Protein AF-0000000082994549 (afdb_homodimer)

Solvent-accessible surface area (backbone atoms only — not comparable to full-atom values): 42923 Å² total; per-residue (Å²): 126,82,77,69,72,49,71,73,56,54,70,46,76,47,73,46,94,60,43,31,28,39,35,18,29,48,69,69,49,71,45,23,38,37,34,40,31,30,58,46,15,24,24,66,47,48,92,89,41,52,25,48,54,41,51,47,49,71,50,50,59,47,39,26,81,86,38,48,29,64,52,48,54,50,56,30,33,56,59,17,28,47,79,47,60,52,70,48,58,59,29,27,35,44,32,38,37,27,40,54,92,45,50,71,64,46,46,52,49,53,48,36,48,73,67,33,63,57,51,50,59,69,63,52,60,64,41,43,49,44,53,54,43,52,47,52,58,54,49,55,39,62,64,51,49,34,53,51,36,26,30,42,22,24,23,78,35,31,65,24,46,51,72,53,53,47,76,91,38,63,82,67,71,45,40,64,54,53,50,50,49,42,68,39,30,62,15,27,48,32,27,20,44,32,25,37,36,39,59,56,67,58,51,49,53,48,45,68,65,60,58,75,44,55,66,41,82,47,70,79,60,68,78,58,41,78,67,30,37,69,38,77,44,79,71,65,36,63,53,23,41,37,37,42,30,16,77,44,31,26,56,92,38,72,60,30,50,20,45,54,33,42,27,39,48,35,18,60,44,66,91,70,58,85,64,75,60,65,73,19,47,39,36,46,45,25,52,75,65,38,87,65,40,68,48,65,26,36,37,78,49,60,35,89,74,34,26,39,30,42,35,38,37,37,22,40,22,86,46,29,34,55,47,54,52,28,42,52,48,48,43,47,38,30,37,73,56,67,64,51,67,67,50,46,51,17,13,36,38,32,51,44,42,52,50,56,57,42,52,65,27,71,67,38,35,47,50,50,50,34,53,36,30,60,73,70,68,43,78,79,51,70,69,56,54,45,48,57,50,66,65,56,46,63,66,46,30,23,50,42,29,37,48,45,70,71,36,63,52,19,30,9,36,38,13,32,55,87,39,43,72,54,74,92,78,106,130,79,77,67,71,48,72,72,56,56,72,46,75,47,72,45,94,57,42,31,28,38,35,19,27,47,70,69,48,73,46,22,38,37,35,41,33,31,58,44,16,26,24,67,46,48,93,88,43,52,26,49,53,41,50,48,50,70,49,52,59,48,38,26,81,86,38,48,28,64,51,46,54,50,57,30,35,56,60,17,26,45,80,46,60,50,72,46,58,60,28,26,36,45,32,38,36,29,41,54,91,46,49,70,64,45,48,52,48,54,47,34,48,74,68,32,63,57,52,49,58,70,62,52,60,63,41,43,50,45,52,54,43,53,46,53,60,54,50,54,40,62,66,52,49,34,52,51,37,27,31,43,22,24,23,78,34,33,66,24,46,49,74,53,53,47,77,90,38,62,82,66,71,44,39,65,53,52,49,50,50,44,68,38,30,62,14,27,46,33,27,20,43,31,26,37,36,39,59,54,70,57,52,49,52,49,45,67,66,60,58,74,44,55,66,40,81,46,70,79,60,67,79,58,40,81,67,31,36,70,36,78,44,79,71,64,37,62,53,23,41,37,37,42,30,15,76,44,30,25,57,91,39,72,60,29,49,20,44,52,34,41,29,38,47,35,18,61,44,66,88,67,58,83,64,74,59,66,72,18,48,37,36,46,44,25,51,76,65,38,88,65,41,66,48,66,25,36,38,80,48,60,36,88,74,34,28,39,32,41,34,36,36,38,23,39,22,86,45,31,34,55,46,54,50,28,42,51,49,47,44,46,38,31,36,74,55,67,64,51,66,64,51,46,50,18,13,36,38,30,52,44,42,53,52,56,55,41,52,65,27,71,67,39,34,47,50,52,49,32,53,35,31,60,72,69,67,45,79,79,52,69,67,58,54,43,49,57,49,65,64,57,46,63,65,46,31,25,49,42,30,36,48,46,70,71,36,64,52,19,30,9,36,36,13,32,55,88,40,44,71,55,76,93,77,106

InterPro domains:
  IPR007863 Peptidase M16, C-terminal [PF05193] (172-351)
  IPR011249 Metalloenzyme, LuxS/M16 peptidase-like [SSF63411] (12-212)
  IPR011249 Metalloenzyme, LuxS/M16 peptidase-like [SSF63411] (222-426)
  IPR011765 Peptidase M16, N-terminal [PF00675] (22-167)
  IPR050361 Mitochondrial Processing Peptidase/Ubiquinol-cytochrome c Reductase Complex [PTHR11851] (11-418)

pLDDT: mean 87.7, std 12.7, range [27.06, 98.62]

Structure (mmCIF, N/CA/C/O backbone):
data_AF-0000000082994549-model_v1
#
loop_
_entity.id
_entity.type
_entity.pdbx_description
1 polymer 'Cytochrome b-c1 complex subunit 2, mitochondrial'
#
loop_
_atom_site.group_PDB
_atom_site.id
_atom_site.type_symbol
_atom_site.label_atom_id
_atom_site.label_alt_id
_atom_site.label_comp_id
_atom_site.label_asym_id
_atom_site.label_entity_id
_atom_site.label_seq_id
_atom_site.pdbx_PDB_ins_code
_atom_site.Cartn_x
_atom_site.Cartn_y
_atom_site.Cartn_z
_atom_site.occupancy
_atom_site.B_iso_or_equiv
_atom_site.auth_seq_id
_atom_site.auth_comp_id
_atom_site.auth_asym_id
_atom_site.auth_atom_id
_atom_site.pdbx_PDB_model_num
ATOM 1 N N . MET A 1 1 ? -23.016 5.398 -21.906 1 28.58 1 MET A N 1
ATOM 2 C CA . MET A 1 1 ? -21.594 5.379 -21.547 1 28.58 1 MET A CA 1
ATOM 3 C C . MET A 1 1 ? -20.75 5.957 -22.672 1 28.58 1 MET A C 1
ATOM 5 O O . MET A 1 1 ? -20.5 5.281 -23.672 1 28.58 1 MET A O 1
ATOM 9 N N . LYS A 1 2 ? -20.906 7.195 -23.016 1 31.53 2 LYS A N 1
ATOM 10 C CA . LYS A 1 2 ? -20.203 7.754 -24.172 1 31.53 2 LYS A CA 1
ATOM 11 C C . LYS A 1 2 ? -18.734 7.336 -24.172 1 31.53 2 LYS A C 1
ATOM 13 O O . LYS A 1 2 ? -18.125 7.176 -23.125 1 31.53 2 LYS A O 1
ATOM 18 N N . GLY A 1 3 ? -18.312 6.684 -25.234 1 33.5 3 GLY A N 1
ATOM 19 C CA . GLY A 1 3 ? -17.047 6.105 -25.609 1 33.5 3 GLY A CA 1
ATOM 20 C C . GLY A 1 3 ? -15.859 7.012 -25.312 1 33.5 3 GLY A C 1
ATOM 21 O O . GLY A 1 3 ? -15.766 8.117 -25.844 1 33.5 3 GLY A O 1
ATOM 22 N N . PHE A 1 4 ? -15.648 7.199 -24.078 1 35.5 4 PHE A N 1
ATOM 23 C CA . PHE A 1 4 ? -14.508 8.023 -23.734 1 35.5 4 PHE A CA 1
ATOM 24 C C . PHE A 1 4 ? -13.336 7.758 -24.672 1 35.5 4 PHE A C 1
ATOM 26 O O . PHE A 1 4 ? -13.023 6.605 -24.969 1 35.5 4 PHE A O 1
ATOM 33 N N . PRO A 1 5 ? -13.156 8.648 -25.578 1 36.91 5 PRO A N 1
ATOM 34 C CA . PRO A 1 5 ? -11.992 8.477 -26.453 1 36.91 5 PRO A CA 1
ATOM 35 C C . PRO A 1 5 ? -10.711 8.188 -25.672 1 36.91 5 PRO A C 1
ATOM 37 O O . PRO A 1 5 ? -10.188 9.07 -24.984 1 36.91 5 PRO A O 1
ATOM 40 N N . VAL A 1 6 ? -10.602 7.41 -24.734 1 39.91 6 VAL A N 1
ATOM 41 C CA . VAL A 1 6 ? -9.234 7.008 -24.406 1 39.91 6 VAL A CA 1
ATOM 42 C C . VAL A 1 6 ? -8.398 6.938 -25.688 1 39.91 6 VAL A C 1
ATOM 44 O O . VAL A 1 6 ? -8.695 6.156 -26.594 1 39.91 6 VAL A O 1
ATOM 47 N N . ALA A 1 7 ? -7.977 8.055 -26.172 1 39.16 7 ALA A N 1
ATOM 48 C CA . ALA A 1 7 ? -7.055 7.832 -27.266 1 39.16 7 ALA A CA 1
ATOM 49 C C . ALA A 1 7 ? -6.551 6.395 -27.281 1 39.16 7 ALA A C 1
ATOM 51 O O . ALA A 1 7 ? -6.137 5.863 -26.25 1 39.16 7 ALA A O 1
ATOM 52 N N . ALA A 1 8 ? -7.055 5.602 -28.125 1 44.5 8 ALA A N 1
ATOM 53 C CA . ALA A 1 8 ? -6.855 4.172 -28.328 1 44.5 8 ALA A CA 1
ATOM 54 C C . ALA A 1 8 ? -5.43 3.758 -27.984 1 44.5 8 ALA A C 1
ATOM 56 O O . ALA A 1 8 ? -4.488 4.047 -28.719 1 44.5 8 ALA A O 1
ATOM 57 N N . ARG A 1 9 ? -5.047 3.947 -26.547 1 58.62 9 ARG A N 1
ATOM 58 C CA . ARG A 1 9 ? -3.838 3.236 -26.141 1 58.62 9 ARG A CA 1
ATOM 59 C C . ARG A 1 9 ? -3.641 1.974 -26.969 1 58.62 9 ARG A C 1
ATOM 61 O O . ARG A 1 9 ? -4.551 1.147 -27.078 1 58.62 9 ARG A O 1
ATOM 68 N N . SER A 1 10 ? -2.986 2.156 -28.016 1 71.38 10 SER A N 1
ATOM 69 C CA . SER A 1 10 ? -2.779 1.071 -28.969 1 71.38 10 SER A CA 1
ATOM 70 C C . SER A 1 10 ? -2.012 -0.083 -28.328 1 71.38 10 SER A C 1
ATOM 72 O O . SER A 1 10 ? -0.843 0.067 -27.969 1 71.38 10 SER A O 1
ATOM 74 N N . LEU A 1 11 ? -2.797 -1.031 -27.828 1 84.81 11 LEU A N 1
ATOM 75 C CA . LEU A 1 11 ? -2.193 -2.271 -27.359 1 84.81 11 LEU A CA 1
ATOM 76 C C . LEU A 1 11 ? -1.763 -3.148 -28.531 1 84.81 11 LEU A C 1
ATOM 78 O O . LEU A 1 11 ? -2.531 -3.352 -29.469 1 84.81 11 LEU A O 1
ATOM 82 N N . SER A 1 12 ? -0.501 -3.459 -28.562 1 89.12 12 SER A N 1
ATOM 83 C CA . SER A 1 12 ? 0.037 -4.402 -29.547 1 89.12 12 SER A CA 1
ATOM 84 C C . SER A 1 12 ? 0.478 -5.699 -28.875 1 89.12 12 SER A C 1
ATOM 86 O O . SER A 1 12 ? 1.176 -5.676 -27.859 1 89.12 12 SER A O 1
ATOM 88 N N . ILE A 1 13 ? 0.037 -6.793 -29.438 1 90.31 13 ILE A N 1
ATOM 89 C CA . ILE A 1 13 ? 0.427 -8.094 -28.906 1 90.31 13 ILE A CA 1
ATOM 90 C C . ILE A 1 13 ? 0.945 -8.977 -30.031 1 90.31 13 ILE A C 1
ATOM 92 O O . ILE A 1 13 ? 0.361 -9.016 -31.125 1 90.31 13 ILE A O 1
ATOM 96 N N . THR A 1 14 ? 2.029 -9.594 -29.797 1 89.94 14 THR A N 1
ATOM 97 C CA . THR A 1 14 ? 2.613 -10.547 -30.734 1 89.94 14 THR A CA 1
ATOM 98 C C . THR A 1 14 ? 3.041 -11.82 -30.031 1 89.94 14 THR A C 1
ATOM 100 O O . THR A 1 14 ? 3.604 -11.766 -28.938 1 89.94 14 THR A O 1
ATOM 103 N N . LYS A 1 15 ? 2.693 -12.93 -30.578 1 88.12 15 LYS A N 1
ATOM 104 C CA . LYS A 1 15 ? 3.207 -14.211 -30.109 1 88.12 15 LYS A CA 1
ATOM 105 C C . LYS A 1 15 ? 4.316 -14.734 -31.016 1 88.12 15 LYS A C 1
ATOM 107 O O . LYS A 1 15 ? 4.117 -14.883 -32.219 1 88.12 15 LYS A O 1
ATOM 112 N N . LEU A 1 16 ? 5.395 -15 -30.469 1 86.19 16 LEU A N 1
ATOM 113 C CA . LEU A 1 16 ? 6.523 -15.5 -31.25 1 86.19 16 LEU A CA 1
ATOM 114 C C . LEU A 1 16 ? 6.402 -17.016 -31.469 1 86.19 16 LEU A C 1
ATOM 116 O O . LEU A 1 16 ? 5.652 -17.688 -30.75 1 86.19 16 LEU A O 1
ATOM 120 N N . PRO A 1 17 ? 7.148 -17.531 -32.406 1 82.56 17 PRO A N 1
ATOM 121 C CA . PRO A 1 17 ? 7.07 -18.969 -32.688 1 82.56 17 PRO A CA 1
ATOM 122 C C . PRO A 1 17 ? 7.492 -19.828 -31.516 1 82.56 17 PRO A C 1
ATOM 124 O O . PRO A 1 17 ? 7 -20.953 -31.359 1 82.56 17 PRO A O 1
ATOM 127 N N . ASN A 1 18 ? 8.32 -19.344 -30.703 1 83.38 18 ASN A N 1
ATOM 128 C CA . ASN A 1 18 ? 8.797 -20.125 -29.562 1 83.38 18 ASN A CA 1
ATOM 129 C C . ASN A 1 18 ? 7.816 -20.062 -28.406 1 83.38 18 ASN A C 1
ATOM 131 O O . ASN A 1 18 ? 8.078 -20.641 -27.344 1 83.38 18 ASN A O 1
ATOM 135 N N . GLY A 1 19 ? 6.734 -19.297 -28.594 1 84.44 19 GLY A N 1
ATOM 136 C CA . GLY A 1 19 ? 5.68 -19.266 -27.594 1 84.44 19 GLY A CA 1
ATOM 137 C C . GLY A 1 19 ? 5.688 -18.016 -26.75 1 84.44 19 GLY A C 1
ATOM 138 O O . GLY A 1 19 ? 4.723 -17.734 -26.031 1 84.44 19 GLY A O 1
ATOM 139 N N . LEU A 1 20 ? 6.715 -17.219 -26.844 1 88.62 20 LEU A N 1
ATOM 140 C CA . LEU A 1 20 ? 6.809 -15.992 -26.062 1 88.62 20 LEU A CA 1
ATOM 141 C C . LEU A 1 20 ? 5.785 -14.969 -26.531 1 88.62 20 LEU A C 1
ATOM 143 O O . LEU A 1 20 ? 5.621 -14.766 -27.734 1 88.62 20 LEU A O 1
ATOM 147 N N . VAL A 1 21 ? 5.125 -14.453 -25.594 1 90.56 21 VAL A N 1
ATOM 148 C CA . VAL A 1 21 ? 4.16 -13.414 -25.906 1 90.56 21 VAL A CA 1
ATOM 149 C C . VAL A 1 21 ? 4.762 -12.039 -25.625 1 90.56 21 VAL A C 1
ATOM 151 O O . VAL A 1 21 ? 5.348 -11.828 -24.562 1 90.56 21 VAL A O 1
ATOM 154 N N . ILE A 1 22 ? 4.617 -11.117 -26.562 1 91.62 22 ILE A N 1
ATOM 155 C CA . ILE A 1 22 ? 5.09 -9.75 -26.422 1 91.62 22 ILE A CA 1
ATOM 156 C C . ILE A 1 22 ? 3.908 -8.781 -26.5 1 91.62 22 ILE A C 1
ATOM 158 O O . ILE A 1 22 ? 3.088 -8.867 -27.406 1 91.62 22 ILE A O 1
ATOM 162 N N . ALA A 1 23 ? 3.807 -7.988 -25.469 1 91.75 23 ALA A N 1
ATOM 163 C CA . ALA A 1 23 ? 2.748 -6.984 -25.453 1 91.75 23 ALA A CA 1
ATOM 164 C C . ALA A 1 23 ? 3.305 -5.605 -25.125 1 91.75 23 ALA A C 1
ATOM 166 O O . ALA A 1 23 ? 4.215 -5.484 -24.297 1 91.75 23 ALA A O 1
ATOM 167 N N . SER A 1 24 ? 2.824 -4.582 -25.797 1 91.44 24 SER A N 1
ATOM 168 C CA . SER A 1 24 ? 3.246 -3.209 -25.531 1 91.44 24 SER A CA 1
ATOM 169 C C . SER A 1 24 ? 2.068 -2.244 -25.609 1 91.44 24 SER A C 1
ATOM 171 O O . SER A 1 24 ? 1.111 -2.48 -26.344 1 91.44 24 SER A O 1
ATOM 173 N N . LEU A 1 25 ? 2.127 -1.299 -24.781 1 88.06 25 LEU A N 1
ATOM 174 C CA . LEU A 1 25 ? 1.116 -0.246 -24.766 1 88.06 25 LEU A CA 1
ATOM 175 C C . LEU A 1 25 ? 1.761 1.126 -24.609 1 88.06 25 LEU A C 1
ATOM 177 O O . LEU A 1 25 ? 2.631 1.31 -23.75 1 88.06 25 LEU A O 1
ATOM 181 N N . GLU A 1 26 ? 1.392 1.998 -25.531 1 82.88 26 GLU A N 1
ATOM 182 C CA . GLU A 1 26 ? 1.845 3.379 -25.391 1 82.88 26 GLU A CA 1
ATOM 183 C C . GLU A 1 26 ? 0.893 4.191 -24.516 1 82.88 26 GLU A C 1
ATOM 185 O O . GLU A 1 26 ? -0.29 4.328 -24.844 1 82.88 26 GLU A O 1
ATOM 190 N N . ASN A 1 27 ? 1.39 4.68 -23.438 1 74.06 27 ASN A N 1
ATOM 191 C CA . ASN A 1 27 ? 0.537 5.453 -22.531 1 74.06 27 ASN A CA 1
ATOM 192 C C . ASN A 1 27 ? 1.006 6.902 -22.438 1 74.06 27 ASN A C 1
ATOM 194 O O . ASN A 1 27 ? 0.561 7.641 -21.547 1 74.06 27 ASN A O 1
ATOM 198 N N . PHE A 1 28 ? 2.027 7.23 -23.188 1 71.5 28 PHE A N 1
ATOM 199 C CA . PHE A 1 28 ? 2.564 8.586 -23.297 1 71.5 28 PHE A CA 1
ATOM 200 C C . PHE A 1 28 ? 3.037 9.094 -21.938 1 71.5 28 PHE A C 1
ATOM 202 O O . PHE A 1 28 ? 2.889 10.281 -21.641 1 71.5 28 PHE A O 1
ATOM 209 N N . SER A 1 29 ? 3.441 8.211 -21.125 1 74.06 29 SER A N 1
ATOM 210 C CA . SER A 1 29 ? 4.062 8.547 -19.859 1 74.06 29 SER A CA 1
ATOM 211 C C . SER A 1 29 ? 5.555 8.812 -20.016 1 74.06 29 SER A C 1
ATOM 213 O O . SER A 1 29 ? 6.188 8.289 -20.938 1 74.06 29 SER A O 1
ATOM 215 N N . PRO A 1 30 ? 6.02 9.719 -19.172 1 75.62 30 PRO A N 1
ATOM 216 C CA . PRO A 1 30 ? 7.465 9.961 -19.234 1 75.62 30 PRO A CA 1
ATOM 217 C C . PRO A 1 30 ? 8.281 8.75 -18.781 1 75.62 30 PRO A C 1
ATOM 219 O O . PRO A 1 30 ? 9.484 8.68 -19.031 1 75.62 30 PRO A O 1
ATOM 222 N N . ALA A 1 31 ? 7.664 7.875 -18.125 1 82.81 31 ALA A N 1
ATOM 223 C CA . ALA A 1 31 ? 8.352 6.688 -17.625 1 82.81 31 ALA A CA 1
ATOM 224 C C . ALA A 1 31 ? 7.883 5.43 -18.344 1 82.81 31 ALA A C 1
ATOM 226 O O . ALA A 1 31 ? 6.773 5.395 -18.891 1 82.81 31 ALA A O 1
ATOM 227 N N . SER A 1 32 ? 8.812 4.562 -18.438 1 89.5 32 SER A N 1
ATOM 228 C CA . SER A 1 32 ? 8.508 3.25 -19 1 89.5 32 SER A CA 1
ATOM 229 C C . SER A 1 32 ? 8.539 2.166 -17.922 1 89.5 32 SER A C 1
ATOM 231 O O . SER A 1 32 ? 9.273 2.281 -16.938 1 89.5 32 SER A O 1
ATOM 233 N N . ARG A 1 33 ? 7.676 1.252 -18.094 1 91.56 33 ARG A N 1
ATOM 234 C CA . ARG A 1 33 ? 7.664 0.064 -17.234 1 91.56 33 ARG A CA 1
ATOM 235 C C . ARG A 1 33 ? 7.688 -1.208 -18.078 1 91.56 33 ARG A C 1
ATOM 237 O O . ARG A 1 33 ? 6.914 -1.346 -19.031 1 91.56 33 ARG A O 1
ATOM 244 N N . ILE A 1 34 ? 8.594 -2.031 -17.734 1 93.75 34 ILE A N 1
ATOM 245 C CA . ILE A 1 34 ? 8.742 -3.287 -18.469 1 93.75 34 ILE A CA 1
ATOM 246 C C . ILE A 1 34 ? 8.75 -4.457 -17.484 1 93.75 34 ILE A C 1
ATOM 248 O O . ILE A 1 34 ? 9.359 -4.375 -16.406 1 93.75 34 ILE A O 1
ATOM 252 N N . GLY A 1 35 ? 8.008 -5.48 -17.875 1 94.56 35 GLY A N 1
ATOM 253 C CA . GLY A 1 35 ? 7.949 -6.641 -17 1 94.56 35 GLY A CA 1
ATOM 254 C C . GLY A 1 35 ? 8.047 -7.957 -17.75 1 94.56 35 GLY A C 1
ATOM 255 O O . GLY A 1 35 ? 7.504 -8.094 -18.844 1 94.56 35 GLY A O 1
ATOM 256 N N . VAL A 1 36 ? 8.766 -8.852 -17.203 1 93.62 36 VAL A N 1
ATOM 257 C CA . VAL A 1 36 ? 8.75 -10.242 -17.625 1 93.62 36 VAL A CA 1
ATOM 258 C C . VAL A 1 36 ? 7.906 -11.07 -16.672 1 93.62 36 VAL A C 1
ATOM 260 O O . VAL A 1 36 ? 8.234 -11.18 -15.477 1 93.62 36 VAL A O 1
ATOM 263 N N . PHE A 1 37 ? 6.883 -11.602 -17.234 1 94.44 37 PHE A N 1
ATOM 264 C CA . PHE A 1 37 ? 5.977 -12.445 -16.453 1 94.44 37 PHE A CA 1
ATOM 265 C C . PHE A 1 37 ? 6.227 -13.922 -16.734 1 94.44 37 PHE A C 1
ATOM 267 O O . PHE A 1 37 ? 6.293 -14.328 -17.891 1 94.44 37 PHE A O 1
ATOM 274 N N . ILE A 1 38 ? 6.352 -14.672 -15.695 1 92.94 38 ILE A N 1
ATOM 275 C CA . ILE A 1 38 ? 6.699 -16.078 -15.852 1 92.94 38 ILE A CA 1
ATOM 276 C C . ILE A 1 38 ? 5.73 -16.938 -15.047 1 92.94 38 ILE A C 1
ATOM 278 O O . ILE A 1 38 ? 5.465 -16.656 -13.875 1 92.94 38 ILE A O 1
ATOM 282 N N . LYS A 1 39 ? 5.238 -17.984 -15.68 1 92.06 39 LYS A N 1
ATOM 283 C CA . LYS A 1 39 ? 4.457 -18.969 -14.938 1 92.06 39 LYS A CA 1
ATOM 284 C C . LYS A 1 39 ? 5.348 -19.828 -14.039 1 92.06 39 LYS A C 1
ATOM 286 O O . LYS A 1 39 ? 5.598 -21 -14.336 1 92.06 39 LYS A O 1
ATOM 291 N N . ALA A 1 40 ? 5.758 -19.172 -13.016 1 92.94 40 ALA A N 1
ATOM 292 C CA . ALA A 1 40 ? 6.652 -19.812 -12.047 1 92.94 40 ALA A CA 1
ATOM 293 C C . ALA A 1 40 ? 6.418 -19.266 -10.641 1 92.94 40 ALA A C 1
ATOM 295 O O . ALA A 1 40 ? 6.926 -18.203 -10.289 1 92.94 40 ALA A O 1
ATOM 296 N N . GLY A 1 41 ? 5.527 -19.812 -9.906 1 94.19 41 GLY A N 1
ATOM 297 C CA . GLY A 1 41 ? 5.258 -19.484 -8.523 1 94.19 41 GLY A CA 1
ATOM 298 C C . GLY A 1 41 ? 5.441 -20.656 -7.578 1 94.19 41 GLY A C 1
ATOM 299 O O . GLY A 1 41 ? 5.988 -21.688 -7.965 1 94.19 41 GLY A O 1
ATOM 300 N N . SER A 1 42 ? 5.07 -20.5 -6.422 1 96.06 42 SER A N 1
ATOM 301 C CA . SER A 1 42 ? 5.316 -21.516 -5.395 1 96.06 42 SER A CA 1
ATOM 302 C C . SER A 1 42 ? 4.586 -22.812 -5.715 1 96.06 42 SER A C 1
ATOM 304 O O . SER A 1 42 ? 5.004 -23.891 -5.273 1 96.06 42 SER A O 1
ATOM 306 N N . ARG A 1 43 ? 3.5 -22.734 -6.504 1 95.62 43 ARG A N 1
ATOM 307 C CA . ARG A 1 43 ? 2.752 -23.953 -6.797 1 95.62 43 ARG A CA 1
ATOM 308 C C . ARG A 1 43 ? 3.592 -24.922 -7.617 1 95.62 43 ARG A C 1
ATOM 310 O O . ARG A 1 43 ? 3.277 -26.109 -7.691 1 95.62 43 ARG A O 1
ATOM 317 N N . TYR A 1 44 ? 4.648 -24.422 -8.258 1 94.38 44 TYR A N 1
ATOM 318 C CA . TYR A 1 44 ? 5.469 -25.25 -9.125 1 94.38 44 TYR A CA 1
ATOM 319 C C . TYR A 1 44 ? 6.625 -25.875 -8.352 1 94.38 44 TYR A C 1
ATOM 321 O O . TYR A 1 44 ? 7.441 -26.594 -8.922 1 94.38 44 TYR A O 1
ATOM 329 N N . GLU A 1 45 ? 6.676 -25.594 -7.117 1 94.94 45 GLU A N 1
ATOM 330 C CA . GLU A 1 45 ? 7.688 -26.203 -6.258 1 94.94 45 GLU A CA 1
ATOM 331 C C . GLU A 1 45 ? 7.305 -27.625 -5.883 1 94.94 45 GLU A C 1
ATOM 333 O O . GLU A 1 45 ? 6.141 -28.016 -5.992 1 94.94 45 GLU A O 1
ATOM 338 N N . THR A 1 46 ? 8.281 -28.391 -5.523 1 91 46 THR A N 1
ATOM 339 C CA . THR A 1 46 ? 8.086 -29.75 -5.027 1 91 46 THR A CA 1
ATOM 340 C C . THR A 1 46 ? 8.438 -29.844 -3.547 1 91 46 THR A C 1
ATOM 342 O O . THR A 1 46 ? 8.961 -28.875 -2.967 1 91 46 THR A O 1
ATOM 345 N N . ALA A 1 47 ? 8.18 -30.984 -3.012 1 88.38 47 ALA A N 1
ATOM 346 C CA . ALA A 1 47 ? 8.461 -31.203 -1.595 1 88.38 47 ALA A CA 1
ATOM 347 C C . ALA A 1 47 ? 9.945 -31 -1.295 1 88.38 47 ALA A C 1
ATOM 349 O O . ALA A 1 47 ? 10.305 -30.562 -0.2 1 88.38 47 ALA A O 1
ATOM 350 N N . SER A 1 48 ? 10.758 -31.188 -2.264 1 89.5 48 SER A N 1
ATOM 351 C CA . SER A 1 48 ? 12.203 -31.172 -2.041 1 89.5 48 SER A CA 1
ATOM 352 C C . SER A 1 48 ? 12.766 -29.766 -2.248 1 89.5 48 SER A C 1
ATOM 354 O O . SER A 1 48 ? 13.914 -29.484 -1.886 1 89.5 48 SER A O 1
ATOM 356 N N . ASN A 1 49 ? 11.961 -28.875 -2.76 1 92.62 49 ASN A N 1
ATOM 357 C CA . ASN A 1 49 ? 12.523 -27.562 -3.033 1 92.62 49 ASN A CA 1
ATOM 358 C C . ASN A 1 49 ? 11.586 -26.438 -2.592 1 92.62 49 ASN A C 1
ATOM 360 O O . ASN A 1 49 ? 11.531 -25.375 -3.225 1 92.62 49 ASN A O 1
ATOM 364 N N . LEU A 1 50 ? 10.859 -26.688 -1.548 1 94.88 50 LEU A N 1
ATOM 365 C CA . LEU A 1 50 ? 9.961 -25.688 -1.01 1 94.88 50 LEU A CA 1
ATOM 366 C C . LEU A 1 50 ? 10.727 -24.422 -0.612 1 94.88 50 LEU A C 1
ATOM 368 O O . LEU A 1 50 ? 11.734 -24.5 0.092 1 94.88 50 LEU A O 1
ATOM 372 N N . GLY A 1 51 ? 10.25 -23.297 -1.134 1 96 51 GLY A N 1
ATOM 373 C CA . GLY A 1 51 ? 10.875 -22.031 -0.799 1 96 51 GLY A CA 1
ATOM 374 C C . GLY A 1 51 ? 11.758 -21.484 -1.909 1 96 51 GLY A C 1
ATOM 375 O O . GLY A 1 51 ? 12.289 -20.375 -1.802 1 96 51 GLY A O 1
ATOM 376 N N . THR A 1 52 ? 11.836 -22.188 -2.969 1 95.88 52 THR A N 1
ATOM 377 C CA . THR A 1 52 ? 12.711 -21.812 -4.078 1 95.88 52 THR A CA 1
ATOM 378 C C . THR A 1 52 ? 12.258 -20.5 -4.695 1 95.88 52 THR A C 1
ATOM 380 O O . THR A 1 52 ? 13.078 -19.625 -4.988 1 95.88 52 THR A O 1
ATOM 383 N N . ALA A 1 53 ? 10.969 -20.344 -4.898 1 95.38 53 ALA A N 1
ATOM 384 C CA . ALA A 1 53 ? 10.461 -19.109 -5.473 1 95.38 53 ALA A CA 1
ATOM 385 C C . ALA A 1 53 ? 10.797 -17.906 -4.586 1 95.38 53 ALA A C 1
ATOM 387 O O . ALA A 1 53 ? 11.148 -16.844 -5.086 1 95.38 53 ALA A O 1
ATOM 388 N N . HIS A 1 54 ? 10.641 -18.109 -3.301 1 95.88 54 HIS A N 1
ATOM 389 C CA . HIS A 1 54 ? 11.008 -17.062 -2.348 1 95.88 54 HIS A CA 1
ATOM 390 C C . HIS A 1 54 ? 12.484 -16.703 -2.463 1 95.88 54 HIS A C 1
ATOM 392 O O . HIS A 1 54 ? 12.836 -15.523 -2.52 1 95.88 54 HIS A O 1
ATOM 398 N N . LEU A 1 55 ? 13.32 -17.656 -2.523 1 95.31 55 LEU A N 1
ATOM 399 C CA . LEU A 1 55 ? 14.758 -17.438 -2.633 1 95.31 55 LEU A CA 1
ATOM 400 C C . LEU A 1 55 ? 15.109 -16.781 -3.967 1 95.31 55 LEU A C 1
ATOM 402 O O . LEU A 1 55 ? 15.977 -15.914 -4.031 1 95.31 55 LEU A O 1
ATOM 406 N N . LEU A 1 56 ? 14.422 -17.219 -4.973 1 94.38 56 LEU A N 1
ATOM 407 C CA . LEU A 1 56 ? 14.656 -16.656 -6.301 1 94.38 56 LEU A CA 1
ATOM 408 C C . LEU A 1 56 ? 14.336 -15.172 -6.328 1 94.38 56 LEU A C 1
ATOM 410 O O . LEU A 1 56 ? 15.016 -14.398 -7.004 1 94.38 56 LEU A O 1
ATOM 414 N N . ARG A 1 57 ? 13.352 -14.797 -5.668 1 93 57 ARG A N 1
ATOM 415 C CA . ARG A 1 57 ? 13 -13.383 -5.574 1 93 57 ARG A CA 1
ATOM 416 C C . ARG A 1 57 ? 14.156 -12.578 -4.992 1 93 57 ARG A C 1
ATOM 418 O O . ARG A 1 57 ? 14.5 -11.516 -5.516 1 93 57 ARG A O 1
ATOM 425 N N . LEU A 1 58 ? 14.766 -13.156 -4.004 1 90.12 58 LEU A N 1
ATOM 426 C CA . LEU A 1 58 ? 15.875 -12.461 -3.357 1 90.12 58 LEU A CA 1
ATOM 427 C C . LEU A 1 58 ? 17.141 -12.539 -4.215 1 90.12 58 LEU A C 1
ATOM 429 O O . LEU A 1 58 ? 18 -11.656 -4.141 1 90.12 58 LEU A O 1
ATOM 433 N N . ALA A 1 59 ? 17.219 -13.508 -5.047 1 92.12 59 ALA A N 1
ATOM 434 C CA . ALA A 1 59 ? 18.406 -13.75 -5.859 1 92.12 59 ALA A CA 1
ATOM 435 C C . ALA A 1 59 ? 18.359 -12.938 -7.152 1 92.12 59 ALA A C 1
ATOM 437 O O . ALA A 1 59 ? 19.219 -13.094 -8.016 1 92.12 59 ALA A O 1
ATOM 438 N N . SER A 1 60 ? 17.375 -12.109 -7.27 1 87.31 60 SER A N 1
ATOM 439 C CA . SER A 1 60 ? 17.109 -11.422 -8.531 1 87.31 60 SER A CA 1
ATOM 440 C C . SER A 1 60 ? 18.25 -10.461 -8.875 1 87.31 60 SER A C 1
ATOM 442 O O . SER A 1 60 ? 18.469 -10.148 -10.047 1 87.31 60 SER A O 1
ATOM 444 N N . ASN A 1 61 ? 18.984 -10.062 -7.93 1 84.19 61 ASN A N 1
ATOM 445 C CA . ASN A 1 61 ? 20.016 -9.078 -8.188 1 84.19 61 ASN A CA 1
ATOM 446 C C . ASN A 1 61 ? 21.422 -9.695 -8.125 1 84.19 61 ASN A C 1
ATOM 448 O O . ASN A 1 61 ? 22.422 -8.984 -8.078 1 84.19 61 ASN A O 1
ATOM 452 N N . LEU A 1 62 ? 21.453 -10.977 -8.117 1 89.19 62 LEU A N 1
ATOM 453 C CA . LEU A 1 62 ? 22.766 -11.633 -8.062 1 89.19 62 LEU A CA 1
ATOM 454 C C . LEU A 1 62 ? 23.453 -11.586 -9.422 1 89.19 62 LEU A C 1
ATOM 456 O O . LEU A 1 62 ? 22.859 -11.141 -10.406 1 89.19 62 LEU A O 1
ATOM 460 N N . THR A 1 63 ? 24.656 -12.039 -9.375 1 92.94 63 THR A N 1
ATOM 461 C CA . THR A 1 63 ? 25.531 -12.008 -10.547 1 92.94 63 THR A CA 1
ATOM 462 C C . THR A 1 63 ? 24.938 -12.844 -11.68 1 92.94 63 THR A C 1
ATOM 464 O O . THR A 1 63 ? 24.422 -13.938 -11.438 1 92.94 63 THR A O 1
ATOM 467 N N . THR A 1 64 ? 24.953 -12.312 -12.828 1 93 64 THR A N 1
ATOM 468 C CA . THR A 1 64 ? 24.562 -13.023 -14.039 1 93 64 THR A CA 1
ATOM 469 C C . THR A 1 64 ? 25.766 -13.266 -14.93 1 93 64 THR A C 1
ATOM 471 O O . THR A 1 64 ? 26.891 -12.883 -14.586 1 93 64 THR A O 1
ATOM 474 N N . LYS A 1 65 ? 25.562 -13.945 -16.031 1 90.06 65 LYS A N 1
ATOM 475 C CA . LYS A 1 65 ? 26.641 -14.195 -16.984 1 90.06 65 LYS A CA 1
ATOM 476 C C . LYS A 1 65 ? 27.141 -12.891 -17.609 1 90.06 65 LYS A C 1
ATOM 478 O O . LYS A 1 65 ? 28.328 -12.773 -17.953 1 90.06 65 LYS A O 1
ATOM 483 N N . GLY A 1 66 ? 26.281 -11.891 -17.609 1 87.69 66 GLY A N 1
ATOM 484 C CA . GLY A 1 66 ? 26.609 -10.664 -18.312 1 87.69 66 GLY A CA 1
ATOM 485 C C . GLY A 1 66 ? 27.078 -9.547 -17.406 1 87.69 66 GLY A C 1
ATOM 486 O O . GLY A 1 66 ? 27.703 -8.586 -17.859 1 87.69 66 GLY A O 1
ATOM 487 N N . ALA A 1 67 ? 26.719 -9.703 -16.172 1 90.44 67 ALA A N 1
ATOM 488 C CA . ALA A 1 67 ? 27.047 -8.594 -15.273 1 90.44 67 ALA A CA 1
ATOM 489 C C . ALA A 1 67 ? 27.109 -9.062 -13.828 1 90.44 67 ALA A C 1
ATOM 491 O O . ALA A 1 67 ? 26.359 -9.953 -13.422 1 90.44 67 ALA A O 1
ATOM 492 N N . SER A 1 68 ? 27.969 -8.438 -13.078 1 90.62 68 SER A N 1
ATOM 493 C CA . SER A 1 68 ? 28.016 -8.68 -11.641 1 90.62 68 SER A CA 1
ATOM 494 C C . SER A 1 68 ? 26.812 -8.078 -10.938 1 90.62 68 SER A C 1
ATOM 496 O O . SER A 1 68 ? 26.156 -7.188 -11.477 1 90.62 68 SER A O 1
ATOM 498 N N . SER A 1 69 ? 26.547 -8.602 -9.781 1 87.5 69 SER A N 1
ATOM 499 C CA . SER A 1 69 ? 25.469 -8.055 -8.945 1 87.5 69 SER A CA 1
ATOM 500 C C . SER A 1 69 ? 25.641 -6.551 -8.75 1 87.5 69 SER A C 1
ATOM 502 O O . SER A 1 69 ? 24.688 -5.789 -8.867 1 87.5 69 SER A O 1
ATOM 504 N N . PHE A 1 70 ? 26.812 -6.172 -8.57 1 82.56 70 PHE A N 1
ATOM 505 C CA . PHE A 1 70 ? 27.141 -4.766 -8.367 1 82.56 70 PHE A CA 1
ATOM 506 C C . PHE A 1 70 ? 26.812 -3.949 -9.617 1 82.56 70 PHE A C 1
ATOM 508 O O . PHE A 1 70 ? 26.188 -2.887 -9.523 1 82.56 70 PHE A O 1
ATOM 515 N N . ARG A 1 71 ? 27.203 -4.414 -10.719 1 86.31 71 ARG A N 1
ATOM 516 C CA . ARG A 1 71 ? 26.969 -3.713 -11.977 1 86.31 71 ARG A CA 1
ATOM 517 C C . ARG A 1 71 ? 25.484 -3.619 -12.289 1 86.31 71 ARG A C 1
ATOM 519 O O . ARG A 1 71 ? 25.016 -2.604 -12.805 1 86.31 71 ARG A O 1
ATOM 526 N N . ILE A 1 72 ? 24.75 -4.648 -12.031 1 87 72 ILE A N 1
ATOM 527 C CA . ILE A 1 72 ? 23.312 -4.672 -12.281 1 87 72 ILE A CA 1
ATOM 528 C C . ILE A 1 72 ? 22.625 -3.607 -11.438 1 87 72 ILE A C 1
ATOM 530 O O . ILE A 1 72 ? 21.906 -2.754 -11.961 1 87 72 ILE A O 1
ATOM 534 N N . THR A 1 73 ? 22.875 -3.6 -10.18 1 81.38 73 THR A N 1
ATOM 535 C CA . THR A 1 73 ? 22.219 -2.697 -9.25 1 81.38 73 THR A CA 1
ATOM 536 C C . THR A 1 73 ? 22.609 -1.249 -9.516 1 81.38 73 THR A C 1
ATOM 538 O O . THR A 1 73 ? 21.75 -0.38 -9.656 1 81.38 73 THR A O 1
ATOM 541 N N . ARG A 1 74 ? 23.875 -1.022 -9.703 1 79.75 74 ARG A N 1
ATOM 542 C CA . ARG A 1 74 ? 24.359 0.332 -9.93 1 79.75 74 ARG A CA 1
ATOM 543 C C . ARG A 1 74 ? 23.953 0.84 -11.305 1 79.75 74 ARG A C 1
ATOM 545 O O . ARG A 1 74 ? 23.672 2.029 -11.477 1 79.75 74 ARG A O 1
ATOM 552 N N . GLY A 1 75 ? 24.031 -0.065 -12.25 1 83.81 75 GLY A N 1
ATOM 553 C CA . GLY A 1 75 ? 23.641 0.315 -13.602 1 83.81 75 GLY A CA 1
ATOM 554 C C . GLY A 1 75 ? 22.203 0.77 -13.695 1 83.81 75 GLY A C 1
ATOM 555 O O . GLY A 1 75 ? 21.906 1.771 -14.352 1 83.81 75 GLY A O 1
ATOM 556 N N . ILE A 1 76 ? 21.281 0.111 -13.023 1 85.75 76 ILE A N 1
ATOM 557 C CA . ILE A 1 76 ? 19.859 0.456 -13.031 1 85.75 76 ILE A CA 1
ATOM 558 C C . ILE A 1 76 ? 19.641 1.746 -12.25 1 85.75 76 ILE A C 1
ATOM 560 O O . ILE A 1 76 ? 18.922 2.646 -12.711 1 85.75 76 ILE A O 1
ATOM 564 N N . GLU A 1 77 ? 20.297 1.846 -11.164 1 78.56 77 GLU A N 1
ATOM 565 C CA . GLU A 1 77 ? 20.125 3.01 -10.297 1 78.56 77 GLU A CA 1
ATOM 566 C C . GLU A 1 77 ? 20.688 4.27 -10.953 1 78.56 77 GLU A C 1
ATOM 568 O O . GLU A 1 77 ? 20.156 5.367 -10.758 1 78.56 77 GLU A O 1
ATOM 573 N N . ALA A 1 78 ? 21.734 4.098 -11.719 1 80.62 78 ALA A N 1
ATOM 574 C CA . ALA A 1 78 ? 22.422 5.223 -12.359 1 80.62 78 ALA A CA 1
ATOM 575 C C . ALA A 1 78 ? 21.469 5.965 -13.297 1 80.62 78 ALA A C 1
ATOM 577 O O . ALA A 1 78 ? 21.609 7.172 -13.508 1 80.62 78 ALA A O 1
ATOM 578 N N . VAL A 1 79 ? 20.484 5.285 -13.703 1 82.56 79 VAL A N 1
ATOM 579 C CA . VAL A 1 79 ? 19.578 5.918 -14.656 1 82.56 79 VAL A CA 1
ATOM 580 C C . VAL A 1 79 ? 18.234 6.18 -13.984 1 82.56 79 VAL A C 1
ATOM 582 O O . VAL A 1 79 ? 17.219 6.383 -14.664 1 82.56 79 VAL A O 1
ATOM 585 N N . GLY A 1 80 ? 18.25 6.023 -12.711 1 77.62 80 GLY A N 1
ATOM 586 C CA . GLY A 1 80 ? 17.031 6.27 -11.953 1 77.62 80 GLY A CA 1
ATOM 587 C C . GLY A 1 80 ? 16 5.168 -12.094 1 77.62 80 GLY A C 1
ATOM 588 O O . GLY A 1 80 ? 14.812 5.379 -11.844 1 77.62 80 GLY A O 1
ATOM 589 N N . GLY A 1 81 ? 16.453 4.098 -12.523 1 84 81 GLY A N 1
ATOM 590 C CA . GLY A 1 81 ? 15.562 2.963 -12.68 1 84 81 GLY A CA 1
ATOM 591 C C . GLY A 1 81 ? 15.445 2.123 -11.422 1 84 81 GLY A C 1
ATOM 592 O O . GLY A 1 81 ? 16.109 2.4 -10.414 1 84 81 GLY A O 1
ATOM 593 N N . SER A 1 82 ? 14.516 1.264 -11.453 1 83.62 82 SER A N 1
ATOM 594 C CA . SER A 1 82 ? 14.328 0.315 -10.359 1 83.62 82 SER A CA 1
ATOM 595 C C . SER A 1 82 ? 13.969 -1.071 -10.891 1 83.62 82 SER A C 1
ATOM 597 O O . SER A 1 82 ? 13.273 -1.197 -11.898 1 83.62 82 SER A O 1
ATOM 599 N N . LEU A 1 83 ? 14.523 -2.006 -10.219 1 88.25 83 LEU A N 1
ATOM 600 C CA . LEU A 1 83 ? 14.203 -3.402 -10.484 1 88.25 83 LEU A CA 1
ATOM 601 C C . LEU A 1 83 ? 13.406 -4.004 -9.328 1 88.25 83 LEU A C 1
ATOM 603 O O . LEU A 1 83 ? 13.812 -3.889 -8.164 1 88.25 83 LEU A O 1
ATOM 607 N N . SER A 1 84 ? 12.32 -4.527 -9.688 1 88.12 84 SER A N 1
ATOM 608 C CA . SER A 1 84 ? 11.492 -5.168 -8.672 1 88.12 84 SER A CA 1
ATOM 609 C C . SER A 1 84 ? 11.086 -6.574 -9.102 1 88.12 84 SER A C 1
ATOM 611 O O . SER A 1 84 ? 10.859 -6.828 -10.289 1 88.12 84 SER A O 1
ATOM 613 N N . VAL A 1 85 ? 11.062 -7.406 -8.07 1 91.94 85 VAL A N 1
ATOM 614 C CA . VAL A 1 85 ? 10.625 -8.781 -8.32 1 91.94 85 VAL A CA 1
ATOM 615 C C . VAL A 1 85 ? 9.578 -9.18 -7.289 1 91.94 85 VAL A C 1
ATOM 617 O O . VAL A 1 85 ? 9.75 -8.938 -6.094 1 91.94 85 VAL A O 1
ATOM 620 N N . TYR A 1 86 ? 8.523 -9.703 -7.785 1 90.06 86 TYR A N 1
ATOM 621 C CA . TYR A 1 86 ? 7.555 -10.281 -6.859 1 90.06 86 TYR A CA 1
ATOM 622 C C . TYR A 1 86 ? 7.055 -11.633 -7.363 1 90.06 86 TYR A C 1
ATOM 624 O O . TYR A 1 86 ? 7.168 -11.938 -8.555 1 90.06 86 TYR A O 1
ATOM 632 N N . SER A 1 87 ? 6.637 -12.406 -6.441 1 93.06 87 SER A N 1
ATOM 633 C CA . SER A 1 87 ? 6.125 -13.734 -6.758 1 93.06 87 SER A CA 1
ATOM 634 C C . SER A 1 87 ? 4.781 -13.984 -6.086 1 93.06 87 SER A C 1
ATOM 636 O O . SER A 1 87 ? 4.531 -13.5 -4.98 1 93.06 87 SER A O 1
ATOM 638 N N . THR A 1 88 ? 3.898 -14.602 -6.816 1 94.56 88 THR A N 1
ATOM 639 C CA . THR A 1 88 ? 2.654 -15.148 -6.293 1 94.56 88 THR A CA 1
ATOM 640 C C . THR A 1 88 ? 2.684 -16.672 -6.32 1 94.56 88 THR A C 1
ATOM 642 O O . THR A 1 88 ? 3.723 -17.281 -6.602 1 94.56 88 THR A O 1
ATOM 645 N N . ARG A 1 89 ? 1.613 -17.281 -5.977 1 95.75 89 ARG A N 1
ATOM 646 C CA . ARG A 1 89 ? 1.57 -18.734 -6.012 1 95.75 89 ARG A CA 1
ATOM 647 C C . ARG A 1 89 ? 1.619 -19.25 -7.449 1 95.75 89 ARG A C 1
ATOM 649 O O . ARG A 1 89 ? 2.041 -20.391 -7.691 1 95.75 89 ARG A O 1
ATOM 656 N N . GLU A 1 90 ? 1.346 -18.359 -8.438 1 93.62 90 GLU A N 1
ATOM 657 C CA . GLU A 1 90 ? 1.243 -18.844 -9.812 1 93.62 90 GLU A CA 1
ATOM 658 C C . GLU A 1 90 ? 2.344 -18.25 -10.688 1 93.62 90 GLU A C 1
ATOM 660 O O . GLU A 1 90 ? 2.75 -18.859 -11.68 1 93.62 90 GLU A O 1
ATOM 665 N N . LYS A 1 91 ? 2.799 -17.141 -10.305 1 94.19 91 LYS A N 1
ATOM 666 C CA . LYS A 1 91 ? 3.682 -16.469 -11.258 1 94.19 91 LYS A CA 1
ATOM 667 C C . LYS A 1 91 ? 4.777 -15.688 -10.539 1 94.19 91 LYS A C 1
ATOM 669 O O . LYS A 1 91 ? 4.66 -15.391 -9.352 1 94.19 91 LYS A O 1
ATOM 674 N N . MET A 1 92 ? 5.77 -15.391 -11.266 1 94.88 92 MET A N 1
ATOM 675 C CA . MET A 1 92 ? 6.863 -14.5 -10.883 1 94.88 92 MET A CA 1
ATOM 676 C C . MET A 1 92 ? 7.035 -13.383 -11.906 1 94.88 92 MET A C 1
ATOM 678 O O . MET A 1 92 ? 6.941 -13.617 -13.109 1 94.88 92 MET A O 1
ATOM 682 N N . THR A 1 93 ? 7.23 -12.195 -11.398 1 94.94 93 THR A N 1
ATOM 683 C CA . THR A 1 93 ? 7.359 -11.047 -12.281 1 94.94 93 THR A CA 1
ATOM 684 C C . THR A 1 93 ? 8.641 -10.273 -11.977 1 94.94 93 THR A C 1
ATOM 686 O O . THR A 1 93 ? 8.883 -9.883 -10.836 1 94.94 93 THR A O 1
ATOM 689 N N . TYR A 1 94 ? 9.461 -10.156 -12.969 1 93.62 94 TYR A N 1
ATOM 690 C CA . TYR A 1 94 ? 10.586 -9.227 -12.961 1 93.62 94 TYR A CA 1
ATOM 691 C C . TYR A 1 94 ? 10.227 -7.93 -13.672 1 93.62 94 TYR A C 1
ATOM 693 O O . TYR A 1 94 ? 9.906 -7.934 -14.859 1 93.62 94 TYR A O 1
ATOM 701 N N . SER A 1 95 ? 10.289 -6.879 -12.961 1 93.5 95 SER A N 1
ATOM 702 C CA . SER A 1 95 ? 9.867 -5.629 -13.586 1 93.5 95 SER A CA 1
ATOM 703 C C . SER A 1 95 ? 10.891 -4.523 -13.352 1 93.5 95 SER A C 1
ATOM 705 O O . SER A 1 95 ? 11.523 -4.473 -12.289 1 93.5 95 SER A O 1
ATOM 707 N N . VAL A 1 96 ? 11.039 -3.682 -14.344 1 91.19 96 VAL A N 1
ATOM 708 C CA . VAL A 1 96 ? 11.891 -2.5 -14.234 1 91.19 96 VAL A CA 1
ATOM 709 C C . VAL A 1 96 ? 11.086 -1.25 -14.586 1 91.19 96 VAL A C 1
ATOM 711 O O . VAL A 1 96 ? 10.141 -1.315 -15.383 1 91.19 96 VAL A O 1
ATOM 714 N N . GLU A 1 97 ? 11.383 -0.23 -13.992 1 89.5 97 GLU A N 1
ATOM 715 C CA . GLU A 1 97 ? 10.836 1.09 -14.289 1 89.5 97 GLU A CA 1
ATOM 716 C C . GLU A 1 97 ? 11.945 2.123 -14.469 1 89.5 97 GLU A C 1
ATOM 718 O O . GLU A 1 97 ? 12.945 2.104 -13.742 1 89.5 97 GLU A O 1
ATOM 723 N N . CYS A 1 98 ? 11.812 2.959 -15.5 1 88.06 98 CYS A N 1
ATOM 724 C CA . CYS A 1 98 ? 12.805 3.988 -15.781 1 88.06 98 CYS A CA 1
ATOM 725 C C . CYS A 1 98 ? 12.219 5.09 -16.656 1 88.06 98 CYS A C 1
ATOM 727 O O . CYS A 1 98 ? 11.109 4.953 -17.172 1 88.06 98 CYS A O 1
ATOM 729 N N . LEU A 1 99 ? 12.984 6.098 -16.75 1 83.25 99 LEU A N 1
ATOM 730 C CA . LEU A 1 99 ? 12.625 7.117 -17.734 1 83.25 99 LEU A CA 1
ATOM 731 C C . LEU A 1 99 ? 12.773 6.582 -19.156 1 83.25 99 LEU A C 1
ATOM 733 O O . LEU A 1 99 ? 13.617 5.719 -19.406 1 83.25 99 LEU A O 1
ATOM 737 N N . ARG A 1 100 ? 12.062 7.16 -20.062 1 84.56 100 ARG A N 1
ATOM 738 C CA . ARG A 1 100 ? 11.953 6.664 -21.438 1 84.56 100 ARG A CA 1
ATOM 739 C C . ARG A 1 100 ? 13.32 6.586 -22.094 1 84.56 100 ARG A C 1
ATOM 741 O O . ARG A 1 100 ? 13.578 5.68 -22.891 1 84.56 100 ARG A O 1
ATOM 748 N N . ASP A 1 101 ? 14.195 7.441 -21.734 1 84.62 101 ASP A N 1
ATOM 749 C CA . ASP A 1 101 ? 15.492 7.559 -22.406 1 84.62 101 ASP A CA 1
ATOM 750 C C . ASP A 1 101 ? 16.406 6.391 -22.031 1 84.62 101 ASP A C 1
ATOM 752 O O . ASP A 1 101 ? 17.422 6.156 -22.688 1 84.62 101 ASP A O 1
ATOM 756 N N . TYR A 1 102 ? 16.016 5.66 -21.062 1 88.62 102 TYR A N 1
ATOM 757 C CA . TYR A 1 102 ? 16.969 4.676 -20.547 1 88.62 102 TYR A CA 1
ATOM 758 C C . TYR A 1 102 ? 16.406 3.262 -20.688 1 88.62 102 TYR A C 1
ATOM 760 O O . TYR A 1 102 ? 16.906 2.33 -20.047 1 88.62 102 TYR A O 1
ATOM 768 N N . VAL A 1 103 ? 15.461 3.059 -21.547 1 89.81 103 VAL A N 1
ATOM 769 C CA . VAL A 1 103 ? 14.797 1.773 -21.719 1 89.81 103 VAL A CA 1
ATOM 770 C C . VAL A 1 103 ? 15.805 0.719 -22.156 1 89.81 103 VAL A C 1
ATOM 772 O O . VAL A 1 103 ? 15.828 -0.391 -21.625 1 89.81 103 VAL A O 1
ATOM 775 N N . ASP A 1 104 ? 16.688 1.055 -23.031 1 88.12 104 ASP A N 1
ATOM 776 C CA . ASP A 1 104 ? 17.656 0.095 -23.562 1 88.12 104 ASP A CA 1
ATOM 777 C C . ASP A 1 104 ? 18.578 -0.406 -22.453 1 88.12 104 ASP A C 1
ATOM 779 O O . ASP A 1 104 ? 18.844 -1.606 -22.359 1 88.12 104 ASP A O 1
ATOM 783 N N . THR A 1 105 ? 18.984 0.475 -21.672 1 87.38 105 THR A N 1
ATOM 784 C CA . THR A 1 105 ? 19.906 0.134 -20.594 1 87.38 105 THR A CA 1
ATOM 785 C C . THR A 1 105 ? 19.25 -0.815 -19.609 1 87.38 105 THR A C 1
ATOM 787 O O . THR A 1 105 ? 19.812 -1.848 -19.25 1 87.38 105 THR A O 1
ATOM 790 N N . VAL A 1 106 ? 18.078 -0.494 -19.188 1 89.19 106 VAL A N 1
ATOM 791 C CA . VAL A 1 106 ? 17.438 -1.263 -18.125 1 89.19 106 VAL A CA 1
ATOM 792 C C . VAL A 1 106 ? 16.953 -2.604 -18.672 1 89.19 106 VAL A C 1
ATOM 794 O O . VAL A 1 106 ? 16.953 -3.609 -17.953 1 89.19 106 VAL A O 1
ATOM 797 N N . MET A 1 107 ? 16.625 -2.604 -19.922 1 88.38 107 MET A N 1
ATOM 798 C CA . MET A 1 107 ? 16.172 -3.836 -20.547 1 88.38 107 MET A CA 1
ATOM 799 C C . MET A 1 107 ? 17.281 -4.875 -20.578 1 88.38 107 MET A C 1
ATOM 801 O O . MET A 1 107 ? 17.031 -6.07 -20.422 1 88.38 107 MET A O 1
ATOM 805 N N . GLU A 1 108 ? 18.422 -4.434 -20.797 1 86.81 108 GLU A N 1
ATOM 806 C CA . GLU A 1 108 ? 19.547 -5.352 -20.781 1 86.81 108 GLU A CA 1
ATOM 807 C C . GLU A 1 108 ? 19.688 -6.051 -19.438 1 86.81 108 GLU A C 1
ATOM 809 O O . GLU A 1 108 ? 19.891 -7.262 -19.375 1 86.81 108 GLU A O 1
ATOM 814 N N . TYR A 1 109 ? 19.562 -5.301 -18.438 1 89.12 109 TYR A N 1
ATOM 815 C CA . TYR A 1 109 ? 19.688 -5.879 -17.109 1 89.12 109 TYR A CA 1
ATOM 816 C C . TYR A 1 109 ? 18.516 -6.816 -16.812 1 89.12 109 TYR A C 1
ATOM 818 O O . TYR A 1 109 ? 18.703 -7.891 -16.234 1 89.12 109 TYR A O 1
ATOM 826 N N . LEU A 1 110 ? 17.328 -6.395 -17.219 1 90.12 110 LEU A N 1
ATOM 827 C CA . LEU A 1 110 ? 16.141 -7.207 -17 1 90.12 110 LEU A CA 1
ATOM 828 C C . LEU A 1 110 ? 16.281 -8.562 -17.672 1 90.12 110 LEU A C 1
ATOM 830 O O . LEU A 1 110 ? 15.977 -9.594 -17.062 1 90.12 110 LEU A O 1
ATOM 834 N N . LEU A 1 111 ? 16.766 -8.531 -18.828 1 85.31 111 LEU A N 1
ATOM 835 C CA . LEU A 1 111 ? 16.906 -9.766 -19.578 1 85.31 111 LEU A CA 1
ATOM 836 C C . LEU A 1 111 ? 18 -10.648 -19 1 85.31 111 LEU A C 1
ATOM 838 O O . LEU A 1 111 ? 17.859 -11.875 -18.938 1 85.31 111 LEU A O 1
ATOM 842 N N . ASN A 1 112 ? 19 -10.078 -18.562 1 87.06 112 ASN A N 1
ATOM 843 C CA . ASN A 1 112 ? 20.094 -10.844 -17.969 1 87.06 112 ASN A CA 1
ATOM 844 C C . ASN A 1 112 ? 19.656 -11.547 -16.688 1 87.06 112 ASN A C 1
ATOM 846 O O . ASN A 1 112 ? 19.969 -12.719 -16.484 1 87.06 112 ASN A O 1
ATOM 850 N N . VAL A 1 113 ? 18.938 -10.852 -15.875 1 89.69 113 VAL A N 1
ATOM 851 C CA . VAL A 1 113 ? 18.578 -11.422 -14.586 1 89.69 113 VAL A CA 1
ATOM 852 C C . VAL A 1 113 ? 17.531 -12.523 -14.773 1 89.69 113 VAL A C 1
ATOM 854 O O . VAL A 1 113 ? 17.438 -13.445 -13.961 1 89.69 113 VAL A O 1
ATOM 857 N N . THR A 1 114 ? 16.812 -12.484 -15.836 1 89.31 114 THR A N 1
ATOM 858 C CA . THR A 1 114 ? 15.758 -13.461 -16.062 1 89.31 114 THR A CA 1
ATOM 859 C C . THR A 1 114 ? 16.281 -14.656 -16.844 1 89.31 114 THR A C 1
ATOM 861 O O . THR A 1 114 ? 15.781 -15.773 -16.688 1 89.31 114 THR A O 1
ATOM 864 N N . THR A 1 115 ? 17.328 -14.445 -17.672 1 86.81 115 THR A N 1
ATOM 865 C CA . THR A 1 115 ? 17.672 -15.5 -18.609 1 86.81 115 THR A CA 1
ATOM 866 C C . THR A 1 115 ? 19.047 -16.078 -18.312 1 86.81 115 THR A C 1
ATOM 868 O O . THR A 1 115 ? 19.391 -17.172 -18.766 1 86.81 115 THR A O 1
ATOM 871 N N . ALA A 1 116 ? 19.797 -15.336 -17.594 1 89.06 116 ALA A N 1
ATOM 872 C CA . ALA A 1 116 ? 21.172 -15.797 -17.469 1 89.06 116 ALA A CA 1
ATOM 873 C C . ALA A 1 116 ? 21.656 -15.672 -16.031 1 89.06 116 ALA A C 1
ATOM 875 O O . ALA A 1 116 ? 22.75 -15.141 -15.773 1 89.06 116 ALA A O 1
ATOM 876 N N . PRO A 1 117 ? 20.828 -16.109 -15.117 1 91.31 117 PRO A N 1
ATOM 877 C CA . PRO A 1 117 ? 21.328 -16.062 -13.742 1 91.31 117 PRO A CA 1
ATOM 878 C C . PRO A 1 117 ? 22.469 -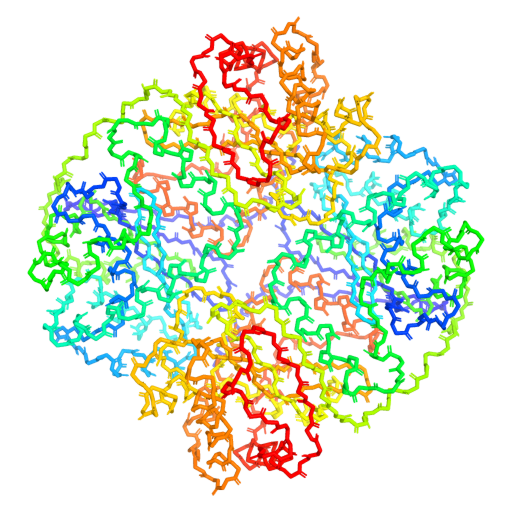17.062 -13.508 1 91.31 117 PRO A C 1
ATOM 880 O O . PRO A 1 117 ? 22.438 -18.172 -14.062 1 91.31 117 PRO A O 1
ATOM 883 N N . GLU A 1 118 ? 23.469 -16.734 -12.672 1 94.88 118 GLU A N 1
ATOM 884 C CA . GLU A 1 118 ? 24.594 -17.641 -12.414 1 94.88 118 GLU A CA 1
ATOM 885 C C . GLU A 1 118 ? 24.391 -18.406 -11.117 1 94.88 118 GLU A C 1
ATOM 887 O O . GLU A 1 118 ? 24.875 -19.531 -10.977 1 94.88 118 GLU A O 1
ATOM 892 N N . PHE A 1 119 ? 23.766 -17.891 -10.195 1 96.06 119 PHE A N 1
ATOM 893 C CA . PHE A 1 119 ? 23.531 -18.469 -8.883 1 96.06 119 PHE A CA 1
ATOM 894 C C . PHE A 1 119 ? 24.828 -19.016 -8.289 1 96.06 119 PHE A C 1
ATOM 896 O O . PHE A 1 119 ? 24.875 -20.172 -7.867 1 96.06 119 PHE A O 1
ATOM 903 N N . ARG A 1 120 ? 25.797 -18.188 -8.109 1 95.81 120 ARG A N 1
ATOM 904 C CA . ARG A 1 120 ? 27.047 -18.641 -7.496 1 95.81 120 ARG A CA 1
ATOM 905 C C . ARG A 1 120 ? 26.812 -19.156 -6.078 1 95.81 120 ARG A C 1
ATOM 907 O O . ARG A 1 120 ? 26.141 -18.484 -5.281 1 95.81 120 ARG A O 1
ATOM 914 N N . PRO A 1 121 ? 27.406 -20.297 -5.754 1 94.81 121 PRO A N 1
ATOM 915 C CA . PRO A 1 121 ? 27.078 -20.953 -4.48 1 94.81 121 PRO A CA 1
ATOM 916 C C . PRO A 1 121 ? 27.281 -20.031 -3.281 1 94.81 121 PRO A C 1
ATOM 918 O O . PRO A 1 121 ? 26.453 -20 -2.367 1 94.81 121 PRO A O 1
ATOM 921 N N . TRP A 1 122 ? 28.328 -19.266 -3.283 1 92.62 122 TRP A N 1
ATOM 922 C CA . TRP A 1 122 ? 28.578 -18.406 -2.133 1 92.62 122 TRP A CA 1
ATOM 923 C C . TRP A 1 122 ? 27.578 -17.266 -2.072 1 92.62 122 TRP A C 1
ATOM 925 O O . TRP A 1 122 ? 27.188 -16.828 -0.986 1 92.62 122 TRP A O 1
ATOM 935 N N . GLU A 1 123 ? 27.125 -16.781 -3.211 1 91.88 123 GLU A N 1
ATOM 936 C CA . GLU A 1 123 ? 26.125 -15.727 -3.223 1 91.88 123 GLU A CA 1
ATOM 937 C C . GLU A 1 123 ? 24.781 -16.25 -2.719 1 91.88 123 GLU A C 1
ATOM 939 O O . GLU A 1 123 ? 24.062 -15.539 -2.006 1 91.88 123 GLU A O 1
ATOM 944 N N . VAL A 1 124 ? 24.484 -17.469 -3.092 1 93.38 124 VAL A N 1
ATOM 945 C CA . VAL A 1 124 ? 23.219 -18.078 -2.674 1 93.38 124 VAL A CA 1
ATOM 946 C C . VAL A 1 124 ? 23.25 -18.328 -1.166 1 93.38 124 VAL A C 1
ATOM 948 O O . VAL A 1 124 ? 22.266 -18.047 -0.475 1 93.38 124 VAL A O 1
ATOM 951 N N . THR A 1 125 ? 24.328 -18.797 -0.663 1 90.25 125 THR A N 1
ATOM 952 C CA . THR A 1 125 ? 24.484 -19.047 0.766 1 90.25 125 THR A CA 1
ATOM 953 C C . THR A 1 125 ? 24.312 -17.766 1.564 1 90.25 125 THR A C 1
ATOM 955 O O . THR A 1 125 ? 23.734 -17.766 2.646 1 90.25 125 THR A O 1
ATOM 958 N N . ASP A 1 126 ? 24.75 -16.734 0.967 1 86.5 126 ASP A N 1
ATOM 959 C CA . ASP A 1 126 ? 24.734 -15.43 1.64 1 86.5 126 ASP A CA 1
ATOM 960 C C . ASP A 1 126 ? 23.297 -14.898 1.749 1 86.5 126 ASP A C 1
ATOM 962 O O . ASP A 1 126 ? 23.031 -13.977 2.527 1 86.5 126 ASP A O 1
ATOM 966 N N . LEU A 1 127 ? 22.344 -15.445 1.05 1 89.06 127 LEU A N 1
ATOM 967 C CA . LEU A 1 127 ? 20.969 -14.969 1.043 1 89.06 127 LEU A CA 1
ATOM 968 C C . LEU A 1 127 ? 20.156 -15.609 2.166 1 89.06 127 LEU A C 1
ATOM 970 O O . LEU A 1 127 ? 19.062 -15.156 2.494 1 89.06 127 LEU A O 1
ATOM 974 N N . GLN A 1 128 ? 20.688 -16.625 2.742 1 86.94 128 GLN A N 1
ATOM 975 C CA . GLN A 1 128 ? 19.922 -17.438 3.676 1 86.94 128 GLN A CA 1
ATOM 976 C C . GLN A 1 128 ? 19.453 -16.609 4.875 1 86.94 128 GLN A C 1
ATOM 978 O O . GLN A 1 128 ? 18.281 -16.641 5.25 1 86.94 128 GLN A O 1
ATOM 983 N N . PRO A 1 129 ? 20.359 -15.844 5.484 1 82.06 129 PRO A N 1
ATOM 984 C CA . PRO A 1 129 ? 19.891 -14.992 6.582 1 82.06 129 PRO A CA 1
ATOM 985 C C . PRO A 1 129 ? 18.828 -13.984 6.141 1 82.06 129 PRO A C 1
ATOM 987 O O . PRO A 1 129 ? 17.891 -13.695 6.887 1 82.06 129 PRO A O 1
ATOM 990 N N . GLN A 1 130 ? 19 -13.477 4.965 1 83.94 130 GLN A N 1
ATOM 991 C CA . GLN A 1 130 ? 18.047 -12.516 4.438 1 83.94 130 GLN A CA 1
ATOM 992 C C . GLN A 1 130 ? 16.672 -13.156 4.234 1 83.94 130 GLN A C 1
ATOM 994 O O . GLN A 1 130 ? 15.648 -12.5 4.406 1 83.94 130 GLN A O 1
ATOM 999 N N . LEU A 1 131 ? 16.75 -14.359 3.818 1 88.88 131 LEU A N 1
ATOM 1000 C CA . LEU A 1 131 ? 15.508 -15.117 3.635 1 88.88 131 LEU A CA 1
ATOM 1001 C C . LEU A 1 131 ? 14.719 -15.195 4.938 1 88.88 131 LEU A C 1
ATOM 1003 O O . LEU A 1 131 ? 13.508 -15 4.945 1 88.88 131 LEU A O 1
ATOM 1007 N N . LYS A 1 132 ? 15.383 -15.398 6.008 1 86.06 132 LYS A N 1
ATOM 1008 C CA . LYS A 1 132 ? 14.766 -15.484 7.328 1 86.06 132 LYS A CA 1
ATOM 1009 C C . LYS A 1 132 ? 14.164 -14.148 7.746 1 86.06 132 LYS A C 1
ATOM 1011 O O . LYS A 1 132 ? 13.047 -14.094 8.258 1 86.06 132 LYS A O 1
ATOM 1016 N N . VAL A 1 133 ? 14.867 -13.117 7.492 1 82.69 133 VAL A N 1
ATOM 1017 C CA . VAL A 1 133 ? 14.414 -11.789 7.887 1 82.69 133 VAL A CA 1
ATOM 1018 C C . VAL A 1 133 ? 13.219 -11.375 7.039 1 82.69 133 VAL A C 1
ATOM 1020 O O . VAL A 1 133 ? 12.242 -10.828 7.562 1 82.69 133 VAL A O 1
ATOM 1023 N N . ASP A 1 134 ? 13.359 -11.672 5.758 1 87.69 134 ASP A N 1
ATOM 1024 C CA . ASP A 1 134 ? 12.273 -11.328 4.844 1 87.69 134 ASP A CA 1
ATOM 1025 C C . ASP A 1 134 ? 10.969 -12 5.273 1 87.69 134 ASP A C 1
ATOM 1027 O O . ASP A 1 134 ? 9.914 -11.359 5.297 1 87.69 134 ASP A O 1
ATOM 1031 N N . LYS A 1 135 ? 11.047 -13.188 5.633 1 90.44 135 LYS A N 1
ATOM 1032 C CA . LYS A 1 135 ? 9.891 -13.93 6.113 1 90.44 135 LYS A CA 1
ATOM 1033 C C . LYS A 1 135 ? 9.375 -13.352 7.434 1 90.44 135 LYS A C 1
ATOM 1035 O O . LYS A 1 135 ? 8.172 -13.141 7.598 1 90.44 135 LYS A O 1
ATOM 1040 N N . ALA A 1 136 ? 10.273 -13.07 8.336 1 87.56 136 ALA A N 1
ATOM 1041 C CA . ALA A 1 136 ? 9.898 -12.555 9.648 1 87.56 136 ALA A CA 1
ATOM 1042 C C . ALA A 1 136 ? 9.172 -11.219 9.531 1 87.56 136 ALA A C 1
ATOM 1044 O O . ALA A 1 136 ? 8.188 -10.969 10.227 1 87.56 136 ALA A O 1
ATOM 1045 N N . ILE A 1 137 ? 9.68 -10.406 8.703 1 85.06 137 ILE A N 1
ATOM 1046 C CA . ILE A 1 137 ? 9.062 -9.102 8.5 1 85.06 137 ILE A CA 1
ATOM 1047 C C . ILE A 1 137 ? 7.66 -9.281 7.922 1 85.06 137 ILE A C 1
ATOM 1049 O O . ILE A 1 137 ? 6.711 -8.641 8.375 1 85.06 137 ILE A O 1
ATOM 1053 N N . ALA A 1 138 ? 7.504 -10.141 6.93 1 88.31 138 ALA A N 1
ATOM 1054 C CA . ALA A 1 138 ? 6.203 -10.391 6.316 1 88.31 138 ALA A CA 1
ATOM 1055 C C . ALA A 1 138 ? 5.188 -10.859 7.359 1 88.31 138 ALA A C 1
ATOM 1057 O O . ALA A 1 138 ? 4.039 -10.414 7.359 1 88.31 138 ALA A O 1
ATOM 1058 N N . PHE A 1 139 ? 5.625 -11.617 8.289 1 89.88 139 PHE A N 1
ATOM 1059 C CA . PHE A 1 139 ? 4.723 -12.266 9.234 1 89.88 139 PHE A CA 1
ATOM 1060 C C . PHE A 1 139 ? 4.41 -11.344 10.406 1 89.88 139 PHE A C 1
ATOM 1062 O O . PHE A 1 139 ? 3.613 -11.695 11.281 1 89.88 139 PHE A O 1
ATOM 1069 N N . GLN A 1 140 ? 4.992 -10.211 10.422 1 85.31 140 GLN A N 1
ATOM 1070 C CA . GLN A 1 140 ? 4.559 -9.211 11.398 1 85.31 140 GLN A CA 1
ATOM 1071 C C . GLN A 1 140 ? 3.131 -8.758 11.109 1 85.31 140 GLN A C 1
ATOM 1073 O O . GLN A 1 140 ? 2.457 -8.227 11.992 1 85.31 140 GLN A O 1
ATOM 1078 N N . ASN A 1 141 ? 2.76 -8.891 9.875 1 86.5 141 ASN A N 1
ATOM 1079 C CA . ASN A 1 141 ? 1.354 -8.727 9.523 1 86.5 141 ASN A CA 1
ATOM 1080 C C . ASN A 1 141 ? 0.569 -10.016 9.742 1 86.5 141 ASN A C 1
ATOM 1082 O O . ASN A 1 141 ? 0.734 -10.984 9 1 86.5 141 ASN A O 1
ATOM 1086 N N . PRO A 1 142 ? -0.33 -9.992 10.688 1 91.19 142 PRO A N 1
ATOM 1087 C CA . PRO A 1 142 ? -1.036 -11.234 11.023 1 91.19 142 PRO A CA 1
ATOM 1088 C C . PRO A 1 142 ? -1.812 -11.812 9.844 1 91.19 142 PRO A C 1
ATOM 1090 O O . PRO A 1 142 ? -1.989 -13.023 9.758 1 91.19 142 PRO A O 1
ATOM 1093 N N . GLN A 1 143 ? -2.225 -10.984 8.977 1 92.06 143 GLN A N 1
ATOM 1094 C CA . GLN A 1 143 ? -2.99 -11.461 7.832 1 92.06 143 GLN A CA 1
ATOM 1095 C C . GLN A 1 143 ? -2.156 -12.391 6.957 1 92.06 143 GLN A C 1
ATOM 1097 O O . GLN A 1 143 ? -2.68 -13.344 6.383 1 92.06 143 GLN A O 1
ATOM 1102 N N . VAL A 1 144 ? -0.887 -12.125 6.852 1 92.88 144 VAL A N 1
ATOM 1103 C CA . VAL A 1 144 ? 0.001 -12.945 6.039 1 92.88 144 VAL A CA 1
ATOM 1104 C C . VAL A 1 144 ? 0.026 -14.375 6.578 1 92.88 144 VAL A C 1
ATOM 1106 O O . VAL A 1 144 ? -0.159 -15.328 5.824 1 92.88 144 VAL A O 1
ATOM 1109 N N . GLY A 1 145 ? 0.151 -14.461 7.887 1 95.38 145 GLY A N 1
ATOM 1110 C CA . GLY A 1 145 ? 0.179 -15.781 8.492 1 95.38 145 GLY A CA 1
ATOM 1111 C C . GLY A 1 145 ? -1.132 -16.531 8.352 1 95.38 145 GLY A C 1
ATOM 1112 O O . GLY A 1 145 ? -1.14 -17.734 8.047 1 95.38 145 GLY A O 1
ATOM 1113 N N . VAL A 1 146 ? -2.178 -15.836 8.508 1 97.31 146 VAL A N 1
ATOM 1114 C CA . VAL A 1 146 ? -3.498 -16.453 8.445 1 97.31 146 VAL A CA 1
ATOM 1115 C C . VAL A 1 146 ? -3.77 -16.938 7.023 1 97.31 146 VAL A C 1
ATOM 1117 O O . VAL A 1 146 ? -4.273 -18.047 6.828 1 97.31 146 VAL A O 1
ATOM 1120 N N . LEU A 1 147 ? -3.404 -16.219 6.031 1 96.94 147 LEU A N 1
ATOM 1121 C CA . LEU A 1 147 ? -3.676 -16.594 4.648 1 96.94 147 LEU A CA 1
ATOM 1122 C C . LEU A 1 147 ? -2.771 -17.734 4.211 1 96.94 147 LEU A C 1
ATOM 1124 O O . LEU A 1 147 ? -3.184 -18.594 3.424 1 96.94 147 LEU A O 1
ATOM 1128 N N . GLU A 1 148 ? -1.541 -17.719 4.695 1 97.06 148 GLU A N 1
ATOM 1129 C CA . GLU A 1 148 ? -0.675 -18.859 4.445 1 97.06 148 GLU A CA 1
ATOM 1130 C C . GLU A 1 148 ? -1.273 -20.141 5.027 1 97.06 148 GLU A C 1
ATOM 1132 O O . GLU A 1 148 ? -1.346 -21.156 4.344 1 97.06 148 GLU A O 1
ATOM 1137 N N . ASN A 1 149 ? -1.719 -20.047 6.27 1 98.06 149 ASN A N 1
ATOM 1138 C CA . ASN A 1 149 ? -2.334 -21.188 6.93 1 98.06 149 ASN A CA 1
ATOM 1139 C C . ASN A 1 149 ? -3.637 -21.609 6.25 1 98.06 149 ASN A C 1
ATOM 1141 O O . ASN A 1 149 ? -3.967 -22.781 6.191 1 98.06 149 ASN A O 1
ATOM 1145 N N . LEU A 1 150 ? -4.297 -20.609 5.766 1 98.44 150 LEU A N 1
ATOM 1146 C CA . LEU A 1 150 ? -5.551 -20.891 5.07 1 98.44 150 LEU A CA 1
ATOM 1147 C C . LEU A 1 150 ? -5.312 -21.75 3.836 1 98.44 150 LEU A C 1
ATOM 1149 O O . LEU A 1 150 ? -6.031 -22.719 3.607 1 98.44 150 LEU A O 1
ATOM 1153 N N . HIS A 1 151 ? -4.348 -21.438 3.07 1 98.44 151 HIS A N 1
ATOM 1154 C CA . HIS A 1 151 ? -4.031 -22.203 1.875 1 98.44 151 HIS A CA 1
ATOM 1155 C C . HIS A 1 151 ? -3.549 -23.609 2.234 1 98.44 151 HIS A C 1
ATOM 1157 O O . HIS A 1 151 ? -3.908 -24.578 1.57 1 98.44 151 HIS A O 1
ATOM 1163 N N . ALA A 1 152 ? -2.779 -23.688 3.256 1 97.69 152 ALA A N 1
ATOM 1164 C CA . ALA A 1 152 ? -2.305 -24.984 3.723 1 97.69 152 ALA A CA 1
ATOM 1165 C C . ALA A 1 152 ? -3.469 -25.859 4.168 1 97.69 152 ALA A C 1
ATOM 1167 O O . ALA A 1 152 ? -3.447 -27.078 3.969 1 97.69 152 ALA A O 1
ATOM 1168 N N . ALA A 1 153 ? -4.438 -25.25 4.773 1 98.12 153 ALA A N 1
ATOM 1169 C CA . ALA A 1 153 ? -5.609 -25.984 5.23 1 98.12 153 ALA A CA 1
ATOM 1170 C C . ALA A 1 153 ? -6.508 -26.359 4.059 1 98.12 153 ALA A C 1
ATOM 1172 O O . ALA A 1 153 ? -7.043 -27.469 4.016 1 98.12 153 ALA A O 1
ATOM 1173 N N . ALA A 1 154 ? -6.641 -25.5 3.104 1 98.5 154 ALA A N 1
ATOM 1174 C CA . ALA A 1 154 ? -7.641 -25.625 2.045 1 98.5 154 ALA A CA 1
ATOM 1175 C C . ALA A 1 154 ? -7.199 -26.625 0.99 1 98.5 154 ALA A C 1
ATOM 1177 O O . ALA A 1 154 ? -8.031 -27.344 0.415 1 98.5 154 ALA A O 1
ATOM 1178 N N . TYR A 1 155 ? -5.91 -26.703 0.731 1 98.25 155 TYR A N 1
ATOM 1179 C CA . TYR A 1 155 ? -5.457 -27.5 -0.407 1 98.25 155 TYR A CA 1
ATOM 1180 C C . TYR A 1 155 ? -4.551 -28.641 0.047 1 98.25 155 TYR A C 1
ATOM 1182 O O . TYR A 1 155 ? -3.9 -28.547 1.091 1 98.25 155 TYR A O 1
ATOM 1190 N N . LYS A 1 156 ? -4.406 -29.672 -0.833 1 94.75 156 LYS A N 1
ATOM 1191 C CA . LYS A 1 156 ? -3.545 -30.828 -0.567 1 94.75 156 LYS A CA 1
ATOM 1192 C C . LYS A 1 156 ? -2.172 -30.641 -1.209 1 94.75 156 LYS A C 1
ATOM 1194 O O . LYS A 1 156 ? -1.18 -31.188 -0.729 1 94.75 156 LYS A O 1
ATOM 1199 N N . ASN A 1 157 ? -2.242 -29.875 -2.279 1 92.69 157 ASN A N 1
ATOM 1200 C CA . ASN A 1 157 ? -1.035 -29.734 -3.088 1 92.69 157 ASN A CA 1
ATOM 1201 C C . ASN A 1 157 ? -1.005 -28.391 -3.818 1 92.69 157 ASN A C 1
ATOM 1203 O O . ASN A 1 157 ? -1.905 -27.562 -3.648 1 92.69 157 ASN A O 1
ATOM 1207 N N . ALA A 1 158 ? 0.09 -28.188 -4.582 1 94.56 158 ALA A N 1
ATOM 1208 C CA . ALA A 1 158 ? 0.257 -27.047 -5.488 1 94.56 158 ALA A CA 1
ATOM 1209 C C . ALA A 1 158 ? -0.003 -25.734 -4.77 1 94.56 158 ALA A C 1
ATOM 1211 O O . ALA A 1 158 ? 0.926 -25.094 -4.254 1 94.56 158 ALA A O 1
ATOM 1212 N N . LEU A 1 159 ? -1.354 -25.422 -4.602 1 96.75 159 LEU A N 1
ATOM 1213 C CA . LEU A 1 159 ? -1.718 -24.141 -4.02 1 96.75 159 LEU A CA 1
ATOM 1214 C C . LEU A 1 159 ? -1.496 -24.141 -2.51 1 96.75 159 LEU A C 1
ATOM 1216 O O . LEU A 1 159 ? -1.505 -23.078 -1.874 1 96.75 159 LEU A O 1
ATOM 1220 N N . ALA A 1 160 ? -1.165 -25.281 -1.938 1 97 160 ALA A N 1
ATOM 1221 C CA . ALA A 1 160 ? -0.856 -25.406 -0.517 1 97 160 ALA A CA 1
ATOM 1222 C C . ALA A 1 160 ? 0.571 -24.953 -0.224 1 97 160 ALA A C 1
ATOM 1224 O O . ALA A 1 160 ? 0.921 -24.688 0.929 1 97 160 ALA A O 1
ATOM 1225 N N . ASN A 1 161 ? 1.393 -24.969 -1.265 1 97 161 ASN A N 1
ATOM 1226 C CA . ASN A 1 161 ? 2.781 -24.578 -1.068 1 97 161 ASN A CA 1
ATOM 1227 C C . ASN A 1 161 ? 2.885 -23.156 -0.52 1 97 161 ASN A C 1
ATOM 1229 O O . ASN A 1 161 ? 2.168 -22.25 -0.968 1 97 161 ASN A O 1
ATOM 1233 N N . PRO A 1 162 ? 3.721 -22.953 0.458 1 96.5 162 PRO A N 1
ATOM 1234 C CA . PRO A 1 162 ? 3.852 -21.625 1.047 1 96.5 162 PRO A CA 1
ATOM 1235 C C . PRO A 1 162 ? 4.543 -20.625 0.114 1 96.5 162 PRO A C 1
ATOM 1237 O O . PRO A 1 162 ? 5.371 -21.031 -0.71 1 96.5 162 PRO A O 1
ATOM 1240 N N . LEU A 1 163 ? 4.18 -19.344 0.26 1 96.25 163 LEU A N 1
ATOM 1241 C CA . LEU A 1 163 ? 4.828 -18.266 -0.48 1 96.25 163 LEU A CA 1
ATOM 1242 C C . LEU A 1 163 ? 6.207 -17.969 0.096 1 96.25 163 LEU A C 1
ATOM 1244 O O . LEU A 1 163 ? 7.078 -17.453 -0.609 1 96.25 163 LEU A O 1
ATOM 1248 N N . TYR A 1 164 ? 6.363 -18.281 1.365 1 95.81 164 TYR A N 1
ATOM 1249 C CA . TYR A 1 164 ? 7.621 -18 2.053 1 95.81 164 TYR A CA 1
ATOM 1250 C C . TYR A 1 164 ? 8.336 -19.312 2.41 1 95.81 164 TYR A C 1
ATOM 1252 O O . TYR A 1 164 ? 7.691 -20.297 2.777 1 95.81 164 TYR A O 1
ATOM 1260 N N . CYS A 1 165 ? 9.609 -19.25 2.344 1 95.94 165 CYS A N 1
ATOM 1261 C CA . CYS A 1 165 ? 10.438 -20.422 2.602 1 95.94 165 CYS A CA 1
ATOM 1262 C C . CYS A 1 165 ? 10.234 -20.922 4.023 1 95.94 165 CYS A C 1
ATOM 1264 O O . CYS A 1 165 ? 10.43 -20.188 4.988 1 95.94 165 CYS A O 1
ATOM 1266 N N . PRO A 1 166 ? 9.812 -22.219 4.09 1 94.56 166 PRO A N 1
ATOM 1267 C CA . PRO A 1 166 ? 9.703 -22.781 5.441 1 94.56 166 PRO A CA 1
ATOM 1268 C C . PRO A 1 166 ? 11.031 -22.781 6.191 1 94.56 166 PRO A C 1
ATOM 1270 O O . PRO A 1 166 ? 12.086 -22.984 5.582 1 94.56 166 PRO A O 1
ATOM 1273 N N . ASP A 1 167 ? 10.969 -22.703 7.512 1 92 167 ASP A N 1
ATOM 1274 C CA . ASP A 1 167 ? 12.172 -22.594 8.336 1 92 167 ASP A CA 1
ATOM 1275 C C . ASP A 1 167 ? 13.055 -23.828 8.188 1 92 167 ASP A C 1
ATOM 1277 O O . ASP A 1 167 ? 14.281 -23.719 8.125 1 92 167 ASP A O 1
ATOM 1281 N N . TYR A 1 168 ? 12.445 -24.953 8.055 1 91.81 168 TYR A N 1
ATOM 1282 C CA . TYR A 1 168 ? 13.203 -26.203 8.023 1 91.81 168 TYR A CA 1
ATOM 1283 C C . TYR A 1 168 ? 13.883 -26.391 6.672 1 91.81 168 TYR A C 1
ATOM 1285 O O . TYR A 1 168 ? 14.742 -27.266 6.523 1 91.81 168 TYR A O 1
ATOM 1293 N N . THR A 1 169 ? 13.492 -25.594 5.672 1 93.25 169 THR A N 1
ATOM 1294 C CA . THR A 1 169 ? 14.109 -25.703 4.355 1 93.25 169 THR A CA 1
ATOM 1295 C C . THR A 1 169 ? 15.172 -24.641 4.152 1 93.25 169 THR A C 1
ATOM 1297 O O . THR A 1 169 ? 15.953 -24.703 3.201 1 93.25 169 THR A O 1
ATOM 1300 N N . ILE A 1 170 ? 15.203 -23.688 5.02 1 90.44 170 ILE A N 1
ATOM 1301 C CA . ILE A 1 170 ? 16.203 -22.625 4.906 1 90.44 170 ILE A CA 1
ATOM 1302 C C . ILE A 1 170 ? 17.609 -23.234 4.977 1 90.44 170 ILE A C 1
ATOM 1304 O O . ILE A 1 170 ? 17.906 -24.031 5.883 1 90.44 170 ILE A O 1
ATOM 1308 N N . GLY A 1 171 ? 18.453 -22.922 4.043 1 89.25 171 GLY A N 1
ATOM 1309 C CA . GLY A 1 171 ? 19.812 -23.453 3.98 1 89.25 171 GLY A CA 1
ATOM 1310 C C . GLY A 1 171 ? 19.922 -24.719 3.16 1 89.25 171 GLY A C 1
ATOM 1311 O O . GLY A 1 171 ? 21.016 -25.188 2.861 1 89.25 171 GLY A O 1
ATOM 1312 N N . LYS A 1 172 ? 18.781 -25.234 2.766 1 90.94 172 LYS A N 1
ATOM 1313 C CA . LYS A 1 172 ? 18.797 -26.5 2.041 1 90.94 172 LYS A CA 1
ATOM 1314 C C . LYS A 1 172 ? 18.656 -26.281 0.538 1 90.94 172 LYS A C 1
ATOM 1316 O O . LYS A 1 172 ? 18.953 -27.172 -0.26 1 90.94 172 LYS A O 1
ATOM 1321 N N . ILE A 1 173 ? 18.141 -25.172 0.181 1 91.94 173 ILE A N 1
ATOM 1322 C CA . ILE A 1 173 ? 18.016 -24.875 -1.242 1 91.94 173 ILE A CA 1
ATOM 1323 C C . ILE A 1 173 ? 19.375 -24.438 -1.803 1 91.94 173 ILE A C 1
ATOM 1325 O O . ILE A 1 173 ? 19.906 -23.406 -1.409 1 91.94 173 ILE A O 1
ATOM 1329 N N . THR A 1 174 ? 19.828 -25.125 -2.748 1 91.94 174 THR A N 1
ATOM 1330 C CA . THR A 1 174 ? 21.172 -24.922 -3.279 1 91.94 174 THR A CA 1
ATOM 1331 C C . THR A 1 174 ? 21.109 -24.156 -4.602 1 91.94 174 THR A C 1
ATOM 1333 O O . THR A 1 174 ? 20.031 -23.953 -5.164 1 91.94 174 THR A O 1
ATOM 1336 N N . SER A 1 175 ? 22.344 -23.812 -5.035 1 95.06 175 SER A N 1
ATOM 1337 C CA . SER A 1 175 ? 22.5 -23.203 -6.352 1 95.06 175 SER A CA 1
ATOM 1338 C C . SER A 1 175 ? 21.969 -24.125 -7.449 1 95.06 175 SER A C 1
ATOM 1340 O O . SER A 1 175 ? 21.281 -23.672 -8.367 1 95.06 175 SER A O 1
ATOM 1342 N N . GLU A 1 176 ? 22.219 -25.328 -7.277 1 94.12 176 GLU A N 1
ATOM 1343 C CA . GLU A 1 176 ? 21.781 -26.312 -8.266 1 94.12 176 GLU A CA 1
ATOM 1344 C C . GLU A 1 176 ? 20.266 -26.375 -8.32 1 94.12 176 GLU A C 1
ATOM 1346 O O . GLU A 1 176 ? 19.672 -26.484 -9.406 1 94.12 176 GLU A O 1
ATOM 1351 N N . GLN A 1 177 ? 19.672 -26.344 -7.238 1 92.69 177 GLN A N 1
ATOM 1352 C CA . GLN A 1 177 ? 18.219 -26.391 -7.191 1 92.69 177 GLN A CA 1
ATOM 1353 C C . GLN A 1 177 ? 17.609 -25.156 -7.844 1 92.69 177 GLN A C 1
ATOM 1355 O O . GLN A 1 177 ? 16.562 -25.25 -8.5 1 92.69 177 GLN A O 1
ATOM 1360 N N . LEU A 1 178 ? 18.234 -24.031 -7.613 1 95.06 178 LEU A N 1
ATOM 1361 C CA . LEU A 1 178 ? 17.766 -22.797 -8.266 1 95.06 178 LEU A CA 1
ATOM 1362 C C . LEU A 1 178 ? 17.859 -22.922 -9.781 1 95.06 178 LEU A C 1
ATOM 1364 O O . LEU A 1 178 ? 16.922 -22.578 -10.5 1 95.06 178 LEU A O 1
ATOM 1368 N N . HIS A 1 179 ? 18.984 -23.469 -10.242 1 93.88 179 HIS A N 1
ATOM 1369 C CA . HIS A 1 179 ? 19.156 -23.672 -11.68 1 93.88 179 HIS A CA 1
ATOM 1370 C C . HIS A 1 179 ? 18.109 -24.625 -12.242 1 93.88 179 HIS A C 1
ATOM 1372 O O . HIS A 1 179 ? 17.531 -24.359 -13.297 1 93.88 179 HIS A O 1
ATOM 1378 N N . HIS A 1 180 ? 17.938 -25.625 -11.516 1 92.38 180 HIS A N 1
ATOM 1379 C CA . HIS A 1 180 ? 16.953 -26.625 -11.953 1 92.38 180 HIS A CA 1
ATOM 1380 C C . HIS A 1 180 ? 15.562 -26.016 -12.062 1 92.38 180 HIS A C 1
ATOM 1382 O O . HIS A 1 180 ? 14.852 -26.25 -13.031 1 92.38 180 HIS A O 1
ATOM 1388 N N . PHE A 1 181 ? 15.211 -25.25 -11.07 1 93.88 181 PHE A N 1
ATOM 1389 C CA . PHE A 1 181 ? 13.898 -24.609 -11.062 1 93.88 181 PHE A CA 1
ATOM 1390 C C . PHE A 1 181 ? 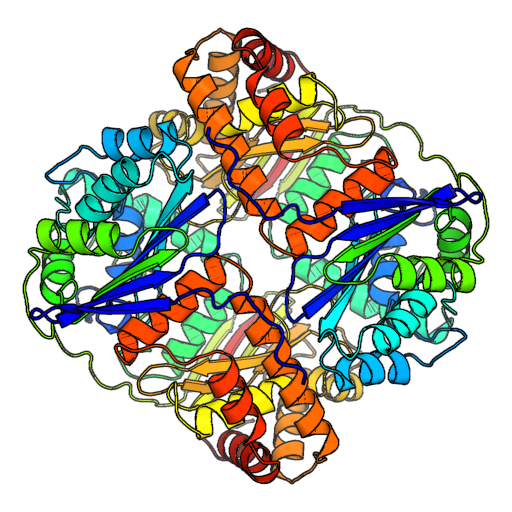13.766 -23.656 -12.242 1 93.88 181 PHE A C 1
ATOM 1392 O O . PHE A 1 181 ? 12.75 -23.672 -12.945 1 93.88 181 PHE A O 1
ATOM 1399 N N . VAL A 1 182 ? 14.719 -22.828 -12.453 1 92.44 182 VAL A N 1
ATOM 1400 C CA . VAL A 1 182 ? 14.703 -21.859 -13.531 1 92.44 182 VAL A CA 1
ATOM 1401 C C . VAL A 1 182 ? 14.672 -22.562 -14.883 1 92.44 182 VAL A C 1
ATOM 1403 O O . VAL A 1 182 ? 13.867 -22.234 -15.758 1 92.44 182 VAL A O 1
ATOM 1406 N N . GLN A 1 183 ? 15.422 -23.594 -15.07 1 89 183 GLN A N 1
ATOM 1407 C CA . GLN A 1 183 ? 15.492 -24.344 -16.312 1 89 183 GLN A CA 1
ATOM 1408 C C . GLN A 1 183 ? 14.148 -25 -16.641 1 89 183 GLN A C 1
ATOM 1410 O O . GLN A 1 183 ? 13.758 -25.094 -17.797 1 89 183 GLN A O 1
ATOM 1415 N N . ASN A 1 184 ? 13.523 -25.359 -15.617 1 89.38 184 ASN A N 1
ATOM 1416 C CA . ASN A 1 184 ? 12.289 -26.109 -15.828 1 89.38 184 ASN A CA 1
ATOM 1417 C C . ASN A 1 184 ? 11.086 -25.188 -15.977 1 89.38 184 ASN A C 1
ATOM 1419 O O . ASN A 1 184 ? 10.062 -25.562 -16.531 1 89.38 184 ASN A O 1
ATOM 1423 N N . ASN A 1 185 ? 11.219 -24 -15.453 1 91.06 185 ASN A N 1
ATOM 1424 C CA . ASN A 1 185 ? 10.023 -23.172 -15.414 1 91.06 185 ASN A CA 1
ATOM 1425 C C . ASN A 1 185 ? 10.188 -21.891 -16.25 1 91.06 185 ASN A C 1
ATOM 1427 O O . ASN A 1 185 ? 9.203 -21.344 -16.75 1 91.06 185 ASN A O 1
ATOM 1431 N N . PHE A 1 186 ? 11.375 -21.422 -16.375 1 90.31 186 PHE A N 1
ATOM 1432 C CA . PHE A 1 186 ? 11.609 -20.203 -17.141 1 90.31 186 PHE A CA 1
ATOM 1433 C C . PHE A 1 186 ? 11.758 -20.531 -18.625 1 90.31 186 PHE A C 1
ATOM 1435 O O . PHE A 1 186 ? 12.836 -20.344 -19.203 1 90.31 186 PHE A O 1
ATOM 1442 N N . THR A 1 187 ? 10.711 -20.969 -19.219 1 89.19 187 THR A N 1
ATOM 1443 C CA . THR A 1 187 ? 10.695 -21.312 -20.641 1 89.19 187 THR A CA 1
ATOM 1444 C C . THR A 1 187 ? 9.867 -20.281 -21.422 1 89.19 187 THR A C 1
ATOM 1446 O O . THR A 1 187 ? 8.969 -19.656 -20.859 1 89.19 187 THR A O 1
ATOM 1449 N N . SER A 1 188 ? 10.109 -20.188 -22.703 1 85.69 188 SER A N 1
ATOM 1450 C CA . SER A 1 188 ? 9.516 -19.141 -23.516 1 85.69 188 SER A CA 1
ATOM 1451 C C . SER A 1 188 ? 7.992 -19.25 -23.547 1 85.69 188 SER A C 1
ATOM 1453 O O . SER A 1 188 ? 7.289 -18.234 -23.516 1 85.69 188 SER A O 1
ATOM 1455 N N . ALA A 1 189 ? 7.504 -20.438 -23.547 1 85.94 189 ALA A N 1
ATOM 1456 C CA . ALA A 1 189 ? 6.059 -20.641 -23.641 1 85.94 189 ALA A CA 1
ATOM 1457 C C . ALA A 1 189 ? 5.371 -20.281 -22.328 1 85.94 189 ALA A C 1
ATOM 1459 O O . ALA A 1 189 ? 4.145 -20.172 -22.266 1 85.94 189 ALA A O 1
ATOM 1460 N N . ARG A 1 190 ? 6.168 -20.016 -21.312 1 89.69 190 ARG A N 1
ATOM 1461 C CA . ARG A 1 190 ? 5.637 -19.672 -20 1 89.69 190 ARG A CA 1
ATOM 1462 C C . ARG A 1 190 ? 5.91 -18.203 -19.672 1 89.69 190 ARG A C 1
ATOM 1464 O O . ARG A 1 190 ? 5.793 -17.797 -18.516 1 89.69 190 ARG A O 1
ATOM 1471 N N . MET A 1 191 ? 6.324 -17.484 -20.688 1 90.62 191 MET A N 1
ATOM 1472 C CA . MET A 1 191 ? 6.762 -16.125 -20.406 1 90.62 191 MET A CA 1
ATOM 1473 C C . MET A 1 191 ? 6.008 -15.117 -21.266 1 90.62 191 MET A C 1
ATOM 1475 O O . MET A 1 191 ? 5.598 -15.438 -22.375 1 90.62 191 MET A O 1
ATOM 1479 N N . ALA A 1 192 ? 5.848 -14.016 -20.734 1 91.94 192 ALA A N 1
ATOM 1480 C CA . ALA A 1 192 ? 5.348 -12.844 -21.453 1 91.94 192 ALA A CA 1
ATOM 1481 C C . ALA A 1 192 ? 6.207 -11.617 -21.156 1 91.94 192 ALA A C 1
ATOM 1483 O O . ALA A 1 192 ? 6.57 -11.367 -20 1 91.94 192 ALA A O 1
ATOM 1484 N N . LEU A 1 193 ? 6.602 -10.945 -22.172 1 93.25 193 LEU A N 1
ATOM 1485 C CA . LEU A 1 193 ? 7.297 -9.664 -22.062 1 93.25 193 LEU A CA 1
ATOM 1486 C C . LEU A 1 193 ? 6.352 -8.508 -22.359 1 93.25 193 LEU A C 1
ATOM 1488 O O . LEU A 1 193 ? 5.832 -8.398 -23.484 1 93.25 193 LEU A O 1
ATOM 1492 N N . VAL A 1 194 ? 6.164 -7.73 -21.328 1 93.56 194 VAL A N 1
ATOM 1493 C CA . VAL A 1 194 ? 5.188 -6.652 -21.469 1 93.56 194 VAL A CA 1
ATOM 1494 C C . VAL A 1 194 ? 5.871 -5.305 -21.219 1 93.56 194 VAL A C 1
ATOM 1496 O O . VAL A 1 194 ? 6.684 -5.172 -20.297 1 93.56 194 VAL A O 1
ATOM 1499 N N . GLY A 1 195 ? 5.551 -4.293 -22.078 1 93.75 195 GLY A N 1
ATOM 1500 C CA . GLY A 1 195 ? 6.102 -2.953 -21.938 1 93.75 195 GLY A CA 1
ATOM 1501 C C . GLY A 1 195 ? 5.055 -1.861 -22.047 1 93.75 195 GLY A C 1
ATOM 1502 O O . GLY A 1 195 ? 4.281 -1.82 -23 1 93.75 195 GLY A O 1
ATOM 1503 N N . ILE A 1 196 ? 5.035 -1.09 -20.984 1 91.25 196 ILE A N 1
ATOM 1504 C CA . ILE A 1 196 ? 4.223 0.122 -21 1 91.25 196 ILE A CA 1
ATOM 1505 C C . ILE A 1 196 ? 5.109 1.331 -21.297 1 91.25 196 ILE A C 1
ATOM 1507 O O . ILE A 1 196 ? 6.109 1.559 -20.609 1 91.25 196 ILE A O 1
ATOM 1511 N N . GLY A 1 197 ? 4.746 2.1 -22.328 1 88.94 197 GLY A N 1
ATOM 1512 C CA . GLY A 1 197 ? 5.559 3.242 -22.734 1 88.94 197 GLY A CA 1
ATOM 1513 C C . GLY A 1 197 ? 6.809 2.852 -23.484 1 88.94 197 GLY A C 1
ATOM 1514 O O . GLY A 1 197 ? 7.859 3.482 -23.328 1 88.94 197 GLY A O 1
ATOM 1515 N N . VAL A 1 198 ? 6.715 1.784 -24.141 1 90.81 198 VAL A N 1
ATOM 1516 C CA . VAL A 1 198 ? 7.805 1.283 -24.969 1 90.81 198 VAL A CA 1
ATOM 1517 C C . VAL A 1 198 ? 7.273 0.905 -26.344 1 90.81 198 VAL A C 1
ATOM 1519 O O . VAL A 1 198 ? 6.172 0.369 -26.469 1 90.81 198 VAL A O 1
ATOM 1522 N N . LYS A 1 199 ? 8.039 1.183 -27.328 1 89.19 199 LYS A N 1
ATOM 1523 C CA . LYS A 1 199 ? 7.648 0.792 -28.688 1 89.19 199 LYS A CA 1
ATOM 1524 C C . LYS A 1 199 ? 7.633 -0.726 -28.844 1 89.19 199 LYS A C 1
ATOM 1526 O O . LYS A 1 199 ? 8.555 -1.41 -28.375 1 89.19 199 LYS A O 1
ATOM 1531 N N . HIS A 1 200 ? 6.578 -1.185 -29.469 1 91.5 200 HIS A N 1
ATOM 1532 C CA . HIS A 1 200 ? 6.434 -2.623 -29.672 1 91.5 200 HIS A CA 1
ATOM 1533 C C . HIS A 1 200 ? 7.625 -3.197 -30.422 1 91.5 200 HIS A C 1
ATOM 1535 O O . HIS A 1 200 ? 8.109 -4.285 -30.109 1 91.5 200 HIS A O 1
ATOM 1541 N N . SER A 1 201 ? 8.117 -2.473 -31.375 1 89.62 201 SER A N 1
ATOM 1542 C CA . SER A 1 201 ? 9.242 -2.924 -32.188 1 89.62 201 SER A CA 1
ATOM 1543 C C . SER A 1 201 ? 10.5 -3.105 -31.344 1 89.62 201 SER A C 1
ATOM 1545 O O . SER A 1 201 ? 11.258 -4.051 -31.562 1 89.62 201 SER A O 1
ATOM 1547 N N . ASP A 1 202 ? 10.641 -2.221 -30.422 1 87.38 202 ASP A N 1
ATOM 1548 C CA . ASP A 1 202 ? 11.805 -2.307 -29.547 1 87.38 202 ASP A CA 1
ATOM 1549 C C . ASP A 1 202 ? 11.734 -3.545 -28.656 1 87.38 202 ASP A C 1
ATOM 1551 O O . ASP A 1 202 ? 12.727 -4.25 -28.469 1 87.38 202 ASP A O 1
ATOM 1555 N N . LEU A 1 203 ? 10.57 -3.781 -28.156 1 88.44 203 LEU A N 1
ATOM 1556 C CA . LEU A 1 203 ? 10.391 -4.957 -27.312 1 88.44 203 LEU A CA 1
ATOM 1557 C C . LEU A 1 203 ? 10.602 -6.238 -28.109 1 88.44 203 LEU A C 1
ATOM 1559 O O . LEU A 1 203 ? 11.203 -7.191 -27.609 1 88.44 203 LEU A O 1
ATOM 1563 N N . LYS A 1 204 ? 10.086 -6.203 -29.297 1 86.94 204 LYS A N 1
ATOM 1564 C CA . LYS A 1 204 ? 10.219 -7.371 -30.156 1 86.94 204 LYS A CA 1
ATOM 1565 C C . LYS A 1 204 ? 11.688 -7.664 -30.453 1 86.94 204 LYS A C 1
ATOM 1567 O O . LYS A 1 204 ? 12.117 -8.82 -30.422 1 86.94 204 LYS A O 1
ATOM 1572 N N . GLN A 1 205 ? 12.375 -6.656 -30.734 1 83.94 205 GLN A N 1
ATOM 1573 C CA . GLN A 1 205 ? 13.797 -6.809 -31.031 1 83.94 205 GLN A CA 1
ATOM 1574 C C . GLN A 1 205 ? 14.547 -7.402 -29.844 1 83.94 205 GLN A C 1
ATOM 1576 O O . GLN A 1 205 ? 15.359 -8.312 -30.016 1 83.94 205 GLN A O 1
ATOM 1581 N N . VAL A 1 206 ? 14.227 -6.887 -28.766 1 79.69 206 VAL A N 1
ATOM 1582 C CA . VAL A 1 206 ? 14.883 -7.352 -27.547 1 79.69 206 VAL A CA 1
ATOM 1583 C C . VAL A 1 206 ? 14.484 -8.797 -27.281 1 79.69 206 VAL A C 1
ATOM 1585 O O . VAL A 1 206 ? 15.32 -9.609 -26.875 1 79.69 206 VAL A O 1
ATOM 1588 N N . ALA A 1 207 ? 13.281 -9.086 -27.406 1 78.5 207 ALA A N 1
ATOM 1589 C CA . ALA A 1 207 ? 12.781 -10.438 -27.203 1 78.5 207 ALA A CA 1
ATOM 1590 C C . ALA A 1 207 ? 13.484 -11.438 -28.109 1 78.5 207 ALA A C 1
ATOM 1592 O O . ALA A 1 207 ? 13.836 -12.539 -27.672 1 78.5 207 ALA A O 1
ATOM 1593 N N . GLU A 1 208 ? 13.664 -11.078 -29.297 1 75.44 208 GLU A N 1
ATOM 1594 C CA . GLU A 1 208 ? 14.289 -11.961 -30.281 1 75.44 208 GLU A CA 1
ATOM 1595 C C . GLU A 1 208 ? 15.75 -12.242 -29.906 1 75.44 208 GLU A C 1
ATOM 1597 O O . GLU A 1 208 ? 16.25 -13.336 -30.156 1 75.44 208 GLU A O 1
ATOM 1602 N N . HIS A 1 209 ? 16.344 -11.289 -29.328 1 66.44 209 HIS A N 1
ATOM 1603 C CA . HIS A 1 209 ? 17.75 -11.43 -28.969 1 66.44 209 HIS A CA 1
ATOM 1604 C C . HIS A 1 209 ? 17.906 -12.25 -27.688 1 66.44 209 HIS A C 1
ATOM 1606 O O . HIS A 1 209 ? 18.812 -13.086 -27.594 1 66.44 209 HIS A O 1
ATOM 1612 N N . PHE A 1 210 ? 17.125 -11.914 -26.75 1 58.06 210 PHE A N 1
ATOM 1613 C CA . PHE A 1 210 ? 17.469 -12.344 -25.391 1 58.06 210 PHE A CA 1
ATOM 1614 C C . PHE A 1 210 ? 16.656 -13.57 -25 1 58.06 210 PHE A C 1
ATOM 1616 O O . PHE A 1 210 ? 17.047 -14.312 -24.094 1 58.06 210 PHE A O 1
ATOM 1623 N N . LEU A 1 211 ? 15.602 -13.656 -25.703 1 62.38 211 LEU A N 1
ATOM 1624 C CA . LEU A 1 211 ? 14.82 -14.781 -25.219 1 62.38 211 LEU A CA 1
ATOM 1625 C C . LEU A 1 211 ? 15.125 -16.047 -26.016 1 62.38 211 LEU A C 1
ATOM 1627 O O . LEU A 1 211 ? 14.211 -16.688 -26.531 1 62.38 211 LEU A O 1
ATOM 1631 N N . ASN A 1 212 ? 16.484 -16.078 -26.266 1 60.16 212 ASN A N 1
ATOM 1632 C CA . ASN A 1 212 ? 16.953 -17.391 -26.656 1 60.16 212 ASN A CA 1
ATOM 1633 C C . ASN A 1 212 ? 16.875 -18.391 -25.5 1 60.16 212 ASN A C 1
ATOM 1635 O O . ASN A 1 212 ? 17.891 -18.922 -25.062 1 60.16 212 ASN A O 1
ATOM 1639 N N . ILE A 1 213 ? 15.719 -18.375 -24.969 1 64.56 213 ILE A N 1
ATOM 1640 C CA . ILE A 1 213 ? 15.492 -19.25 -23.812 1 64.56 213 ILE A CA 1
ATOM 1641 C C . ILE A 1 213 ? 14.898 -20.578 -24.281 1 64.56 213 ILE A C 1
ATOM 1643 O O . ILE A 1 213 ? 14.461 -20.703 -25.438 1 64.56 213 ILE A O 1
ATOM 1647 N N . ARG A 1 214 ? 15.211 -21.516 -23.484 1 65.75 214 ARG A N 1
ATOM 1648 C CA . ARG A 1 214 ? 14.656 -22.844 -23.75 1 65.75 214 ARG A CA 1
ATOM 1649 C C . ARG A 1 214 ? 13.18 -22.75 -24.125 1 65.75 214 ARG A C 1
ATOM 1651 O O . ARG A 1 214 ? 12.406 -22.031 -23.469 1 65.75 214 ARG A O 1
ATOM 1658 N N . SER A 1 215 ? 13.008 -23.312 -25.328 1 69.19 215 SER A N 1
ATOM 1659 C CA . SER A 1 215 ? 11.617 -23.469 -25.75 1 69.19 215 SER A CA 1
ATOM 1660 C C . SER A 1 215 ? 10.938 -24.625 -25.047 1 69.19 215 SER A C 1
ATOM 1662 O O . SER A 1 215 ? 11.617 -25.531 -24.531 1 69.19 215 SER A O 1
ATOM 1664 N N . GLY A 1 216 ? 9.664 -24.531 -24.766 1 67.75 216 GLY A N 1
ATOM 1665 C CA . GLY A 1 216 ? 8.945 -25.641 -24.188 1 67.75 216 GLY A CA 1
ATOM 1666 C C . GLY A 1 216 ? 7.902 -25.219 -23.156 1 67.75 216 GLY A C 1
ATOM 1667 O O . GLY A 1 216 ? 7.902 -24.078 -22.703 1 67.75 216 GLY A O 1
ATOM 1668 N N . ALA A 1 217 ? 6.992 -26.188 -22.969 1 66.31 217 ALA A N 1
ATOM 1669 C CA . ALA A 1 217 ? 5.852 -25.969 -22.094 1 66.31 217 ALA A CA 1
ATOM 1670 C C . ALA A 1 217 ? 6.273 -26.016 -20.625 1 66.31 217 ALA A C 1
ATOM 1672 O O . ALA A 1 217 ? 5.516 -25.609 -19.734 1 66.31 217 ALA A O 1
ATOM 1673 N N . GLY A 1 218 ? 7.527 -26.141 -20.406 1 66.56 218 GLY A N 1
ATOM 1674 C CA . GLY A 1 218 ? 7.934 -26.312 -19.016 1 66.56 218 GLY A CA 1
ATOM 1675 C C . GLY A 1 218 ? 7.262 -27.484 -18.344 1 66.56 218 GLY A C 1
ATOM 1676 O O . GLY A 1 218 ? 6.738 -28.375 -19.016 1 66.56 218 GLY A O 1
ATOM 1677 N N . ILE A 1 219 ? 7.484 -27.672 -17.062 1 68.44 219 ILE A N 1
ATOM 1678 C CA . ILE A 1 219 ? 6.828 -28.719 -16.297 1 68.44 219 ILE A CA 1
ATOM 1679 C C . ILE A 1 219 ? 5.449 -28.25 -15.844 1 68.44 219 ILE A C 1
ATOM 1681 O O . ILE A 1 219 ? 5.309 -27.141 -15.328 1 68.44 219 ILE A O 1
ATOM 1685 N N . SER A 1 220 ? 4.48 -29.062 -16.25 1 72.06 220 SER A N 1
ATOM 1686 C CA . SER A 1 220 ? 3.113 -28.719 -15.875 1 72.06 220 SER A CA 1
ATOM 1687 C C . SER A 1 220 ? 2.906 -28.844 -14.367 1 72.06 220 SER A C 1
ATOM 1689 O O . SER A 1 220 ? 3.471 -29.734 -13.734 1 72.06 220 SER A O 1
ATOM 1691 N N . SER A 1 221 ? 2.363 -27.828 -13.781 1 74.69 221 SER A N 1
ATOM 1692 C CA . SER A 1 221 ? 1.99 -27.938 -12.375 1 74.69 221 SER A CA 1
ATOM 1693 C C . SER A 1 221 ? 0.828 -28.891 -12.172 1 74.69 221 SER A C 1
ATOM 1695 O O . SER A 1 221 ? -0.029 -29.031 -13.047 1 74.69 221 SER A O 1
ATOM 1697 N N . ALA A 1 222 ? 0.903 -29.641 -11.086 1 85.81 222 ALA A N 1
ATOM 1698 C CA . ALA A 1 222 ? -0.225 -30.484 -10.711 1 85.81 222 ALA A CA 1
ATOM 1699 C C . ALA A 1 222 ? -1.494 -29.656 -10.531 1 85.81 222 ALA A C 1
ATOM 1701 O O . ALA A 1 222 ? -1.432 -28.5 -10.117 1 85.81 222 ALA A O 1
ATOM 1702 N N . LYS A 1 223 ? -2.543 -30.266 -10.883 1 92.88 223 LYS A N 1
ATOM 1703 C CA . LYS A 1 223 ? -3.832 -29.625 -10.656 1 92.88 223 LYS A CA 1
ATOM 1704 C C . LYS A 1 223 ? -4.098 -29.453 -9.164 1 92.88 223 LYS A C 1
ATOM 1706 O O . LYS A 1 223 ? -3.834 -30.359 -8.367 1 92.88 223 LYS A O 1
ATOM 1711 N N . ALA A 1 224 ? -4.594 -28.281 -8.789 1 96.06 224 ALA A N 1
ATOM 1712 C CA . ALA A 1 224 ? -4.883 -28.016 -7.387 1 96.06 224 ALA A CA 1
ATOM 1713 C C . ALA A 1 224 ? -5.992 -28.922 -6.867 1 96.06 224 ALA A C 1
ATOM 1715 O O . ALA A 1 224 ? -6.973 -29.188 -7.57 1 96.06 224 ALA A O 1
ATOM 1716 N N . VAL A 1 225 ? -5.859 -29.422 -5.707 1 97.44 225 VAL A N 1
ATOM 1717 C CA . VAL A 1 225 ? -6.863 -30.266 -5.066 1 97.44 225 VAL A CA 1
ATOM 1718 C C . VAL A 1 225 ? -7.344 -29.594 -3.775 1 97.44 225 VAL A C 1
ATOM 1720 O O . VAL A 1 225 ? -6.605 -29.531 -2.791 1 97.44 225 VAL A O 1
ATOM 1723 N N . TYR A 1 226 ? -8.539 -29.109 -3.85 1 98.12 226 TYR A N 1
ATOM 1724 C CA . TYR A 1 226 ? -9.148 -28.531 -2.662 1 98.12 226 TYR A CA 1
ATOM 1725 C C . TYR A 1 226 ? -9.602 -29.609 -1.687 1 98.12 226 TYR A C 1
ATOM 1727 O O . TYR A 1 226 ? -10.273 -30.562 -2.076 1 98.12 226 TYR A O 1
ATOM 1735 N N . ARG A 1 227 ? -9.305 -29.516 -0.422 1 96.75 227 ARG A N 1
ATOM 1736 C CA . ARG A 1 227 ? -9.617 -30.562 0.537 1 96.75 227 ARG A CA 1
ATOM 1737 C C . ARG A 1 227 ? -10.438 -30.016 1.702 1 96.75 227 ARG A C 1
ATOM 1739 O O . ARG A 1 227 ? -11.133 -30.781 2.385 1 96.75 227 ARG A O 1
ATOM 1746 N N . GLY A 1 228 ? -10.375 -28.734 1.957 1 96.25 228 GLY A N 1
ATOM 1747 C CA . GLY A 1 228 ? -10.977 -28.203 3.17 1 96.25 228 GLY A CA 1
ATOM 1748 C C . GLY A 1 228 ? -10.172 -28.516 4.418 1 96.25 228 GLY A C 1
ATOM 1749 O O . GLY A 1 228 ? -9.227 -29.297 4.371 1 96.25 228 GLY A O 1
ATOM 1750 N N . GLY A 1 229 ? -10.492 -27.859 5.516 1 96.75 229 GLY A N 1
ATOM 1751 C CA . GLY A 1 229 ? -9.773 -28.109 6.758 1 96.75 229 GLY A CA 1
ATOM 1752 C C . GLY A 1 229 ? -9.578 -26.859 7.59 1 96.75 229 GLY A C 1
ATOM 1753 O O . GLY A 1 229 ? -10.148 -25.812 7.277 1 96.75 229 GLY A O 1
ATOM 1754 N N . GLU A 1 230 ? -8.805 -27.062 8.711 1 97.88 230 GLU A N 1
ATOM 1755 C CA . GLU A 1 230 ? -8.672 -25.969 9.664 1 97.88 230 GLU A CA 1
ATOM 1756 C C . GLU A 1 230 ? -7.277 -25.922 10.273 1 97.88 230 GLU A C 1
ATOM 1758 O O . GLU A 1 230 ? -6.691 -26.969 10.57 1 97.88 230 GLU A O 1
ATOM 1763 N N . ILE A 1 231 ? -6.723 -24.766 10.32 1 98.06 231 ILE A N 1
ATOM 1764 C CA . ILE A 1 231 ? -5.492 -24.531 11.062 1 98.06 231 ILE A CA 1
ATOM 1765 C C . ILE A 1 231 ? -5.715 -23.406 12.078 1 98.06 231 ILE A C 1
ATOM 1767 O O . ILE A 1 231 ? -6.215 -22.328 11.727 1 98.06 231 ILE A O 1
ATOM 1771 N N . ARG A 1 232 ? -5.387 -23.656 13.336 1 97.75 232 ARG A N 1
ATOM 1772 C CA . ARG A 1 232 ? -5.574 -22.719 14.445 1 97.75 232 ARG A CA 1
ATOM 1773 C C . ARG A 1 232 ? -4.238 -22.359 15.086 1 97.75 232 ARG A C 1
ATOM 1775 O O . ARG A 1 232 ? -3.473 -23.234 15.477 1 97.75 232 ARG A O 1
ATOM 1782 N N . GLU A 1 233 ? -3.959 -21.141 15.117 1 97.12 233 GLU A N 1
ATOM 1783 C CA . GLU A 1 233 ? -2.75 -20.656 15.766 1 97.12 233 GLU A CA 1
ATOM 1784 C C . GLU A 1 233 ? -3.084 -19.906 17.062 1 97.12 233 GLU A C 1
ATOM 1786 O O . GLU A 1 233 ? -3.414 -18.719 17.031 1 97.12 233 GLU A O 1
ATOM 1791 N N . GLN A 1 234 ? -2.889 -20.562 18.188 1 95.81 234 GLN A N 1
ATOM 1792 C CA . GLN A 1 234 ? -3.076 -19.969 19.5 1 95.81 234 GLN A CA 1
ATOM 1793 C C . GLN A 1 234 ? -1.844 -19.188 19.938 1 95.81 234 GLN A C 1
ATOM 1795 O O . GLN A 1 234 ? -0.853 -19.766 20.391 1 95.81 234 GLN A O 1
ATOM 1800 N N . ASN A 1 235 ? -1.924 -17.891 19.828 1 92.25 235 ASN A N 1
ATOM 1801 C CA . ASN A 1 235 ? -0.734 -17.109 20.156 1 92.25 235 ASN A CA 1
ATOM 1802 C C . ASN A 1 235 ? -1.008 -1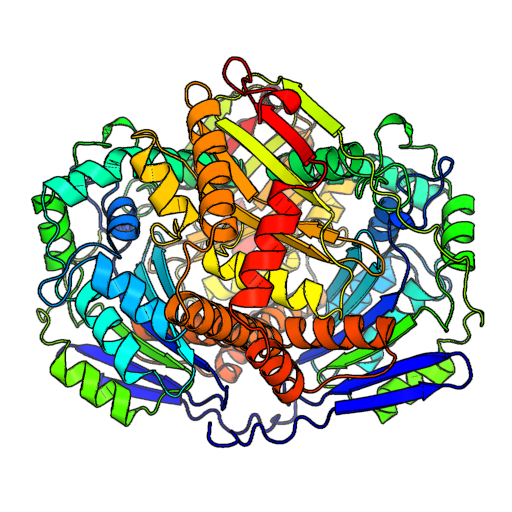6.109 21.281 1 92.25 235 ASN A C 1
ATOM 1804 O O . ASN A 1 235 ? -0.126 -15.328 21.656 1 92.25 235 ASN A O 1
ATOM 1808 N N . GLY A 1 236 ? -2.277 -15.992 21.703 1 91.5 236 GLY A N 1
ATOM 1809 C CA . GLY A 1 236 ? -2.629 -15.195 22.875 1 91.5 236 GLY A CA 1
ATOM 1810 C C . GLY A 1 236 ? -2.922 -13.75 22.531 1 91.5 236 GLY A C 1
ATOM 1811 O O . GLY A 1 236 ? -3.26 -12.953 23.422 1 91.5 236 GLY A O 1
ATOM 1812 N N . ASP A 1 237 ? -2.865 -13.352 21.344 1 90.88 237 ASP A N 1
ATOM 1813 C CA . ASP A 1 237 ? -3.162 -11.977 20.953 1 90.88 237 ASP A CA 1
ATOM 1814 C C . ASP A 1 237 ? -4.621 -11.625 21.234 1 90.88 237 ASP A C 1
ATOM 1816 O O . ASP A 1 237 ? -5.512 -12.461 21.062 1 90.88 237 ASP A O 1
ATOM 1820 N N . SER A 1 238 ? -4.789 -10.383 21.594 1 91.06 238 SER A N 1
ATOM 1821 C CA . SER A 1 238 ? -6.129 -9.922 21.953 1 91.06 238 SER A CA 1
ATOM 1822 C C . SER A 1 238 ? -7.023 -9.828 20.719 1 91.06 238 SER A C 1
ATOM 1824 O O . SER A 1 238 ? -8.25 -9.891 20.828 1 91.06 238 SER A O 1
ATOM 1826 N N . LEU A 1 239 ? -6.477 -9.633 19.562 1 92 239 LEU A N 1
ATOM 1827 C CA . LEU A 1 239 ? -7.242 -9.625 18.328 1 92 239 LEU A CA 1
ATOM 1828 C C . LEU A 1 239 ? -7.203 -10.992 17.641 1 92 239 LEU A C 1
ATOM 1830 O O . LEU A 1 239 ? -6.145 -11.625 17.578 1 92 239 LEU A O 1
ATOM 1834 N N . VAL A 1 240 ? -8.359 -11.391 17.219 1 95.75 240 VAL A N 1
ATOM 1835 C CA . VAL A 1 240 ? -8.469 -12.656 16.516 1 95.75 240 VAL A CA 1
ATOM 1836 C C . VAL A 1 240 ? -8.672 -12.398 15.023 1 95.75 240 VAL A C 1
ATOM 1838 O O . VAL A 1 240 ? -9.586 -11.672 14.633 1 95.75 240 VAL A O 1
ATOM 1841 N N . HIS A 1 241 ? -7.797 -12.906 14.25 1 96.88 241 HIS A N 1
ATOM 1842 C CA . HIS A 1 241 ? -7.93 -12.922 12.797 1 96.88 241 HIS A CA 1
ATOM 1843 C C . HIS A 1 241 ? -8.492 -14.25 12.312 1 96.88 241 HIS A C 1
ATOM 1845 O O . HIS A 1 241 ? -7.992 -15.32 12.68 1 96.88 241 HIS A O 1
ATOM 1851 N N . ALA A 1 242 ? -9.516 -14.164 11.508 1 97.62 242 ALA A N 1
ATOM 1852 C CA . ALA A 1 242 ? -10.148 -15.391 11.031 1 97.62 242 ALA A CA 1
ATOM 1853 C C . ALA A 1 242 ? -10.477 -15.305 9.539 1 97.62 242 ALA A C 1
ATOM 1855 O O . ALA A 1 242 ? -11.016 -14.297 9.078 1 97.62 242 ALA A O 1
ATOM 1856 N N . ALA A 1 243 ? -10.094 -16.297 8.82 1 98.12 243 ALA A N 1
ATOM 1857 C CA . ALA A 1 243 ? -10.477 -16.453 7.422 1 98.12 243 ALA A CA 1
ATOM 1858 C C . ALA A 1 243 ? -11.266 -17.75 7.219 1 98.12 243 ALA A C 1
ATOM 1860 O O . ALA A 1 243 ? -10.789 -18.828 7.578 1 98.12 243 ALA A O 1
ATOM 1861 N N . ILE A 1 244 ? -12.414 -17.625 6.703 1 98.25 244 ILE A N 1
ATOM 1862 C CA . ILE A 1 244 ? -13.258 -18.781 6.383 1 98.25 244 ILE A CA 1
ATOM 1863 C C . ILE A 1 244 ? -13.617 -18.75 4.902 1 98.25 244 ILE A C 1
ATOM 1865 O O . ILE A 1 244 ? -14.156 -17.766 4.402 1 98.25 244 ILE A O 1
ATOM 1869 N N . VAL A 1 245 ? -13.32 -19.875 4.27 1 98.44 245 VAL A N 1
ATOM 1870 C CA . VAL A 1 245 ? -13.516 -19.859 2.824 1 98.44 245 VAL A CA 1
ATOM 1871 C C . VAL A 1 245 ? -14.047 -21.219 2.359 1 98.44 245 VAL A C 1
ATOM 1873 O O . VAL A 1 245 ? -14.078 -22.172 3.137 1 98.44 245 VAL A O 1
ATOM 1876 N N . THR A 1 246 ? -14.531 -21.281 1.171 1 98.38 246 THR A N 1
ATOM 1877 C CA . THR A 1 246 ? -14.766 -22.484 0.38 1 98.38 246 THR A CA 1
ATOM 1878 C C . THR A 1 246 ? -14.031 -22.391 -0.957 1 98.38 246 THR A C 1
ATOM 1880 O O . THR A 1 246 ? -13.375 -21.391 -1.253 1 98.38 246 THR A O 1
ATOM 1883 N N . GLU A 1 247 ? -14.055 -23.484 -1.627 1 98.19 247 GLU A N 1
ATOM 1884 C CA . GLU A 1 247 ? -13.461 -23.422 -2.959 1 98.19 247 GLU A CA 1
ATOM 1885 C C . GLU A 1 247 ? -14.242 -22.484 -3.871 1 98.19 247 GLU A C 1
ATOM 1887 O O . GLU A 1 247 ? -15.469 -22.547 -3.926 1 98.19 247 GLU A O 1
ATOM 1892 N N . GLY A 1 248 ? -13.539 -21.594 -4.441 1 96.88 248 GLY A N 1
ATOM 1893 C CA . GLY A 1 248 ? -14.109 -20.656 -5.395 1 96.88 248 GLY A CA 1
ATOM 1894 C C . GLY A 1 248 ? -13.977 -21.109 -6.836 1 96.88 248 GLY A C 1
ATOM 1895 O O . GLY A 1 248 ? -14.195 -22.297 -7.141 1 96.88 248 GLY A O 1
ATOM 1896 N N . ALA A 1 249 ? -13.727 -20.141 -7.699 1 96.12 249 ALA A N 1
ATOM 1897 C CA . ALA A 1 249 ? -13.734 -20.453 -9.125 1 96.12 249 ALA A CA 1
ATOM 1898 C C . ALA A 1 249 ? -12.414 -20.047 -9.781 1 96.12 249 ALA A C 1
ATOM 1900 O O . ALA A 1 249 ? -11.703 -19.172 -9.273 1 96.12 249 ALA A O 1
ATOM 1901 N N . ALA A 1 250 ? -12.133 -20.75 -10.898 1 94.5 250 ALA A N 1
ATOM 1902 C CA . ALA A 1 250 ? -10.93 -20.438 -11.672 1 94.5 250 ALA A CA 1
ATOM 1903 C C . ALA A 1 250 ? -11.07 -19.109 -12.414 1 94.5 250 ALA A C 1
ATOM 1905 O O . ALA A 1 250 ? -12.164 -18.75 -12.836 1 94.5 250 ALA A O 1
ATOM 1906 N N . VAL A 1 251 ? -9.969 -18.469 -12.609 1 90.44 251 VAL A N 1
ATOM 1907 C CA . VAL A 1 251 ? -9.93 -17.172 -13.258 1 90.44 251 VAL A CA 1
ATOM 1908 C C . VAL A 1 251 ? -10.523 -17.266 -14.664 1 90.44 251 VAL A C 1
ATOM 1910 O O . VAL A 1 251 ? -10.281 -18.234 -15.375 1 90.44 251 VAL A O 1
ATOM 1913 N N . GLY A 1 252 ? -11.305 -16.281 -15.07 1 86.38 252 GLY A N 1
ATOM 1914 C CA . GLY A 1 252 ? -11.859 -16.203 -16.422 1 86.38 252 GLY A CA 1
ATOM 1915 C C . GLY A 1 252 ? -13.203 -16.891 -16.547 1 86.38 252 GLY A C 1
ATOM 1916 O O . GLY A 1 252 ? -13.891 -16.734 -17.562 1 86.38 252 GLY A O 1
ATOM 1917 N N . SER A 1 253 ? -13.648 -17.656 -15.562 1 91.44 253 SER A N 1
ATOM 1918 C CA . SER A 1 253 ? -14.93 -18.359 -15.617 1 91.44 253 SER A CA 1
ATOM 1919 C C . SER A 1 253 ? -16.094 -17.422 -15.281 1 91.44 253 SER A C 1
ATOM 1921 O O . SER A 1 253 ? -15.891 -16.375 -14.656 1 91.44 253 SER A O 1
ATOM 1923 N N . ALA A 1 254 ? -17.203 -17.797 -15.719 1 93.69 254 ALA A N 1
ATOM 1924 C CA . ALA A 1 254 ? -18.406 -17.047 -15.359 1 93.69 254 ALA A CA 1
ATOM 1925 C C . ALA A 1 254 ? -18.641 -17.078 -13.852 1 93.69 254 ALA A C 1
ATOM 1927 O O . ALA A 1 254 ? -19.109 -16.078 -13.281 1 93.69 254 ALA A O 1
ATOM 1928 N N . GLU A 1 255 ? -18.312 -18.156 -13.328 1 96.25 255 GLU A N 1
ATOM 1929 C CA . GLU A 1 255 ? -18.469 -18.281 -11.883 1 96.25 255 GLU A CA 1
ATOM 1930 C C . GLU A 1 255 ? -17.547 -17.328 -11.133 1 96.25 255 GLU A C 1
ATOM 1932 O O . GLU A 1 255 ? -17.906 -16.797 -10.078 1 96.25 255 GLU A O 1
ATOM 1937 N N . ALA A 1 256 ? -16.359 -17.188 -11.641 1 96.25 256 ALA A N 1
ATOM 1938 C CA . ALA A 1 256 ? -15.422 -16.234 -11.023 1 96.25 256 ALA A CA 1
ATOM 1939 C C . ALA A 1 256 ? -16 -14.828 -11.016 1 96.25 256 ALA A C 1
ATOM 1941 O O . ALA A 1 256 ? -15.836 -14.094 -10.039 1 96.25 256 ALA A O 1
ATOM 1942 N N . ASN A 1 257 ? -16.688 -14.492 -12.055 1 96.06 257 ASN A N 1
ATOM 1943 C CA . ASN A 1 257 ? -17.328 -13.18 -12.109 1 96.06 257 ASN A CA 1
ATOM 1944 C C . ASN A 1 257 ? -18.438 -13.062 -11.055 1 96.06 257 ASN A C 1
ATOM 1946 O O . ASN A 1 257 ? -18.578 -12.016 -10.422 1 96.06 257 ASN A O 1
ATOM 1950 N N . ALA A 1 258 ? -19.172 -14.07 -10.914 1 97.88 258 ALA A N 1
ATOM 1951 C CA . ALA A 1 258 ? -20.25 -14.078 -9.922 1 97.88 258 ALA A CA 1
ATOM 1952 C C . ALA A 1 258 ? -19.688 -13.891 -8.516 1 97.88 258 ALA A C 1
ATOM 1954 O O . ALA A 1 258 ? -20.234 -13.109 -7.727 1 97.88 258 ALA A O 1
ATOM 1955 N N . PHE A 1 259 ? -18.594 -14.578 -8.234 1 97.62 259 PHE A N 1
ATOM 1956 C CA . PHE A 1 259 ? -17.953 -14.438 -6.934 1 97.62 259 PHE A CA 1
ATOM 1957 C C . PHE A 1 259 ? -17.438 -13.016 -6.738 1 97.62 259 PHE A C 1
ATOM 1959 O O . PHE A 1 259 ? -17.484 -12.477 -5.629 1 97.62 259 PHE A O 1
ATOM 1966 N N . SER A 1 260 ? -16.891 -12.461 -7.777 1 96.38 260 SER A N 1
ATOM 1967 C CA . SER A 1 260 ? -16.375 -11.094 -7.684 1 96.38 260 SER A CA 1
ATOM 1968 C C . SER A 1 260 ? -17.5 -10.109 -7.375 1 96.38 260 SER A C 1
ATOM 1970 O O . SER A 1 260 ? -17.328 -9.195 -6.566 1 96.38 260 SER A O 1
ATOM 1972 N N . VAL A 1 261 ? -18.594 -10.266 -8.023 1 96 261 VAL A N 1
ATOM 1973 C CA . VAL A 1 261 ? -19.734 -9.406 -7.75 1 96 261 VAL A CA 1
ATOM 1974 C C . VAL A 1 261 ? -20.234 -9.633 -6.324 1 96 261 VAL A C 1
ATOM 1976 O O . VAL A 1 261 ? -20.516 -8.68 -5.594 1 96 261 VAL A O 1
ATOM 1979 N N . LEU A 1 262 ? -20.312 -10.898 -5.914 1 97 262 LEU A N 1
ATOM 1980 C CA . LEU A 1 262 ? -20.719 -11.234 -4.555 1 97 262 LEU A CA 1
ATOM 1981 C C . LEU A 1 262 ? -19.797 -10.578 -3.531 1 97 262 LEU A C 1
ATOM 1983 O O . LEU A 1 262 ? -20.25 -10.094 -2.494 1 97 262 LEU A O 1
ATOM 1987 N N . GLN A 1 263 ? -18.516 -10.594 -3.805 1 95.19 263 GLN A N 1
ATOM 1988 C CA . GLN A 1 263 ? -17.531 -9.945 -2.938 1 95.19 263 GLN A CA 1
ATOM 1989 C C . GLN A 1 263 ? -17.891 -8.484 -2.699 1 95.19 263 GLN A C 1
ATOM 1991 O O . GLN A 1 263 ? -17.781 -7.98 -1.579 1 95.19 263 GLN A O 1
ATOM 1996 N N . HIS A 1 264 ? -18.344 -7.848 -3.703 1 91.12 264 HIS A N 1
ATOM 1997 C CA . HIS A 1 264 ? -18.656 -6.426 -3.604 1 91.12 264 HIS A CA 1
ATOM 1998 C C . HIS A 1 264 ? -20.031 -6.207 -2.977 1 91.12 264 HIS A C 1
ATOM 2000 O O . HIS A 1 264 ? -20.281 -5.168 -2.361 1 91.12 264 HIS A O 1
ATOM 2006 N N . VAL A 1 265 ? -20.906 -7.203 -3.115 1 91.31 265 VAL A N 1
ATOM 2007 C CA . VAL A 1 265 ? -22.172 -7.148 -2.4 1 91.31 265 VAL A CA 1
ATOM 2008 C C . VAL A 1 265 ? -21.922 -7.191 -0.894 1 91.31 265 VAL A C 1
ATOM 2010 O O . VAL A 1 265 ? -22.531 -6.426 -0.136 1 91.31 265 VAL A O 1
ATOM 2013 N N . LEU A 1 266 ? -21.062 -8.031 -0.562 1 91.44 266 LEU A N 1
ATOM 2014 C CA . LEU A 1 266 ? -20.781 -8.25 0.853 1 91.44 266 LEU A CA 1
ATOM 2015 C C . LEU A 1 266 ? -19.906 -7.125 1.412 1 91.44 266 LEU A C 1
ATOM 2017 O O . LEU A 1 266 ? -20.062 -6.734 2.572 1 91.44 266 LEU A O 1
ATOM 2021 N N . GLY A 1 267 ? -19.234 -6.52 0.637 1 81.94 267 GLY A N 1
ATOM 2022 C CA . GLY A 1 267 ? -18.297 -5.5 1.059 1 81.94 267 GLY A CA 1
ATOM 2023 C C . GLY A 1 267 ? -16.844 -5.887 0.802 1 81.94 267 GLY A C 1
ATOM 2024 O O . GLY A 1 267 ? -16.312 -6.777 1.466 1 81.94 267 GLY A O 1
ATOM 2025 N N . ALA A 1 268 ? -16.562 -5.324 -0.521 1 58.38 268 ALA A N 1
ATOM 2026 C CA . ALA A 1 268 ? -15.164 -5.531 -0.919 1 58.38 268 ALA A CA 1
ATOM 2027 C C . ALA A 1 268 ? -14.242 -4.516 -0.245 1 58.38 268 ALA A C 1
ATOM 2029 O O . ALA A 1 268 ? -14.625 -3.361 -0.042 1 58.38 268 ALA A O 1
ATOM 2030 N N . GLY A 1 269 ? -13.555 -4.629 0.651 1 49.66 269 GLY A N 1
ATOM 2031 C CA . GLY A 1 269 ? -12.633 -3.637 1.179 1 49.66 269 GLY A CA 1
ATOM 2032 C C . GLY A 1 269 ? -11.188 -4.105 1.181 1 49.66 269 GLY A C 1
ATOM 2033 O O . GLY A 1 269 ? -10.922 -5.297 1.031 1 49.66 269 GLY A O 1
ATOM 2034 N N . PRO A 1 270 ? -10.367 -3.152 0.606 1 42.22 270 PRO A N 1
ATOM 2035 C CA . PRO A 1 270 ? -8.992 -3.572 0.895 1 42.22 270 PRO A CA 1
ATOM 2036 C C . PRO A 1 270 ? -8.844 -4.176 2.289 1 42.22 270 PRO A C 1
ATOM 2038 O O . PRO A 1 270 ? -9.578 -3.801 3.211 1 42.22 270 PRO A O 1
ATOM 2041 N N . LEU A 1 271 ? -8.383 -5.398 2.293 1 38.91 271 LEU A N 1
ATOM 2042 C CA . LEU A 1 271 ? -8.156 -5.938 3.631 1 38.91 271 LEU A CA 1
ATOM 2043 C C . LEU A 1 271 ? -7.789 -4.824 4.609 1 38.91 271 LEU A C 1
ATOM 2045 O O . LEU A 1 271 ? -8.055 -4.93 5.805 1 38.91 271 LEU A O 1
ATOM 2049 N N . ILE A 1 272 ? -6.832 -3.871 4.262 1 34.28 272 ILE A N 1
ATOM 2050 C CA . ILE A 1 272 ? -6.203 -2.967 5.219 1 34.28 272 ILE A CA 1
ATOM 2051 C C . ILE A 1 272 ? -6.777 -1.561 5.051 1 34.28 272 ILE A C 1
ATOM 2053 O O . ILE A 1 272 ? -6.273 -0.604 5.645 1 34.28 272 ILE A O 1
ATOM 2057 N N . LYS A 1 273 ? -7.504 -1.196 4.059 1 36.62 273 LYS A N 1
ATOM 2058 C CA . LYS A 1 273 ? -7.711 0.247 4.121 1 36.62 273 LYS A CA 1
ATOM 2059 C C . LYS A 1 273 ? -8.445 0.643 5.398 1 36.62 273 LYS A C 1
ATOM 2061 O O . LYS A 1 273 ? -9.484 0.069 5.727 1 36.62 273 LYS A O 1
ATOM 2066 N N . ARG A 1 274 ? -7.875 1.147 6.363 1 37.59 274 ARG A N 1
ATOM 2067 C CA . ARG A 1 274 ? -8.266 1.618 7.688 1 37.59 274 ARG A CA 1
ATOM 2068 C C . ARG A 1 274 ? -9.562 2.418 7.625 1 37.59 274 ARG A C 1
ATOM 2070 O O . ARG A 1 274 ? -10.047 2.91 8.648 1 37.59 274 ARG A O 1
ATOM 2077 N N . GLY A 1 275 ? -10.242 2.658 6.441 1 38.84 275 GLY A N 1
ATOM 2078 C CA . GLY A 1 275 ? -11.562 3.244 6.578 1 38.84 275 GLY A CA 1
ATOM 2079 C C . GLY A 1 275 ? -12.68 2.223 6.5 1 38.84 275 GLY A C 1
ATOM 2080 O O . GLY A 1 275 ? -12.758 1.453 5.539 1 38.84 275 GLY A O 1
ATOM 2081 N N . SER A 1 276 ? -13.094 1.649 7.656 1 45.31 276 SER A N 1
ATOM 2082 C CA . SER A 1 276 ? -14.188 0.698 7.82 1 45.31 276 SER A CA 1
ATOM 2083 C C . SER A 1 276 ? -15.312 0.971 6.824 1 45.31 276 SER A C 1
ATOM 2085 O O . SER A 1 276 ? -15.758 2.109 6.684 1 45.31 276 SER A O 1
ATOM 2087 N N . ASN A 1 277 ? -15.297 0.173 5.75 1 53 277 ASN A N 1
ATOM 2088 C CA . ASN A 1 277 ? -16.531 0.223 4.977 1 53 277 ASN A CA 1
ATOM 2089 C C . ASN A 1 277 ? -17.75 -0.125 5.832 1 53 277 ASN A C 1
ATOM 2091 O O . ASN A 1 277 ? -18.234 -1.252 5.785 1 53 277 ASN A O 1
ATOM 2095 N N . VAL A 1 278 ? -18 0.707 6.797 1 52.81 278 VAL A N 1
ATOM 2096 C CA . VAL A 1 278 ? -19.094 0.539 7.754 1 52.81 278 VAL A CA 1
ATOM 2097 C C . VAL A 1 278 ? -20.391 0.273 7.008 1 52.81 278 VAL A C 1
ATOM 2099 O O . VAL A 1 278 ? -21.359 -0.211 7.598 1 52.81 278 VAL A O 1
ATOM 2102 N N . THR A 1 279 ? -20.219 0.335 5.684 1 56.69 279 THR A N 1
ATOM 2103 C CA . THR A 1 279 ? -21.5 0.264 5 1 56.69 279 THR A CA 1
ATOM 2104 C C . THR A 1 279 ? -21.656 -1.063 4.266 1 56.69 279 THR A C 1
ATOM 2106 O O . THR A 1 279 ? -22.719 -1.355 3.709 1 56.69 279 THR A O 1
ATOM 2109 N N . SER A 1 280 ? -20.656 -1.813 4.434 1 72.56 280 SER A N 1
ATOM 2110 C CA . SER A 1 280 ? -20.766 -3.08 3.721 1 72.56 280 SER A CA 1
ATOM 2111 C C . SER A 1 280 ? -21.797 -3.994 4.387 1 72.56 280 SER A C 1
ATOM 2113 O O . SER A 1 280 ? -22.109 -3.828 5.57 1 72.56 280 SER A O 1
ATOM 2115 N N . LYS A 1 281 ? -22.406 -4.867 3.621 1 77.69 281 LYS A N 1
ATOM 2116 C CA . LYS A 1 281 ? -23.359 -5.836 4.168 1 77.69 281 LYS A CA 1
ATOM 2117 C C . LYS A 1 281 ? -22.734 -6.637 5.305 1 77.69 281 LYS A C 1
ATOM 2119 O O . LYS A 1 281 ? -23.375 -6.883 6.324 1 77.69 281 LYS A O 1
ATOM 2124 N N . LEU A 1 282 ? -21.531 -6.98 5.148 1 83.25 282 LEU A N 1
ATOM 2125 C CA . LEU A 1 282 ? -20.828 -7.699 6.211 1 83.25 282 LEU A CA 1
ATOM 2126 C C . LEU A 1 282 ? -20.75 -6.855 7.477 1 83.25 282 LEU A C 1
ATOM 2128 O O . LEU A 1 282 ? -21.109 -7.32 8.562 1 83.25 282 LEU A O 1
ATOM 2132 N N . SER A 1 283 ? -20.375 -5.676 7.281 1 80.81 283 SER A N 1
ATOM 2133 C CA . SER A 1 283 ? -20.203 -4.801 8.438 1 80.81 283 SER A CA 1
ATOM 2134 C C . SER A 1 283 ? -21.531 -4.527 9.125 1 80.81 283 SER A C 1
ATOM 2136 O O . SER A 1 283 ? -21.609 -4.57 10.352 1 80.81 283 SER A O 1
ATOM 2138 N N . GLN A 1 284 ? -22.531 -4.328 8.336 1 78.12 284 GLN A N 1
ATOM 2139 C CA . GLN A 1 284 ? -23.859 -4.047 8.898 1 78.12 284 GLN A CA 1
ATOM 2140 C C . GLN A 1 284 ? -24.406 -5.266 9.625 1 78.12 284 GLN A C 1
ATOM 2142 O O . GLN A 1 284 ? -24.969 -5.141 10.719 1 78.12 284 GLN A O 1
ATOM 2147 N N . GLY A 1 285 ? -24.281 -6.348 9 1 85.31 285 GLY A N 1
ATOM 2148 C CA . GLY A 1 285 ? -24.766 -7.57 9.617 1 85.31 285 GLY A CA 1
ATOM 2149 C C . GLY A 1 285 ? -24.062 -7.902 10.922 1 85.31 285 GLY A C 1
ATOM 2150 O O . GLY A 1 285 ? -24.703 -8.297 11.898 1 85.31 285 GLY A O 1
ATOM 2151 N N . ILE A 1 286 ? -22.781 -7.684 10.93 1 87.06 286 ILE A N 1
ATOM 2152 C CA . ILE A 1 286 ? -21.984 -7.996 12.117 1 87.06 286 ILE A CA 1
ATOM 2153 C C . ILE A 1 286 ? -22.281 -6.973 13.211 1 87.06 286 ILE A C 1
ATOM 2155 O O . ILE A 1 286 ? -22.359 -7.328 14.391 1 87.06 286 ILE A O 1
ATOM 2159 N N . ALA A 1 287 ? -22.438 -5.77 12.773 1 81.69 287 ALA A N 1
ATOM 2160 C CA . ALA A 1 287 ? -22.703 -4.699 13.734 1 81.69 287 ALA A CA 1
ATOM 2161 C C . ALA A 1 287 ? -24 -4.953 14.5 1 81.69 287 ALA A C 1
ATOM 2163 O O . ALA A 1 287 ? -24.141 -4.508 15.641 1 81.69 287 ALA A O 1
ATOM 2164 N N . LYS A 1 288 ? -24.953 -5.66 13.953 1 83.88 288 LYS A N 1
ATOM 2165 C CA . LYS A 1 288 ? -26.203 -6.008 14.625 1 83.88 288 LYS A CA 1
ATOM 2166 C C . LYS A 1 288 ? -25.984 -7.105 15.664 1 83.88 288 LYS A C 1
ATOM 2168 O O . LYS A 1 288 ? -26.766 -7.227 16.609 1 83.88 288 LYS A O 1
ATOM 2173 N N . ALA A 1 289 ? -24.938 -7.801 15.453 1 86.44 289 ALA A N 1
ATOM 2174 C CA . ALA A 1 289 ? -24.719 -8.969 16.297 1 86.44 289 ALA A CA 1
ATOM 2175 C C . ALA A 1 289 ? -23.781 -8.625 17.469 1 86.44 289 ALA A C 1
ATOM 2177 O O . ALA A 1 289 ? -23.75 -9.344 18.469 1 86.44 289 ALA A O 1
ATOM 2178 N N . THR A 1 290 ? -23 -7.637 17.312 1 83.25 290 THR A N 1
ATOM 2179 C CA . THR A 1 290 ? -22.078 -7.289 18.375 1 83.25 290 THR A CA 1
ATOM 2180 C C . THR A 1 290 ? -21.891 -5.777 18.469 1 83.25 290 THR A C 1
ATOM 2182 O O . THR A 1 290 ? -21.953 -5.082 17.453 1 83.25 290 THR A O 1
ATOM 2185 N N . SER A 1 291 ? -21.672 -5.398 19.719 1 79.06 291 SER A N 1
ATOM 2186 C CA . SER A 1 291 ? -21.375 -3.988 19.938 1 79.06 291 SER A CA 1
ATOM 2187 C C . SER A 1 291 ? -19.859 -3.75 20.016 1 79.06 291 SER A C 1
ATOM 2189 O O . SER A 1 291 ? -19.422 -2.605 20.078 1 79.06 291 SER A O 1
ATOM 2191 N N . GLN A 1 292 ? -19.172 -4.863 19.969 1 81.12 292 GLN A N 1
ATOM 2192 C CA . GLN A 1 292 ? -17.719 -4.766 20.078 1 81.12 292 GLN A CA 1
ATOM 2193 C C . GLN A 1 292 ? -17.078 -4.457 18.719 1 81.12 292 GLN A C 1
ATOM 2195 O O . GLN A 1 292 ? -17.625 -4.816 17.688 1 81.12 292 GLN A O 1
ATOM 2200 N N . PRO A 1 293 ? -15.961 -3.754 18.75 1 82.44 293 PRO A N 1
ATOM 2201 C CA . PRO A 1 293 ? -15.289 -3.406 17.5 1 82.44 293 PRO A CA 1
ATOM 2202 C C . PRO A 1 293 ? -14.836 -4.633 16.703 1 82.44 293 PRO A C 1
ATOM 2204 O O . PRO A 1 293 ? -14.422 -5.633 17.297 1 82.44 293 PRO A O 1
ATOM 2207 N N . PHE A 1 294 ? -14.945 -4.453 15.43 1 86.62 294 PHE A N 1
ATOM 2208 C CA . PHE A 1 294 ? -14.547 -5.52 14.516 1 86.62 294 PHE A CA 1
ATOM 2209 C C . PHE A 1 294 ? -14.18 -4.961 13.148 1 86.62 294 PHE A C 1
ATOM 2211 O O . PHE A 1 294 ? -14.391 -3.775 12.883 1 86.62 294 PHE A O 1
ATOM 2218 N N . ASP A 1 295 ? -13.523 -5.746 12.375 1 86.06 295 ASP A N 1
ATOM 2219 C CA . ASP A 1 295 ? -13.359 -5.523 10.945 1 86.06 295 ASP A CA 1
ATOM 2220 C C . ASP A 1 295 ? -13.688 -6.785 10.148 1 86.06 295 ASP A C 1
ATOM 2222 O O . ASP A 1 295 ? -13.523 -7.898 10.648 1 86.06 295 ASP A O 1
ATOM 2226 N N . ALA A 1 296 ? -14.289 -6.516 8.992 1 90.31 296 ALA A N 1
ATOM 2227 C CA . ALA A 1 296 ? -14.648 -7.664 8.164 1 90.31 296 ALA A CA 1
ATOM 2228 C C . ALA A 1 296 ? -14.594 -7.312 6.684 1 90.31 296 ALA A C 1
ATOM 2230 O O . ALA A 1 296 ? -14.938 -6.199 6.293 1 90.31 296 ALA A O 1
ATOM 2231 N N . SER A 1 297 ? -14.18 -8.242 5.91 1 91.19 297 SER A N 1
ATOM 2232 C CA . SER A 1 297 ? -14.156 -8.086 4.461 1 91.19 297 SER A CA 1
ATOM 2233 C C . SER A 1 297 ? -14.375 -9.422 3.76 1 91.19 297 SER A C 1
ATOM 2235 O O . SER A 1 297 ? -14.008 -10.477 4.289 1 91.19 297 SER A O 1
ATOM 2237 N N . ALA A 1 298 ? -15.008 -9.289 2.604 1 94 298 ALA A N 1
ATOM 2238 C CA . ALA A 1 298 ? -15.078 -10.477 1.755 1 94 298 ALA A CA 1
ATOM 2239 C C . ALA A 1 298 ? -13.719 -10.797 1.143 1 94 298 ALA A C 1
ATOM 2241 O O . ALA A 1 298 ? -12.914 -9.898 0.906 1 94 298 ALA A O 1
ATOM 2242 N N . PHE A 1 299 ? -13.484 -12.023 1.029 1 93.25 299 PHE A N 1
ATOM 2243 C CA . PHE A 1 299 ? -12.227 -12.523 0.476 1 93.25 299 PHE A CA 1
ATOM 2244 C C . PHE A 1 299 ? -12.477 -13.305 -0.81 1 93.25 299 PHE A C 1
ATOM 2246 O O . PHE A 1 299 ? -13.336 -14.195 -0.85 1 93.25 299 PHE A O 1
ATOM 2253 N N . ASN A 1 300 ? -11.781 -12.953 -1.877 1 95.56 300 ASN A N 1
ATOM 2254 C CA . ASN A 1 300 ? -11.906 -13.633 -3.16 1 95.56 300 ASN A CA 1
ATOM 2255 C C . ASN A 1 300 ? -10.57 -13.703 -3.891 1 95.56 300 ASN A C 1
ATOM 2257 O O . ASN A 1 300 ? -9.938 -12.672 -4.141 1 95.56 300 ASN A O 1
ATOM 2261 N N . VAL A 1 301 ? -10.102 -14.883 -4.145 1 95.69 301 VAL A N 1
ATOM 2262 C CA . VAL A 1 301 ? -8.906 -15.07 -4.961 1 95.69 301 VAL A CA 1
ATOM 2263 C C . VAL A 1 301 ? -9.156 -16.141 -6.008 1 95.69 301 VAL A C 1
ATOM 2265 O O . VAL A 1 301 ? -9.797 -17.156 -5.723 1 95.69 301 VAL A O 1
ATOM 2268 N N . ASN A 1 302 ? -8.75 -15.906 -7.219 1 94.75 302 ASN A N 1
ATOM 2269 C CA . ASN A 1 302 ? -8.922 -16.844 -8.328 1 94.75 302 ASN A CA 1
ATOM 2270 C C . ASN A 1 302 ? -7.574 -17.297 -8.891 1 94.75 302 ASN A C 1
ATOM 2272 O O . ASN A 1 302 ? -6.695 -16.469 -9.148 1 94.75 302 ASN A O 1
ATOM 2276 N N . TYR A 1 303 ? -7.445 -18.562 -9.016 1 94.56 303 TYR A N 1
ATOM 2277 C CA . TYR A 1 303 ? -6.27 -19.156 -9.648 1 94.56 303 TYR A CA 1
ATOM 2278 C C . TYR A 1 303 ? -6.633 -19.797 -10.977 1 94.56 303 TYR A C 1
ATOM 2280 O O . TYR A 1 303 ? -7.785 -19.734 -11.414 1 94.56 303 TYR A O 1
ATOM 2288 N N . SER A 1 304 ? -5.633 -20.344 -11.656 1 91.94 304 SER A N 1
ATOM 2289 C CA . SER A 1 304 ? -5.828 -20.906 -13 1 91.94 304 SER A CA 1
ATOM 2290 C C . SER A 1 304 ? -6.773 -22.094 -12.969 1 91.94 304 SER A C 1
ATOM 2292 O O . SER A 1 304 ? -7.496 -22.344 -13.938 1 91.94 304 SER A O 1
ATOM 2294 N N . ASP A 1 305 ? -6.852 -22.859 -11.844 1 94.81 305 ASP A N 1
ATOM 2295 C CA . ASP A 1 305 ? -7.645 -24.078 -11.852 1 94.81 305 ASP A CA 1
ATOM 2296 C C . ASP A 1 305 ? -8.453 -24.219 -10.555 1 94.81 305 ASP A C 1
ATOM 2298 O O . ASP A 1 305 ? -8.961 -25.297 -10.25 1 94.81 305 ASP A O 1
ATOM 2302 N N . SER A 1 306 ? -8.469 -23.234 -9.789 1 96.69 306 SER A N 1
ATOM 2303 C CA . SER A 1 306 ? -9.227 -23.203 -8.547 1 96.69 306 SER A CA 1
ATOM 2304 C C . SER A 1 306 ? -9.383 -21.781 -8.016 1 96.69 306 SER A C 1
ATOM 2306 O O . SER A 1 306 ? -9.125 -20.812 -8.742 1 96.69 306 SER A O 1
ATOM 2308 N N . GLY A 1 307 ? -9.875 -21.594 -6.832 1 97.31 307 GLY A N 1
ATOM 2309 C CA . GLY A 1 307 ? -10.023 -20.328 -6.133 1 97.31 307 GLY A CA 1
ATOM 2310 C C . GLY A 1 307 ? -10.523 -20.484 -4.711 1 97.31 307 GLY A C 1
ATOM 2311 O O . GLY A 1 307 ? -10.844 -21.594 -4.281 1 97.31 307 GLY A O 1
ATOM 2312 N N . LEU A 1 308 ? -10.461 -19.438 -3.988 1 98.06 308 LEU A N 1
ATOM 2313 C CA . LEU A 1 308 ? -11.016 -19.375 -2.641 1 98.06 308 LEU A CA 1
ATOM 2314 C C . LEU A 1 308 ? -11.984 -18.203 -2.5 1 98.06 308 LEU A C 1
ATOM 2316 O O . LEU A 1 308 ? -11.695 -17.094 -2.955 1 98.06 308 LEU A O 1
ATOM 2320 N N . PHE A 1 309 ? -13.141 -18.469 -1.967 1 97.88 309 PHE A N 1
ATOM 2321 C CA . PHE A 1 309 ? -14.094 -17.406 -1.665 1 97.88 309 PHE A CA 1
ATOM 2322 C C . PHE A 1 309 ? -14.602 -17.516 -0.232 1 97.88 309 PHE A C 1
ATOM 2324 O O . PHE A 1 309 ? -14.906 -18.609 0.237 1 97.88 309 PHE A O 1
ATOM 2331 N N . GLY A 1 310 ? -14.695 -16.328 0.447 1 97.75 310 GLY A N 1
ATOM 2332 C CA . GLY A 1 310 ? -15.25 -16.266 1.791 1 97.75 310 GLY A CA 1
ATOM 2333 C C . GLY A 1 310 ? -15.086 -14.898 2.438 1 97.75 310 GLY A C 1
ATOM 2334 O O . GLY A 1 310 ? -15.461 -13.883 1.854 1 97.75 310 GLY A O 1
ATOM 2335 N N . PHE A 1 311 ? -14.648 -14.945 3.689 1 96.25 311 PHE A N 1
ATOM 2336 C CA . PHE A 1 311 ? -14.492 -13.664 4.363 1 96.25 311 PHE A CA 1
ATOM 2337 C C . PHE A 1 311 ? -13.352 -13.711 5.371 1 96.25 311 PHE A C 1
ATOM 2339 O O . PHE A 1 311 ? -12.891 -14.797 5.738 1 96.25 311 PHE A O 1
ATOM 2346 N N . TYR A 1 312 ? -12.836 -12.602 5.672 1 95.12 312 TYR A N 1
ATOM 2347 C CA . TYR A 1 312 ? -11.797 -12.344 6.66 1 95.12 312 TYR A CA 1
ATOM 2348 C C . TYR A 1 312 ? -12.297 -11.391 7.738 1 95.12 312 TYR A C 1
ATOM 2350 O O . TYR A 1 312 ? -12.844 -10.328 7.434 1 95.12 312 TYR A O 1
ATOM 2358 N N . THR A 1 313 ? -12.125 -11.75 9.023 1 94 313 THR A N 1
ATOM 2359 C CA . THR A 1 313 ? -12.594 -10.906 10.109 1 94 313 THR A CA 1
ATOM 2360 C C . THR A 1 313 ? -11.469 -10.641 11.109 1 94 313 THR A C 1
ATOM 2362 O O . THR A 1 313 ? -10.562 -11.461 11.266 1 94 313 THR A O 1
ATOM 2365 N N . ILE A 1 314 ? -11.492 -9.555 11.688 1 92.69 314 ILE A N 1
ATOM 2366 C CA . ILE A 1 314 ? -10.703 -9.18 12.852 1 92.69 314 ILE A CA 1
ATOM 2367 C C . ILE A 1 314 ? -11.625 -8.797 14.008 1 92.69 314 ILE A C 1
ATOM 2369 O O . ILE A 1 314 ? -12.531 -7.98 13.844 1 92.69 314 ILE A O 1
ATOM 2373 N N . SER A 1 315 ? -11.477 -9.414 15.133 1 93 315 SER A N 1
ATOM 2374 C CA . SER A 1 315 ? -12.352 -9.156 16.266 1 93 315 SER A CA 1
ATOM 2375 C C . SER A 1 315 ? -11.586 -9.273 17.594 1 93 315 SER A C 1
ATOM 2377 O O . SER A 1 315 ? -10.492 -9.828 17.625 1 93 315 SER A O 1
ATOM 2379 N N . GLN A 1 316 ? -12.219 -8.742 18.625 1 91.12 316 GLN A N 1
ATOM 2380 C CA . GLN A 1 316 ? -11.711 -9.023 19.969 1 91.12 316 GLN A CA 1
ATOM 2381 C C . GLN A 1 316 ? -11.922 -10.484 20.344 1 91.12 316 GLN A C 1
ATOM 2383 O O . GLN A 1 316 ? -12.938 -11.078 19.984 1 91.12 316 GLN A O 1
ATOM 2388 N N . ALA A 1 317 ? -11.016 -11 21.125 1 94.25 317 ALA A N 1
ATOM 2389 C CA . ALA A 1 317 ? -10.984 -12.43 21.422 1 94.25 317 ALA A CA 1
ATOM 2390 C C . ALA A 1 317 ? -12.305 -12.891 22.031 1 94.25 317 ALA A C 1
ATOM 2392 O O . ALA A 1 317 ? -12.875 -13.898 21.594 1 94.25 317 ALA A O 1
ATOM 2393 N N . PRO A 1 318 ? -12.906 -12.172 22.891 1 94.19 318 PRO A N 1
ATOM 2394 C CA . PRO A 1 318 ? -14.148 -12.648 23.5 1 94.19 318 PRO A CA 1
ATOM 2395 C C . PRO A 1 318 ? -15.32 -12.664 22.516 1 94.19 318 PRO A C 1
ATOM 2397 O O . PRO A 1 318 ? -16.297 -13.375 22.734 1 94.19 318 PRO A O 1
ATOM 2400 N N . ASN A 1 319 ? -15.172 -11.93 21.453 1 93.94 319 ASN A N 1
ATOM 2401 C CA . ASN A 1 319 ? -16.312 -11.766 20.562 1 93.94 319 ASN A CA 1
ATOM 2402 C C . ASN A 1 319 ? -16.078 -12.461 19.219 1 93.94 319 ASN A C 1
ATOM 2404 O O . ASN A 1 319 ? -16.859 -12.312 18.297 1 93.94 319 ASN A O 1
ATOM 2408 N N . ALA A 1 320 ? -15.055 -13.188 19.109 1 95.94 320 ALA A N 1
ATOM 2409 C CA . ALA A 1 320 ? -14.672 -13.805 17.828 1 95.94 320 ALA A CA 1
ATOM 2410 C C . ALA A 1 320 ? -15.789 -14.688 17.297 1 95.94 320 ALA A C 1
ATOM 2412 O O . ALA A 1 320 ? -16.109 -14.633 16.109 1 95.94 320 ALA A O 1
ATOM 2413 N N . GLY A 1 321 ? -16.422 -15.461 18.125 1 96.88 321 GLY A N 1
ATOM 2414 C CA . GLY A 1 321 ? -17.484 -16.359 17.703 1 96.88 321 GLY A CA 1
ATOM 2415 C C . GLY A 1 321 ? -18.672 -15.625 17.125 1 96.88 321 GLY A C 1
ATOM 2416 O O . GLY A 1 321 ? -19.188 -16 16.062 1 96.88 321 GLY A O 1
ATOM 2417 N N . GLU A 1 322 ? -19.047 -14.633 17.797 1 95.56 322 GLU A N 1
ATOM 2418 C CA . GLU A 1 322 ? -20.203 -13.852 17.375 1 95.56 322 GLU A CA 1
ATOM 2419 C C . GLU A 1 322 ? -19.938 -13.18 16.031 1 95.56 322 GLU A C 1
ATOM 2421 O O . GLU A 1 322 ? -20.812 -13.164 15.156 1 95.56 322 GLU A O 1
ATOM 2426 N N . VAL A 1 323 ? -18.766 -12.609 15.859 1 94.62 323 VAL A N 1
ATOM 2427 C CA . VAL A 1 323 ? -18.391 -11.906 14.633 1 94.62 323 VAL A CA 1
ATOM 2428 C C . VAL A 1 323 ? -18.359 -12.891 13.461 1 94.62 323 VAL A C 1
ATOM 2430 O O . VAL A 1 323 ? -18.922 -12.625 12.406 1 94.62 323 VAL A O 1
ATOM 2433 N N . ILE A 1 324 ? -17.781 -14.016 13.688 1 97.06 324 ILE A N 1
ATOM 2434 C CA . ILE A 1 324 ? -17.625 -15.023 12.641 1 97.06 324 ILE A CA 1
ATOM 2435 C C . ILE A 1 324 ? -19 -15.547 12.234 1 97.06 324 ILE A C 1
ATOM 2437 O O . ILE A 1 324 ? -19.312 -15.625 11.047 1 97.06 324 ILE A O 1
ATOM 2441 N N . LYS A 1 325 ? -19.812 -15.859 13.156 1 97.12 325 LYS A N 1
ATOM 2442 C CA . LYS A 1 325 ? -21.156 -16.391 12.875 1 97.12 325 LYS A CA 1
ATOM 2443 C C . LYS A 1 325 ? -22.016 -15.359 12.172 1 97.12 325 LYS A C 1
ATOM 2445 O O . LYS A 1 325 ? -22.781 -15.695 11.258 1 97.12 325 LYS A O 1
ATOM 2450 N N . ALA A 1 326 ? -21.891 -14.18 12.633 1 95.81 326 ALA A N 1
ATOM 2451 C CA . ALA A 1 326 ? -22.656 -13.109 11.984 1 95.81 326 ALA A CA 1
ATOM 2452 C C . ALA A 1 326 ? -22.234 -12.953 10.523 1 95.81 326 ALA A C 1
ATOM 2454 O O . ALA A 1 326 ? -23.078 -12.727 9.656 1 95.81 326 ALA A O 1
ATOM 2455 N N . ALA A 1 327 ? -20.938 -12.977 10.266 1 95.31 327 ALA A N 1
ATOM 2456 C CA . ALA A 1 327 ? -20.453 -12.891 8.898 1 95.31 327 ALA A CA 1
ATOM 2457 C C . ALA A 1 327 ? -20.984 -14.039 8.047 1 95.31 327 ALA A C 1
ATOM 2459 O O . ALA A 1 327 ? -21.453 -13.82 6.922 1 95.31 327 ALA A O 1
ATOM 2460 N N . LEU A 1 328 ? -20.953 -15.211 8.602 1 96.94 328 LEU A N 1
ATOM 2461 C CA . LEU A 1 328 ? -21.469 -16.391 7.914 1 96.94 328 LEU A CA 1
ATOM 2462 C C . LEU A 1 328 ? -22.953 -16.234 7.594 1 96.94 328 LEU A C 1
ATOM 2464 O O . LEU A 1 328 ? -23.391 -16.578 6.5 1 96.94 328 LEU A O 1
ATOM 2468 N N . ASN A 1 329 ? -23.656 -15.727 8.484 1 96 329 ASN A N 1
ATOM 2469 C CA . ASN A 1 329 ? -25.094 -15.562 8.32 1 96 329 ASN A CA 1
ATOM 2470 C C . ASN A 1 329 ? -25.422 -14.578 7.199 1 96 329 ASN A C 1
ATOM 2472 O O . ASN A 1 329 ? -26.453 -14.703 6.539 1 96 329 ASN A O 1
ATOM 2476 N N . GLN A 1 330 ? -24.547 -13.625 6.992 1 94.75 330 GLN A N 1
ATOM 2477 C CA . GLN A 1 330 ? -24.766 -12.688 5.898 1 94.75 330 GLN A CA 1
ATOM 2478 C C . GLN A 1 330 ? -24.672 -13.383 4.543 1 94.75 330 GLN A C 1
ATOM 2480 O O . GLN A 1 330 ? -25.469 -13.102 3.637 1 94.75 330 GLN A O 1
ATOM 2485 N N . ILE A 1 331 ? -23.734 -14.273 4.395 1 96.62 331 ILE A N 1
ATOM 2486 C CA . ILE A 1 331 ? -23.594 -15.008 3.141 1 96.62 331 ILE A CA 1
ATOM 2487 C C . ILE A 1 331 ? -24.781 -15.969 2.98 1 96.62 331 ILE A C 1
ATOM 2489 O O . ILE A 1 331 ? -25.312 -16.125 1.881 1 96.62 331 ILE 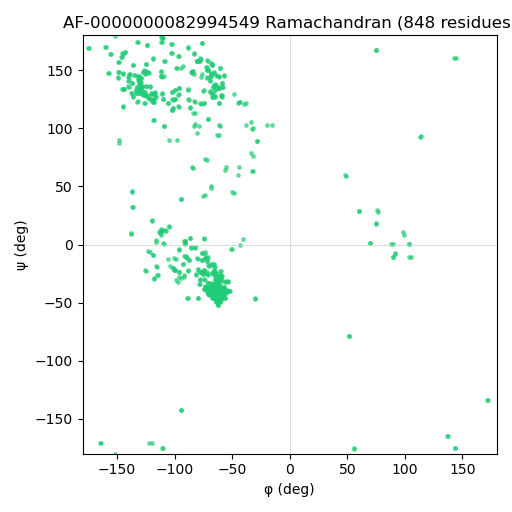A O 1
ATOM 2493 N N . LYS A 1 332 ? -25.219 -16.562 4.059 1 97.25 332 LYS A N 1
ATOM 2494 C CA . LYS A 1 332 ? -26.391 -17.438 4.027 1 97.25 332 LYS A CA 1
ATOM 2495 C C . LYS A 1 332 ? -27.625 -16.672 3.586 1 97.25 332 LYS A C 1
ATOM 2497 O O . LYS A 1 332 ? -28.438 -17.188 2.812 1 97.25 332 LYS A O 1
ATOM 2502 N N . ALA A 1 333 ? -27.734 -15.492 4.109 1 96.31 333 ALA A N 1
ATOM 2503 C CA . ALA A 1 333 ? -28.875 -14.664 3.73 1 96.31 333 ALA A CA 1
ATOM 2504 C C . ALA A 1 333 ? -28.875 -14.398 2.229 1 96.31 333 ALA A C 1
ATOM 2506 O O . ALA A 1 333 ? -29.938 -14.438 1.59 1 96.31 333 ALA A O 1
ATOM 2507 N N . VAL A 1 334 ? -27.75 -14.133 1.694 1 96.44 334 VAL A N 1
ATOM 2508 C CA . VAL A 1 334 ? -27.656 -13.914 0.254 1 96.44 334 VAL A CA 1
ATOM 2509 C C . VAL A 1 334 ? -28.016 -15.203 -0.484 1 96.44 334 VAL A C 1
ATOM 2511 O O . VAL A 1 334 ? -28.734 -15.172 -1.483 1 96.44 334 VAL A O 1
ATOM 2514 N N . ALA A 1 335 ? -27.531 -16.328 -0.005 1 97.75 335 ALA A N 1
ATOM 2515 C CA . ALA A 1 335 ? -27.797 -17.625 -0.619 1 97.75 335 ALA A CA 1
ATOM 2516 C C . ALA A 1 335 ? -29.297 -17.922 -0.634 1 97.75 335 ALA A C 1
ATOM 2518 O O . ALA A 1 335 ? -29.766 -18.656 -1.504 1 97.75 335 ALA A O 1
ATOM 2519 N N . GLN A 1 336 ? -30 -17.359 0.307 1 97.19 336 GLN A N 1
ATOM 2520 C CA . GLN A 1 336 ? -31.438 -17.578 0.424 1 97.19 336 GLN A CA 1
ATOM 2521 C C . GLN A 1 336 ? -32.219 -16.531 -0.37 1 97.19 336 GLN A C 1
ATOM 2523 O O . GLN A 1 336 ? -33.438 -16.516 -0.315 1 97.19 336 GLN A O 1
ATOM 2528 N N . GLY A 1 337 ? -31.5 -15.68 -1.041 1 94 337 GLY A N 1
ATOM 2529 C CA . GLY A 1 337 ? -32.156 -14.703 -1.899 1 94 337 GLY A CA 1
ATOM 2530 C C . GLY A 1 337 ? -32.281 -13.344 -1.249 1 94 337 GLY A C 1
ATOM 2531 O O . GLY A 1 337 ? -33.031 -12.492 -1.74 1 94 337 GLY A O 1
ATOM 2532 N N . GLY A 1 338 ? -31.688 -13.164 -0.158 1 92.88 338 GLY A N 1
ATOM 2533 C CA . GLY A 1 338 ? -31.766 -11.906 0.557 1 92.88 338 GLY A CA 1
ATOM 2534 C C . GLY A 1 338 ? -30.953 -10.797 -0.095 1 92.88 338 GLY A C 1
ATOM 2535 O O . GLY A 1 338 ? -30.172 -10.117 0.57 1 92.88 338 GLY A O 1
ATOM 2536 N N . ILE A 1 339 ? -31 -10.688 -1.378 1 93.19 339 ILE A N 1
ATOM 2537 C CA . ILE A 1 339 ? -30.344 -9.625 -2.121 1 93.19 339 ILE A CA 1
ATOM 2538 C C . ILE A 1 339 ? -31.25 -9.141 -3.252 1 93.19 339 ILE A C 1
ATOM 2540 O O . ILE A 1 339 ? -32 -9.93 -3.814 1 93.19 339 ILE A O 1
ATOM 2544 N N . THR A 1 340 ? -31.172 -7.848 -3.572 1 92.19 340 THR A N 1
ATOM 2545 C CA . THR A 1 340 ? -32 -7.266 -4.621 1 92.19 340 THR A CA 1
ATOM 2546 C C . THR A 1 340 ? -31.203 -7.051 -5.895 1 92.19 340 THR A C 1
ATOM 2548 O O . THR A 1 340 ? -29.969 -7.082 -5.867 1 92.19 340 THR A O 1
ATOM 2551 N N . ASP A 1 341 ? -31.906 -6.828 -6.969 1 94.19 341 ASP A N 1
ATOM 2552 C CA . ASP A 1 341 ? -31.25 -6.477 -8.227 1 94.19 341 ASP A CA 1
ATOM 2553 C C . ASP A 1 341 ? -30.469 -5.176 -8.086 1 94.19 341 ASP A C 1
ATOM 2555 O O . ASP A 1 341 ? -29.422 -5.008 -8.727 1 94.19 341 ASP A O 1
ATOM 2559 N N . ASP A 1 342 ? -30.969 -4.367 -7.254 1 89.12 342 ASP A N 1
ATOM 2560 C CA . ASP A 1 342 ? -30.281 -3.105 -7.02 1 89.12 342 ASP A CA 1
ATOM 2561 C C . ASP A 1 342 ? -28.938 -3.338 -6.328 1 89.12 342 ASP A C 1
ATOM 2563 O O . ASP A 1 342 ? -27.938 -2.688 -6.66 1 89.12 342 ASP A O 1
ATOM 2567 N N . ASP A 1 343 ? -28.922 -4.23 -5.406 1 89.19 343 ASP A N 1
ATOM 2568 C CA . ASP A 1 343 ? -27.688 -4.59 -4.727 1 89.19 343 ASP A CA 1
ATOM 2569 C C . ASP A 1 343 ? -26.641 -5.109 -5.723 1 89.19 343 ASP A C 1
ATOM 2571 O O . ASP A 1 343 ? -25.469 -4.73 -5.66 1 89.19 343 ASP A O 1
ATOM 2575 N N . VAL A 1 344 ? -27.109 -5.883 -6.594 1 94.19 344 VAL A N 1
ATOM 2576 C CA . VAL A 1 344 ? -26.219 -6.508 -7.574 1 94.19 344 VAL A CA 1
ATOM 2577 C C . VAL A 1 344 ? -25.734 -5.457 -8.57 1 94.19 344 VAL A C 1
ATOM 2579 O O . VAL A 1 344 ? -24.547 -5.434 -8.922 1 94.19 344 VAL A O 1
ATOM 2582 N N . THR A 1 345 ? -26.609 -4.621 -8.961 1 91.19 345 THR A N 1
ATOM 2583 C CA . THR A 1 345 ? -26.234 -3.562 -9.891 1 91.19 345 THR A CA 1
ATOM 2584 C C . THR A 1 345 ? -25.172 -2.65 -9.266 1 91.19 345 THR A C 1
ATOM 2586 O O . THR A 1 345 ? -24.188 -2.297 -9.922 1 91.19 345 THR A O 1
ATOM 2589 N N . LYS A 1 346 ? -25.406 -2.344 -8.062 1 86.56 346 LYS A N 1
ATOM 2590 C CA . LYS A 1 346 ? -24.438 -1.522 -7.348 1 86.56 346 LYS A CA 1
ATOM 2591 C C . LYS A 1 346 ? -23.078 -2.217 -7.266 1 86.56 346 LYS A C 1
ATOM 2593 O O . LYS A 1 346 ? -22.047 -1.594 -7.496 1 86.56 346 LYS A O 1
ATOM 2598 N N . ALA A 1 347 ? -23.109 -3.418 -6.887 1 91.25 347 ALA A N 1
ATOM 2599 C CA . ALA A 1 347 ? -21.875 -4.203 -6.773 1 91.25 347 ALA A CA 1
ATOM 2600 C C . ALA A 1 347 ? -21.156 -4.285 -8.109 1 91.25 347 ALA A C 1
ATOM 2602 O O . ALA A 1 347 ? -19.922 -4.184 -8.164 1 91.25 347 ALA A O 1
ATOM 2603 N N . LYS A 1 348 ? -21.922 -4.484 -9.18 1 92.25 348 LYS A N 1
ATOM 2604 C CA . LYS A 1 348 ? -21.328 -4.52 -10.516 1 92.25 348 LYS A CA 1
ATOM 2605 C C . LYS A 1 348 ? -20.672 -3.186 -10.859 1 92.25 348 LYS A C 1
ATOM 2607 O O . LYS A 1 348 ? -19.562 -3.158 -11.406 1 92.25 348 LYS A O 1
ATOM 2612 N N . ASN A 1 349 ? -21.328 -2.146 -10.547 1 85.44 349 ASN A N 1
ATOM 2613 C CA . ASN A 1 349 ? -20.781 -0.822 -10.812 1 85.44 349 ASN A CA 1
ATOM 2614 C C . ASN A 1 349 ? -19.484 -0.589 -10.031 1 85.44 349 ASN A C 1
ATOM 2616 O O . ASN A 1 349 ? -18.516 -0.038 -10.57 1 85.44 349 ASN A O 1
ATOM 2620 N N . GLN A 1 350 ? -19.5 -1.021 -8.805 1 86 350 GLN A N 1
ATOM 2621 C CA . GLN A 1 350 ? -18.297 -0.89 -7.98 1 86 350 GLN A CA 1
ATOM 2622 C C . GLN A 1 350 ? -17.141 -1.719 -8.547 1 86 350 GLN A C 1
ATOM 2624 O O . GLN A 1 350 ? -16 -1.253 -8.602 1 86 350 GLN A O 1
ATOM 2629 N N . LEU A 1 351 ? -17.453 -2.906 -8.898 1 90.19 351 LEU A N 1
ATOM 2630 C CA . LEU A 1 351 ? -16.453 -3.795 -9.461 1 90.19 351 LEU A CA 1
ATOM 2631 C C . LEU A 1 351 ? -15.875 -3.213 -10.75 1 90.19 351 LEU A C 1
ATOM 2633 O O . LEU A 1 351 ? -14.664 -3.244 -10.961 1 90.19 351 LEU A O 1
ATOM 2637 N N . LYS A 1 352 ? -16.734 -2.711 -11.578 1 86.81 352 LYS A N 1
ATOM 2638 C CA . LYS A 1 352 ? -16.297 -2.09 -12.82 1 86.81 352 LYS A CA 1
ATOM 2639 C C . LYS A 1 352 ? -15.406 -0.877 -12.547 1 86.81 352 LYS A C 1
ATOM 2641 O O . LYS A 1 352 ? -14.375 -0.698 -13.195 1 86.81 352 LYS A O 1
ATOM 2646 N N . ALA A 1 353 ? -15.828 -0.099 -11.625 1 81.75 353 ALA A N 1
ATOM 2647 C CA . ALA A 1 353 ? -15.039 1.078 -11.266 1 81.75 353 ALA A CA 1
ATOM 2648 C C . ALA A 1 353 ? -13.656 0.681 -10.766 1 81.75 353 ALA A C 1
ATOM 2650 O O . ALA A 1 353 ? -12.648 1.259 -11.18 1 81.75 353 ALA A O 1
ATOM 2651 N N . THR A 1 354 ? -13.656 -0.264 -9.859 1 83.38 354 THR A N 1
ATOM 2652 C CA . THR A 1 354 ? -12.398 -0.75 -9.312 1 83.38 354 THR A CA 1
ATOM 2653 C C . THR A 1 354 ? -11.477 -1.25 -10.422 1 83.38 354 THR A C 1
ATOM 2655 O O . THR A 1 354 ? -10.281 -0.956 -10.43 1 83.38 354 THR A O 1
ATOM 2658 N N . TYR A 1 355 ? -11.953 -1.984 -11.305 1 84 355 TYR A N 1
ATOM 2659 C CA . TYR A 1 355 ? -11.195 -2.521 -12.422 1 84 355 TYR A CA 1
ATOM 2660 C C . TYR A 1 355 ? -10.656 -1.399 -13.305 1 84 355 TYR A C 1
ATOM 2662 O O . TYR A 1 355 ? -9.461 -1.372 -13.625 1 84 355 TYR A O 1
ATOM 2670 N N . LEU A 1 356 ? -11.492 -0.513 -13.672 1 78.06 356 LEU A N 1
ATOM 2671 C CA . LEU A 1 356 ? -11.109 0.577 -14.562 1 78.06 356 LEU A CA 1
ATOM 2672 C C . LEU A 1 356 ? -10.055 1.467 -13.914 1 78.06 356 LEU A C 1
ATOM 2674 O O . LEU A 1 356 ? -9.133 1.933 -14.586 1 78.06 356 LEU A O 1
ATOM 2678 N N . MET A 1 357 ? -10.188 1.606 -12.633 1 75.88 357 MET A N 1
ATOM 2679 C CA . MET A 1 357 ? -9.211 2.41 -11.906 1 75.88 357 MET A CA 1
ATOM 2680 C C . MET A 1 357 ? -7.867 1.693 -11.82 1 75.88 357 MET A C 1
ATOM 2682 O O . MET A 1 357 ? -6.816 2.332 -11.852 1 75.88 357 MET A O 1
ATOM 2686 N N . SER A 1 358 ? -7.926 0.458 -11.664 1 78.56 358 SER A N 1
ATOM 2687 C CA . SER A 1 358 ? -6.695 -0.325 -11.602 1 78.56 358 SER A CA 1
ATOM 2688 C C . SER A 1 358 ? -5.922 -0.241 -12.914 1 78.56 358 SER A C 1
ATOM 2690 O O . SER A 1 358 ? -4.691 -0.166 -12.914 1 78.56 358 SER A O 1
ATOM 2692 N N . VAL A 1 359 ? -6.578 -0.189 -14.031 1 79.06 359 VAL A N 1
ATOM 2693 C CA . VAL A 1 359 ? -5.91 -0.234 -15.328 1 79.06 359 VAL A CA 1
ATOM 2694 C C . VAL A 1 359 ? -5.613 1.187 -15.805 1 79.06 359 VAL A C 1
ATOM 2696 O O . VAL A 1 359 ? -5.074 1.381 -16.891 1 79.06 359 VAL A O 1
ATOM 2699 N N . GLU A 1 360 ? -5.926 2.098 -15 1 73.81 360 GLU A N 1
ATOM 2700 C CA . GLU A 1 360 ? -5.551 3.477 -15.289 1 73.81 360 GLU A CA 1
ATOM 2701 C C . GLU A 1 360 ? -4.078 3.725 -14.984 1 73.81 360 GLU A C 1
ATOM 2703 O O . GLU A 1 360 ? -3.432 4.547 -15.641 1 73.81 360 GLU A O 1
ATOM 2708 N N . THR A 1 361 ? -3.553 3.016 -14.008 1 75.44 361 THR A N 1
ATOM 2709 C CA . THR A 1 361 ? -2.154 3.172 -13.625 1 75.44 361 THR A CA 1
ATOM 2710 C C . THR A 1 361 ? -1.25 2.314 -14.508 1 75.44 361 THR A C 1
ATOM 2712 O O . THR A 1 361 ? -1.654 1.243 -14.961 1 75.44 361 THR A O 1
ATOM 2715 N N . ALA A 1 362 ? -0.017 2.857 -14.703 1 78.69 362 ALA A N 1
ATOM 2716 C CA . ALA A 1 362 ? 0.935 2.09 -15.5 1 78.69 362 ALA A CA 1
ATOM 2717 C C . ALA A 1 362 ? 1.227 0.738 -14.852 1 78.69 362 ALA A C 1
ATOM 2719 O O . ALA A 1 362 ? 1.326 -0.279 -15.547 1 78.69 362 ALA A O 1
ATOM 2720 N N . GLU A 1 363 ? 1.344 0.763 -13.602 1 81.69 363 GLU A N 1
ATOM 2721 C CA . GLU A 1 363 ? 1.607 -0.481 -12.883 1 81.69 363 GLU A CA 1
ATOM 2722 C C . GLU A 1 363 ? 0.443 -1.457 -13.023 1 81.69 363 GLU A C 1
ATOM 2724 O O . GLU A 1 363 ? 0.649 -2.646 -13.266 1 81.69 363 GLU A O 1
ATOM 2729 N N . GLY A 1 364 ? -0.737 -0.956 -12.812 1 83.5 364 GLY A N 1
ATOM 2730 C CA . GLY A 1 364 ? -1.914 -1.793 -12.984 1 83.5 364 GLY A CA 1
ATOM 2731 C C . GLY A 1 364 ? -2.066 -2.334 -14.391 1 83.5 364 GLY A C 1
ATOM 2732 O O . GLY A 1 364 ? -2.393 -3.508 -14.578 1 83.5 364 GLY A O 1
ATOM 2733 N N . LEU A 1 365 ? -1.792 -1.493 -15.328 1 84.12 365 LEU A N 1
ATOM 2734 C CA . LEU A 1 365 ? -1.866 -1.896 -16.734 1 84.12 365 LEU A CA 1
ATOM 2735 C C . LEU A 1 365 ? -0.85 -2.99 -17.031 1 84.12 365 LEU A C 1
ATOM 2737 O O . LEU A 1 365 ? -1.175 -3.98 -17.688 1 84.12 365 LEU A O 1
ATOM 2741 N N . LEU A 1 366 ? 0.322 -2.766 -16.531 1 89.38 366 LEU A N 1
ATOM 2742 C CA . LEU A 1 366 ? 1.376 -3.752 -16.734 1 89.38 366 LEU A CA 1
ATOM 2743 C C . LEU A 1 366 ? 0.967 -5.109 -16.172 1 89.38 366 LEU A C 1
ATOM 2745 O O . LEU A 1 366 ? 1.088 -6.129 -16.859 1 89.38 366 LEU A O 1
ATOM 2749 N N . ASN A 1 367 ? 0.448 -5.09 -15.039 1 89.69 367 ASN A N 1
ATOM 2750 C CA . ASN A 1 367 ? 0.071 -6.336 -14.375 1 89.69 367 ASN A CA 1
ATOM 2751 C C . ASN A 1 367 ? -1.106 -7.008 -15.078 1 89.69 367 ASN A C 1
ATOM 2753 O O . ASN A 1 367 ? -1.13 -8.234 -15.219 1 89.69 367 ASN A O 1
ATOM 2757 N N . GLU A 1 368 ? -2.062 -6.23 -15.445 1 87.25 368 GLU A N 1
ATOM 2758 C CA . GLU A 1 368 ? -3.234 -6.781 -16.125 1 87.25 368 GLU A CA 1
ATOM 2759 C C . GLU A 1 368 ? -2.857 -7.406 -17.469 1 87.25 368 GLU A C 1
ATOM 2761 O O . GLU A 1 368 ? -3.221 -8.547 -17.75 1 87.25 368 GLU A O 1
ATOM 2766 N N . ILE A 1 369 ? -2.078 -6.684 -18.234 1 88.38 369 ILE A N 1
ATOM 2767 C CA . ILE A 1 369 ? -1.67 -7.172 -19.547 1 88.38 369 ILE A CA 1
ATOM 2768 C C . ILE A 1 369 ? -0.758 -8.383 -19.391 1 88.38 369 ILE A C 1
ATOM 2770 O O . ILE A 1 369 ? -0.908 -9.375 -20.109 1 88.38 369 ILE A O 1
ATOM 2774 N N . GLY A 1 370 ? 0.126 -8.242 -18.453 1 91.56 370 GLY A N 1
ATOM 2775 C CA . GLY A 1 370 ? 1.036 -9.352 -18.219 1 91.56 370 GLY A CA 1
ATOM 2776 C C . GLY A 1 370 ? 0.328 -10.625 -17.797 1 91.56 370 GLY A C 1
ATOM 2777 O O . GLY A 1 370 ? 0.602 -11.703 -18.328 1 91.56 370 GLY A O 1
ATOM 2778 N N . SER A 1 371 ? -0.583 -10.492 -16.875 1 88.88 371 SER A N 1
ATOM 2779 C CA . SER A 1 371 ? -1.308 -11.656 -16.375 1 88.88 371 SER A CA 1
ATOM 2780 C C . SER A 1 371 ? -2.18 -12.273 -17.453 1 88.88 371 SER A C 1
ATOM 2782 O O . SER A 1 371 ? -2.229 -13.5 -17.594 1 88.88 371 SER A O 1
ATOM 2784 N N . GLU A 1 372 ? -2.822 -11.461 -18.188 1 85.69 372 GLU A N 1
ATOM 2785 C CA . GLU A 1 372 ? -3.695 -11.969 -19.25 1 85.69 372 GLU A CA 1
ATOM 2786 C C . GLU A 1 372 ? -2.887 -12.594 -20.375 1 85.69 372 GLU A C 1
ATOM 2788 O O . GLU A 1 372 ? -3.273 -13.633 -20.922 1 85.69 372 GLU A O 1
ATOM 2793 N N . SER A 1 373 ? -1.833 -11.938 -20.688 1 85.38 373 SER A N 1
ATOM 2794 C CA . SER A 1 373 ? -0.974 -12.477 -21.734 1 85.38 373 SER A CA 1
ATOM 2795 C C . SER A 1 373 ? -0.429 -13.852 -21.359 1 85.38 373 SER A C 1
ATOM 2797 O O . SER A 1 373 ? -0.304 -14.734 -22.203 1 85.38 373 SER A O 1
ATOM 2799 N N . LEU A 1 374 ? -0.142 -13.969 -20.141 1 84.44 374 LEU A N 1
ATOM 2800 C CA . LEU A 1 374 ? 0.393 -15.234 -19.641 1 84.44 374 LEU A CA 1
ATOM 2801 C C . LEU A 1 374 ? -0.663 -16.328 -19.703 1 84.44 374 LEU A C 1
ATOM 2803 O O . LEU A 1 374 ? -0.345 -17.484 -20 1 84.44 374 LEU A O 1
ATOM 2807 N N . VAL A 1 375 ? -1.854 -16 -19.5 1 79.25 375 VAL A N 1
ATOM 2808 C CA . VAL A 1 375 ? -2.918 -16.984 -19.375 1 79.25 375 VAL A CA 1
ATOM 2809 C C . VAL A 1 375 ? -3.504 -17.281 -20.75 1 79.25 375 VAL A C 1
ATOM 2811 O O . VAL A 1 375 ? -3.662 -18.453 -21.125 1 79.25 375 VAL A O 1
ATOM 2814 N N . SER A 1 376 ? -3.783 -16.203 -21.562 1 78.94 376 SER A N 1
ATOM 2815 C CA . SER A 1 376 ? -4.57 -16.422 -22.766 1 78.94 376 SER A CA 1
ATOM 2816 C C . SER A 1 376 ? -3.785 -16.047 -24.016 1 78.94 376 SER A C 1
ATOM 2818 O O . SER A 1 376 ? -4.223 -16.312 -25.141 1 78.94 376 SER A O 1
ATOM 2820 N N . GLY A 1 377 ? -2.627 -15.43 -23.844 1 77.5 377 GLY A N 1
ATOM 2821 C CA . GLY A 1 377 ? -1.859 -14.969 -24.984 1 77.5 377 GLY A CA 1
ATOM 2822 C C . GLY A 1 377 ? -2.5 -13.789 -25.703 1 77.5 377 GLY A C 1
ATOM 2823 O O . GLY A 1 377 ? -2.061 -13.406 -26.797 1 77.5 377 GLY A O 1
ATOM 2824 N N . THR A 1 378 ? -3.598 -13.398 -25.156 1 79.25 378 THR A N 1
ATOM 2825 C CA . THR A 1 378 ? -4.305 -12.25 -25.703 1 79.25 378 THR A CA 1
ATOM 2826 C C . THR A 1 378 ? -4.691 -11.273 -24.609 1 79.25 378 THR A C 1
ATOM 2828 O O . THR A 1 378 ? -4.238 -11.398 -23.469 1 79.25 378 THR A O 1
ATOM 2831 N N . HIS A 1 379 ? -5.234 -10.141 -25.062 1 80.94 379 HIS A N 1
ATOM 2832 C CA . HIS A 1 379 ? -5.707 -9.172 -24.094 1 80.94 379 HIS A CA 1
ATOM 2833 C C . HIS A 1 379 ? -7.148 -8.758 -24.375 1 80.94 379 HIS A C 1
ATOM 2835 O O . HIS A 1 379 ? -7.508 -8.508 -25.531 1 80.94 379 HIS A O 1
ATOM 2841 N N . THR A 1 380 ? -7.891 -8.852 -23.328 1 81.94 380 THR A N 1
ATOM 2842 C CA . THR A 1 380 ? -9.281 -8.414 -23.422 1 81.94 380 THR A CA 1
ATOM 2843 C C . THR A 1 380 ? -9.406 -6.926 -23.109 1 81.94 380 THR A C 1
ATOM 2845 O O . THR A 1 380 ? -8.828 -6.438 -22.141 1 81.94 380 THR A O 1
ATOM 2848 N N . SER A 1 381 ? -10.117 -6.27 -23.922 1 80.75 381 SER A N 1
ATOM 2849 C CA . SER A 1 381 ? -10.305 -4.84 -23.688 1 80.75 381 SER A CA 1
ATOM 2850 C C . SER A 1 381 ? -11.094 -4.578 -22.422 1 80.75 381 SER A C 1
ATOM 2852 O O . SER A 1 381 ? -11.945 -5.379 -22.031 1 80.75 381 SER A O 1
ATOM 2854 N N . PRO A 1 382 ? -10.773 -3.484 -21.797 1 78.94 382 PRO A N 1
ATOM 2855 C CA . PRO A 1 382 ? -11.508 -3.131 -20.578 1 78.94 382 PRO A CA 1
ATOM 2856 C C . PRO A 1 382 ? -13.016 -3.102 -20.797 1 78.94 382 PRO A C 1
ATOM 2858 O O . PRO A 1 382 ? -13.781 -3.463 -19.891 1 78.94 382 PRO A O 1
ATOM 2861 N N . SER A 1 383 ? -13.445 -2.74 -22 1 81.19 383 SER A N 1
ATOM 2862 C CA . SER A 1 383 ? -14.875 -2.676 -22.297 1 81.19 383 SER A CA 1
ATOM 2863 C C . SER A 1 383 ? -15.508 -4.062 -22.281 1 81.19 383 SER A C 1
ATOM 2865 O O . SER A 1 383 ? -16.641 -4.238 -21.812 1 81.19 383 SER A O 1
ATOM 2867 N N . VAL A 1 384 ? -14.773 -5 -22.781 1 86.81 384 VAL A N 1
ATOM 2868 C CA . VAL A 1 384 ? -15.266 -6.371 -22.812 1 86.81 384 VAL A CA 1
ATOM 2869 C C . VAL A 1 384 ? -15.344 -6.922 -21.391 1 86.81 384 VAL A C 1
ATOM 2871 O O . VAL A 1 384 ? -16.312 -7.594 -21.031 1 86.81 384 VAL A O 1
ATOM 2874 N N . VAL A 1 385 ? -14.352 -6.617 -20.609 1 87.62 385 VAL A N 1
ATOM 2875 C CA . VAL A 1 385 ? -14.359 -7.047 -19.219 1 87.62 385 VAL A CA 1
ATOM 2876 C C . VAL A 1 385 ? -15.555 -6.434 -18.5 1 87.62 385 VAL A C 1
ATOM 2878 O O . VAL A 1 385 ? -16.25 -7.117 -17.75 1 87.62 385 VAL A O 1
ATOM 2881 N N . ALA A 1 386 ? -15.812 -5.188 -18.734 1 86.56 386 ALA A N 1
ATOM 2882 C CA . ALA A 1 386 ? -16.953 -4.5 -18.141 1 86.56 386 ALA A CA 1
ATOM 2883 C C . ALA A 1 386 ? -18.266 -5.152 -18.547 1 86.56 386 ALA A C 1
ATOM 2885 O O . ALA A 1 386 ? -19.188 -5.285 -17.734 1 86.56 386 ALA A O 1
ATOM 2886 N N . GLN A 1 387 ? -18.328 -5.613 -19.75 1 90.56 387 GLN A N 1
ATOM 2887 C CA . GLN A 1 387 ? -19.531 -6.27 -20.25 1 90.56 387 GLN A CA 1
ATOM 2888 C C . GLN A 1 387 ? -19.75 -7.617 -19.562 1 90.56 387 GLN A C 1
ATOM 2890 O O . GLN A 1 387 ? -20.891 -7.996 -19.281 1 90.56 387 GLN A O 1
ATOM 2895 N N . LYS A 1 388 ? -18.672 -8.297 -19.391 1 92.94 388 LYS A N 1
ATOM 2896 C CA . LYS A 1 388 ? -18.766 -9.57 -18.688 1 92.94 388 LYS A CA 1
ATOM 2897 C C . LYS A 1 388 ? -19.297 -9.367 -17.266 1 92.94 388 LYS A C 1
ATOM 2899 O O . LYS A 1 388 ? -20.125 -10.156 -16.797 1 92.94 388 LYS A O 1
ATOM 2904 N N . ILE A 1 389 ? -18.844 -8.367 -16.625 1 93 389 ILE A N 1
ATOM 2905 C CA . ILE A 1 389 ? -19.312 -8.039 -15.289 1 93 389 ILE A CA 1
ATOM 2906 C C . ILE A 1 389 ? -20.797 -7.695 -15.336 1 93 389 ILE A C 1
ATOM 2908 O O . ILE A 1 389 ? -21.578 -8.164 -14.5 1 93 389 ILE A O 1
ATOM 2912 N N . ASP A 1 390 ? -21.219 -6.977 -16.359 1 93.44 390 ASP A N 1
ATOM 2913 C CA . ASP A 1 390 ? -22.594 -6.543 -16.5 1 93.44 390 ASP A CA 1
ATOM 2914 C C . ASP A 1 390 ? -23.516 -7.734 -16.75 1 93.44 390 ASP A C 1
ATOM 2916 O O . ASP A 1 390 ? -24.719 -7.68 -16.422 1 93.44 390 ASP A O 1
ATOM 2920 N N . SER A 1 391 ? -22.984 -8.742 -17.25 1 95.88 391 SER A N 1
ATOM 2921 C CA . SER A 1 391 ? -23.797 -9.898 -17.641 1 95.88 391 SER A CA 1
ATOM 2922 C C . SER A 1 391 ? -24.125 -10.766 -16.438 1 95.88 391 SER A C 1
ATOM 2924 O O . SER A 1 391 ? -24.984 -11.656 -16.516 1 95.88 391 SER A O 1
ATOM 2926 N N . VAL A 1 392 ? -23.5 -10.539 -15.352 1 97.56 392 VAL A N 1
ATOM 2927 C CA . VAL A 1 392 ? -23.766 -11.336 -14.156 1 97.56 392 VAL A CA 1
ATOM 2928 C C . VAL A 1 392 ? -25.172 -11.055 -13.648 1 97.56 392 VAL A C 1
ATOM 2930 O O . VAL A 1 392 ? -25.547 -9.898 -13.414 1 97.56 392 VAL A O 1
ATOM 2933 N N . ALA A 1 393 ? -25.938 -12.055 -13.453 1 97.62 393 ALA A N 1
ATOM 2934 C CA . ALA A 1 393 ? -27.312 -11.922 -12.969 1 97.62 393 ALA A CA 1
ATOM 2935 C C . ALA A 1 393 ? -27.375 -12.148 -11.461 1 97.62 393 ALA A C 1
ATOM 2937 O O . ALA A 1 393 ? -26.469 -12.727 -10.867 1 97.62 393 ALA A O 1
ATOM 2938 N N . THR A 1 394 ? -28.531 -11.656 -10.93 1 97.81 394 THR A N 1
ATOM 2939 C CA . THR A 1 394 ? -28.766 -11.836 -9.508 1 97.81 394 THR A CA 1
ATOM 2940 C C . THR A 1 394 ? -28.75 -13.32 -9.141 1 97.81 394 THR A C 1
ATOM 2942 O O . THR A 1 394 ? -28.219 -13.711 -8.102 1 97.81 394 THR A O 1
ATOM 2945 N N . ALA A 1 395 ? -29.281 -14.078 -10.031 1 98.06 395 ALA A N 1
ATOM 2946 C CA . ALA A 1 395 ? -29.312 -15.516 -9.797 1 98.06 395 ALA A CA 1
ATOM 2947 C C . ALA A 1 395 ? -27.906 -16.109 -9.703 1 98.06 395 ALA A C 1
ATOM 2949 O O . ALA A 1 395 ? -27.672 -17.031 -8.938 1 98.06 395 ALA A O 1
ATOM 2950 N N . ASP A 1 396 ? -26.953 -15.609 -10.516 1 98.25 396 ASP A N 1
ATOM 2951 C CA . ASP A 1 396 ? -25.578 -16.062 -10.469 1 98.25 396 ASP A CA 1
ATOM 2952 C C . ASP A 1 396 ? -24.938 -15.773 -9.117 1 98.25 396 ASP A C 1
ATOM 2954 O O . ASP A 1 396 ? -24.188 -16.594 -8.586 1 98.25 396 ASP A O 1
ATOM 2958 N N . VAL A 1 397 ? -25.25 -14.602 -8.594 1 98 397 VAL A N 1
ATOM 2959 C CA . VAL A 1 397 ? -24.688 -14.172 -7.312 1 98 397 VAL A CA 1
ATOM 2960 C C . VAL A 1 397 ? -25.25 -15.047 -6.188 1 98 397 VAL A C 1
ATOM 2962 O O . VAL A 1 397 ? -24.516 -15.477 -5.305 1 98 397 VAL A O 1
ATOM 2965 N N . VAL A 1 398 ? -26.547 -15.336 -6.246 1 98.31 398 VAL A N 1
ATOM 2966 C CA . VAL A 1 398 ? -27.188 -16.203 -5.262 1 98.31 398 VAL A CA 1
ATOM 2967 C C . VAL A 1 398 ? -26.594 -17.594 -5.336 1 98.31 398 VAL A C 1
ATOM 2969 O O . VAL A 1 398 ? -26.312 -18.219 -4.309 1 98.31 398 VAL A O 1
ATOM 2972 N N . ASN A 1 399 ? -26.391 -18.047 -6.508 1 98.31 399 ASN A N 1
ATOM 2973 C CA . ASN A 1 399 ? -25.797 -19.359 -6.691 1 98.31 399 ASN A CA 1
ATOM 2974 C C . ASN A 1 399 ? -24.375 -19.422 -6.145 1 98.31 399 ASN A C 1
ATOM 2976 O O . ASN A 1 399 ? -23.969 -20.438 -5.594 1 98.31 399 ASN A O 1
ATOM 2980 N N . ALA A 1 400 ? -23.625 -18.359 -6.348 1 98.19 400 ALA A N 1
ATOM 2981 C CA . ALA A 1 400 ? -22.281 -18.281 -5.773 1 98.19 400 ALA A CA 1
ATOM 2982 C C . ALA A 1 400 ? -22.328 -18.359 -4.25 1 98.19 400 ALA A C 1
ATOM 2984 O O . ALA A 1 400 ? -21.516 -19.062 -3.631 1 98.19 400 ALA A O 1
ATOM 2985 N N . ALA A 1 401 ? -23.25 -17.656 -3.684 1 98.25 401 ALA A N 1
ATOM 2986 C CA . ALA A 1 401 ? -23.422 -17.703 -2.234 1 98.25 401 ALA A CA 1
ATOM 2987 C C . ALA A 1 401 ? -23.812 -19.109 -1.773 1 98.25 401 ALA A C 1
ATOM 2989 O O . ALA A 1 401 ? -23.328 -19.578 -0.746 1 98.25 401 ALA A O 1
ATOM 2990 N N . LYS A 1 402 ? -24.703 -19.766 -2.547 1 98.5 402 LYS A N 1
ATOM 2991 C CA . LYS A 1 402 ? -25.094 -21.141 -2.232 1 98.5 402 LYS A CA 1
ATOM 2992 C C . LYS A 1 402 ? -23.891 -22.078 -2.264 1 98.5 402 LYS A C 1
ATOM 2994 O O . LYS A 1 402 ? -23.781 -22.984 -1.438 1 98.5 402 LYS A O 1
ATOM 2999 N N . LYS A 1 403 ? -23.078 -21.844 -3.236 1 97.75 403 LYS A N 1
ATOM 3000 C CA . LYS A 1 403 ? -21.875 -22.656 -3.322 1 97.75 403 LYS A CA 1
ATOM 3001 C C . LYS A 1 403 ? -21.016 -22.516 -2.064 1 97.75 403 LYS A C 1
ATOM 3003 O O . LYS A 1 403 ? -20.469 -23.5 -1.566 1 97.75 403 LYS A O 1
ATOM 3008 N N . PHE A 1 404 ? -20.906 -21.344 -1.594 1 97.88 404 PHE A N 1
ATOM 3009 C CA . PHE A 1 404 ? -20.172 -21.109 -0.356 1 97.88 404 PHE A CA 1
ATOM 3010 C C . PHE A 1 404 ? -20.844 -21.828 0.81 1 97.88 404 PHE A C 1
ATOM 3012 O O . PHE A 1 404 ? -20.172 -22.516 1.589 1 97.88 404 PHE A O 1
ATOM 3019 N N . VAL A 1 405 ? -22.172 -21.656 0.937 1 97.94 405 VAL A N 1
ATOM 3020 C CA . VAL A 1 405 ? -22.906 -22.188 2.082 1 97.94 405 VAL A CA 1
ATOM 3021 C C . VAL A 1 405 ? -22.844 -23.719 2.068 1 97.94 405 VAL A C 1
ATOM 3023 O O . VAL A 1 405 ? -22.641 -24.344 3.109 1 97.94 405 VAL A O 1
ATOM 3026 N N . ASN A 1 406 ? -22.906 -24.297 0.869 1 97.31 406 ASN A N 1
ATOM 3027 C CA . ASN A 1 406 ? -23.016 -25.734 0.751 1 97.31 406 ASN A CA 1
ATOM 3028 C C . ASN A 1 406 ? -21.641 -26.391 0.621 1 97.31 406 ASN A C 1
ATOM 3030 O O . ASN A 1 406 ? -21.5 -27.609 0.784 1 97.31 406 ASN A O 1
ATOM 3034 N N . GLY A 1 407 ? -20.672 -25.578 0.303 1 97 407 GLY A N 1
ATOM 3035 C CA . GLY A 1 407 ? -19.359 -26.141 0.027 1 97 407 GLY A CA 1
ATOM 3036 C C . GLY A 1 407 ? -18.594 -26.516 1.282 1 97 407 GLY A C 1
ATOM 3037 O O . GLY A 1 407 ? -18.906 -26.047 2.375 1 97 407 GLY A O 1
ATOM 3038 N N . LYS A 1 408 ? -17.625 -27.375 1.071 1 97.38 408 LYS A N 1
ATOM 3039 C CA . LYS A 1 408 ? -16.703 -27.703 2.154 1 97.38 408 LYS A CA 1
ATOM 3040 C C . LYS A 1 408 ? -15.867 -26.5 2.568 1 97.38 408 LYS A C 1
ATOM 3042 O O . LYS A 1 408 ? -15.289 -25.812 1.72 1 97.38 408 LYS A O 1
ATOM 3047 N N . LYS A 1 409 ? -15.781 -26.266 3.885 1 98 409 LYS A N 1
ATOM 3048 C CA . LYS A 1 409 ? -15.148 -25.031 4.363 1 98 409 LYS A CA 1
ATOM 3049 C C . LYS A 1 409 ? -13.703 -25.281 4.766 1 98 409 LYS A C 1
ATOM 3051 O O . LYS A 1 409 ? -13.32 -26.422 5.074 1 98 409 LYS A O 1
ATOM 3056 N N . SER A 1 410 ? -12.938 -24.266 4.645 1 98.56 410 SER A N 1
ATOM 3057 C CA . SER A 1 410 ? -11.609 -24.141 5.238 1 98.56 410 SER A CA 1
ATOM 3058 C C . SER A 1 410 ? -11.516 -22.922 6.145 1 98.56 410 SER A C 1
ATOM 3060 O O . SER A 1 410 ? -12.156 -21.906 5.895 1 98.56 410 SER A O 1
ATOM 3062 N N . MET A 1 411 ? -10.711 -23.062 7.168 1 98.62 411 MET A N 1
ATOM 3063 C CA . MET A 1 411 ? -10.609 -21.969 8.133 1 98.62 411 MET A CA 1
ATOM 3064 C C . MET A 1 411 ? -9.195 -21.844 8.68 1 98.62 411 MET A C 1
ATOM 3066 O O . MET A 1 411 ? -8.539 -22.859 8.953 1 98.62 411 MET A O 1
ATOM 3070 N N . ALA A 1 412 ? -8.68 -20.672 8.727 1 98.56 412 ALA A N 1
ATOM 3071 C CA . ALA A 1 412 ? -7.461 -20.344 9.453 1 98.56 412 ALA A CA 1
ATOM 3072 C C . ALA A 1 412 ? -7.711 -19.203 10.445 1 98.56 412 ALA A C 1
ATOM 3074 O O . ALA A 1 412 ? -8.312 -18.188 10.094 1 98.56 412 ALA A O 1
ATOM 3075 N N . VAL A 1 413 ? -7.324 -19.391 11.68 1 98.31 413 VAL A N 1
ATOM 3076 C CA . VAL A 1 413 ? -7.551 -18.391 12.727 1 98.31 413 VAL A CA 1
ATOM 3077 C C . VAL A 1 413 ? -6.281 -18.219 13.555 1 98.31 413 VAL A C 1
ATOM 3079 O O . VAL A 1 413 ? -5.5 -19.156 13.719 1 98.31 413 VAL A O 1
ATOM 3082 N N . SER A 1 414 ? -6.039 -17.047 14 1 97.94 414 SER A N 1
ATOM 3083 C CA . SER A 1 414 ? -4.883 -16.719 14.828 1 97.94 414 SER A CA 1
ATOM 3084 C C . SER A 1 414 ? -5.262 -15.742 15.938 1 97.94 414 SER A C 1
ATOM 3086 O O . SER A 1 414 ? -6.031 -14.805 15.711 1 97.94 414 SER A O 1
ATOM 3088 N N . GLY A 1 415 ? -4.859 -15.891 17.172 1 96.94 415 GLY A N 1
ATOM 3089 C CA . GLY A 1 415 ? -5.133 -15.055 18.328 1 96.94 415 GLY A CA 1
ATOM 3090 C C . GLY A 1 415 ? -5.457 -15.844 19.578 1 96.94 415 GLY A C 1
ATOM 3091 O O . GLY A 1 415 ? -5.047 -17 19.703 1 96.94 415 GLY A O 1
ATOM 3092 N N . ASP A 1 416 ? -6 -15.211 20.562 1 96.75 416 ASP A N 1
ATOM 3093 C CA . ASP A 1 416 ? -6.625 -15.922 21.688 1 96.75 416 ASP A CA 1
ATOM 3094 C C . ASP A 1 416 ? -7.93 -16.578 21.25 1 96.75 416 ASP A C 1
ATOM 3096 O O . ASP A 1 416 ? -8.953 -15.914 21.109 1 96.75 416 ASP A O 1
ATOM 3100 N N . LEU A 1 417 ? -7.949 -17.906 21.141 1 96.94 417 LEU A N 1
ATOM 3101 C CA . LEU A 1 417 ? -8.992 -18.594 20.375 1 96.94 417 LEU A CA 1
ATOM 3102 C C . LEU A 1 417 ? -10 -19.25 21.312 1 96.94 417 LEU A C 1
ATOM 3104 O O . LEU A 1 417 ? -10.758 -20.141 20.891 1 96.94 417 LEU A O 1
ATOM 3108 N N . GLY A 1 418 ? -9.969 -18.875 22.484 1 95.88 418 GLY A N 1
ATOM 3109 C CA . GLY A 1 418 ? -10.859 -19.469 23.484 1 95.88 418 GLY A CA 1
ATOM 3110 C C . GLY A 1 418 ? -12.328 -19.391 23.094 1 95.88 418 GLY A C 1
ATOM 3111 O O . GLY A 1 418 ? -13.109 -20.281 23.406 1 95.88 418 GLY A O 1
ATOM 3112 N N . ASN A 1 419 ? -12.703 -18.359 22.375 1 95.88 419 ASN A N 1
ATOM 3113 C CA . ASN A 1 419 ? -14.102 -18.141 22.016 1 95.88 419 ASN A CA 1
ATOM 3114 C C . ASN A 1 419 ? -14.312 -18.281 20.516 1 95.88 419 ASN A C 1
ATOM 3116 O O . ASN A 1 419 ? -15.352 -17.875 19.984 1 95.88 419 ASN A O 1
ATOM 3120 N N . THR A 1 420 ? -13.383 -18.75 19.844 1 97.06 420 THR A N 1
ATOM 3121 C CA . THR A 1 420 ? -13.484 -18.953 18.406 1 97.06 420 THR A CA 1
ATOM 3122 C C . THR A 1 420 ? -14.055 -20.328 18.094 1 97.06 420 THR A C 1
ATOM 3124 O O . THR A 1 420 ? -13.523 -21.344 18.547 1 97.06 420 THR A O 1
ATOM 3127 N N . PRO A 1 421 ? -15.062 -20.375 17.359 1 97.06 421 PRO A N 1
ATOM 3128 C CA . PRO A 1 421 ? -15.656 -21.672 17.031 1 97.06 421 PRO A CA 1
ATOM 3129 C C . PRO A 1 421 ? -14.766 -22.531 16.156 1 97.06 421 PRO A C 1
ATOM 3131 O O . PRO A 1 421 ? -13.938 -22.016 15.398 1 97.06 421 PRO A O 1
ATOM 3134 N N . PHE A 1 422 ? -14.984 -23.828 16.266 1 94.94 422 PHE A N 1
ATOM 3135 C CA . PHE A 1 422 ? -14.352 -24.75 15.352 1 94.94 422 PHE A CA 1
ATOM 3136 C C . PHE A 1 422 ? -15.109 -24.812 14.023 1 94.94 422 PHE A C 1
ATOM 3138 O O . PHE A 1 422 ? -16.281 -24.438 13.961 1 94.94 422 PHE A O 1
ATOM 3145 N N . LEU A 1 423 ? -14.414 -25.219 13.062 1 96.25 423 LEU A N 1
ATOM 3146 C CA . LEU A 1 423 ? -14.953 -25.25 11.711 1 96.25 423 LEU A CA 1
ATOM 3147 C C . LEU A 1 423 ? -16.234 -26.062 11.648 1 96.25 423 LEU A C 1
ATOM 3149 O O . LEU A 1 423 ? -17.188 -25.688 10.961 1 96.25 423 LEU A O 1
ATOM 3153 N N . ASP A 1 424 ? -16.328 -27.141 12.328 1 93.19 424 ASP A N 1
ATOM 3154 C CA . ASP A 1 424 ? -17.469 -28.047 12.258 1 93.19 424 ASP A CA 1
ATOM 3155 C C . ASP A 1 424 ? -18.688 -27.422 12.938 1 93.19 424 ASP A C 1
ATOM 3157 O O . ASP A 1 424 ? -19.812 -27.906 12.766 1 93.19 424 ASP A O 1
ATOM 3161 N N . GLU A 1 425 ? -18.469 -26.312 13.672 1 93.88 425 GLU A N 1
ATOM 3162 C CA . GLU A 1 425 ? -19.562 -25.609 14.32 1 93.88 425 GLU A CA 1
ATOM 3163 C C . GLU A 1 425 ? -20.156 -24.547 13.398 1 93.88 425 GLU A C 1
ATOM 3165 O O . GLU A 1 425 ? -21.156 -23.891 13.75 1 93.88 425 GLU A O 1
ATOM 3170 N N . LEU A 1 426 ? -19.469 -24.328 12.375 1 93.25 426 LEU A N 1
ATOM 3171 C CA . LEU A 1 426 ? -19.875 -23.281 11.438 1 93.25 426 LEU A CA 1
ATOM 3172 C C . LEU A 1 426 ? -20.609 -23.875 10.242 1 93.25 426 LEU A C 1
ATOM 3174 O O . LEU A 1 426 ? -21.453 -23.203 9.633 1 93.25 426 LEU A O 1
ATOM 3178 N N . MET B 1 1 ? 16.094 15.719 -23.141 1 27.06 1 MET B N 1
ATOM 3179 C CA . MET B 1 1 ? 14.82 15.438 -22.484 1 27.06 1 MET B CA 1
ATOM 3180 C C . MET B 1 1 ? 13.648 15.938 -23.312 1 27.06 1 MET B C 1
ATOM 3182 O O . MET B 1 1 ? 13.305 17.125 -23.281 1 27.06 1 MET B O 1
ATOM 3186 N N . LYS B 1 2 ? 13.547 15.508 -24.594 1 29.22 2 LYS B N 1
ATOM 3187 C CA . LYS B 1 2 ? 12.539 16 -25.516 1 29.22 2 LYS B CA 1
ATOM 3188 C C . LYS B 1 2 ? 11.148 15.984 -24.891 1 29.22 2 LYS B C 1
ATOM 3190 O O . LYS B 1 2 ? 10.867 15.141 -24.031 1 29.22 2 LYS B O 1
ATOM 3195 N N . GLY B 1 3 ? 10.438 17.156 -24.984 1 33.12 3 GLY B N 1
ATOM 3196 C CA . GLY B 1 3 ? 9.148 17.609 -24.469 1 33.12 3 GLY B CA 1
ATOM 3197 C C . GLY B 1 3 ? 8.047 16.594 -24.641 1 33.12 3 GLY B C 1
ATOM 3198 O O . GLY B 1 3 ? 7.691 16.234 -25.766 1 33.12 3 GLY B O 1
ATOM 3199 N N . PHE B 1 4 ? 8.227 15.469 -24.062 1 35.84 4 PHE B N 1
ATOM 3200 C CA . PHE B 1 4 ? 7.145 14.5 -24.188 1 35.84 4 PHE B CA 1
ATOM 3201 C C . PHE B 1 4 ? 5.797 15.211 -24.234 1 35.84 4 PHE B C 1
ATOM 3203 O O . PHE B 1 4 ? 5.512 16.078 -23.406 1 35.84 4 PHE B O 1
ATOM 3210 N N . PRO B 1 5 ? 5.262 15.25 -25.422 1 36.53 5 PRO B N 1
ATOM 3211 C CA . PRO B 1 5 ? 3.945 15.883 -25.5 1 36.53 5 PRO B CA 1
ATOM 3212 C C . PRO B 1 5 ? 2.959 15.336 -24.469 1 36.53 5 PRO B C 1
ATOM 3214 O O . PRO B 1 5 ? 2.516 14.188 -24.594 1 36.53 5 PRO B O 1
ATOM 3217 N N . VAL B 1 6 ? 3.186 15.125 -23.281 1 40.12 6 VAL B N 1
ATOM 3218 C CA . VAL B 1 6 ? 2.031 15 -22.391 1 40.12 6 VAL B CA 1
ATOM 3219 C C . VAL B 1 6 ? 0.892 15.883 -22.906 1 40.12 6 VAL B C 1
ATOM 3221 O O . VAL B 1 6 ? 1.033 17.109 -22.984 1 40.12 6 VAL B O 1
ATOM 3224 N N . ALA B 1 7 ? 0.275 15.453 -23.875 1 39.88 7 ALA B N 1
ATOM 3225 C CA . ALA B 1 7 ? -0.872 16.312 -24.141 1 39.88 7 ALA B CA 1
ATOM 3226 C C . ALA B 1 7 ? -1.238 17.141 -22.922 1 39.88 7 ALA B C 1
ATOM 3228 O O . ALA B 1 7 ? -1.271 16.625 -21.797 1 39.88 7 ALA B O 1
ATOM 3229 N N . ALA B 1 8 ? -0.894 18.312 -22.953 1 43.53 8 ALA B N 1
ATOM 3230 C CA . ALA B 1 8 ? -0.944 19.391 -21.969 1 43.53 8 ALA B CA 1
ATOM 3231 C C . ALA B 1 8 ? -2.146 19.234 -21.047 1 43.53 8 ALA B C 1
ATOM 3233 O O . ALA B 1 8 ? -3.287 19.453 -21.453 1 43.53 8 ALA B O 1
ATOM 3234 N N . ARG B 1 9 ? -2.215 18 -20.156 1 58.03 9 ARG B N 1
ATOM 3235 C CA . ARG B 1 9 ? -3.131 18.031 -19.031 1 58.03 9 ARG B CA 1
ATOM 3236 C C . ARG B 1 9 ? -3.336 19.469 -18.531 1 58.03 9 ARG B C 1
ATOM 3238 O O . ARG B 1 9 ? -2.369 20.172 -18.25 1 58.03 9 ARG B O 1
ATOM 3245 N N . SER B 1 10 ? -4.309 20.047 -19.141 1 71.5 10 SER B N 1
ATOM 3246 C CA . SER B 1 10 ? -4.594 21.438 -18.812 1 71.5 10 SER B CA 1
ATOM 3247 C C . SER B 1 10 ? -5.02 21.609 -17.359 1 71.5 10 SER B C 1
ATOM 3249 O O . SER B 1 10 ? -6.062 21.094 -16.953 1 71.5 10 SER B O 1
ATOM 3251 N N . LEU B 1 11 ? -4.02 21.922 -16.516 1 84.75 11 LEU B N 1
ATOM 3252 C CA . LEU B 1 11 ? -4.324 22.266 -15.141 1 84.75 11 LEU B CA 1
ATOM 3253 C C . LEU B 1 11 ? -4.926 23.672 -15.047 1 84.75 11 LEU B C 1
ATOM 3255 O O . LEU B 1 11 ? -4.41 24.609 -15.648 1 84.75 11 LEU B O 1
ATOM 3259 N N . SER B 1 12 ? -6.117 23.734 -14.492 1 89.44 12 SER B N 1
ATOM 3260 C CA . SER B 1 12 ? -6.77 25.016 -14.203 1 89.44 12 SER B CA 1
ATOM 3261 C C . SER B 1 12 ? -6.863 25.266 -12.703 1 89.44 12 SER B C 1
ATOM 3263 O O . SER B 1 12 ? -7.289 24.391 -11.953 1 89.44 12 SER B O 1
ATOM 3265 N N . ILE B 1 13 ? -6.43 26.422 -12.289 1 90.5 13 ILE B N 1
ATOM 3266 C CA . ILE B 1 13 ? -6.508 26.797 -10.883 1 90.5 13 ILE B CA 1
ATOM 3267 C C . ILE B 1 13 ? -7.18 28.156 -10.734 1 90.5 13 ILE B C 1
ATOM 3269 O O . ILE B 1 13 ? -6.891 29.078 -11.492 1 90.5 13 ILE B O 1
ATOM 3273 N N . THR B 1 14 ? -8.094 28.219 -9.844 1 90 14 THR B N 1
ATOM 3274 C CA . THR B 1 14 ? -8.773 29.469 -9.523 1 90 14 THR B CA 1
ATOM 3275 C C . THR B 1 14 ? -8.844 29.672 -8.008 1 90 14 THR B C 1
ATOM 3277 O O . THR B 1 14 ? -9.125 28.734 -7.27 1 90 14 THR B O 1
ATOM 3280 N N . LYS B 1 15 ? -8.516 30.828 -7.57 1 88.12 15 LYS B N 1
ATOM 3281 C CA . LYS B 1 15 ? -8.727 31.203 -6.176 1 88.12 15 LYS B CA 1
ATOM 3282 C C . LYS B 1 15 ? -9.961 32.094 -6.027 1 88.12 15 LYS B C 1
ATOM 3284 O O . LYS B 1 15 ? -10.047 33.156 -6.668 1 88.12 15 LYS B O 1
ATOM 3289 N N . LEU B 1 16 ? -10.82 31.719 -5.227 1 86.12 16 LEU B N 1
ATOM 3290 C CA . LEU B 1 16 ? -12.039 32.5 -5.008 1 86.12 16 LEU B CA 1
ATOM 3291 C C . LEU B 1 16 ? -11.789 33.625 -4.008 1 86.12 16 LEU B C 1
ATOM 3293 O O . LEU B 1 16 ? -10.812 33.594 -3.262 1 86.12 16 LEU B O 1
ATOM 3297 N N . PRO B 1 17 ? -12.688 34.562 -3.967 1 82.44 17 PRO B N 1
ATOM 3298 C CA . PRO B 1 17 ? -12.516 35.719 -3.055 1 82.44 17 PRO B CA 1
ATOM 3299 C C . PRO B 1 17 ? -12.516 35.281 -1.586 1 82.44 17 PRO B C 1
ATOM 3301 O O . PRO B 1 17 ? -11.867 35.938 -0.756 1 82.44 17 PRO B O 1
ATOM 3304 N N . ASN B 1 18 ? -13.164 34.281 -1.279 1 83.31 18 ASN B N 1
ATOM 3305 C CA . ASN B 1 18 ? -13.25 33.844 0.109 1 83.31 18 ASN B CA 1
ATOM 3306 C C . ASN B 1 18 ? -12.016 33.031 0.51 1 83.31 18 ASN B C 1
ATOM 3308 O O . ASN B 1 18 ? -11.93 32.531 1.637 1 83.31 18 ASN B O 1
ATOM 3312 N N . GLY B 1 19 ? -11.117 32.812 -0.476 1 84.38 19 GLY B N 1
ATOM 3313 C CA . GLY B 1 19 ? -9.859 32.188 -0.17 1 84.38 19 GLY B CA 1
ATOM 3314 C C . GLY B 1 19 ? -9.805 30.734 -0.634 1 84.38 19 GLY B C 1
ATOM 3315 O O . GLY B 1 19 ? -8.727 30.125 -0.675 1 84.38 19 GLY B O 1
ATOM 3316 N N . LEU B 1 20 ? -10.906 30.172 -1.04 1 88.62 20 LEU B N 1
ATOM 3317 C CA . LEU B 1 20 ? -10.945 28.781 -1.507 1 88.62 20 LEU B CA 1
ATOM 3318 C C . LEU B 1 20 ? -10.211 28.625 -2.832 1 88.62 20 LEU B C 1
ATOM 3320 O O . LEU B 1 20 ? -10.383 29.453 -3.74 1 88.62 20 LEU B O 1
ATOM 3324 N N . VAL B 1 21 ? -9.398 27.656 -2.85 1 90.62 21 VAL B N 1
ATOM 3325 C CA . VAL B 1 21 ? -8.68 27.359 -4.086 1 90.62 21 VAL B CA 1
ATOM 3326 C C . VAL B 1 21 ? -9.359 26.203 -4.816 1 90.62 21 VAL B C 1
ATOM 3328 O O . VAL B 1 21 ? -9.672 25.188 -4.207 1 90.62 21 VAL B O 1
ATOM 3331 N N . ILE B 1 22 ? -9.57 26.375 -6.121 1 91.69 22 ILE B N 1
ATOM 3332 C CA . ILE B 1 22 ? -10.148 25.344 -6.965 1 91.69 22 ILE B CA 1
ATOM 3333 C C . ILE B 1 22 ? -9.156 24.938 -8.055 1 91.69 22 ILE B C 1
ATOM 3335 O O . ILE B 1 22 ? -8.594 25.797 -8.734 1 91.69 22 ILE B O 1
ATOM 3339 N N . ALA B 1 23 ? -8.898 23.672 -8.102 1 91.94 23 ALA B N 1
ATOM 3340 C CA . ALA B 1 23 ? -8 23.156 -9.133 1 91.94 23 ALA B CA 1
ATOM 3341 C C . ALA B 1 23 ? -8.617 21.969 -9.852 1 91.94 23 ALA B C 1
ATOM 3343 O O . ALA B 1 23 ? -9.289 21.141 -9.234 1 91.94 23 ALA B O 1
ATOM 3344 N N . SER B 1 24 ? -8.469 21.906 -11.164 1 91.62 24 SER B N 1
ATOM 3345 C CA . SER B 1 24 ? -8.969 20.781 -11.953 1 91.62 24 SER B CA 1
ATOM 3346 C C . SER B 1 24 ? -7.977 20.375 -13.039 1 91.62 24 SER B C 1
ATOM 3348 O O . SER B 1 24 ? -7.223 21.219 -13.539 1 91.62 24 SER B O 1
ATOM 3350 N N . LEU B 1 25 ? -7.934 19.156 -13.266 1 88.25 25 LEU B N 1
ATOM 3351 C CA . LEU B 1 25 ? -7.09 18.609 -14.32 1 88.25 25 LEU B CA 1
ATOM 3352 C C . LEU B 1 25 ? -7.832 17.547 -15.117 1 88.25 25 LEU B C 1
ATOM 3354 O O . LEU B 1 25 ? -8.469 16.672 -14.539 1 88.25 25 LEU B O 1
ATOM 3358 N N . GLU B 1 26 ? -7.816 17.75 -16.422 1 83.12 26 GLU B N 1
ATOM 3359 C CA . GLU B 1 26 ? -8.383 16.734 -17.312 1 83.12 26 GLU B CA 1
ATOM 3360 C C . GLU B 1 26 ? -7.348 15.672 -17.656 1 83.12 26 GLU B C 1
ATOM 3362 O O . GLU B 1 26 ? -6.312 15.984 -18.25 1 83.12 26 GLU B O 1
ATOM 3367 N N . ASN B 1 27 ? -7.605 14.469 -17.266 1 74.25 27 ASN B N 1
ATOM 3368 C CA . ASN B 1 27 ? -6.656 13.398 -17.562 1 74.25 27 ASN B CA 1
ATOM 3369 C C . ASN B 1 27 ? -7.258 12.344 -18.484 1 74.25 27 ASN B C 1
ATOM 3371 O O . ASN B 1 27 ? -6.691 11.266 -18.656 1 74.25 27 ASN B O 1
ATOM 3375 N N . PHE B 1 28 ? -8.477 12.586 -18.922 1 71.75 28 PHE B N 1
ATOM 3376 C CA . PHE B 1 28 ? -9.18 11.758 -19.891 1 71.75 28 PHE B CA 1
ATOM 3377 C C . PHE B 1 28 ? -9.352 10.336 -19.375 1 71.75 28 PHE B C 1
ATOM 3379 O O . PHE B 1 28 ? -9.289 9.375 -20.141 1 71.75 28 PHE B O 1
ATOM 3386 N N . SER B 1 29 ? -9.414 10.211 -18.109 1 74.25 29 SER B N 1
ATOM 3387 C CA . SER B 1 29 ? -9.727 8.938 -17.453 1 74.25 29 SER B CA 1
ATOM 3388 C C . SER B 1 29 ? -11.234 8.711 -17.391 1 74.25 29 SER B C 1
ATOM 3390 O O . SER B 1 29 ? -12.008 9.672 -17.359 1 74.25 29 SER B O 1
ATOM 3392 N N . PRO B 1 30 ? -11.57 7.438 -17.484 1 75.75 30 PRO B N 1
ATOM 3393 C CA . PRO B 1 30 ? -13 7.148 -17.344 1 75.75 30 PRO B CA 1
ATOM 3394 C C . PRO B 1 30 ? -13.523 7.461 -15.938 1 75.75 30 PRO B C 1
ATOM 3396 O O . PRO B 1 30 ? -14.734 7.555 -15.734 1 75.75 30 PRO B O 1
ATOM 3399 N N . ALA B 1 31 ? -12.664 7.59 -15.031 1 83 31 ALA B N 1
ATOM 3400 C CA . ALA B 1 31 ? -13.062 7.859 -13.656 1 83 31 ALA B CA 1
ATOM 3401 C C . ALA B 1 31 ? -12.641 9.266 -13.234 1 83 31 ALA B C 1
ATOM 3403 O O . ALA B 1 31 ? -11.703 9.836 -13.797 1 83 31 ALA B O 1
ATOM 3404 N N . SER B 1 32 ? -13.445 9.766 -12.367 1 89.56 32 SER B N 1
ATOM 3405 C CA . SER B 1 32 ? -13.141 11.055 -11.773 1 89.56 32 SER B CA 1
ATOM 3406 C C . SER B 1 32 ? -12.773 10.914 -10.297 1 89.56 32 SER B C 1
ATOM 3408 O O . SER B 1 32 ? -13.234 9.992 -9.625 1 89.56 32 SER B O 1
ATOM 3410 N N . ARG B 1 33 ? -11.875 11.711 -9.906 1 91.62 33 ARG B N 1
ATOM 3411 C CA . ARG B 1 33 ? -11.5 11.805 -8.5 1 91.62 33 ARG B CA 1
ATOM 3412 C C . ARG B 1 33 ? -11.578 13.25 -8.008 1 91.62 33 ARG B C 1
ATOM 3414 O O . ARG B 1 33 ? -11.062 14.156 -8.656 1 91.62 33 ARG B O 1
ATOM 3421 N N . ILE B 1 34 ? -12.266 13.391 -6.93 1 93.81 34 ILE B N 1
ATOM 3422 C CA . ILE B 1 34 ? -12.438 14.719 -6.355 1 93.81 34 ILE B CA 1
ATOM 3423 C C . ILE B 1 34 ? -12.055 14.695 -4.879 1 93.81 34 ILE B C 1
ATOM 3425 O O . ILE B 1 34 ? -12.375 13.75 -4.16 1 93.81 34 ILE B O 1
ATOM 3429 N N . GLY B 1 35 ? -11.305 15.727 -4.508 1 94.62 35 GLY B N 1
ATOM 3430 C CA . GLY B 1 35 ? -10.883 15.797 -3.115 1 94.62 35 GLY B CA 1
ATOM 3431 C C . GLY B 1 35 ? -11.008 17.188 -2.52 1 94.62 35 GLY B C 1
ATOM 3432 O O . GLY B 1 35 ? -10.758 18.188 -3.199 1 94.62 35 GLY B O 1
ATOM 3433 N N . VAL B 1 36 ? -11.453 17.234 -1.328 1 93.75 36 VAL B N 1
ATOM 3434 C CA . VAL B 1 36 ? -11.375 18.438 -0.51 1 93.75 36 VAL B CA 1
ATOM 3435 C C . VAL B 1 36 ? -10.219 18.328 0.479 1 93.75 36 VAL B C 1
ATOM 3437 O O . VAL B 1 36 ? -10.219 17.438 1.34 1 93.75 36 VAL B O 1
ATOM 3440 N N . PHE B 1 37 ? -9.312 19.219 0.292 1 94.5 37 PHE B N 1
ATOM 3441 C CA . PHE B 1 37 ? -8.148 19.25 1.165 1 94.5 37 PHE B CA 1
ATOM 3442 C C . PHE B 1 37 ? -8.281 20.375 2.197 1 94.5 37 PHE B C 1
ATOM 3444 O O . PHE B 1 37 ? -8.594 21.516 1.849 1 94.5 37 PHE B O 1
ATOM 3451 N N . ILE B 1 38 ? -8.047 20.031 3.42 1 93 38 ILE B N 1
ATOM 3452 C CA . ILE B 1 38 ? -8.25 20.984 4.5 1 93 38 ILE B CA 1
ATOM 3453 C C . ILE B 1 38 ? -7.008 21.031 5.395 1 93 38 ILE B C 1
ATOM 3455 O O . ILE B 1 38 ? -6.492 19.984 5.793 1 93 38 ILE B O 1
ATOM 3459 N N . LYS B 1 39 ? -6.57 22.219 5.699 1 92.06 39 LYS B N 1
ATOM 3460 C CA . LYS B 1 39 ? -5.512 22.375 6.695 1 92.06 39 LYS B CA 1
ATOM 3461 C C . LYS B 1 39 ? -6.035 22.094 8.102 1 92.06 39 LYS B C 1
ATOM 3463 O O . LYS B 1 39 ? -6.195 23.031 8.898 1 92.06 39 LYS B O 1
ATOM 3468 N N . ALA B 1 40 ? -6.25 20.859 8.297 1 93 40 ALA B N 1
ATOM 3469 C CA . ALA B 1 40 ? -6.781 20.391 9.578 1 93 40 ALA B CA 1
ATOM 3470 C C . ALA B 1 40 ? -6.266 19 9.914 1 93 40 ALA B C 1
ATOM 3472 O O . ALA B 1 40 ? -6.75 18 9.383 1 93 40 ALA B O 1
ATOM 3473 N N . GLY B 1 41 ? -5.172 18.891 10.578 1 94.25 41 GLY B N 1
ATOM 3474 C CA . GLY B 1 41 ? -4.602 17.656 11.07 1 94.25 41 GLY B CA 1
ATOM 3475 C C . GLY B 1 41 ? -4.395 17.641 12.57 1 94.25 41 GLY B C 1
ATOM 3476 O O . GLY B 1 41 ? -4.898 18.516 13.281 1 94.25 41 GLY B O 1
ATOM 3477 N N . SER B 1 42 ? -3.752 16.703 13.031 1 96.06 42 SER B N 1
ATOM 3478 C CA . SER B 1 42 ? -3.604 16.516 14.469 1 96.06 42 SER B CA 1
ATOM 3479 C C . SER B 1 42 ? -2.828 17.672 15.102 1 96.06 42 SER B C 1
ATOM 3481 O O . SER B 1 42 ? -2.988 17.953 16.297 1 96.06 42 SER B O 1
ATOM 3483 N N . ARG B 1 43 ? -1.998 18.359 14.297 1 95.62 43 ARG B N 1
ATOM 3484 C CA . ARG B 1 43 ? -1.208 19.438 14.867 1 95.62 43 ARG B CA 1
ATOM 3485 C C . ARG B 1 43 ? -2.105 20.578 15.352 1 95.62 43 ARG B C 1
ATOM 3487 O O . ARG B 1 43 ? -1.68 21.422 16.141 1 95.62 43 ARG B O 1
ATOM 3494 N N . TYR B 1 44 ? -3.34 20.609 14.844 1 94.38 44 TYR B N 1
ATOM 3495 C CA . TYR B 1 44 ? -4.246 21.703 15.188 1 94.38 44 TYR B CA 1
ATOM 3496 C C . TYR B 1 44 ? -5.082 21.359 16.406 1 94.38 44 TYR B C 1
ATOM 3498 O O . TYR B 1 44 ? -5.922 22.156 16.844 1 94.38 44 TYR B O 1
ATOM 3506 N N . GLU B 1 45 ? -4.859 20.234 16.938 1 94.94 45 GLU B N 1
ATOM 3507 C CA . GLU B 1 45 ? -5.535 19.844 18.172 1 94.94 45 GLU B CA 1
ATOM 3508 C C . GLU B 1 45 ? -4.898 20.5 19.391 1 94.94 45 GLU B C 1
ATOM 3510 O O . GLU B 1 45 ? -3.754 20.953 19.328 1 94.94 45 GLU B O 1
ATOM 3515 N N . THR B 1 46 ? -5.645 20.594 20.438 1 90.94 46 THR B N 1
ATOM 3516 C CA . THR B 1 46 ? -5.164 21.094 21.719 1 90.94 46 THR B CA 1
ATOM 3517 C C . THR B 1 46 ? -5.109 19.969 22.75 1 90.94 46 THR B C 1
ATOM 3519 O O . THR B 1 46 ? -5.582 18.859 22.484 1 90.94 46 THR B O 1
ATOM 3522 N N . ALA B 1 47 ? -4.586 20.297 23.875 1 88.38 47 ALA B N 1
ATOM 3523 C CA . ALA B 1 47 ? -4.469 19.312 24.953 1 88.38 47 ALA B CA 1
ATOM 3524 C C . ALA B 1 47 ? -5.836 18.766 25.344 1 88.38 47 ALA B C 1
ATOM 3526 O O . ALA B 1 47 ? -5.961 17.609 25.75 1 88.38 47 ALA B O 1
ATOM 3527 N N . SER B 1 48 ? -6.848 19.531 25.141 1 89.69 48 SER B N 1
ATOM 3528 C CA . SER B 1 48 ? -8.18 19.172 25.609 1 89.69 48 SER B CA 1
ATOM 3529 C C . SER B 1 48 ? -8.945 18.375 24.562 1 89.69 48 SER B C 1
ATOM 3531 O O . SER B 1 48 ? -9.984 17.781 24.859 1 89.69 48 SER B O 1
ATOM 3533 N N . ASN B 1 49 ? -8.398 18.297 23.359 1 92.69 49 ASN B N 1
ATOM 3534 C CA . ASN B 1 49 ? -9.18 17.625 22.344 1 92.69 49 ASN B CA 1
ATOM 3535 C C . ASN B 1 49 ? -8.305 16.688 21.5 1 92.69 49 ASN B C 1
ATOM 3537 O O . ASN B 1 49 ? -8.547 16.516 20.297 1 92.69 49 ASN B O 1
ATOM 3541 N N . LEU B 1 50 ? -7.316 16.141 22.125 1 94.88 50 LEU B N 1
ATOM 3542 C CA . LEU B 1 50 ? -6.441 15.203 21.422 1 94.88 50 LEU B CA 1
ATOM 3543 C C . LEU B 1 50 ? -7.23 14.016 20.891 1 94.88 50 LEU B C 1
ATOM 3545 O O . LEU B 1 50 ? -8.016 13.398 21.625 1 94.88 50 LEU B O 1
ATOM 3549 N N . GLY B 1 51 ? -7.055 13.766 19.594 1 95.94 51 GLY B N 1
ATOM 3550 C CA . GLY B 1 51 ? -7.73 12.633 18.969 1 95.94 51 GLY B CA 1
ATOM 3551 C C . GLY B 1 51 ? -8.922 13.047 18.125 1 95.94 51 GLY B C 1
ATOM 3552 O O . GLY B 1 51 ? -9.539 12.203 17.469 1 95.94 51 GLY B O 1
ATOM 3553 N N . THR B 1 52 ? -9.18 14.281 18.062 1 95.88 52 THR B N 1
ATOM 3554 C CA . THR B 1 52 ? -10.344 14.789 17.344 1 95.88 52 THR B CA 1
ATOM 3555 C C . THR B 1 52 ? -10.219 14.492 15.852 1 95.88 52 THR B C 1
ATOM 3557 O O . THR B 1 52 ? -11.188 14.078 15.219 1 95.88 52 THR B O 1
ATOM 3560 N N . ALA B 1 53 ? -9.055 14.719 15.297 1 95.44 53 ALA B N 1
ATOM 3561 C CA . ALA B 1 53 ? -8.859 14.445 13.875 1 95.44 53 ALA B CA 1
ATOM 3562 C C . ALA B 1 53 ? -9.102 12.969 13.562 1 95.44 53 ALA B C 1
ATOM 3564 O O . ALA B 1 53 ? -9.703 12.641 12.531 1 95.44 53 ALA B O 1
ATOM 3565 N N . HIS B 1 54 ? -8.609 12.125 14.43 1 95.88 54 HIS B N 1
ATOM 3566 C CA . HIS B 1 54 ? -8.844 10.695 14.281 1 95.88 54 HIS B CA 1
ATOM 3567 C C . HIS B 1 54 ? -10.336 10.375 14.312 1 95.88 54 HIS B C 1
ATOM 3569 O O . HIS B 1 54 ? -10.828 9.633 13.461 1 95.88 54 HIS B O 1
ATOM 3575 N N . LEU B 1 55 ? -11.031 10.922 15.219 1 95.31 55 LEU B N 1
ATOM 3576 C CA . LEU B 1 55 ? -12.469 10.68 15.344 1 95.31 55 LEU B CA 1
ATOM 3577 C C . LEU B 1 55 ? -13.219 11.258 14.148 1 95.31 55 LEU B C 1
ATOM 3579 O O . LEU B 1 55 ? -14.172 10.648 13.664 1 95.31 55 LEU B O 1
ATOM 3583 N N . LEU B 1 56 ? -12.766 12.383 13.711 1 94.44 56 LEU B N 1
ATOM 3584 C CA . LEU B 1 56 ? -13.391 13.023 12.562 1 94.44 56 LEU B CA 1
ATOM 3585 C C . LEU B 1 56 ? -13.266 12.148 11.32 1 94.44 56 LEU B C 1
ATOM 3587 O O . LEU B 1 56 ? -14.188 12.102 10.492 1 94.44 56 LEU B O 1
ATOM 3591 N N . ARG B 1 57 ? -12.203 11.531 11.172 1 93.06 57 ARG B N 1
ATOM 3592 C CA . ARG B 1 57 ? -12.016 10.617 10.055 1 93.06 57 ARG B CA 1
ATOM 3593 C C . ARG B 1 57 ? -13.07 9.516 10.062 1 93.06 57 ARG B C 1
ATOM 3595 O O . ARG B 1 57 ? -13.656 9.203 9.023 1 93.06 57 ARG B O 1
ATOM 3602 N N . LEU B 1 58 ? -13.336 9.039 11.25 1 90.19 58 LEU B N 1
ATOM 3603 C CA . LEU B 1 58 ? -14.32 7.973 11.375 1 90.19 58 LEU B CA 1
ATOM 3604 C C . LEU B 1 58 ? -15.734 8.523 11.25 1 90.19 58 LEU B C 1
ATOM 3606 O O . LEU B 1 58 ? -16.656 7.809 10.828 1 90.19 58 LEU B O 1
ATOM 3610 N N . ALA B 1 59 ? -15.914 9.766 11.523 1 92.12 59 ALA B N 1
ATOM 3611 C CA . ALA B 1 59 ? -17.234 10.391 11.531 1 92.12 59 ALA B CA 1
ATOM 3612 C C . ALA B 1 59 ? -17.609 10.875 10.141 1 92.12 59 ALA B C 1
ATOM 3614 O O . ALA B 1 59 ? -18.641 11.539 9.969 1 92.12 59 ALA B O 1
ATOM 3615 N N . SER B 1 60 ? -16.797 10.57 9.18 1 87.38 60 SER B N 1
ATOM 3616 C CA . SER B 1 60 ? -16.953 11.133 7.844 1 87.38 60 SER B CA 1
ATOM 3617 C C . SER B 1 60 ? -18.25 10.648 7.191 1 87.38 60 SER B C 1
ATOM 3619 O O . SER B 1 60 ? -18.797 11.32 6.312 1 87.38 60 SER B O 1
ATOM 3621 N N . ASN B 1 61 ? -18.75 9.586 7.633 1 84.25 61 ASN B N 1
ATOM 3622 C CA . ASN B 1 61 ? -19.938 9.023 6.988 1 84.25 61 ASN B CA 1
ATOM 3623 C C . ASN B 1 61 ? -21.172 9.211 7.848 1 84.25 61 ASN B C 1
ATOM 3625 O O . ASN B 1 61 ? -22.219 8.609 7.578 1 84.25 61 ASN B O 1
ATOM 3629 N N . LEU B 1 62 ? -21.078 10.008 8.852 1 89 62 LEU B N 1
ATOM 3630 C CA . LEU B 1 62 ? -22.219 10.219 9.719 1 89 62 LEU B CA 1
ATOM 3631 C C . LEU B 1 62 ? -23.234 11.148 9.047 1 89 62 LEU B C 1
ATOM 3633 O O . LEU B 1 62 ? -22.969 11.695 7.98 1 89 62 LEU B O 1
ATOM 3637 N N . THR B 1 63 ? -24.344 11.25 9.734 1 92.75 63 THR B N 1
ATOM 3638 C CA . THR B 1 63 ? -25.469 12.023 9.234 1 92.75 63 THR B CA 1
ATOM 3639 C C . THR B 1 63 ? -25.094 13.492 9.062 1 92.75 63 THR B C 1
ATOM 3641 O O . THR B 1 63 ? -24.406 14.062 9.914 1 92.75 63 THR B O 1
ATOM 3644 N N . THR B 1 64 ? -25.453 14.031 7.984 1 92.94 64 THR B N 1
ATOM 3645 C CA . THR B 1 64 ? -25.297 15.453 7.719 1 92.94 64 THR B CA 1
ATOM 3646 C C . THR B 1 64 ? -26.656 16.141 7.691 1 92.94 64 THR B C 1
ATOM 3648 O O . THR B 1 64 ? -27.688 15.5 7.887 1 92.94 64 THR B O 1
ATOM 3651 N N . LYS B 1 65 ? -26.656 17.453 7.512 1 89.94 65 LYS B N 1
ATOM 3652 C CA . LYS B 1 65 ? -27.906 18.203 7.418 1 89.94 65 LYS B CA 1
ATOM 3653 C C . LYS B 1 65 ? -28.688 17.797 6.18 1 89.94 65 LYS B C 1
ATOM 3655 O O . LYS B 1 65 ? -29.922 17.844 6.184 1 89.94 65 LYS B O 1
ATOM 3660 N N . GLY B 1 66 ? -27.984 17.281 5.188 1 87.69 66 GLY B N 1
ATOM 3661 C CA . GLY B 1 66 ? -28.625 17.031 3.91 1 87.69 66 GLY B CA 1
ATOM 3662 C C . GLY B 1 66 ? -28.984 15.562 3.701 1 87.69 66 GLY B C 1
ATOM 3663 O O . GLY B 1 66 ? -29.812 15.234 2.857 1 87.69 66 GLY B O 1
ATOM 3664 N N . ALA B 1 67 ? -28.312 14.75 4.465 1 90.44 67 ALA B N 1
ATOM 3665 C CA . ALA B 1 67 ? -28.547 13.328 4.219 1 90.44 67 ALA B CA 1
ATOM 3666 C C . ALA B 1 67 ? -28.172 12.5 5.445 1 90.44 67 ALA B C 1
ATOM 3668 O O . ALA B 1 67 ? -27.234 12.836 6.176 1 90.44 67 ALA B O 1
ATOM 3669 N N . SER B 1 68 ? -28.891 11.438 5.625 1 90.56 68 SER B N 1
ATOM 3670 C CA . SER B 1 68 ? -28.547 10.477 6.672 1 90.56 68 SER B CA 1
ATOM 3671 C C . SER B 1 68 ? -27.281 9.703 6.316 1 90.56 68 SER B C 1
ATOM 3673 O O . SER B 1 68 ? -26.891 9.641 5.148 1 90.56 68 SER B O 1
ATOM 3675 N N . SER B 1 69 ? -26.656 9.18 7.324 1 87.38 69 SER B N 1
ATOM 3676 C CA . SER B 1 69 ? -25.484 8.328 7.117 1 87.38 69 SER B CA 1
ATOM 3677 C C . SER B 1 69 ? -25.797 7.215 6.121 1 87.38 69 SER B C 1
ATOM 3679 O O . SER B 1 69 ? -24.984 6.945 5.223 1 87.38 69 SER B O 1
ATOM 3681 N N . PHE B 1 70 ? -26.922 6.695 6.234 1 82.44 70 PHE B N 1
ATOM 3682 C CA . PHE B 1 70 ? -27.359 5.613 5.355 1 82.44 70 PHE B CA 1
ATOM 3683 C C . PHE B 1 70 ? -27.453 6.098 3.914 1 82.44 70 PHE B C 1
ATOM 3685 O O . PHE B 1 70 ? -26.969 5.434 2.996 1 82.44 70 PHE B O 1
ATOM 3692 N N . ARG B 1 71 ? -28.047 7.191 3.717 1 86.31 71 ARG B N 1
ATOM 3693 C CA . ARG B 1 71 ? -28.234 7.746 2.379 1 86.31 71 ARG B CA 1
ATOM 3694 C C . ARG B 1 71 ? -26.891 8.109 1.747 1 86.31 71 ARG B C 1
ATOM 3696 O O . ARG B 1 71 ? -26.688 7.926 0.542 1 86.31 71 ARG B O 1
ATOM 3703 N N . ILE B 1 72 ? -26 8.648 2.504 1 86.94 72 ILE B N 1
ATOM 3704 C CA . ILE B 1 72 ? -24.688 9.031 2.01 1 86.94 72 ILE B CA 1
ATOM 3705 C C . ILE B 1 72 ? -23.938 7.793 1.518 1 86.94 72 ILE B C 1
ATOM 3707 O O . ILE B 1 72 ? -23.484 7.75 0.371 1 86.94 72 ILE B O 1
ATOM 3711 N N . THR B 1 73 ? -23.859 6.797 2.316 1 81.12 73 THR B N 1
ATOM 3712 C CA . THR B 1 73 ? -23.094 5.59 2.006 1 81.12 73 THR B CA 1
ATOM 3713 C C . THR B 1 73 ? -23.719 4.84 0.834 1 81.12 73 THR B C 1
ATOM 3715 O O . THR B 1 73 ? -23.031 4.504 -0.132 1 81.12 73 THR B O 1
ATOM 3718 N N . ARG B 1 74 ? -25.016 4.695 0.872 1 79.94 74 ARG B N 1
ATOM 3719 C CA . ARG B 1 74 ? -25.703 3.959 -0.176 1 79.94 74 ARG B CA 1
ATOM 3720 C C . ARG B 1 74 ? -25.719 4.746 -1.482 1 79.94 74 ARG B C 1
ATOM 3722 O O . ARG B 1 74 ? -25.641 4.164 -2.566 1 79.94 74 ARG B O 1
ATOM 3729 N N . GLY B 1 75 ? -25.938 6.035 -1.328 1 83.81 75 GLY B N 1
ATOM 3730 C CA . GLY B 1 75 ? -25.953 6.879 -2.512 1 83.81 75 GLY B CA 1
ATOM 3731 C C . GLY B 1 75 ? -24.641 6.844 -3.285 1 83.81 75 GLY B C 1
ATOM 3732 O O . GLY B 1 75 ? -24.641 6.754 -4.516 1 83.81 75 GLY B O 1
ATOM 3733 N N . ILE B 1 76 ? -23.5 6.863 -2.613 1 85.75 76 ILE B N 1
ATOM 3734 C CA . ILE B 1 76 ? -22.188 6.828 -3.244 1 85.75 76 ILE B CA 1
ATOM 3735 C C . ILE B 1 76 ? -21.938 5.441 -3.83 1 85.75 76 ILE B C 1
ATOM 3737 O O . ILE B 1 76 ? -21.484 5.316 -4.969 1 85.75 76 ILE B O 1
ATOM 3741 N N . GLU B 1 77 ? -22.297 4.465 -3.1 1 78.5 77 GLU B N 1
ATOM 3742 C CA . GLU B 1 77 ? -22.062 3.09 -3.533 1 78.5 77 GLU B CA 1
ATOM 3743 C C . GLU B 1 77 ? -22.922 2.742 -4.746 1 78.5 77 GLU B C 1
ATOM 3745 O O . GLU B 1 77 ? -22.5 1.963 -5.605 1 78.5 77 GLU B O 1
ATOM 3750 N N . ALA B 1 78 ? -24.109 3.299 -4.777 1 80.69 78 ALA B N 1
ATOM 3751 C CA . ALA B 1 78 ? -25.062 3.002 -5.844 1 80.69 78 ALA B CA 1
ATOM 3752 C C . ALA B 1 78 ? -24.484 3.369 -7.211 1 80.69 78 ALA B C 1
ATOM 3754 O O . ALA B 1 78 ? -24.828 2.75 -8.219 1 80.69 78 ALA B O 1
ATOM 3755 N N . VAL B 1 79 ? -23.562 4.23 -7.188 1 82.56 79 VAL B N 1
ATOM 3756 C CA . VAL B 1 79 ? -23.016 4.672 -8.469 1 82.56 79 VAL B CA 1
ATOM 3757 C C . VAL B 1 79 ? -21.578 4.152 -8.617 1 82.56 79 VAL B C 1
ATOM 3759 O O . VAL B 1 79 ? -20.812 4.668 -9.43 1 82.56 79 VAL B O 1
ATOM 3762 N N . GLY B 1 80 ? -21.25 3.271 -7.738 1 77.69 80 GLY B N 1
ATOM 3763 C CA . GLY B 1 80 ? -19.938 2.678 -7.793 1 77.69 80 GLY B CA 1
ATOM 3764 C C . GLY B 1 80 ? -18.844 3.609 -7.297 1 77.69 80 GLY B C 1
ATOM 3765 O O . GLY B 1 80 ? -17.672 3.426 -7.617 1 77.69 80 GLY B O 1
ATOM 3766 N N . GLY B 1 81 ? -19.25 4.559 -6.609 1 84 81 GLY B N 1
ATOM 3767 C CA . GLY B 1 81 ? -18.281 5.492 -6.062 1 84 81 GLY B CA 1
ATOM 3768 C C . GLY B 1 81 ? -17.75 5.07 -4.703 1 84 81 GLY B C 1
ATOM 3769 O O . GLY B 1 81 ? -18.156 4.043 -4.16 1 84 81 GLY B O 1
ATOM 3770 N N . SER B 1 82 ? -16.766 5.758 -4.297 1 83.56 82 SER B N 1
ATOM 3771 C CA . SER B 1 82 ? -16.188 5.535 -2.975 1 83.56 82 SER B CA 1
ATOM 3772 C C . SER B 1 82 ? -15.805 6.855 -2.312 1 83.56 82 SER B C 1
ATOM 3774 O O . SER B 1 82 ? -15.383 7.797 -2.986 1 83.56 82 SER B O 1
ATOM 3776 N N . LEU B 1 83 ? -16.062 6.859 -1.054 1 88.38 83 LEU B N 1
ATOM 3777 C CA . LEU B 1 83 ? -15.641 7.98 -0.217 1 88.38 83 LEU B CA 1
ATOM 3778 C C . LEU B 1 83 ? -14.516 7.562 0.728 1 88.38 83 LEU B C 1
ATOM 3780 O O . LEU B 1 83 ? -14.633 6.555 1.425 1 88.38 83 LEU B O 1
ATOM 3784 N N . SER B 1 84 ? -13.492 8.297 0.633 1 88.19 84 SER B N 1
ATOM 3785 C CA . SER B 1 84 ? -12.367 8.016 1.512 1 88.19 84 SER B CA 1
ATOM 3786 C C . SER B 1 84 ? -11.906 9.281 2.24 1 88.19 84 SER B C 1
ATOM 3788 O O . SER B 1 84 ? -11.969 10.375 1.688 1 88.19 84 SER B O 1
ATOM 3790 N N . VAL B 1 85 ? -11.523 9.023 3.492 1 92 85 VAL B N 1
ATOM 3791 C CA . VAL B 1 85 ? -11.008 10.125 4.289 1 92 85 VAL B CA 1
ATOM 3792 C C . VAL B 1 85 ? -9.688 9.719 4.941 1 92 85 VAL B C 1
ATOM 3794 O O . VAL B 1 85 ? -9.57 8.617 5.492 1 92 85 VAL B O 1
ATOM 3797 N N . TYR B 1 86 ? -8.734 10.547 4.789 1 90.12 86 TYR B N 1
ATOM 3798 C CA . TYR B 1 86 ? -7.5 10.312 5.535 1 90.12 86 TYR B CA 1
ATOM 3799 C C . TYR B 1 86 ? -6.98 11.617 6.145 1 90.12 86 TYR B C 1
ATOM 3801 O O . TYR B 1 86 ? -7.344 12.703 5.695 1 90.12 86 TYR B O 1
ATOM 3809 N N . SER B 1 87 ? -6.258 11.438 7.188 1 93.12 87 SER B N 1
ATOM 3810 C CA . SER B 1 87 ? -5.688 12.586 7.898 1 93.12 87 SER B CA 1
ATOM 3811 C C . SER B 1 87 ? -4.195 12.391 8.148 1 93.12 87 SER B C 1
ATOM 3813 O O . SER B 1 87 ? -3.738 11.266 8.367 1 93.12 87 SER B O 1
ATOM 3815 N N . THR B 1 88 ? -3.457 13.453 7.961 1 94.62 88 THR B N 1
ATOM 3816 C CA . THR B 1 88 ? -2.062 13.547 8.375 1 94.62 88 THR B CA 1
ATOM 3817 C C . THR B 1 88 ? -1.913 14.523 9.539 1 94.62 88 THR B C 1
ATOM 3819 O O . THR B 1 88 ? -2.908 15 10.094 1 94.62 88 THR B O 1
ATOM 3822 N N . ARG B 1 89 ? -0.716 14.773 9.938 1 95.75 89 ARG B N 1
ATOM 3823 C CA . ARG B 1 89 ? -0.506 15.727 11.023 1 95.75 89 ARG B CA 1
ATOM 3824 C C . ARG B 1 89 ? -0.856 17.141 10.586 1 95.75 89 ARG B C 1
ATOM 3826 O O . ARG B 1 89 ? -1.192 17.984 11.414 1 95.75 89 ARG B O 1
ATOM 3833 N N . GLU B 1 90 ? -0.944 17.391 9.25 1 93.62 90 GLU B N 1
ATOM 3834 C CA . GLU B 1 90 ? -1.133 18.75 8.781 1 93.62 90 GLU B CA 1
ATOM 3835 C C . GLU B 1 90 ? -2.484 18.922 8.094 1 93.62 90 GLU B C 1
ATOM 3837 O O . GLU B 1 90 ? -3.049 20.016 8.078 1 93.62 90 GLU B O 1
ATOM 3842 N N . LYS B 1 91 ? -2.967 17.859 7.578 1 94.19 91 LYS B N 1
ATOM 3843 C CA . LYS B 1 91 ? -4.141 18.062 6.734 1 94.19 91 LYS B CA 1
ATOM 3844 C C . LYS B 1 91 ? -5.102 16.891 6.828 1 94.19 91 LYS B C 1
ATOM 3846 O O . LYS B 1 91 ? -4.719 15.797 7.27 1 94.19 91 LYS B O 1
ATOM 3851 N N . MET B 1 92 ? -6.285 17.141 6.43 1 95 92 MET B N 1
ATOM 3852 C CA . MET B 1 92 ? -7.344 16.156 6.246 1 95 92 MET B CA 1
ATOM 3853 C C . MET B 1 92 ? -7.906 16.219 4.828 1 95 92 MET B C 1
ATOM 3855 O O . MET B 1 92 ? -8.094 17.297 4.277 1 95 92 MET B O 1
ATOM 3859 N N . THR B 1 93 ? -8.094 15.055 4.266 1 95.06 93 THR B N 1
ATOM 3860 C CA . THR B 1 93 ? -8.586 14.992 2.893 1 95.06 93 THR B CA 1
ATOM 3861 C C . THR B 1 93 ? -9.836 14.125 2.799 1 95.06 93 THR B C 1
ATOM 3863 O O . THR B 1 93 ? -9.82 12.969 3.227 1 95.06 93 THR B O 1
ATOM 3866 N N . TYR B 1 94 ? -10.891 14.711 2.334 1 93.81 94 TYR B N 1
ATOM 3867 C CA . TYR B 1 94 ? -12.086 13.984 1.91 1 93.81 94 TYR B CA 1
ATOM 3868 C C . TYR B 1 94 ? -12.078 13.758 0.402 1 93.81 94 TYR B C 1
ATOM 3870 O O . TYR B 1 94 ? -12.07 14.719 -0.373 1 93.81 94 TYR B O 1
ATOM 3878 N N . SER B 1 95 ? -12.07 12.539 0.03 1 93.56 95 SER B N 1
ATOM 3879 C CA . SER B 1 95 ? -11.984 12.289 -1.405 1 93.56 95 SER B CA 1
ATOM 3880 C C . SER B 1 95 ? -13.039 11.289 -1.858 1 93.56 95 SER B C 1
ATOM 3882 O O . SER B 1 95 ? -13.383 10.367 -1.118 1 93.56 95 SER B O 1
ATOM 3884 N N . VAL B 1 96 ? -13.539 11.516 -3.061 1 91.25 96 VAL B N 1
ATOM 3885 C CA . VAL B 1 96 ? -14.469 10.586 -3.688 1 91.25 96 VAL B CA 1
ATOM 3886 C C . VAL B 1 96 ? -13.938 10.172 -5.059 1 91.25 96 VAL B C 1
ATOM 3888 O O . VAL B 1 96 ? -13.227 10.938 -5.711 1 91.25 96 VAL B O 1
ATOM 3891 N N . GLU B 1 97 ? -14.211 9.023 -5.414 1 89.44 97 GLU B N 1
ATOM 3892 C CA . GLU B 1 97 ? -13.914 8.484 -6.738 1 89.44 97 GLU B CA 1
ATOM 3893 C C . GLU B 1 97 ? -15.156 7.84 -7.359 1 89.44 97 GLU B C 1
ATOM 3895 O O . GLU B 1 97 ? -15.922 7.172 -6.668 1 89.44 97 GLU B O 1
ATOM 3900 N N . CYS B 1 98 ? -15.383 8.133 -8.648 1 88.25 98 CYS B N 1
ATOM 3901 C CA . CYS B 1 98 ? -16.531 7.578 -9.352 1 88.25 98 CYS B CA 1
ATOM 3902 C C . CYS B 1 98 ? -16.328 7.633 -10.859 1 88.25 98 CYS B C 1
ATOM 3904 O O . CYS B 1 98 ? -15.375 8.242 -11.336 1 88.25 98 CYS B O 1
ATOM 3906 N N . LEU B 1 99 ? -17.219 6.98 -11.508 1 83.38 99 LEU B N 1
ATOM 3907 C CA . LEU B 1 99 ? -17.25 7.137 -12.961 1 83.38 99 LEU B CA 1
ATOM 3908 C C . LEU B 1 99 ? -17.688 8.547 -13.344 1 83.38 99 LEU B C 1
ATOM 3910 O O . LEU B 1 99 ? -18.453 9.18 -12.617 1 83.38 99 LEU B O 1
ATOM 3914 N N . ARG B 1 100 ? -17.312 8.969 -14.5 1 84.69 100 ARG B N 1
ATOM 3915 C CA . ARG B 1 100 ? -17.484 10.352 -14.945 1 84.69 100 ARG B CA 1
ATOM 3916 C C . ARG B 1 100 ? -18.953 10.742 -14.938 1 84.69 100 ARG B C 1
ATOM 3918 O O . ARG B 1 100 ? -19.297 11.898 -14.648 1 84.69 100 ARG B O 1
ATOM 3925 N N . ASP B 1 101 ? -19.797 9.812 -15.148 1 84.62 101 ASP B N 1
ATOM 3926 C CA . ASP B 1 101 ? -21.219 10.094 -15.297 1 84.62 101 ASP B CA 1
ATOM 3927 C C . ASP B 1 101 ? -21.859 10.438 -13.953 1 84.62 101 ASP B C 1
ATOM 3929 O O . ASP B 1 101 ? -22.969 10.969 -13.906 1 84.62 101 ASP B O 1
ATOM 3933 N N . TYR B 1 1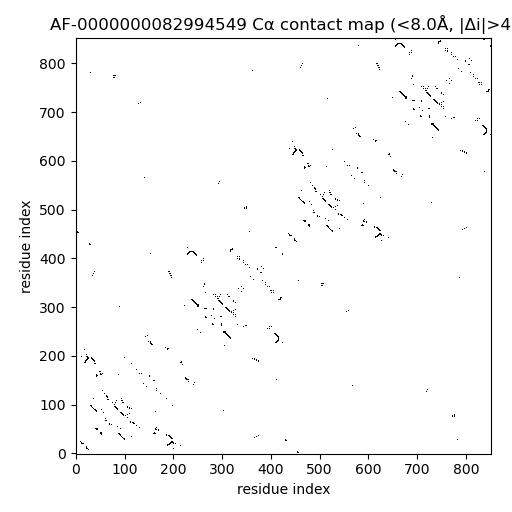02 ? -21.172 10.211 -12.93 1 88.69 102 TYR B N 1
ATOM 3934 C CA . TYR B 1 102 ? -21.828 10.312 -11.625 1 88.69 102 TYR B CA 1
ATOM 3935 C C . TYR B 1 102 ? -21.156 11.375 -10.766 1 88.69 102 TYR B C 1
ATOM 3937 O O . TYR B 1 102 ? -21.344 11.398 -9.547 1 88.69 102 TYR B O 1
ATOM 3945 N N . VAL B 1 103 ? -20.438 12.281 -11.344 1 89.88 103 VAL B N 1
ATOM 3946 C CA . VAL B 1 103 ? -19.672 13.305 -10.625 1 89.88 103 VAL B CA 1
ATOM 3947 C C . VAL B 1 103 ? -20.625 14.172 -9.812 1 89.88 103 VAL B C 1
ATOM 3949 O O . VAL B 1 103 ? -20.375 14.453 -8.641 1 89.88 103 VAL B O 1
ATOM 3952 N N . ASP B 1 104 ? -21.734 14.531 -10.359 1 88.19 104 ASP B N 1
ATOM 3953 C CA . ASP B 1 104 ? -22.688 15.414 -9.68 1 88.19 104 ASP B CA 1
ATOM 3954 C C . ASP B 1 104 ? -23.234 14.766 -8.414 1 88.19 104 ASP B C 1
ATOM 3956 O O . ASP B 1 104 ? -23.312 15.406 -7.363 1 88.19 104 ASP B O 1
ATOM 3960 N N . THR B 1 105 ? -23.531 13.555 -8.539 1 87.44 105 THR B N 1
ATOM 3961 C CA . THR B 1 105 ? -24.094 12.82 -7.41 1 87.44 105 THR B CA 1
ATOM 3962 C C . THR B 1 105 ? -23.094 12.734 -6.266 1 87.44 105 THR B C 1
ATOM 3964 O O . THR B 1 105 ? -23.422 13.039 -5.117 1 87.44 105 THR B O 1
ATOM 3967 N N . VAL B 1 106 ? -21.922 12.352 -6.559 1 89.25 106 VAL B N 1
ATOM 3968 C CA . VAL B 1 106 ? -20.938 12.094 -5.508 1 89.25 106 VAL B CA 1
ATOM 3969 C C . VAL B 1 106 ? -20.453 13.422 -4.926 1 89.25 106 VAL B C 1
ATOM 3971 O O . VAL B 1 106 ? -20.141 13.508 -3.734 1 89.25 106 VAL B O 1
ATOM 3974 N N . MET B 1 107 ? -20.438 14.43 -5.746 1 88.38 107 MET B N 1
ATOM 3975 C CA . MET B 1 107 ? -20.016 15.75 -5.289 1 88.38 107 MET B CA 1
ATOM 3976 C C . MET B 1 107 ? -20.969 16.297 -4.227 1 88.38 107 MET B C 1
ATOM 3978 O O . MET B 1 107 ? -20.531 16.953 -3.281 1 88.38 107 MET B O 1
ATOM 3982 N N . GLU B 1 108 ? -22.156 16.031 -4.387 1 86.81 108 GLU B N 1
ATOM 3983 C CA . GLU B 1 108 ? -23.141 16.453 -3.391 1 86.81 108 GLU B CA 1
ATOM 3984 C C . GLU B 1 108 ? -22.844 15.836 -2.027 1 86.81 108 GLU B C 1
ATOM 3986 O O . GLU B 1 108 ? -22.875 16.531 -1.006 1 86.81 108 GLU B O 1
ATOM 3991 N N . TYR B 1 109 ? -22.578 14.617 -2.051 1 89.25 109 TYR B N 1
ATOM 3992 C CA . TYR B 1 109 ? -22.266 13.938 -0.795 1 89.25 109 TYR B CA 1
ATOM 3993 C C . TYR B 1 109 ? -20.969 14.445 -0.2 1 89.25 109 TYR B C 1
ATOM 3995 O O . TYR B 1 109 ? -20.859 14.656 1.011 1 89.25 109 TYR B O 1
ATOM 4003 N N . LEU B 1 110 ? -19.969 14.641 -1.062 1 90.19 110 LEU B N 1
ATOM 4004 C CA . LEU B 1 110 ? -18.672 15.125 -0.612 1 90.19 110 LEU B CA 1
ATOM 4005 C C . LEU B 1 110 ? -18.812 16.484 0.069 1 90.19 110 LEU B C 1
ATOM 4007 O O . LEU B 1 110 ? -18.25 16.703 1.141 1 90.19 110 LEU B O 1
ATOM 4011 N N . LEU B 1 111 ? -19.594 17.297 -0.497 1 85.38 111 LEU B N 1
ATOM 4012 C CA . LEU B 1 111 ? -19.766 18.641 0.042 1 85.38 111 LEU B CA 1
ATOM 4013 C C . LEU B 1 111 ? -20.562 18.594 1.344 1 85.38 111 LEU B C 1
ATOM 4015 O O . LEU B 1 111 ? -20.25 19.344 2.283 1 85.38 111 LEU B O 1
ATOM 4019 N N . ASN B 1 112 ? -21.469 17.766 1.421 1 87.06 112 ASN B N 1
ATOM 4020 C CA . ASN B 1 112 ? -22.281 17.656 2.635 1 87.06 112 ASN B CA 1
ATOM 4021 C C . ASN B 1 112 ? -21.453 17.156 3.814 1 87.06 112 ASN B C 1
ATOM 4023 O O . ASN B 1 112 ? -21.547 17.703 4.918 1 87.06 112 ASN B O 1
ATOM 4027 N N . VAL B 1 113 ? -20.641 16.219 3.564 1 89.81 113 VAL B N 1
ATOM 4028 C CA . VAL B 1 113 ? -19.891 15.617 4.668 1 89.81 113 VAL B CA 1
ATOM 4029 C C . VAL B 1 113 ? -18.812 16.578 5.141 1 89.81 113 VAL B C 1
ATOM 4031 O O . VAL B 1 113 ? -18.391 16.547 6.301 1 89.81 113 VAL B O 1
ATOM 4034 N N . THR B 1 114 ? -18.391 17.453 4.301 1 89.44 114 THR B N 1
ATOM 4035 C CA . THR B 1 114 ? -17.312 18.375 4.656 1 89.44 114 THR B CA 1
ATOM 4036 C C . THR B 1 114 ? -17.875 19.672 5.238 1 89.44 114 THR B C 1
ATOM 4038 O O . THR B 1 114 ? -17.219 20.312 6.07 1 89.44 114 THR B O 1
ATOM 4041 N N . THR B 1 115 ? -19.109 20.047 4.871 1 86.75 115 THR B N 1
ATOM 4042 C CA . THR B 1 115 ? -19.547 21.391 5.207 1 86.75 115 THR B CA 1
ATOM 4043 C C . THR B 1 115 ? -20.734 21.344 6.176 1 86.75 115 THR B C 1
ATOM 4045 O O . THR B 1 115 ? -21.047 22.344 6.832 1 86.75 115 THR B O 1
ATOM 4048 N N . ALA B 1 116 ? -21.344 20.234 6.215 1 89 116 ALA B N 1
ATOM 4049 C CA . ALA B 1 116 ? -22.578 20.25 6.992 1 89 116 ALA B CA 1
ATOM 4050 C C . ALA B 1 116 ? -22.703 19.016 7.867 1 89 116 ALA B C 1
ATOM 4052 O O . ALA B 1 116 ? -23.75 18.359 7.883 1 89 116 ALA B O 1
ATOM 4053 N N . PRO B 1 117 ? -21.609 18.688 8.516 1 91.44 117 PRO B N 1
ATOM 4054 C CA . PRO B 1 117 ? -21.766 17.547 9.422 1 91.44 117 PRO B CA 1
ATOM 4055 C C . PRO B 1 117 ? -22.656 17.844 10.617 1 91.44 117 PRO B C 1
ATOM 4057 O O . PRO B 1 117 ? -22.641 18.969 11.141 1 91.44 117 PRO B O 1
ATOM 4060 N N . GLU B 1 118 ? -23.453 16.875 11.117 1 94.88 118 GLU B N 1
ATOM 4061 C CA . GLU B 1 118 ? -24.359 17.094 12.242 1 94.88 118 GLU B CA 1
ATOM 4062 C C . GLU B 1 118 ? -23.734 16.625 13.547 1 94.88 118 GLU B C 1
ATOM 4064 O O . GLU B 1 118 ? -24.031 17.156 14.617 1 94.88 118 GLU B O 1
ATOM 4069 N N . PHE B 1 119 ? -22.969 15.664 13.523 1 96 119 PHE B N 1
ATOM 4070 C CA . PHE B 1 119 ? -22.344 15.047 14.688 1 96 119 PHE B CA 1
ATOM 4071 C C . PHE B 1 119 ? -23.359 14.773 15.773 1 96 119 PHE B C 1
ATOM 4073 O O . PHE B 1 119 ? -23.172 15.172 16.922 1 96 119 PHE B O 1
ATOM 4080 N N . ARG B 1 120 ? -24.344 14.008 15.5 1 95.75 120 ARG B N 1
ATOM 4081 C CA . ARG B 1 120 ? -25.328 13.664 16.516 1 95.75 120 ARG B CA 1
ATOM 4082 C C . ARG B 1 120 ? -24.688 12.922 17.672 1 95.75 120 ARG B C 1
ATOM 4084 O O . ARG B 1 120 ? -23.922 11.977 17.469 1 95.75 120 ARG B O 1
ATOM 4091 N N . PRO B 1 121 ? -25.047 13.312 18.891 1 94.69 121 PRO B N 1
ATOM 4092 C CA . PRO B 1 121 ? -24.344 12.781 20.062 1 94.69 121 PRO B CA 1
ATOM 4093 C C . PRO B 1 121 ? -24.344 11.258 20.109 1 94.69 121 PRO B C 1
ATOM 4095 O O . PRO B 1 121 ? -23.312 10.641 20.422 1 94.69 121 PRO B O 1
ATOM 4098 N N . TRP B 1 122 ? -25.422 10.648 19.797 1 92.5 122 TRP B N 1
ATOM 4099 C CA . TRP B 1 122 ? -25.484 9.195 19.875 1 92.5 122 TRP B CA 1
ATOM 4100 C C . TRP B 1 122 ? -24.656 8.555 18.781 1 92.5 122 TRP B C 1
ATOM 4102 O O . TRP B 1 122 ? -24.047 7.5 18.984 1 92.5 122 TRP B O 1
ATOM 4112 N N . GLU B 1 123 ? -24.562 9.18 17.609 1 91.75 123 GLU B N 1
ATOM 4113 C CA . GLU B 1 123 ? -23.734 8.656 16.547 1 91.75 123 GLU B CA 1
ATOM 4114 C C . GLU B 1 123 ? -22.25 8.758 16.906 1 91.75 123 GLU B C 1
ATOM 4116 O O . GLU B 1 123 ? -21.469 7.855 16.594 1 91.75 123 GLU B O 1
ATOM 4121 N N . VAL B 1 124 ? -21.906 9.852 17.547 1 93.31 124 VAL B N 1
ATOM 4122 C CA . VAL B 1 124 ? -20.516 10.078 17.953 1 93.31 124 VAL B CA 1
ATOM 4123 C C . VAL B 1 124 ? -20.125 9.062 19.031 1 93.31 124 VAL B C 1
ATOM 4125 O O . VAL B 1 124 ? -19.031 8.492 18.984 1 93.31 124 VAL B O 1
ATOM 4128 N N . THR B 1 125 ? -21 8.828 19.953 1 90.06 125 THR B N 1
ATOM 4129 C CA . THR B 1 125 ? -20.75 7.875 21.031 1 90.06 125 THR B CA 1
ATOM 4130 C C . THR B 1 125 ? -20.547 6.473 20.453 1 90.06 125 THR B C 1
ATOM 4132 O O . THR B 1 125 ? -19.703 5.715 20.953 1 90.06 125 THR B O 1
ATOM 4135 N N . ASP B 1 126 ? -21.234 6.227 19.422 1 86.31 126 ASP B N 1
ATOM 4136 C CA . ASP B 1 126 ? -21.188 4.902 18.812 1 86.31 126 ASP B CA 1
ATOM 4137 C C . ASP B 1 126 ? -19.859 4.66 18.109 1 86.31 126 ASP B C 1
ATOM 4139 O O . ASP B 1 126 ? -19.516 3.521 17.797 1 86.31 126 ASP B O 1
ATOM 4143 N N . LEU B 1 127 ? -19.062 5.66 17.875 1 88.94 127 LEU B N 1
ATOM 4144 C CA . LEU B 1 127 ? -17.797 5.539 17.156 1 88.94 127 LEU B CA 1
ATOM 4145 C C . LEU B 1 127 ? -16.656 5.18 18.109 1 88.94 127 LEU B C 1
ATOM 4147 O O . LEU B 1 127 ? -15.578 4.773 17.672 1 88.94 127 LEU B O 1
ATOM 4151 N N . GLN B 1 128 ? -16.891 5.305 19.375 1 86.75 128 GLN B N 1
ATOM 4152 C CA . GLN B 1 128 ? -15.82 5.188 20.344 1 86.75 128 GLN B CA 1
ATOM 4153 C C . GLN B 1 128 ? -15.18 3.803 20.297 1 86.75 128 GLN B C 1
ATOM 4155 O O . GLN B 1 128 ? -13.953 3.682 20.25 1 86.75 128 GLN B O 1
ATOM 4160 N N . PRO B 1 129 ? -15.977 2.748 20.281 1 81.88 129 PRO B N 1
ATOM 4161 C CA . PRO B 1 129 ? -15.352 1.428 20.156 1 81.88 129 PRO B CA 1
ATOM 4162 C C . PRO B 1 129 ? -14.578 1.265 18.859 1 81.88 129 PRO B C 1
ATOM 4164 O O . PRO B 1 129 ? -13.523 0.621 18.844 1 81.88 129 PRO B O 1
ATOM 4167 N N . GLN B 1 130 ? -15.094 1.831 17.828 1 83.94 130 GLN B N 1
ATOM 4168 C CA . GLN B 1 130 ? -14.43 1.75 16.531 1 83.94 130 GLN B CA 1
ATOM 4169 C C . GLN B 1 130 ? -13.086 2.475 16.562 1 83.94 130 GLN B C 1
ATOM 4171 O O . GLN B 1 130 ? -12.133 2.055 15.906 1 83.94 130 GLN B O 1
ATOM 4176 N N . LEU B 1 131 ? -13.117 3.553 17.266 1 88.88 131 LEU B N 1
ATOM 4177 C CA . LEU B 1 131 ? -11.883 4.316 17.438 1 88.88 131 LEU B CA 1
ATOM 4178 C C . LEU B 1 131 ? -10.789 3.459 18.062 1 88.88 131 LEU B C 1
ATOM 4180 O O . LEU B 1 131 ? -9.641 3.48 17.609 1 88.88 131 LEU B O 1
ATOM 4184 N N . LYS B 1 132 ? -11.125 2.67 19 1 86.12 132 LYS B N 1
ATOM 4185 C CA . LYS B 1 132 ? -10.195 1.788 19.703 1 86.12 132 LYS B CA 1
ATOM 4186 C C . LYS B 1 132 ? -9.672 0.698 18.766 1 86.12 132 LYS B C 1
ATOM 4188 O O . LYS B 1 132 ? -8.477 0.415 18.734 1 86.12 132 LYS B O 1
ATOM 4193 N N . VAL B 1 133 ? -10.531 0.163 18 1 82.75 133 VAL B N 1
ATOM 4194 C CA . VAL B 1 133 ? -10.164 -0.919 17.094 1 82.75 133 VAL B CA 1
ATOM 4195 C C . VAL B 1 133 ? -9.273 -0.378 15.977 1 82.75 133 VAL B C 1
ATOM 4197 O O . VAL B 1 133 ? -8.273 -1.003 15.609 1 82.75 133 VAL B O 1
ATOM 4200 N N . ASP B 1 134 ? -9.703 0.777 15.477 1 87.81 134 ASP B N 1
ATOM 4201 C CA . ASP B 1 134 ? -8.93 1.399 14.406 1 87.81 134 ASP B CA 1
ATOM 4202 C C . ASP B 1 134 ? -7.488 1.648 14.844 1 87.81 134 ASP B C 1
ATOM 4204 O O . ASP B 1 134 ? -6.551 1.354 14.102 1 87.81 134 ASP B O 1
ATOM 4208 N N . LYS B 1 135 ? -7.332 2.115 16 1 90.62 135 LYS B N 1
ATOM 4209 C CA . LYS B 1 135 ? -6.004 2.354 16.562 1 90.62 135 LYS B CA 1
ATOM 4210 C C . LYS B 1 135 ? -5.25 1.042 16.766 1 90.62 135 LYS B C 1
ATOM 4212 O O . LYS B 1 135 ? -4.082 0.928 16.391 1 90.62 135 LYS B O 1
ATOM 4217 N N . ALA B 1 136 ? -5.918 0.054 17.297 1 87.69 136 ALA B N 1
ATOM 4218 C CA . ALA B 1 136 ? -5.289 -1.234 17.578 1 87.69 136 ALA B CA 1
ATOM 4219 C C . ALA B 1 136 ? -4.789 -1.893 16.297 1 87.69 136 ALA B C 1
ATOM 4221 O O . ALA B 1 136 ? -3.697 -2.463 16.266 1 87.69 136 ALA B O 1
ATOM 4222 N N . ILE B 1 137 ? -5.578 -1.821 15.312 1 85.06 137 ILE B N 1
ATOM 4223 C CA . ILE B 1 137 ? -5.195 -2.406 14.031 1 85.06 137 ILE B CA 1
ATOM 4224 C C . ILE B 1 137 ? -3.969 -1.68 13.477 1 85.06 137 ILE B C 1
ATOM 4226 O O . ILE B 1 137 ? -3.02 -2.316 13.016 1 85.06 137 ILE B O 1
ATOM 4230 N N . ALA B 1 138 ? -3.973 -0.36 13.508 1 88.38 138 ALA B N 1
ATOM 4231 C CA . ALA B 1 138 ? -2.846 0.429 13.016 1 88.38 138 ALA B CA 1
ATOM 4232 C C . ALA B 1 138 ? -1.553 0.046 13.727 1 88.38 138 ALA B C 1
ATOM 4234 O O . ALA B 1 138 ? -0.504 -0.092 13.094 1 88.38 138 ALA B O 1
ATOM 4235 N N . PHE B 1 139 ? -1.643 -0.242 14.969 1 89.94 139 PHE B N 1
ATOM 4236 C CA . PHE B 1 139 ? -0.457 -0.446 15.797 1 89.94 139 PHE B CA 1
ATOM 4237 C C . PHE B 1 139 ? 0.03 -1.887 15.695 1 89.94 139 PHE B C 1
ATOM 4239 O O . PHE B 1 139 ? 1.058 -2.24 16.281 1 89.94 139 PHE B O 1
ATOM 4246 N N . GLN B 1 140 ? -0.671 -2.691 14.977 1 85.44 140 GLN B N 1
ATOM 4247 C CA . GLN B 1 140 ? -0.128 -4.012 14.672 1 85.44 140 GLN B CA 1
ATOM 4248 C C . GLN B 1 140 ? 1.115 -3.904 13.797 1 85.44 140 GLN B C 1
ATOM 4250 O O . GLN B 1 140 ? 1.926 -4.832 13.742 1 85.44 140 GLN B O 1
ATOM 4255 N N . ASN B 1 141 ? 1.171 -2.84 13.062 1 86.62 141 ASN B N 1
ATOM 4256 C CA . ASN B 1 141 ? 2.41 -2.496 12.375 1 86.62 141 ASN B CA 1
ATOM 4257 C C . ASN B 1 141 ? 3.379 -1.76 13.297 1 86.62 141 ASN B C 1
ATOM 4259 O O . ASN B 1 141 ? 3.15 -0.601 13.648 1 86.62 141 ASN B O 1
ATOM 4263 N N . PRO B 1 142 ? 4.488 -2.379 13.609 1 91.12 142 PRO B N 1
ATOM 4264 C CA . PRO B 1 142 ? 5.402 -1.771 14.578 1 91.12 142 PRO B CA 1
ATOM 4265 C C . PRO B 1 142 ? 5.914 -0.405 14.133 1 91.12 142 PRO B C 1
ATOM 4267 O O . PRO B 1 142 ? 6.211 0.452 14.969 1 91.12 142 PRO B O 1
ATOM 4270 N N . GLN B 1 143 ? 5.988 -0.209 12.883 1 91.88 143 GLN B N 1
ATOM 4271 C CA . GLN B 1 143 ? 6.488 1.063 12.375 1 91.88 143 GLN B CA 1
ATOM 4272 C C . GLN B 1 143 ? 5.582 2.217 12.789 1 91.88 143 GLN B C 1
ATOM 4274 O O . GLN B 1 143 ? 6.055 3.322 13.055 1 91.88 143 GLN B O 1
ATOM 4279 N N . VAL B 1 144 ? 4.305 1.973 12.859 1 92.88 144 VAL B N 1
ATOM 4280 C CA . VAL B 1 144 ? 3.346 3.006 13.242 1 92.88 144 VAL B CA 1
ATOM 4281 C C . VAL B 1 144 ? 3.635 3.486 14.656 1 92.88 144 VAL B C 1
ATOM 4283 O O . VAL B 1 144 ? 3.74 4.691 14.906 1 92.88 144 VAL B O 1
ATOM 4286 N N . GLY B 1 145 ? 3.859 2.527 15.523 1 95.44 145 GLY B N 1
ATOM 4287 C CA . GLY B 1 145 ? 4.152 2.889 16.906 1 95.44 145 GLY B CA 1
ATOM 4288 C C . GLY B 1 145 ? 5.469 3.627 17.062 1 95.44 145 GLY B C 1
ATOM 4289 O O . GLY B 1 145 ? 5.547 4.617 17.797 1 95.44 145 GLY B O 1
ATOM 4290 N N . VAL B 1 146 ? 6.426 3.195 16.359 1 97.38 146 VAL B N 1
ATOM 4291 C CA . VAL B 1 146 ? 7.754 3.793 16.453 1 97.38 146 VAL B CA 1
ATOM 4292 C C . VAL B 1 146 ? 7.715 5.227 15.922 1 97.38 146 VAL B C 1
ATOM 4294 O O . VAL B 1 146 ? 8.289 6.133 16.531 1 97.38 146 VAL B O 1
ATOM 4297 N N . LEU B 1 147 ? 7.012 5.484 14.875 1 96.94 147 LEU B N 1
ATOM 4298 C CA . LEU B 1 147 ? 6.965 6.82 14.281 1 96.94 147 LEU B CA 1
ATOM 4299 C C . LEU B 1 147 ? 6.129 7.766 15.141 1 96.94 147 LEU B C 1
ATOM 4301 O O . LEU B 1 147 ? 6.434 8.953 15.227 1 96.94 147 LEU B O 1
ATOM 4305 N N . GLU B 1 148 ? 5.074 7.23 15.719 1 97.12 148 GLU B N 1
ATOM 4306 C CA . GLU B 1 148 ? 4.32 8.031 16.672 1 97.12 148 GLU B CA 1
ATOM 4307 C C . GLU B 1 148 ? 5.199 8.461 17.844 1 97.12 148 GLU B C 1
ATOM 4309 O O . GLU B 1 148 ? 5.215 9.641 18.219 1 97.12 148 GLU B O 1
ATOM 4314 N N . ASN B 1 149 ? 5.926 7.504 18.391 1 98.12 149 ASN B N 1
ATOM 4315 C CA . ASN B 1 149 ? 6.824 7.793 19.516 1 98.12 149 ASN B CA 1
ATOM 4316 C C . ASN B 1 149 ? 7.953 8.734 19.094 1 98.12 149 ASN B C 1
ATOM 4318 O O . ASN B 1 149 ? 8.406 9.555 19.891 1 98.12 149 ASN B O 1
ATOM 4322 N N . LEU B 1 150 ? 8.344 8.562 17.875 1 98.44 150 LEU B N 1
ATOM 4323 C CA . LEU B 1 150 ? 9.406 9.422 17.359 1 98.44 150 LEU B CA 1
ATOM 4324 C C . LEU B 1 150 ? 8.969 10.883 17.359 1 98.44 150 LEU B C 1
ATOM 4326 O O . LEU B 1 150 ? 9.719 11.758 17.797 1 98.44 150 LEU B O 1
ATOM 4330 N N . HIS B 1 151 ? 7.812 11.156 16.906 1 98.44 151 HIS B N 1
ATOM 4331 C CA . HIS B 1 151 ? 7.301 12.516 16.891 1 98.44 151 HIS B CA 1
ATOM 4332 C C . HIS B 1 151 ? 7.098 13.062 18.297 1 98.44 151 HIS B C 1
ATOM 4334 O O . HIS B 1 151 ? 7.391 14.227 18.562 1 98.44 151 HIS B O 1
ATOM 4340 N N . ALA B 1 152 ? 6.629 12.242 19.156 1 97.69 152 ALA B N 1
ATOM 4341 C CA . ALA B 1 152 ? 6.449 12.633 20.547 1 97.69 152 ALA B CA 1
ATOM 4342 C C . ALA B 1 152 ? 7.789 12.992 21.188 1 97.69 152 ALA B C 1
ATOM 4344 O O . ALA B 1 152 ? 7.863 13.906 22.016 1 97.69 152 ALA B O 1
ATOM 4345 N N . ALA B 1 153 ? 8.789 12.25 20.828 1 98.12 153 ALA B N 1
ATOM 4346 C CA . ALA B 1 153 ? 10.117 12.508 21.375 1 98.12 153 ALA B CA 1
ATOM 4347 C C . ALA B 1 153 ? 10.734 13.758 20.75 1 98.12 153 ALA B C 1
ATOM 4349 O O . ALA B 1 153 ? 11.367 14.562 21.438 1 98.12 153 ALA B O 1
ATOM 4350 N N . ALA B 1 154 ? 10.523 13.969 19.484 1 98.5 154 ALA B N 1
ATOM 4351 C CA . ALA B 1 154 ? 11.227 14.977 18.703 1 98.5 154 ALA B CA 1
ATOM 4352 C C . ALA B 1 154 ? 10.656 16.375 18.969 1 98.5 154 ALA B C 1
ATOM 4354 O O . ALA B 1 154 ? 11.398 17.359 18.969 1 98.5 154 ALA B O 1
ATOM 4355 N N . TYR B 1 155 ? 9.367 16.453 19.203 1 98.25 155 TYR B N 1
ATOM 4356 C CA . TYR B 1 155 ? 8.734 17.766 19.266 1 98.25 155 TYR B CA 1
ATOM 4357 C C . TYR B 1 155 ? 8.125 18.016 20.641 1 98.25 155 TYR B C 1
ATOM 4359 O O . TYR B 1 155 ? 7.75 17.078 21.344 1 98.25 155 TYR B O 1
ATOM 4367 N N . LYS B 1 156 ? 7.895 19.328 20.969 1 94.81 156 LYS B N 1
ATOM 4368 C CA . LYS B 1 156 ? 7.281 19.75 22.219 1 94.81 156 LYS B CA 1
ATOM 4369 C C . LYS B 1 156 ? 5.777 19.953 22.062 1 94.81 156 LYS B C 1
ATOM 4371 O O . LYS B 1 156 ? 5.016 19.812 23.016 1 94.81 156 LYS B O 1
ATOM 4376 N N . ASN B 1 157 ? 5.469 20.312 20.828 1 92.62 157 ASN B N 1
ATOM 4377 C CA . ASN B 1 157 ? 4.09 20.688 20.547 1 92.62 157 ASN B CA 1
ATOM 4378 C C . ASN B 1 157 ? 3.711 20.406 19.094 1 92.62 157 ASN B C 1
ATOM 4380 O O . ASN B 1 157 ? 4.516 19.859 18.328 1 92.62 157 ASN B O 1
ATOM 4384 N N . ALA B 1 158 ? 2.432 20.734 18.75 1 94.56 158 ALA B N 1
ATOM 4385 C CA . ALA B 1 158 ? 1.905 20.688 17.391 1 94.56 158 ALA B CA 1
ATOM 4386 C C . ALA B 1 158 ? 2.176 19.344 16.734 1 94.56 158 ALA B C 1
ATOM 4388 O O . ALA B 1 158 ? 1.341 18.438 16.797 1 94.56 158 ALA B O 1
ATOM 4389 N N . LEU B 1 159 ? 3.475 19.188 16.25 1 96.75 159 LEU B N 1
ATOM 4390 C CA . LEU B 1 159 ? 3.816 17.969 15.516 1 96.75 159 LEU B CA 1
ATOM 4391 C C . LEU B 1 159 ? 3.986 16.797 16.453 1 96.75 159 LEU B C 1
ATOM 4393 O O . LEU B 1 159 ? 4.027 15.641 16.016 1 96.75 159 LEU B O 1
ATOM 4397 N N . ALA B 1 160 ? 3.959 17.031 17.766 1 97 160 ALA B N 1
ATOM 4398 C CA . ALA B 1 160 ? 4.039 15.977 18.766 1 97 160 ALA B CA 1
ATOM 4399 C C . ALA B 1 160 ? 2.689 15.289 18.953 1 97 160 ALA B C 1
ATOM 4401 O O . ALA B 1 160 ? 2.613 14.195 19.516 1 97 160 ALA B O 1
ATOM 4402 N N . ASN B 1 161 ? 1.638 16 18.562 1 97 161 ASN B N 1
ATOM 4403 C CA . ASN B 1 161 ? 0.306 15.43 18.719 1 97 161 ASN B CA 1
ATOM 4404 C C . ASN B 1 161 ? 0.175 14.102 17.984 1 97 161 ASN B C 1
ATOM 4406 O O . ASN B 1 161 ? 0.644 13.969 16.844 1 97 161 ASN B O 1
ATOM 4410 N N . PRO B 1 162 ? -0.413 13.117 18.609 1 96.56 162 PRO B N 1
ATOM 4411 C CA . PRO B 1 162 ? -0.554 11.812 17.969 1 96.56 162 PRO B CA 1
ATOM 4412 C C . PRO B 1 162 ? -1.573 11.82 16.828 1 96.56 162 PRO B C 1
ATOM 4414 O O . PRO B 1 162 ? -2.523 12.609 16.859 1 96.56 162 PRO B O 1
ATOM 4417 N N . LEU B 1 163 ? -1.346 10.945 15.836 1 96.25 163 LEU B N 1
ATOM 4418 C CA . LEU B 1 163 ? -2.283 10.766 14.734 1 96.25 163 LEU B CA 1
ATOM 4419 C C . LEU B 1 163 ? -3.5 9.961 15.188 1 96.25 163 LEU B C 1
ATOM 4421 O O . LEU B 1 163 ? -4.578 10.07 14.594 1 96.25 163 LEU B O 1
ATOM 4425 N N . TYR B 1 164 ? -3.303 9.156 16.203 1 95.88 164 TYR B N 1
ATOM 4426 C CA . TYR B 1 164 ? -4.371 8.305 16.719 1 95.88 164 TYR B CA 1
ATOM 4427 C C . TYR B 1 164 ? -4.805 8.758 18.109 1 95.88 164 TYR B C 1
ATOM 4429 O O . TYR B 1 164 ? -3.971 9.172 18.922 1 95.88 164 TYR B O 1
ATOM 4437 N N . CYS B 1 165 ? -6.047 8.617 18.359 1 96 165 CYS B N 1
ATOM 4438 C CA . CYS B 1 165 ? -6.629 9.055 19.625 1 96 165 CYS B CA 1
ATOM 4439 C C . CYS B 1 165 ? -6.008 8.305 20.797 1 96 165 CYS B C 1
ATOM 4441 O O . CYS B 1 165 ? -6.047 7.074 20.844 1 96 165 CYS B O 1
ATOM 4443 N N . PRO B 1 166 ? -5.43 9.117 21.719 1 94.5 166 PRO B N 1
ATOM 4444 C CA . PRO B 1 166 ? -4.91 8.445 22.906 1 94.5 166 PRO B CA 1
ATOM 4445 C C . PRO B 1 166 ? -5.996 7.707 23.688 1 94.5 166 PRO B C 1
ATOM 4447 O O . PRO B 1 166 ? -7.137 8.172 23.766 1 94.5 166 PRO B O 1
ATOM 4450 N N . ASP B 1 167 ? -5.609 6.652 24.391 1 91.94 167 ASP B N 1
ATOM 4451 C CA . ASP B 1 167 ? -6.562 5.809 25.109 1 91.94 167 ASP B CA 1
ATOM 4452 C C . ASP B 1 167 ? -7.297 6.594 26.188 1 91.94 167 ASP B C 1
ATOM 4454 O O . ASP B 1 167 ? -8.5 6.414 26.375 1 91.94 167 ASP B O 1
ATOM 4458 N N . TYR B 1 168 ? -6.609 7.477 26.812 1 91.75 168 TYR B N 1
ATOM 4459 C CA . TYR B 1 168 ? -7.188 8.195 27.953 1 91.75 168 TYR B CA 1
ATOM 4460 C C . TYR B 1 168 ? -8.164 9.266 27.469 1 91.75 168 TYR B C 1
ATOM 4462 O O . TYR B 1 168 ? -8.922 9.82 28.266 1 91.75 168 TYR B O 1
ATOM 4470 N N . THR B 1 169 ? -8.148 9.578 26.156 1 93.19 169 THR B N 1
ATOM 4471 C CA . THR B 1 169 ? -9.062 10.594 25.641 1 93.19 169 THR B CA 1
ATOM 4472 C C . THR B 1 169 ? -10.266 9.938 24.969 1 93.19 169 THR B C 1
ATOM 4474 O O . THR B 1 169 ? -11.25 10.609 24.656 1 93.19 169 THR B O 1
ATOM 4477 N N . ILE B 1 170 ? -10.188 8.664 24.75 1 90.38 170 ILE B N 1
ATOM 4478 C CA . ILE B 1 170 ? -11.312 7.965 24.141 1 90.38 170 ILE B CA 1
ATOM 4479 C C . ILE B 1 170 ? -12.555 8.125 25 1 90.38 170 ILE B C 1
ATOM 4481 O O . ILE B 1 170 ? -12.516 7.891 26.219 1 90.38 170 ILE B O 1
ATOM 4485 N N . GLY B 1 171 ? -13.641 8.539 24.422 1 89.19 171 GLY B N 1
ATOM 4486 C CA . GLY B 1 171 ? -14.891 8.742 25.141 1 89.19 171 GLY B CA 1
ATOM 4487 C C . GLY B 1 171 ? -15.055 10.156 25.656 1 89.19 171 GLY B C 1
ATOM 4488 O O . GLY B 1 171 ? -16.141 10.539 26.125 1 89.19 171 GLY B O 1
ATOM 4489 N N . LYS B 1 172 ? -14.008 10.922 25.531 1 90.94 172 LYS B N 1
ATOM 4490 C CA . LYS B 1 172 ? -14.062 12.273 26.078 1 90.94 172 LYS B CA 1
ATOM 4491 C C . LYS B 1 172 ? -14.336 13.305 24.984 1 90.94 172 LYS B C 1
ATOM 4493 O O . LYS B 1 172 ? -14.719 14.438 25.281 1 90.94 172 LYS B O 1
ATOM 4498 N N . ILE B 1 173 ? -14.055 12.945 23.797 1 92.06 173 ILE B N 1
ATOM 4499 C CA . ILE B 1 173 ? -14.336 13.867 22.703 1 92.06 173 ILE B CA 1
ATOM 4500 C C . ILE B 1 173 ? -15.828 13.859 22.375 1 92.06 173 ILE B C 1
ATOM 4502 O O . ILE B 1 173 ? -16.375 12.836 21.953 1 92.06 173 ILE B O 1
ATOM 4506 N N . THR B 1 174 ? -16.438 14.969 22.469 1 91.94 174 THR B N 1
ATOM 4507 C CA . THR B 1 174 ? -17.875 15.078 22.328 1 91.94 174 THR B CA 1
ATOM 4508 C C . THR B 1 174 ? -18.25 15.625 20.953 1 91.94 174 THR B C 1
ATOM 4510 O O . THR B 1 174 ? -17.375 16.062 20.188 1 91.94 174 THR B O 1
ATOM 4513 N N . SER B 1 175 ? -19.578 15.578 20.75 1 95 175 SER B N 1
ATOM 4514 C CA . SER B 1 175 ? -20.141 16.188 19.547 1 95 175 SER B CA 1
ATOM 4515 C C . SER B 1 175 ? -19.797 17.672 19.469 1 95 175 SER B C 1
ATOM 4517 O O . SER B 1 175 ? -19.422 18.172 18.406 1 95 175 SER B O 1
ATOM 4519 N N . GLU B 1 176 ? -19.859 18.281 20.562 1 94.12 176 GLU B N 1
ATOM 4520 C CA . GLU B 1 176 ? -19.562 19.703 20.625 1 94.12 176 GLU B CA 1
ATOM 4521 C C . GLU B 1 176 ? -18.094 19.984 20.266 1 94.12 176 GLU B C 1
ATOM 4523 O O . GLU B 1 176 ? -17.797 20.953 19.562 1 94.12 176 GLU B O 1
ATOM 4528 N N . GLN B 1 177 ? -17.266 19.203 20.719 1 92.75 177 GLN B N 1
ATOM 4529 C CA . GLN B 1 177 ? -15.852 19.375 20.422 1 92.75 177 GLN B CA 1
ATOM 4530 C C . GLN B 1 177 ? -15.578 19.172 18.922 1 92.75 177 GLN B C 1
ATOM 4532 O O . GLN B 1 177 ? -14.742 19.859 18.344 1 92.75 177 GLN B O 1
ATOM 4537 N N . LEU B 1 178 ? -16.266 18.203 18.344 1 95.06 178 LEU B N 1
ATOM 4538 C CA . LEU B 1 178 ? -16.125 18 16.906 1 95.06 178 LEU B CA 1
ATOM 4539 C C . LEU B 1 178 ? -16.594 19.234 16.141 1 95.06 178 LEU B C 1
ATOM 4541 O O . LEU B 1 178 ? -15.914 19.672 15.219 1 95.06 178 LEU B O 1
ATOM 4545 N N . HIS B 1 179 ? -17.719 19.781 16.562 1 93.88 179 HIS B N 1
ATOM 4546 C CA . HIS B 1 179 ? -18.219 21 15.922 1 93.88 179 HIS B CA 1
ATOM 4547 C C . HIS B 1 179 ? -17.234 22.141 16.062 1 93.88 179 HIS B C 1
ATOM 4549 O O . HIS B 1 179 ? -16.984 22.875 15.086 1 93.88 179 HIS B O 1
ATOM 4555 N N . HIS B 1 180 ? -16.766 22.25 17.234 1 92.44 180 HIS B N 1
ATOM 4556 C CA . HIS B 1 180 ? -15.82 23.328 17.484 1 92.44 180 HIS B CA 1
ATOM 4557 C C . HIS B 1 180 ? -14.586 23.188 16.609 1 92.44 180 HIS B C 1
ATOM 4559 O O . HIS B 1 180 ? -14.109 24.172 16.031 1 92.44 180 HIS B O 1
ATOM 4565 N N . PHE B 1 181 ? -14.07 22 16.516 1 93.81 181 PHE B N 1
ATOM 4566 C CA . PHE B 1 181 ? -12.898 21.75 15.688 1 93.81 181 PHE B CA 1
ATOM 4567 C C . PHE B 1 181 ? -13.18 22.078 14.227 1 93.81 181 PHE B C 1
ATOM 4569 O O . PHE B 1 181 ? -12.383 22.734 13.57 1 93.81 181 PHE B O 1
ATOM 4576 N N . VAL B 1 182 ? -14.258 21.609 13.711 1 92.5 182 VAL B N 1
ATOM 4577 C CA . VAL B 1 182 ? -14.633 21.828 12.32 1 92.5 182 VAL B CA 1
ATOM 4578 C C . VAL B 1 182 ? -14.859 23.312 12.078 1 92.5 182 VAL B C 1
ATOM 4580 O O . VAL B 1 182 ? -14.359 23.875 11.094 1 92.5 182 VAL B O 1
ATOM 4583 N N . GLN B 1 183 ? -15.5 24.016 12.945 1 88.94 183 GLN B N 1
ATOM 4584 C CA . GLN B 1 183 ? -15.789 25.438 12.805 1 88.94 183 GLN B CA 1
ATOM 4585 C C . GLN B 1 183 ? -14.508 26.25 12.781 1 88.94 183 GLN B C 1
ATOM 4587 O O . GLN B 1 183 ? -14.422 27.266 12.07 1 88.94 183 GLN B O 1
ATOM 4592 N N . ASN B 1 184 ? -13.602 25.766 13.492 1 89.31 184 ASN B N 1
ATOM 4593 C CA . ASN B 1 184 ? -12.383 26.547 13.633 1 89.31 184 ASN B CA 1
ATOM 4594 C C . ASN B 1 184 ? -11.375 26.234 12.531 1 89.31 184 ASN B C 1
ATOM 4596 O O . ASN B 1 184 ? -10.492 27.047 12.242 1 89.31 184 ASN B O 1
ATOM 4600 N N . ASN B 1 185 ? -11.516 25.078 11.945 1 91.06 185 ASN B N 1
ATOM 4601 C CA . ASN B 1 185 ? -10.461 24.688 11.031 1 91.06 185 ASN B CA 1
ATOM 4602 C C . ASN B 1 185 ? -10.984 24.516 9.609 1 91.06 185 ASN B C 1
ATOM 4604 O O . ASN B 1 185 ? -10.234 24.656 8.641 1 91.06 185 ASN B O 1
ATOM 4608 N N . PHE B 1 186 ? -12.211 24.156 9.484 1 90.25 186 PHE B N 1
ATOM 4609 C CA . PHE B 1 186 ? -12.781 23.969 8.156 1 90.25 186 PHE B CA 1
ATOM 4610 C C . PHE B 1 186 ? -13.258 25.281 7.578 1 90.25 186 PHE B C 1
ATOM 4612 O O . PHE B 1 186 ? -14.461 25.484 7.367 1 90.25 186 PHE B O 1
ATOM 4619 N N . THR B 1 187 ? -12.359 26.156 7.312 1 89.12 187 THR B N 1
ATOM 4620 C CA . THR B 1 187 ? -12.656 27.469 6.723 1 89.12 187 THR B CA 1
ATOM 4621 C C . THR B 1 187 ? -12.18 27.516 5.273 1 89.12 187 THR B C 1
ATOM 4623 O O . THR B 1 187 ? -11.258 26.812 4.887 1 89.12 187 THR B O 1
ATOM 4626 N N . SER B 1 188 ? -12.758 28.422 4.5 1 85.75 188 SER B N 1
ATOM 4627 C CA . SER B 1 188 ? -12.516 28.453 3.061 1 85.75 188 SER B CA 1
ATOM 4628 C C . SER B 1 188 ? -11.047 28.734 2.752 1 85.75 188 SER B C 1
ATOM 4630 O O . SER B 1 188 ? -10.492 28.156 1.812 1 85.75 188 SER B O 1
ATOM 4632 N N . ALA B 1 189 ? -10.438 29.547 3.545 1 86 189 ALA B N 1
ATOM 4633 C CA . ALA B 1 189 ? -9.055 29.922 3.283 1 86 189 ALA B CA 1
ATOM 4634 C C . ALA B 1 189 ? -8.102 28.781 3.607 1 86 189 ALA B C 1
ATOM 4636 O O . ALA B 1 189 ? -6.926 28.812 3.244 1 86 189 ALA B O 1
ATOM 4637 N N . ARG B 1 190 ? -8.641 27.719 4.191 1 89.75 190 ARG B N 1
ATOM 4638 C CA . ARG B 1 190 ? -7.84 26.562 4.562 1 89.75 190 ARG B CA 1
ATOM 4639 C C . ARG B 1 190 ? -8.203 25.359 3.711 1 89.75 190 ARG B C 1
ATOM 4641 O O . ARG B 1 190 ? -7.852 24.219 4.051 1 89.75 190 ARG B O 1
ATOM 4648 N N . MET B 1 191 ? -8.93 25.641 2.658 1 90.69 191 MET B N 1
ATOM 4649 C CA . MET B 1 191 ? -9.445 24.5 1.889 1 90.69 191 MET B CA 1
ATOM 4650 C C . MET B 1 191 ? -9.062 24.625 0.418 1 90.69 191 MET B C 1
ATOM 4652 O O . MET B 1 191 ? -8.906 25.734 -0.097 1 90.69 191 MET B O 1
ATOM 4656 N N . ALA B 1 192 ? -8.922 23.547 -0.16 1 92 192 ALA B N 1
ATOM 4657 C CA . ALA B 1 192 ? -8.766 23.422 -1.607 1 92 192 ALA B CA 1
ATOM 4658 C C . ALA B 1 192 ? -9.664 22.328 -2.164 1 92 192 ALA B C 1
ATOM 4660 O O . ALA B 1 192 ? -9.758 21.234 -1.59 1 92 192 ALA B O 1
ATOM 4661 N N . LEU B 1 193 ? -10.383 22.641 -3.174 1 93.25 193 LEU B N 1
ATOM 4662 C CA . LEU B 1 193 ? -11.18 21.672 -3.918 1 93.25 193 LEU B CA 1
ATOM 4663 C C . LEU B 1 193 ? -10.492 21.281 -5.227 1 93.25 193 LEU B C 1
ATOM 4665 O O . LEU B 1 193 ? -10.289 22.141 -6.094 1 93.25 193 LEU B O 1
ATOM 4669 N N . VAL B 1 194 ? -10.141 20.031 -5.273 1 93.69 194 VAL B N 1
ATOM 4670 C CA . VAL B 1 194 ? -9.367 19.578 -6.426 1 93.69 194 VAL B CA 1
ATOM 4671 C C . VAL B 1 194 ? -10.125 18.453 -7.145 1 93.69 194 VAL B C 1
ATOM 4673 O O . VAL B 1 194 ? -10.703 17.578 -6.504 1 93.69 194 VAL B O 1
ATOM 4676 N N . GLY B 1 195 ? -10.164 18.531 -8.508 1 93.81 195 GLY B N 1
ATOM 4677 C CA . GLY B 1 195 ? -10.82 17.516 -9.312 1 93.81 195 GLY B CA 1
ATOM 4678 C C . GLY B 1 195 ? -9.969 17.031 -10.477 1 93.81 195 GLY B C 1
ATOM 4679 O O . GLY B 1 195 ? -9.477 17.844 -11.266 1 93.81 195 GLY B O 1
ATOM 4680 N N . ILE B 1 196 ? -9.781 15.734 -10.461 1 91.38 196 ILE B N 1
ATOM 4681 C CA . ILE B 1 196 ? -9.156 15.094 -11.609 1 91.38 196 ILE B CA 1
ATOM 4682 C C . ILE B 1 196 ? -10.227 14.453 -12.492 1 91.38 196 ILE B C 1
ATOM 4684 O O . ILE B 1 196 ? -11.047 13.664 -12.008 1 91.38 196 ILE B O 1
ATOM 4688 N N . GLY B 1 197 ? -10.234 14.82 -13.781 1 89.06 197 GLY B N 1
ATOM 4689 C CA . GLY B 1 197 ? -11.25 14.305 -14.688 1 89.06 197 GLY B CA 1
ATOM 4690 C C . GLY B 1 197 ? -12.594 14.977 -14.523 1 89.06 197 GLY B C 1
ATOM 4691 O O . GLY B 1 197 ? -13.641 14.336 -14.656 1 89.06 197 GLY B O 1
ATOM 4692 N N . VAL B 1 198 ? -12.555 16.156 -14.094 1 90.81 198 VAL B N 1
ATOM 4693 C CA . VAL B 1 198 ? -13.75 16.969 -13.922 1 90.81 198 VAL B CA 1
ATOM 4694 C C . VAL B 1 198 ? -13.539 18.344 -14.578 1 90.81 198 VAL B C 1
ATOM 4696 O O . VAL B 1 198 ? -12.445 18.906 -14.516 1 90.81 198 VAL B O 1
ATOM 4699 N N . LYS B 1 199 ? -14.547 18.828 -15.172 1 89.31 199 LYS B N 1
ATOM 4700 C CA . LYS B 1 199 ? -14.469 20.156 -15.766 1 89.31 199 LYS B CA 1
ATOM 4701 C C . LYS B 1 199 ? -14.305 21.234 -14.688 1 89.31 199 LYS B C 1
ATOM 4703 O O . LYS B 1 199 ? -14.984 21.203 -13.664 1 89.31 199 LYS B O 1
ATOM 4708 N N . HIS B 1 200 ? -13.406 22.141 -14.984 1 91.56 200 HIS B N 1
ATOM 4709 C CA . HIS B 1 200 ? -13.141 23.203 -14.023 1 91.56 200 HIS B CA 1
ATOM 4710 C C . HIS B 1 200 ? -14.406 24.016 -13.727 1 91.56 200 HIS B C 1
ATOM 4712 O O . HIS B 1 200 ? -14.648 24.375 -12.578 1 91.56 200 HIS B O 1
ATOM 4718 N N . SER B 1 201 ? -15.211 24.234 -14.719 1 89.62 201 SER B N 1
ATOM 4719 C CA . SER B 1 201 ? -16.438 25.016 -14.562 1 89.62 201 SER B CA 1
ATOM 4720 C C . SER B 1 201 ? -17.406 24.312 -13.609 1 89.62 201 SER B C 1
ATOM 4722 O O . SER B 1 201 ? -18.078 24.984 -12.805 1 89.62 201 SER B O 1
ATOM 4724 N N . ASP B 1 202 ? -17.422 23.031 -13.695 1 87.44 202 ASP B N 1
ATOM 4725 C CA . ASP B 1 202 ? -18.297 22.266 -12.82 1 87.44 202 ASP B CA 1
ATOM 4726 C C . ASP B 1 202 ? -17.859 22.359 -11.367 1 87.44 202 ASP B C 1
ATOM 4728 O O . ASP B 1 202 ? -18.672 22.547 -10.469 1 87.44 202 ASP B O 1
ATOM 4732 N N . LEU B 1 203 ? -16.578 22.266 -11.188 1 88.44 203 LEU B N 1
ATOM 4733 C CA . LEU B 1 203 ? -16.047 22.391 -9.836 1 88.44 203 LEU B CA 1
ATOM 4734 C C . LEU B 1 203 ? -16.297 23.781 -9.266 1 88.44 203 LEU B C 1
ATOM 4736 O O . LEU B 1 203 ? -16.625 23.922 -8.094 1 88.44 203 LEU B O 1
ATOM 4740 N N . LYS B 1 204 ? -16.109 24.734 -10.125 1 86.81 204 LYS B N 1
ATOM 4741 C CA . LYS B 1 204 ? -16.312 26.109 -9.695 1 86.81 204 LYS B CA 1
ATOM 4742 C C . LYS B 1 204 ? -17.766 26.344 -9.281 1 86.81 204 LYS B C 1
ATOM 4744 O O . LYS B 1 204 ? -18.016 26.984 -8.258 1 86.81 204 LYS B O 1
ATOM 4749 N N . GLN B 1 205 ? -18.609 25.828 -10.031 1 83.81 205 GLN B N 1
ATOM 4750 C CA . GLN B 1 205 ? -20.031 25.969 -9.727 1 83.81 205 GLN B CA 1
ATOM 4751 C C . GLN B 1 205 ? -20.375 25.344 -8.383 1 83.81 205 GLN B C 1
ATOM 4753 O O . GLN B 1 205 ? -21.078 25.938 -7.57 1 83.81 205 GLN B O 1
ATOM 4758 N N . VAL B 1 206 ? -19.859 24.234 -8.227 1 79.69 206 VAL B N 1
ATOM 4759 C CA . VAL B 1 206 ? -20.109 23.516 -6.988 1 79.69 206 VAL B CA 1
ATOM 4760 C C . VAL B 1 206 ? -19.484 24.25 -5.812 1 79.69 206 VAL B C 1
ATOM 4762 O O . VAL B 1 206 ? -20.078 24.344 -4.734 1 79.69 206 VAL B O 1
ATOM 4765 N N . ALA B 1 207 ? -18.328 24.688 -5.992 1 78.44 207 ALA B N 1
ATOM 4766 C CA . ALA B 1 207 ? -17.625 25.438 -4.953 1 78.44 207 ALA B CA 1
ATOM 4767 C C . ALA B 1 207 ? -18.422 26.672 -4.539 1 78.44 207 ALA B C 1
ATOM 4769 O O . ALA B 1 207 ? -18.516 27 -3.352 1 78.44 207 ALA B O 1
ATOM 4770 N N . GLU B 1 208 ? -18.938 27.359 -5.477 1 75.31 208 GLU B N 1
ATOM 4771 C CA . GLU B 1 208 ? -19.672 28.578 -5.211 1 75.31 208 GLU B CA 1
ATOM 4772 C C . GLU B 1 208 ? -20.938 28.297 -4.402 1 75.31 208 GLU B C 1
ATOM 4774 O O . GLU B 1 208 ? -21.344 29.109 -3.574 1 75.31 208 GLU B O 1
ATOM 4779 N N . HIS B 1 209 ? -21.5 27.172 -4.621 1 66.12 209 HIS B N 1
ATOM 4780 C CA . HIS B 1 209 ? -22.719 26.812 -3.928 1 66.12 209 HIS B CA 1
ATOM 4781 C C . HIS B 1 209 ? -22.438 26.328 -2.51 1 66.12 209 HIS B C 1
ATOM 4783 O O . HIS B 1 209 ? -23.156 26.672 -1.573 1 66.12 209 HIS B O 1
ATOM 4789 N N . PHE B 1 210 ? -21.484 25.5 -2.418 1 57.94 210 PHE B N 1
ATOM 4790 C CA . PHE B 1 210 ? -21.406 24.688 -1.207 1 57.94 210 PHE B CA 1
ATOM 4791 C C . PHE B 1 210 ? -20.375 25.266 -0.241 1 57.94 210 PHE B C 1
ATOM 4793 O O . PHE B 1 210 ? -20.438 25 0.961 1 57.94 210 PHE B O 1
ATOM 4800 N N . LEU B 1 211 ? -19.547 25.984 -0.857 1 62.28 211 LEU B N 1
ATOM 4801 C CA . LEU B 1 211 ? -18.516 26.422 0.087 1 62.28 211 LEU B CA 1
ATOM 4802 C C . LEU B 1 211 ? -18.859 27.797 0.648 1 62.28 211 LEU B C 1
ATOM 4804 O O . LEU B 1 211 ? -18.031 28.703 0.63 1 62.28 211 LEU B O 1
ATOM 4808 N N . ASN B 1 212 ? -20.219 27.844 0.864 1 60.06 212 ASN B N 1
ATOM 4809 C CA . ASN B 1 212 ? -20.625 28.922 1.758 1 60.06 212 ASN B CA 1
ATOM 4810 C C . ASN B 1 212 ? -20.156 28.688 3.188 1 60.06 212 ASN B C 1
ATOM 4812 O O . ASN B 1 212 ? -20.969 28.547 4.102 1 60.06 212 ASN B O 1
ATOM 4816 N N . ILE B 1 213 ? -18.922 28.375 3.219 1 64.38 213 ILE B N 1
ATOM 4817 C CA . ILE B 1 213 ? -18.328 28.078 4.516 1 64.38 213 ILE B CA 1
ATOM 4818 C C . ILE B 1 213 ? -17.703 29.344 5.109 1 64.38 213 ILE B C 1
ATOM 4820 O O . ILE B 1 213 ? -17.547 30.344 4.414 1 64.38 213 ILE B O 1
ATOM 4824 N N . ARG B 1 214 ? -17.672 29.266 6.383 1 65.56 214 ARG B N 1
ATOM 4825 C CA . ARG B 1 214 ? -17.031 30.375 7.098 1 65.56 214 ARG B CA 1
ATOM 4826 C C . ARG B 1 214 ? -15.734 30.781 6.426 1 65.56 214 ARG B C 1
ATOM 4828 O O . ARG B 1 214 ? -14.914 29.922 6.074 1 65.56 214 ARG B O 1
ATOM 4835 N N . SER B 1 215 ? -15.789 32.062 6.105 1 68.88 215 SER B N 1
ATOM 4836 C CA . SER B 1 215 ? -14.547 32.656 5.613 1 68.88 215 SER B CA 1
ATOM 4837 C C . SER B 1 215 ? -13.578 32.938 6.754 1 68.88 215 SER B C 1
ATOM 4839 O O . SER B 1 215 ? -13.984 33.031 7.914 1 68.88 215 SER B O 1
ATOM 4841 N N . GLY B 1 216 ? -12.305 32.781 6.531 1 67.31 216 GLY B N 1
ATOM 4842 C CA . GLY B 1 216 ? -11.32 33.125 7.547 1 67.31 216 GLY B CA 1
ATOM 4843 C C . GLY B 1 216 ? -10.117 32.188 7.562 1 67.31 216 GLY B C 1
ATOM 4844 O O . GLY B 1 216 ? -10.141 31.125 6.945 1 67.31 216 GLY B O 1
ATOM 4845 N N . ALA B 1 217 ? -9.078 32.75 8.18 1 66.19 217 ALA B N 1
ATOM 4846 C CA . ALA B 1 217 ? -7.789 32.062 8.242 1 66.19 217 ALA B CA 1
ATOM 4847 C C . ALA B 1 217 ? -7.82 30.922 9.242 1 66.19 217 ALA B C 1
ATOM 4849 O O . ALA B 1 217 ? -6.918 30.078 9.266 1 66.19 217 ALA B O 1
ATOM 4850 N N . GLY B 1 218 ? -8.961 30.672 9.781 1 66.5 218 GLY B N 1
ATOM 4851 C CA . GLY B 1 218 ? -8.977 29.656 10.828 1 66.5 218 GLY B CA 1
ATOM 4852 C C . GLY B 1 218 ? -8.016 29.953 11.961 1 66.5 218 GLY B C 1
ATOM 4853 O O . GLY B 1 218 ? -7.555 31.094 12.117 1 66.5 218 GLY B O 1
ATOM 4854 N N . ILE B 1 219 ? -7.891 29.078 12.914 1 68.38 219 ILE B N 1
ATOM 4855 C CA . ILE B 1 219 ? -6.938 29.219 14.016 1 68.38 219 ILE B CA 1
ATOM 4856 C C . ILE B 1 219 ? -5.559 28.75 13.562 1 68.38 219 ILE B C 1
ATOM 4858 O O . ILE B 1 219 ? -5.426 27.672 12.969 1 68.38 219 ILE B O 1
ATOM 4862 N N . SER B 1 220 ? -4.637 29.688 13.688 1 72.06 220 SER B N 1
ATOM 4863 C CA . SER B 1 220 ? -3.271 29.359 13.297 1 72.06 220 SER B CA 1
ATOM 4864 C C . SER B 1 220 ? -2.67 28.312 14.227 1 72.06 220 SER B C 1
ATOM 4866 O O . SER B 1 220 ? -2.938 28.312 15.43 1 72.06 220 SER B O 1
ATOM 4868 N N . SER B 1 221 ? -2.113 27.297 13.664 1 74.69 221 SER B N 1
ATOM 4869 C CA . SER B 1 221 ? -1.388 26.312 14.469 1 74.69 221 SER B CA 1
ATOM 4870 C C . SER B 1 221 ? -0.104 26.906 15.031 1 74.69 221 SER B C 1
ATOM 4872 O O . SER B 1 221 ? 0.513 27.781 14.406 1 74.69 221 SER B O 1
ATOM 4874 N N . ALA B 1 222 ? 0.183 26.547 16.25 1 85.81 222 ALA B N 1
ATOM 4875 C CA . ALA B 1 222 ? 1.463 26.922 16.844 1 85.81 222 ALA B CA 1
ATOM 4876 C C . ALA B 1 222 ? 2.629 26.422 16 1 85.81 222 ALA B C 1
ATOM 4878 O O . ALA B 1 222 ? 2.535 25.375 15.359 1 85.81 222 ALA B O 1
ATOM 4879 N N . LYS B 1 223 ? 3.615 27.203 16 1 92.94 223 LYS B N 1
ATOM 4880 C CA . LYS B 1 223 ? 4.836 26.781 15.312 1 92.94 223 LYS B CA 1
ATOM 4881 C C . LYS B 1 223 ? 5.445 25.547 15.984 1 92.94 223 LYS B C 1
ATOM 4883 O O . LYS B 1 223 ? 5.504 25.469 17.219 1 92.94 223 LYS B O 1
ATOM 4888 N N . ALA B 1 224 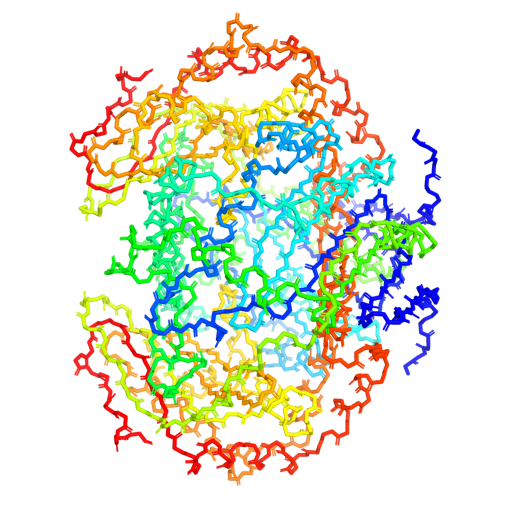? 5.875 24.609 15.164 1 96.12 224 ALA B N 1
ATOM 4889 C CA . ALA B 1 224 ? 6.477 23.391 15.703 1 96.12 224 ALA B CA 1
ATOM 4890 C C . ALA B 1 224 ? 7.785 23.703 16.422 1 96.12 224 ALA B C 1
ATOM 4892 O O . ALA B 1 224 ? 8.578 24.516 15.961 1 96.12 224 ALA B O 1
ATOM 4893 N N . VAL B 1 225 ? 8.008 23.109 17.547 1 97.5 225 VAL B N 1
ATOM 4894 C CA . VAL B 1 225 ? 9.242 23.266 18.312 1 97.5 225 VAL B CA 1
ATOM 4895 C C . VAL B 1 225 ? 9.945 21.922 18.438 1 97.5 225 VAL B C 1
ATOM 4897 O O . VAL B 1 225 ? 9.484 21.031 19.156 1 97.5 225 VAL B O 1
ATOM 4900 N N . TYR B 1 226 ? 11.016 21.812 17.703 1 98.12 226 TYR B N 1
ATOM 4901 C CA . TYR B 1 226 ? 11.828 20.594 17.781 1 98.12 226 TYR B CA 1
ATOM 4902 C C . TYR B 1 226 ? 12.641 20.578 19.078 1 98.12 226 TYR B C 1
ATOM 4904 O O . TYR B 1 226 ? 13.305 21.562 19.422 1 98.12 226 TYR B O 1
ATOM 4912 N N . ARG B 1 227 ? 12.68 19.516 19.828 1 96.88 227 ARG B N 1
ATOM 4913 C CA . ARG B 1 227 ? 13.352 19.484 21.109 1 96.88 227 ARG B CA 1
ATOM 4914 C C . ARG B 1 227 ? 14.359 18.344 21.172 1 96.88 227 ARG B C 1
ATOM 4916 O O . ARG B 1 227 ? 15.289 18.375 21.984 1 96.88 227 ARG B O 1
ATOM 4923 N N . GLY B 1 228 ? 14.211 17.328 20.344 1 96.25 228 GLY B N 1
ATOM 4924 C CA . GLY B 1 228 ? 15.031 16.141 20.5 1 96.25 228 GLY B CA 1
ATOM 4925 C C . GLY B 1 228 ? 14.609 15.273 21.672 1 96.25 228 GLY B C 1
ATOM 4926 O O . GLY B 1 228 ? 13.773 15.68 22.469 1 96.25 228 GLY B O 1
ATOM 4927 N N . GLY B 1 229 ? 15.117 14.062 21.734 1 96.81 229 GLY B N 1
ATOM 4928 C CA . GLY B 1 229 ? 14.773 13.172 22.828 1 96.81 229 GLY B CA 1
ATOM 4929 C C . GLY B 1 229 ? 14.648 11.719 22.406 1 96.81 229 GLY B C 1
ATOM 4930 O O . GLY B 1 229 ? 14.992 11.375 21.266 1 96.81 229 GLY B O 1
ATOM 4931 N N . GLU B 1 230 ? 14.211 10.891 23.422 1 97.94 230 GLU B N 1
ATOM 4932 C CA . GLU B 1 230 ? 14.203 9.453 23.172 1 97.94 230 GLU B CA 1
ATOM 4933 C C . GLU B 1 230 ? 13.008 8.789 23.844 1 97.94 230 GLU B C 1
ATOM 4935 O O . GLU B 1 230 ? 12.648 9.141 24.969 1 97.94 230 GLU B O 1
ATOM 4940 N N . ILE B 1 231 ? 12.352 7.965 23.125 1 98.06 231 ILE B N 1
ATOM 4941 C CA . ILE B 1 231 ? 11.328 7.086 23.688 1 98.06 231 ILE B CA 1
ATOM 4942 C C . ILE B 1 231 ? 11.664 5.633 23.359 1 98.06 231 ILE B C 1
ATOM 4944 O O . ILE B 1 231 ? 11.922 5.289 22.203 1 98.06 231 ILE B O 1
ATOM 4948 N N . ARG B 1 232 ? 11.695 4.781 24.375 1 97.81 232 ARG B N 1
ATOM 4949 C CA . ARG B 1 232 ? 12.039 3.367 24.266 1 97.81 232 ARG B CA 1
ATOM 4950 C C . ARG B 1 232 ? 10.875 2.48 24.688 1 97.81 232 ARG B C 1
ATOM 4952 O O . ARG B 1 232 ? 10.344 2.637 25.797 1 97.81 232 ARG B O 1
ATOM 4959 N N . GLU B 1 233 ? 10.469 1.662 23.844 1 97.12 233 GLU B N 1
ATOM 4960 C CA . GLU B 1 233 ? 9.414 0.702 24.156 1 97.12 233 GLU B CA 1
ATOM 4961 C C . GLU B 1 233 ? 9.969 -0.716 24.25 1 97.12 233 GLU B C 1
ATOM 4963 O O . GLU B 1 233 ? 10.125 -1.399 23.234 1 97.12 233 GLU B O 1
ATOM 4968 N N . GLN B 1 234 ? 10.148 -1.195 25.484 1 95.81 234 GLN B N 1
ATOM 4969 C CA . GLN B 1 234 ? 10.586 -2.561 25.75 1 95.81 234 GLN B CA 1
ATOM 4970 C C . GLN B 1 234 ? 9.414 -3.537 25.703 1 95.81 234 GLN B C 1
ATOM 4972 O O . GLN B 1 234 ? 8.648 -3.637 26.656 1 95.81 234 GLN B O 1
ATOM 4977 N N . ASN B 1 235 ? 9.32 -4.273 24.625 1 92.25 235 ASN B N 1
ATOM 4978 C CA . ASN B 1 235 ? 8.172 -5.164 24.516 1 92.25 235 ASN B CA 1
ATOM 4979 C C . ASN B 1 235 ? 8.594 -6.617 24.328 1 92.25 235 ASN B C 1
ATOM 4981 O O . ASN B 1 235 ? 7.754 -7.504 24.172 1 92.25 235 ASN B O 1
ATOM 4985 N N . GLY B 1 236 ? 9.914 -6.852 24.172 1 91.56 236 GLY B N 1
ATOM 4986 C CA . GLY B 1 236 ? 10.453 -8.203 24.141 1 91.56 236 GLY B CA 1
ATOM 4987 C C . GLY B 1 236 ? 10.469 -8.82 22.766 1 91.56 236 GLY B C 1
ATOM 4988 O O . GLY B 1 236 ? 10.922 -9.945 22.578 1 91.56 236 GLY B O 1
ATOM 4989 N N . ASP B 1 237 ? 10.047 -8.164 21.781 1 90.75 237 ASP B N 1
ATOM 4990 C CA . ASP B 1 237 ? 10.062 -8.688 20.422 1 90.75 237 ASP B CA 1
ATOM 4991 C C . ASP B 1 237 ? 11.492 -8.945 19.938 1 90.75 237 ASP B C 1
ATOM 4993 O O . ASP B 1 237 ? 12.406 -8.172 20.25 1 90.75 237 ASP B O 1
ATOM 4997 N N . SER B 1 238 ? 11.594 -9.977 19.156 1 90.94 238 SER B N 1
ATOM 4998 C CA . SER B 1 238 ? 12.914 -10.367 18.672 1 90.94 238 SER B CA 1
ATOM 4999 C C . SER B 1 238 ? 13.445 -9.375 17.641 1 90.94 238 SER B C 1
ATOM 5001 O O . SER B 1 238 ? 14.656 -9.273 17.438 1 90.94 238 SER B O 1
ATOM 5003 N N . LEU B 1 239 ? 12.602 -8.672 16.969 1 91.94 239 LEU B N 1
ATOM 5004 C CA . LEU B 1 239 ? 13.016 -7.625 16.031 1 91.94 239 LEU B CA 1
ATOM 5005 C C . LEU B 1 239 ? 12.977 -6.254 16.703 1 91.94 239 LEU B C 1
ATOM 5007 O O . LEU B 1 239 ? 12.023 -5.938 17.422 1 91.94 239 LEU B O 1
ATOM 5011 N N . VAL B 1 240 ? 14.016 -5.543 16.469 1 95.75 240 VAL B N 1
ATOM 5012 C CA . VAL B 1 240 ? 14.102 -4.188 17 1 95.75 240 VAL B CA 1
ATOM 5013 C C . VAL B 1 240 ? 13.883 -3.174 15.875 1 95.75 240 VAL B C 1
ATOM 5015 O O . VAL B 1 240 ? 14.578 -3.217 14.852 1 95.75 240 VAL B O 1
ATOM 5018 N N . HIS B 1 241 ? 12.922 -2.373 16.031 1 96.81 241 HIS B N 1
ATOM 5019 C CA . HIS B 1 241 ? 12.68 -1.229 15.156 1 96.81 241 HIS B CA 1
ATOM 5020 C C . HIS B 1 241 ? 13.266 0.049 15.75 1 96.81 241 HIS B C 1
ATOM 5022 O O . HIS B 1 241 ? 13.008 0.368 16.922 1 96.81 241 HIS B O 1
ATOM 5028 N N . ALA B 1 242 ? 14.023 0.749 14.953 1 97.62 242 ALA B N 1
ATOM 5029 C CA . ALA B 1 242 ? 14.656 1.963 15.461 1 97.62 242 ALA B CA 1
ATOM 5030 C C . ALA B 1 242 ? 14.586 3.09 14.438 1 97.62 242 ALA B C 1
ATOM 5032 O O . ALA B 1 242 ? 14.867 2.881 13.25 1 97.62 242 ALA B O 1
ATOM 5033 N N . ALA B 1 243 ? 14.156 4.211 14.867 1 98.12 243 ALA B N 1
ATOM 5034 C CA . ALA B 1 243 ? 14.188 5.441 14.078 1 98.12 243 ALA B CA 1
ATOM 5035 C C . ALA B 1 243 ? 15.047 6.504 14.758 1 98.12 243 ALA B C 1
ATOM 5037 O O . ALA B 1 243 ? 14.812 6.852 15.914 1 98.12 243 ALA B O 1
ATOM 5038 N N . ILE B 1 244 ? 16.016 6.965 14.07 1 98.31 244 ILE B N 1
ATOM 5039 C CA . ILE B 1 244 ? 16.875 8.039 14.555 1 98.31 244 ILE B CA 1
ATOM 5040 C C . ILE B 1 244 ? 16.844 9.203 13.57 1 98.31 244 ILE B C 1
ATOM 5042 O O . ILE B 1 244 ? 17.109 9.031 12.383 1 98.31 244 ILE B O 1
ATOM 5046 N N . VAL B 1 245 ? 16.531 10.359 14.141 1 98.5 245 VAL B N 1
ATOM 5047 C CA . VAL B 1 245 ? 16.359 11.484 13.234 1 98.5 245 VAL B CA 1
ATOM 5048 C C . VAL B 1 245 ? 16.906 12.758 13.867 1 98.5 245 VAL B C 1
ATOM 5050 O O . VAL B 1 245 ? 17.25 12.766 15.055 1 98.5 245 VAL B O 1
ATOM 5053 N N . THR B 1 246 ? 17.078 13.766 13.094 1 98.31 246 THR B N 1
ATOM 5054 C CA . THR B 1 246 ? 17.25 15.164 13.5 1 98.31 246 THR B CA 1
ATOM 5055 C C . THR B 1 246 ? 16.203 16.047 12.836 1 98.31 246 THR B C 1
ATOM 5057 O O . THR B 1 246 ? 15.375 15.562 12.062 1 98.31 246 THR B O 1
ATOM 5060 N N . GLU B 1 247 ? 16.188 17.25 13.273 1 98.19 247 GLU B N 1
ATOM 5061 C CA . GLU B 1 247 ? 15.266 18.156 12.602 1 98.19 247 GLU B CA 1
ATOM 5062 C C . GLU B 1 247 ? 15.664 18.359 11.141 1 98.19 247 GLU B C 1
ATOM 5064 O O . GLU B 1 247 ? 16.828 18.609 10.836 1 98.19 247 GLU B O 1
ATOM 5069 N N . GLY B 1 248 ? 14.742 18.156 10.312 1 96.88 248 GLY B N 1
ATOM 5070 C CA . GLY B 1 248 ? 14.93 18.375 8.891 1 96.88 248 GLY B CA 1
ATOM 5071 C C . GLY B 1 248 ? 14.492 19.75 8.43 1 96.88 248 GLY B C 1
ATOM 5072 O O . GLY B 1 248 ? 14.758 20.75 9.094 1 96.88 248 GLY B O 1
ATOM 5073 N N . ALA B 1 249 ? 13.906 19.766 7.219 1 96.06 249 ALA B N 1
ATOM 5074 C CA . ALA B 1 249 ? 13.586 21.062 6.617 1 96.06 249 ALA B CA 1
ATOM 5075 C C . ALA B 1 249 ? 12.109 21.141 6.25 1 96.06 249 ALA B C 1
ATOM 5077 O O . ALA B 1 249 ? 11.453 20.125 6.062 1 96.06 249 ALA B O 1
ATOM 5078 N N . ALA B 1 250 ? 11.625 22.406 6.199 1 94.5 250 ALA B N 1
ATOM 5079 C CA . ALA B 1 250 ? 10.242 22.656 5.816 1 94.5 250 ALA B CA 1
ATOM 5080 C C . ALA B 1 250 ? 10.023 22.406 4.328 1 94.5 250 ALA B C 1
ATOM 5082 O O . ALA B 1 250 ? 10.93 22.641 3.516 1 94.5 250 ALA B O 1
ATOM 5083 N N . VAL B 1 251 ? 8.844 22.016 4.008 1 90.5 251 VAL B N 1
ATOM 5084 C CA . VAL B 1 251 ? 8.477 21.688 2.635 1 90.5 251 VAL B CA 1
ATOM 5085 C C . VAL B 1 251 ? 8.711 22.906 1.734 1 90.5 251 VAL B C 1
ATOM 5087 O O . VAL B 1 251 ? 8.414 24.047 2.121 1 90.5 251 VAL B O 1
ATOM 5090 N N . GLY B 1 252 ? 9.234 22.703 0.536 1 86.31 252 GLY B N 1
ATOM 5091 C CA . GLY B 1 252 ? 9.414 23.75 -0.451 1 86.31 252 GLY B CA 1
ATOM 5092 C C . GLY B 1 252 ? 10.758 24.453 -0.341 1 86.31 252 GLY B C 1
ATOM 5093 O O . GLY B 1 252 ? 11.133 25.219 -1.229 1 86.31 252 GLY B O 1
ATOM 5094 N N . SER B 1 253 ? 11.523 24.234 0.709 1 91.38 253 SER B N 1
ATOM 5095 C CA . SER B 1 253 ? 12.82 24.891 0.893 1 91.38 253 SER B CA 1
ATOM 5096 C C . SER B 1 253 ? 13.906 24.188 0.08 1 91.38 253 SER B C 1
ATOM 5098 O O . SER B 1 253 ? 13.75 23.016 -0.3 1 91.38 253 SER B O 1
ATOM 5100 N N . ALA B 1 254 ? 14.922 24.891 -0.178 1 93.56 254 ALA B N 1
ATOM 5101 C CA . ALA B 1 254 ? 16.078 24.297 -0.843 1 93.56 254 ALA B CA 1
ATOM 5102 C C . ALA B 1 254 ? 16.688 23.188 0.001 1 93.56 254 ALA B C 1
ATOM 5104 O O . ALA B 1 254 ? 17.172 22.188 -0.535 1 93.56 254 ALA B O 1
ATOM 5105 N N . GLU B 1 255 ? 16.625 23.406 1.228 1 96.19 255 GLU B N 1
ATOM 5106 C CA . GLU B 1 255 ? 17.172 22.406 2.139 1 96.19 255 GLU B CA 1
ATOM 5107 C C . GLU B 1 255 ? 16.359 21.109 2.078 1 96.19 255 GLU B C 1
ATOM 5109 O O . GLU B 1 255 ? 16.906 20.016 2.199 1 96.19 255 GLU B O 1
ATOM 5114 N N . ALA B 1 256 ? 15.062 21.266 1.974 1 96.25 256 ALA B N 1
ATOM 5115 C CA . ALA B 1 256 ? 14.211 20.094 1.844 1 96.25 256 ALA B CA 1
ATOM 5116 C C . ALA B 1 256 ? 14.602 19.266 0.618 1 96.25 256 ALA B C 1
ATOM 5118 O O . ALA B 1 256 ? 14.602 18.031 0.665 1 96.25 256 ALA B O 1
ATOM 5119 N N . ASN B 1 257 ? 14.945 19.938 -0.43 1 96.12 257 ASN B N 1
ATOM 5120 C CA . ASN B 1 257 ? 15.398 19.234 -1.629 1 96.12 257 ASN B CA 1
ATOM 5121 C C . ASN B 1 257 ? 16.703 18.484 -1.384 1 96.12 257 ASN B C 1
ATOM 5123 O O . ASN B 1 257 ? 16.875 17.359 -1.848 1 96.12 257 ASN B O 1
ATOM 5127 N N . ALA B 1 258 ? 17.578 19.109 -0.724 1 97.81 258 ALA B N 1
ATOM 5128 C CA . ALA B 1 258 ? 18.859 18.484 -0.407 1 97.81 258 ALA B CA 1
ATOM 5129 C C . ALA B 1 258 ? 18.656 17.219 0.418 1 97.81 258 ALA B C 1
ATOM 5131 O O . ALA B 1 258 ? 19.297 16.188 0.148 1 97.81 258 ALA B O 1
ATOM 5132 N N . PHE B 1 259 ? 17.766 17.297 1.393 1 97.62 259 PHE B N 1
ATOM 5133 C CA . PHE B 1 259 ? 17.469 16.125 2.213 1 97.62 259 PHE B CA 1
ATOM 5134 C C . PHE B 1 259 ? 16.844 15.016 1.368 1 97.62 259 PHE B C 1
ATOM 5136 O O . PHE B 1 259 ? 17.109 13.836 1.593 1 97.62 259 PHE B O 1
ATOM 5143 N N . SER B 1 260 ? 15.992 15.406 0.468 1 96.38 260 SER B N 1
ATOM 5144 C CA . SER B 1 260 ? 15.359 14.414 -0.398 1 96.38 260 SER B CA 1
ATOM 5145 C C . SER B 1 260 ? 16.391 13.695 -1.261 1 96.38 260 SER B C 1
ATOM 5147 O O . SER B 1 260 ? 16.328 12.477 -1.441 1 96.38 260 SER B O 1
ATOM 5149 N N . VAL B 1 261 ? 17.297 14.43 -1.799 1 96 261 VAL B N 1
ATOM 5150 C CA . VAL B 1 261 ? 18.359 13.812 -2.59 1 96 261 VAL B CA 1
ATOM 5151 C C . VAL B 1 261 ? 19.219 12.922 -1.696 1 96 261 VAL B C 1
ATOM 5153 O O . VAL B 1 261 ? 19.562 11.797 -2.07 1 96 261 VAL B O 1
ATOM 5156 N N . LEU B 1 262 ? 19.547 13.414 -0.511 1 97 262 LEU B N 1
ATOM 5157 C CA . LEU B 1 262 ? 20.328 12.633 0.443 1 97 262 LEU B CA 1
ATOM 5158 C C . LEU B 1 262 ? 19.625 11.32 0.773 1 97 262 LEU B C 1
ATOM 5160 O O . LEU B 1 262 ? 20.266 10.273 0.896 1 97 262 LEU B O 1
ATOM 5164 N N . GLN B 1 263 ? 18.312 11.383 0.952 1 95.19 263 GLN B N 1
ATOM 5165 C CA . GLN B 1 263 ? 17.516 10.188 1.209 1 95.19 263 GLN B CA 1
ATOM 5166 C C . GLN B 1 263 ? 17.75 9.125 0.135 1 95.19 263 GLN B C 1
ATOM 5168 O O . GLN B 1 263 ? 17.859 7.938 0.441 1 95.19 263 GLN B O 1
ATOM 5173 N N . HIS B 1 264 ? 17.844 9.555 -1.059 1 91.12 264 HIS B N 1
ATOM 5174 C CA . HIS B 1 264 ? 18 8.625 -2.17 1 91.12 264 HIS B CA 1
ATOM 5175 C C . HIS B 1 264 ? 19.453 8.172 -2.318 1 91.12 264 HIS B C 1
ATOM 5177 O O . HIS B 1 264 ? 19.719 7.078 -2.814 1 91.12 264 HIS B O 1
ATOM 5183 N N . VAL B 1 265 ? 20.391 9.023 -1.863 1 91.38 265 VAL B N 1
ATOM 5184 C CA . VAL B 1 265 ? 21.781 8.594 -1.806 1 91.38 265 VAL B CA 1
ATOM 5185 C C . VAL B 1 265 ? 21.922 7.434 -0.824 1 91.38 265 VAL B C 1
ATOM 5187 O O . VAL B 1 265 ? 22.609 6.445 -1.117 1 91.38 265 VAL B O 1
ATOM 5190 N N . LEU B 1 266 ? 21.266 7.602 0.239 1 91.5 266 LEU B N 1
ATOM 5191 C CA . LEU B 1 266 ? 21.391 6.617 1.31 1 91.5 266 LEU B CA 1
ATOM 5192 C C . LEU B 1 266 ? 20.562 5.375 0.999 1 91.5 266 LEU B C 1
ATOM 5194 O O . LEU B 1 266 ? 20.953 4.262 1.355 1 91.5 266 LEU B O 1
ATOM 5198 N N . GLY B 1 267 ? 19.641 5.504 0.245 1 81.81 267 GLY B N 1
ATOM 5199 C CA . GLY B 1 267 ? 18.719 4.422 -0.045 1 81.81 267 GLY B CA 1
ATOM 5200 C C . GLY B 1 267 ? 17.312 4.695 0.448 1 81.81 267 GLY B C 1
ATOM 5201 O O . GLY B 1 267 ? 17.062 4.711 1.655 1 81.81 267 GLY B O 1
ATOM 5202 N N . ALA B 1 268 ? 16.625 5.289 -0.715 1 58.72 268 ALA B N 1
ATOM 5203 C CA . ALA B 1 268 ? 15.219 5.559 -0.457 1 58.72 268 ALA B CA 1
ATOM 5204 C C . ALA B 1 268 ? 14.383 4.293 -0.61 1 58.72 268 ALA B C 1
ATOM 5206 O O . ALA B 1 268 ? 14.625 3.48 -1.505 1 58.72 268 ALA B O 1
ATOM 5207 N N . GLY B 1 269 ? 14.023 3.551 0.205 1 49.78 269 GLY B N 1
ATOM 5208 C CA . GLY B 1 269 ? 13.18 2.391 -0.019 1 49.78 269 GLY B CA 1
ATOM 5209 C C . GLY B 1 269 ? 11.844 2.48 0.701 1 49.78 269 GLY B C 1
ATOM 5210 O O . GLY B 1 269 ? 11.672 3.303 1.602 1 49.78 269 GLY B O 1
ATOM 5211 N N . PRO B 1 270 ? 10.805 2.182 -0.167 1 42.28 270 PRO B N 1
ATOM 5212 C CA . PRO B 1 270 ? 9.617 2.02 0.679 1 42.28 270 PRO B CA 1
ATOM 5213 C C . PRO B 1 270 ? 9.922 1.291 1.986 1 42.28 270 PRO B C 1
ATOM 5215 O O . PRO B 1 270 ? 10.82 0.45 2.035 1 42.28 270 PRO B O 1
ATOM 5218 N N . LEU B 1 271 ? 9.641 2 3.021 1 38.56 271 LEU B N 1
ATOM 5219 C CA . LEU B 1 271 ? 9.844 1.268 4.266 1 38.56 271 LEU B CA 1
ATOM 5220 C C . LEU B 1 271 ? 9.594 -0.223 4.066 1 38.56 271 LEU B C 1
ATOM 5222 O O . LEU B 1 271 ? 10.156 -1.055 4.781 1 38.56 271 LEU B O 1
ATOM 5226 N N . ILE B 1 272 ? 8.469 -0.638 3.367 1 34.22 272 ILE B N 1
ATOM 5227 C CA . ILE B 1 272 ? 7.965 -2.006 3.402 1 34.22 272 ILE B CA 1
ATOM 5228 C C . ILE B 1 272 ? 8.32 -2.721 2.102 1 34.22 272 ILE B C 1
ATOM 5230 O O . ILE B 1 272 ? 7.91 -3.861 1.881 1 34.22 272 ILE B O 1
ATOM 5234 N N . LYS B 1 273 ? 8.656 -2.084 1.004 1 38.19 273 LYS B N 1
ATOM 5235 C CA . LYS B 1 273 ? 8.695 -3.041 -0.099 1 38.19 273 LYS B CA 1
ATOM 5236 C C . LYS B 1 273 ? 9.727 -4.137 0.162 1 38.19 273 LYS B C 1
ATOM 5238 O O . LYS B 1 273 ? 10.867 -3.852 0.532 1 38.19 273 LYS B O 1
ATOM 5243 N N . ARG B 1 274 ? 9.367 -5.227 0.541 1 38.53 274 ARG B N 1
ATOM 5244 C CA . ARG B 1 274 ? 10.039 -6.465 0.912 1 38.53 274 ARG B CA 1
ATOM 5245 C C . ARG B 1 274 ? 11.195 -6.762 -0.038 1 38.53 274 ARG B C 1
ATOM 5247 O O . ARG B 1 274 ? 11.883 -7.777 0.11 1 38.53 274 ARG B O 1
ATOM 5254 N N . GLY B 1 275 ? 11.555 -5.859 -1.029 1 40.06 275 GLY B N 1
ATOM 5255 C CA . GLY B 1 275 ? 12.805 -6.172 -1.7 1 40.06 275 GLY B CA 1
ATOM 5256 C C . GLY B 1 275 ? 13.953 -5.277 -1.268 1 40.06 275 GLY B C 1
ATOM 5257 O O . GLY B 1 275 ? 13.844 -4.051 -1.317 1 40.06 275 GLY B O 1
ATOM 5258 N N . SER B 1 276 ? 14.672 -5.73 -0.203 1 45.53 276 SER B N 1
ATOM 5259 C CA . SER B 1 276 ? 15.867 -5.066 0.306 1 45.53 276 SER B CA 1
ATOM 5260 C C . SER B 1 276 ? 16.641 -4.383 -0.816 1 45.53 276 SER B C 1
ATOM 5262 O O . SER B 1 276 ? 16.891 -4.988 -1.86 1 45.53 276 SER B O 1
ATOM 5264 N N . ASN B 1 277 ? 16.438 -3.057 -0.892 1 52.94 277 ASN B N 1
ATOM 5265 C CA . ASN B 1 277 ? 17.422 -2.375 -1.737 1 52.94 277 ASN B CA 1
ATOM 5266 C C . ASN B 1 277 ? 18.844 -2.658 -1.282 1 52.94 277 ASN B C 1
ATOM 5268 O O . ASN B 1 277 ? 19.453 -1.851 -0.571 1 52.94 277 ASN B O 1
ATOM 5272 N N . VAL B 1 278 ? 19.25 -3.891 -1.426 1 53.25 278 VAL B N 1
ATOM 5273 C CA . VAL B 1 278 ? 20.562 -4.371 -1.015 1 53.25 278 VAL B CA 1
ATOM 5274 C C . VAL B 1 278 ? 21.641 -3.459 -1.579 1 53.25 278 VAL B C 1
ATOM 5276 O O . VAL B 1 278 ? 22.781 -3.471 -1.106 1 53.25 278 VAL B O 1
ATOM 5279 N N . THR B 1 279 ? 21.109 -2.523 -2.348 1 56.53 279 THR B N 1
ATOM 5280 C CA . THR B 1 279 ? 22.172 -1.779 -3.016 1 56.53 279 THR B CA 1
ATOM 5281 C C . THR B 1 279 ? 22.281 -0.365 -2.451 1 56.53 279 THR B C 1
ATOM 5283 O O . THR B 1 279 ? 23.203 0.38 -2.801 1 56.53 279 THR B O 1
ATOM 5286 N N . SER B 1 280 ? 21.438 -0.168 -1.537 1 72.94 280 SER B N 1
ATOM 5287 C CA . SER B 1 280 ? 21.531 1.187 -1 1 72.94 280 SER B CA 1
ATOM 5288 C C . SER B 1 280 ? 22.781 1.369 -0.153 1 72.94 280 SER B C 1
ATOM 5290 O O . SER B 1 280 ? 23.359 0.394 0.334 1 72.94 280 SER B O 1
ATOM 5292 N N . LYS B 1 281 ? 23.281 2.594 -0.075 1 77.88 281 LYS B N 1
ATOM 5293 C CA . LYS B 1 281 ? 24.453 2.891 0.756 1 77.88 281 LYS B CA 1
ATOM 5294 C C . LYS B 1 281 ? 24.219 2.439 2.197 1 77.88 281 LYS B C 1
ATOM 5296 O O . LYS B 1 281 ? 25.125 1.889 2.826 1 77.88 281 LYS B O 1
ATOM 5301 N N . LEU B 1 282 ? 23.062 2.629 2.67 1 83.88 282 LEU B N 1
ATOM 5302 C CA . LEU B 1 282 ? 22.75 2.174 4.02 1 83.88 282 LEU B CA 1
ATOM 5303 C C . LEU B 1 282 ? 22.891 0.66 4.129 1 83.88 282 LEU B C 1
ATOM 5305 O O . LEU B 1 282 ? 23.547 0.1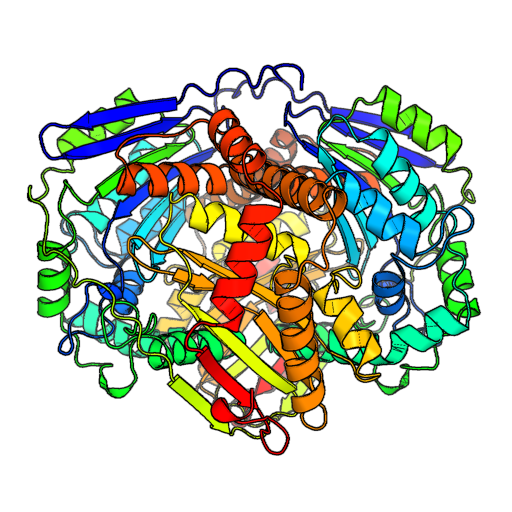59 5.039 1 83.88 282 LEU B O 1
ATOM 5309 N N . SER B 1 283 ? 22.328 0.028 3.197 1 81.31 283 SER B N 1
ATOM 5310 C CA . SER B 1 283 ? 22.344 -1.43 3.244 1 81.31 283 SER B CA 1
ATOM 5311 C C . SER B 1 283 ? 23.766 -1.968 3.104 1 81.31 283 SER B C 1
ATOM 5313 O O . SER B 1 283 ? 24.172 -2.877 3.834 1 81.31 283 SER B O 1
ATOM 5315 N N . GLN B 1 284 ? 24.516 -1.368 2.227 1 78.44 284 GLN B N 1
ATOM 5316 C CA . GLN B 1 284 ? 25.891 -1.81 2.008 1 78.44 284 GLN B CA 1
ATOM 5317 C C . GLN B 1 284 ? 26.75 -1.542 3.236 1 78.44 284 GLN B C 1
ATOM 5319 O O . GLN B 1 284 ? 27.562 -2.393 3.637 1 78.44 284 GLN B O 1
ATOM 5324 N N . GLY B 1 285 ? 26.594 -0.396 3.75 1 85.56 285 GLY B N 1
ATOM 5325 C CA . GLY B 1 285 ? 27.359 -0.05 4.934 1 85.56 285 GLY B CA 1
ATOM 5326 C C . GLY B 1 285 ? 27.062 -0.936 6.125 1 85.56 285 GLY B C 1
ATOM 5327 O O . GLY B 1 285 ? 27.969 -1.361 6.844 1 85.56 285 GLY B O 1
ATOM 5328 N N . ILE B 1 286 ? 25.797 -1.24 6.277 1 87.38 286 ILE B N 1
ATOM 5329 C CA . ILE B 1 286 ? 25.375 -2.059 7.41 1 87.38 286 ILE B CA 1
ATOM 5330 C C . ILE B 1 286 ? 25.812 -3.506 7.188 1 87.38 286 ILE B C 1
ATOM 5332 O O . ILE B 1 286 ? 26.234 -4.184 8.125 1 87.38 286 ILE B O 1
ATOM 5336 N N . ALA B 1 287 ? 25.719 -3.896 5.965 1 81.94 287 ALA B N 1
ATOM 5337 C CA . ALA B 1 287 ? 26.078 -5.273 5.637 1 81.94 287 ALA B CA 1
ATOM 5338 C C . ALA B 1 287 ? 27.547 -5.543 5.949 1 81.94 287 ALA B C 1
ATOM 5340 O O . ALA B 1 287 ? 27.922 -6.68 6.234 1 81.94 287 ALA B O 1
ATOM 5341 N N . LYS B 1 288 ? 28.422 -4.559 5.93 1 84.19 288 LYS B N 1
ATOM 5342 C CA . LYS B 1 288 ? 29.828 -4.695 6.277 1 84.19 288 LYS B CA 1
ATOM 5343 C C . LYS B 1 288 ? 30.016 -4.84 7.785 1 84.19 288 LYS B C 1
ATOM 5345 O O . LYS B 1 288 ? 31.016 -5.398 8.242 1 84.19 288 LYS B O 1
ATOM 5350 N N . ALA B 1 289 ? 29.031 -4.379 8.461 1 86.56 289 ALA B N 1
ATOM 5351 C CA . ALA B 1 289 ? 29.172 -4.328 9.914 1 86.56 289 ALA B CA 1
ATOM 5352 C C . ALA B 1 289 ? 28.531 -5.555 10.57 1 86.56 289 ALA B C 1
ATOM 5354 O O . ALA B 1 289 ? 28.844 -5.883 11.719 1 86.56 289 ALA B O 1
ATOM 5355 N N . THR B 1 290 ? 27.625 -6.152 9.906 1 83.12 290 THR B N 1
ATOM 5356 C CA . THR B 1 290 ? 26.953 -7.301 10.492 1 83.12 290 THR B CA 1
ATOM 5357 C C . THR B 1 290 ? 26.609 -8.336 9.43 1 83.12 290 THR B C 1
ATOM 5359 O O . THR B 1 290 ? 26.359 -7.98 8.273 1 83.12 290 THR B O 1
ATOM 5362 N N . SER B 1 291 ? 26.672 -9.57 9.922 1 79.31 291 SER B N 1
ATOM 5363 C CA . SER B 1 291 ? 26.266 -10.664 9.039 1 79.31 291 SER B CA 1
ATOM 5364 C C . SER B 1 291 ? 24.828 -11.062 9.289 1 79.31 291 SER B C 1
ATOM 5366 O O . SER B 1 291 ? 24.266 -11.891 8.562 1 79.31 291 SER B O 1
ATOM 5368 N N . GLN B 1 292 ? 24.281 -10.406 10.289 1 81.25 292 GLN B N 1
ATOM 5369 C CA . GLN B 1 292 ? 22.906 -10.734 10.648 1 81.25 292 GLN B CA 1
ATOM 5370 C C . GLN B 1 292 ? 21.906 -9.961 9.781 1 81.25 292 GLN B C 1
ATOM 5372 O O . GLN B 1 292 ? 22.219 -8.859 9.305 1 81.25 292 GLN B O 1
ATOM 5377 N N . PRO B 1 293 ? 20.75 -10.57 9.539 1 82.44 293 PRO B N 1
ATOM 5378 C CA . PRO B 1 293 ? 19.75 -9.898 8.711 1 82.44 293 PRO B CA 1
ATOM 5379 C C . PRO B 1 293 ? 19.266 -8.586 9.312 1 82.44 293 PRO B C 1
ATOM 5381 O O . PRO B 1 293 ? 19.141 -8.469 10.531 1 82.44 293 PRO B O 1
ATOM 5384 N N . PHE B 1 294 ? 19.016 -7.688 8.398 1 86.62 294 PHE B N 1
ATOM 5385 C CA . PHE B 1 294 ? 18.547 -6.367 8.789 1 86.62 294 PHE B CA 1
ATOM 5386 C C . PHE B 1 294 ? 17.781 -5.711 7.645 1 86.62 294 PHE B C 1
ATOM 5388 O O . PHE B 1 294 ? 17.766 -6.223 6.523 1 86.62 294 PHE B O 1
ATOM 5395 N N . ASP B 1 295 ? 17.062 -4.707 7.965 1 86 295 ASP B N 1
ATOM 5396 C CA . ASP B 1 295 ? 16.5 -3.766 6.992 1 86 295 ASP B CA 1
ATOM 5397 C C . ASP B 1 295 ? 16.766 -2.322 7.414 1 86 295 ASP B C 1
ATOM 5399 O O . ASP B 1 295 ? 16.875 -2.025 8.609 1 86 295 ASP B O 1
ATOM 5403 N N . ALA B 1 296 ? 17.016 -1.526 6.387 1 90.25 296 ALA B N 1
ATOM 5404 C CA . ALA B 1 296 ? 17.297 -0.126 6.695 1 90.25 296 ALA B CA 1
ATOM 5405 C C . ALA B 1 296 ? 16.828 0.787 5.566 1 90.25 296 ALA B C 1
ATOM 5407 O O . ALA B 1 296 ? 16.922 0.431 4.391 1 90.25 296 ALA B O 1
ATOM 5408 N N . SER B 1 297 ? 16.344 1.907 5.941 1 91.12 297 SER B N 1
ATOM 5409 C CA . SER B 1 297 ? 15.945 2.924 4.977 1 91.12 297 SER B CA 1
ATOM 5410 C C . SER B 1 297 ? 16.141 4.328 5.535 1 91.12 297 SER B C 1
ATOM 5412 O O . SER B 1 297 ? 16.047 4.535 6.746 1 91.12 297 SER B O 1
ATOM 5414 N N . ALA B 1 298 ? 16.438 5.215 4.586 1 94 298 ALA B N 1
ATOM 5415 C CA . ALA B 1 298 ? 16.438 6.621 4.984 1 94 298 ALA B CA 1
ATOM 5416 C C . ALA B 1 298 ? 15.016 7.125 5.219 1 94 298 ALA B C 1
ATOM 5418 O O . ALA B 1 298 ? 14.07 6.656 4.578 1 94 298 ALA B O 1
ATOM 5419 N N . PHE B 1 299 ? 14.883 7.938 6.16 1 93 299 PHE B N 1
ATOM 5420 C CA . PHE B 1 299 ? 13.602 8.523 6.539 1 93 299 PHE B CA 1
ATOM 5421 C C . PHE B 1 299 ? 13.609 10.031 6.32 1 93 299 PHE B C 1
ATOM 5423 O O . PHE B 1 299 ? 14.531 10.727 6.762 1 93 299 PHE B O 1
ATOM 5430 N N . ASN B 1 300 ? 12.641 10.547 5.609 1 95.62 300 ASN B N 1
ATOM 5431 C CA . ASN B 1 300 ? 12.523 11.977 5.344 1 95.62 300 ASN B CA 1
ATOM 5432 C C . ASN B 1 300 ? 11.062 12.414 5.312 1 95.62 300 ASN B C 1
ATOM 5434 O O . ASN B 1 300 ? 10.266 11.883 4.539 1 95.62 300 ASN B O 1
ATOM 5438 N N . VAL B 1 301 ? 10.695 13.289 6.191 1 95.75 301 VAL B N 1
ATOM 5439 C CA . VAL B 1 301 ? 9.359 13.883 6.156 1 95.75 301 VAL B CA 1
ATOM 5440 C C . VAL B 1 301 ? 9.469 15.398 6.305 1 95.75 301 VAL B C 1
ATOM 5442 O O . VAL B 1 301 ? 10.281 15.891 7.082 1 95.75 301 VAL B O 1
ATOM 5445 N N . ASN B 1 302 ? 8.75 16.141 5.512 1 94.81 302 ASN B N 1
ATOM 5446 C CA . ASN B 1 302 ? 8.734 17.594 5.535 1 94.81 302 ASN B CA 1
ATOM 5447 C C . ASN B 1 302 ? 7.359 18.141 5.902 1 94.81 302 ASN B C 1
ATOM 5449 O O . ASN B 1 302 ? 6.348 17.719 5.344 1 94.81 302 ASN B O 1
ATOM 5453 N N . TYR B 1 303 ? 7.352 19.016 6.84 1 94.62 303 TYR B N 1
ATOM 5454 C CA . TYR B 1 303 ? 6.137 19.734 7.219 1 94.62 303 TYR B CA 1
ATOM 5455 C C . TYR B 1 303 ? 6.227 21.203 6.84 1 94.62 303 TYR B C 1
ATOM 5457 O O . TYR B 1 303 ? 7.219 21.641 6.25 1 94.62 303 TYR B O 1
ATOM 5465 N N . SER B 1 304 ? 5.16 21.953 7.113 1 92 304 SER B N 1
ATOM 5466 C CA . SER B 1 304 ? 5.078 23.344 6.703 1 92 304 SER B CA 1
ATOM 5467 C C . SER B 1 304 ? 6.141 24.188 7.395 1 92 304 SER B C 1
ATOM 5469 O O . SER B 1 304 ? 6.621 25.172 6.836 1 92 304 SER B O 1
ATOM 5471 N N . ASP B 1 305 ? 6.598 23.812 8.625 1 94.81 305 ASP B N 1
ATOM 5472 C CA . ASP B 1 305 ? 7.512 24.688 9.359 1 94.81 305 ASP B CA 1
ATOM 5473 C C . ASP B 1 305 ? 8.625 23.875 10.016 1 94.81 305 ASP B C 1
ATOM 5475 O O . ASP B 1 305 ? 9.32 24.375 10.906 1 94.81 305 ASP B O 1
ATOM 5479 N N . SER B 1 306 ? 8.719 22.672 9.703 1 96.75 306 SER B N 1
ATOM 5480 C CA . SER B 1 306 ? 9.766 21.797 10.219 1 96.75 306 SER B CA 1
ATOM 5481 C C . SER B 1 306 ? 9.867 20.516 9.398 1 96.75 306 SER B C 1
ATOM 5483 O O . SER B 1 306 ? 9.312 20.422 8.305 1 96.75 306 SER B O 1
ATOM 5485 N N . GLY B 1 307 ? 10.617 19.547 9.828 1 97.31 307 GLY B N 1
ATOM 5486 C CA . GLY B 1 307 ? 10.781 18.234 9.234 1 97.31 307 GLY B CA 1
ATOM 5487 C C . GLY B 1 307 ? 11.633 17.297 10.062 1 97.31 307 GLY B C 1
ATOM 5488 O O . GLY B 1 307 ? 12.188 17.703 11.086 1 97.31 307 GLY B O 1
ATOM 5489 N N . LEU B 1 308 ? 11.633 16.078 9.688 1 98.12 308 LEU B N 1
ATOM 5490 C CA . LEU B 1 308 ? 12.5 15.07 10.289 1 98.12 308 LEU B CA 1
ATOM 5491 C C . LEU B 1 308 ? 13.32 14.344 9.227 1 98.12 308 LEU B C 1
ATOM 5493 O O . LEU B 1 308 ? 12.789 13.969 8.18 1 98.12 308 LEU B O 1
ATOM 5497 N N . PHE B 1 309 ? 14.594 14.227 9.445 1 97.88 309 PHE B N 1
ATOM 5498 C CA . PHE B 1 309 ? 15.461 13.453 8.562 1 97.88 309 PHE B CA 1
ATOM 5499 C C . PHE B 1 309 ? 16.328 12.484 9.359 1 97.88 309 PHE B C 1
ATOM 5501 O O . PHE B 1 309 ? 16.875 12.852 10.398 1 97.88 309 PHE B O 1
ATOM 5508 N N . GLY B 1 310 ? 16.453 11.242 8.82 1 97.75 310 GLY B N 1
ATOM 5509 C CA . GLY B 1 310 ? 17.312 10.234 9.414 1 97.75 310 GLY B CA 1
ATOM 5510 C C . GLY B 1 310 ? 17.156 8.859 8.789 1 97.75 310 GLY B C 1
ATOM 5511 O O . GLY B 1 310 ? 17.25 8.719 7.57 1 97.75 310 GLY B O 1
ATOM 5512 N N . PHE B 1 311 ? 17.047 7.879 9.672 1 96.25 311 PHE B N 1
ATOM 5513 C CA . PHE B 1 311 ? 16.922 6.535 9.117 1 96.25 311 PHE B CA 1
ATOM 5514 C C . PHE B 1 311 ? 16.078 5.652 10.039 1 96.25 311 PHE B C 1
ATOM 5516 O O . PHE B 1 311 ? 15.867 5.992 11.203 1 96.25 311 PHE B O 1
ATOM 5523 N N . TYR B 1 312 ? 15.531 4.664 9.477 1 95.06 312 TYR B N 1
ATOM 5524 C CA . TYR B 1 312 ? 14.75 3.613 10.125 1 95.06 312 TYR B CA 1
ATOM 5525 C C . TYR B 1 312 ? 15.383 2.244 9.898 1 95.06 312 TYR B C 1
ATOM 5527 O O . TYR B 1 312 ? 15.695 1.881 8.758 1 95.06 312 TYR B O 1
ATOM 5535 N N . THR B 1 313 ? 15.586 1.47 10.977 1 94 313 THR B N 1
ATOM 5536 C CA . THR B 1 313 ? 16.219 0.158 10.844 1 94 313 THR B CA 1
ATOM 5537 C C . THR B 1 313 ? 15.359 -0.917 11.508 1 94 313 THR B C 1
ATOM 5539 O O . THR B 1 313 ? 14.633 -0.635 12.469 1 94 313 THR B O 1
ATOM 5542 N N . ILE B 1 314 ? 15.398 -2.045 11 1 92.5 314 ILE B N 1
ATOM 5543 C CA . ILE B 1 314 ? 14.891 -3.275 11.594 1 92.5 314 ILE B CA 1
ATOM 5544 C C . ILE B 1 314 ? 16.031 -4.281 11.75 1 92.5 314 ILE B C 1
ATOM 5546 O O . ILE B 1 314 ? 16.766 -4.555 10.797 1 92.5 314 ILE B O 1
ATOM 5550 N N . SER B 1 315 ? 16.25 -4.77 12.93 1 92.94 315 SER B N 1
ATOM 5551 C CA . SER B 1 315 ? 17.344 -5.699 13.18 1 92.94 315 SER B CA 1
ATOM 5552 C C . SER B 1 315 ? 16.969 -6.734 14.227 1 92.94 315 SER B C 1
ATOM 5554 O O . SER B 1 315 ? 15.984 -6.555 14.953 1 92.94 315 SER B O 1
ATOM 5556 N N . GLN B 1 316 ? 17.766 -7.793 14.273 1 91.12 316 GLN B N 1
ATOM 5557 C CA . GLN B 1 316 ? 17.656 -8.719 15.391 1 91.12 316 GLN B CA 1
ATOM 5558 C C . GLN B 1 316 ? 18.125 -8.07 16.688 1 91.12 316 GLN B C 1
ATOM 5560 O O . GLN B 1 316 ? 19.078 -7.285 16.688 1 91.12 316 GLN B O 1
ATOM 5565 N N . ALA B 1 317 ? 17.516 -8.445 17.766 1 94.19 317 ALA B N 1
ATOM 5566 C CA . ALA B 1 317 ? 17.734 -7.789 19.047 1 94.19 317 ALA B CA 1
ATOM 5567 C C . ALA B 1 317 ? 19.219 -7.805 19.438 1 94.19 317 ALA B C 1
ATOM 5569 O O . ALA B 1 317 ? 19.781 -6.773 19.812 1 94.19 317 ALA B O 1
ATOM 5570 N N . PRO B 1 318 ? 19.922 -8.852 19.219 1 94.25 318 PRO B N 1
ATOM 5571 C CA . PRO B 1 318 ? 21.312 -8.867 19.641 1 94.25 318 PRO B CA 1
ATOM 5572 C C . PRO B 1 318 ? 22.203 -7.957 18.781 1 94.25 318 PRO B C 1
ATOM 5574 O O . PRO B 1 318 ? 23.281 -7.566 19.203 1 94.25 318 PRO B O 1
ATOM 5577 N N . ASN B 1 319 ? 21.688 -7.617 17.625 1 94 319 ASN B N 1
ATOM 5578 C CA . ASN B 1 319 ? 22.531 -6.891 16.688 1 94 319 ASN B CA 1
ATOM 5579 C C . ASN B 1 319 ? 22.047 -5.453 16.484 1 94 319 ASN B C 1
ATOM 5581 O O . ASN B 1 319 ? 22.562 -4.738 15.625 1 94 319 ASN B O 1
ATOM 5585 N N . ALA B 1 320 ? 21.156 -5.027 17.25 1 96 320 ALA B N 1
ATOM 5586 C CA . ALA B 1 320 ? 20.531 -3.715 17.078 1 96 320 ALA B CA 1
ATOM 5587 C C . ALA B 1 320 ? 21.578 -2.605 17.156 1 96 320 ALA B C 1
ATOM 5589 O O . ALA B 1 320 ? 21.594 -1.688 16.344 1 96 320 ALA B O 1
ATOM 5590 N N . GLY B 1 321 ? 22.484 -2.693 18.078 1 96.88 321 GLY B N 1
ATOM 5591 C CA . GLY B 1 321 ? 23.516 -1.675 18.25 1 96.88 321 GLY B CA 1
ATOM 5592 C C . GLY B 1 321 ? 24.422 -1.541 17.047 1 96.88 321 GLY B C 1
ATOM 5593 O O . GLY B 1 321 ? 24.688 -0.43 16.578 1 96.88 321 GLY B O 1
ATOM 5594 N N . GLU B 1 322 ? 24.828 -2.633 16.578 1 95.62 322 GLU B N 1
ATOM 5595 C CA . GLU B 1 322 ? 25.719 -2.645 15.43 1 95.62 322 GLU B CA 1
ATOM 5596 C C . GLU B 1 322 ? 25.047 -2.062 14.195 1 95.62 322 GLU B C 1
ATOM 5598 O O . GLU B 1 322 ? 25.672 -1.299 13.445 1 95.62 322 GLU B O 1
ATOM 5603 N N . VAL B 1 323 ? 23.812 -2.438 13.969 1 94.69 323 VAL B N 1
ATOM 5604 C CA . VAL B 1 323 ? 23.062 -1.983 12.805 1 94.69 323 VAL B CA 1
ATOM 5605 C C . VAL B 1 323 ? 22.844 -0.473 12.883 1 94.69 323 VAL B C 1
ATOM 5607 O O . VAL B 1 323 ? 23.094 0.247 11.914 1 94.69 323 VAL B O 1
ATOM 5610 N N . ILE B 1 324 ? 22.484 -0.007 14.023 1 97.06 324 ILE B N 1
ATOM 5611 C CA . ILE B 1 324 ? 22.203 1.41 14.227 1 97.06 324 ILE B CA 1
ATOM 5612 C C . ILE B 1 324 ? 23.484 2.223 14.047 1 97.06 324 ILE B C 1
ATOM 5614 O O . ILE B 1 324 ? 23.484 3.227 13.328 1 97.06 324 ILE B O 1
ATOM 5618 N N . LYS B 1 325 ? 24.531 1.811 14.617 1 97.19 325 LYS B N 1
ATOM 5619 C CA . LYS B 1 325 ? 25.812 2.525 14.523 1 97.19 325 LYS B CA 1
ATOM 5620 C C . LYS B 1 325 ? 26.328 2.525 13.094 1 97.19 325 LYS B C 1
ATOM 5622 O O . LYS B 1 325 ? 26.875 3.533 12.625 1 97.19 325 LYS B O 1
ATOM 5627 N N . ALA B 1 326 ? 26.172 1.413 12.484 1 95.88 326 ALA B N 1
ATOM 5628 C CA . ALA B 1 326 ? 26.609 1.337 11.094 1 95.88 326 ALA B CA 1
ATOM 5629 C C . ALA B 1 326 ? 25.828 2.309 10.219 1 95.88 326 ALA B C 1
ATOM 5631 O O . ALA B 1 326 ? 26.391 2.941 9.32 1 95.88 326 ALA B O 1
ATOM 5632 N N . ALA B 1 327 ? 24.531 2.361 10.422 1 95.31 327 ALA B N 1
ATOM 5633 C CA . ALA B 1 327 ? 23.703 3.299 9.672 1 95.31 327 ALA B CA 1
ATOM 5634 C C . ALA B 1 327 ? 24.141 4.738 9.922 1 95.31 327 ALA B C 1
ATOM 5636 O O . ALA B 1 327 ? 24.266 5.527 8.984 1 95.31 327 ALA B O 1
ATOM 5637 N N . LEU B 1 328 ? 24.375 5.043 11.156 1 96.94 328 LEU B N 1
ATOM 5638 C CA . LEU B 1 328 ? 24.844 6.375 11.531 1 96.94 328 LEU B CA 1
ATOM 5639 C C . LEU B 1 328 ? 26.172 6.703 10.852 1 96.94 328 LEU B C 1
ATOM 5641 O O . LEU B 1 328 ? 26.359 7.82 10.367 1 96.94 328 LEU B O 1
ATOM 5645 N N . ASN B 1 329 ? 27.016 5.797 10.797 1 96 329 ASN B N 1
ATOM 5646 C CA . ASN B 1 329 ? 28.344 5.992 10.203 1 96 329 ASN B CA 1
ATOM 5647 C C . ASN B 1 329 ? 28.25 6.277 8.711 1 96 329 ASN B C 1
ATOM 5649 O O . ASN B 1 329 ? 29.078 6.988 8.156 1 96 329 ASN B O 1
ATOM 5653 N N . GLN B 1 330 ? 27.219 5.738 8.094 1 94.88 330 GLN B N 1
ATOM 5654 C CA . GLN B 1 330 ? 27.047 6.02 6.668 1 94.88 330 GLN B CA 1
ATOM 5655 C C . GLN B 1 330 ? 26.703 7.488 6.438 1 94.88 330 GLN B C 1
ATOM 5657 O O . GLN B 1 330 ? 27.188 8.102 5.488 1 94.88 330 GLN B O 1
ATOM 5662 N N . ILE B 1 331 ? 25.859 8.039 7.27 1 96.62 331 ILE B N 1
ATOM 5663 C CA . ILE B 1 331 ? 25.516 9.445 7.133 1 96.62 331 ILE B CA 1
ATOM 5664 C C . ILE B 1 331 ? 26.719 10.32 7.48 1 96.62 331 ILE B C 1
ATOM 5666 O O . ILE B 1 331 ? 26.969 11.336 6.828 1 96.62 331 ILE B O 1
ATOM 5670 N N . LYS B 1 332 ? 27.484 9.914 8.461 1 97.25 332 LYS B N 1
ATOM 5671 C CA . LYS B 1 332 ? 28.703 10.633 8.812 1 97.25 332 LYS B CA 1
ATOM 5672 C C . LYS B 1 332 ? 29.688 10.641 7.645 1 97.25 332 LYS B C 1
ATOM 5674 O O . LYS B 1 332 ? 30.328 11.664 7.383 1 97.25 332 LYS B O 1
ATOM 5679 N N . ALA B 1 333 ? 29.781 9.516 7.023 1 96.31 333 ALA B N 1
ATOM 5680 C CA . ALA B 1 333 ? 30.672 9.43 5.871 1 96.31 333 ALA B CA 1
ATOM 5681 C C . ALA B 1 333 ? 30.266 10.414 4.781 1 96.31 333 ALA B C 1
ATOM 5683 O O . ALA B 1 333 ? 31.109 11.055 4.168 1 96.31 333 ALA B O 1
ATOM 5684 N N . VAL B 1 334 ? 29.016 10.516 4.555 1 96.5 334 VAL B N 1
ATOM 5685 C CA . VAL B 1 334 ? 28.531 11.477 3.57 1 96.5 334 VAL B CA 1
ATOM 5686 C C . VAL B 1 334 ? 28.844 12.898 4.035 1 96.5 334 VAL B C 1
ATOM 5688 O O . VAL B 1 334 ? 29.266 13.734 3.24 1 96.5 334 VAL B O 1
ATOM 5691 N N . ALA B 1 335 ? 28.641 13.18 5.305 1 97.81 335 ALA B N 1
ATOM 5692 C CA . ALA B 1 335 ? 28.891 14.5 5.875 1 97.81 335 ALA B CA 1
ATOM 5693 C C . ALA B 1 335 ? 30.359 14.883 5.723 1 97.81 335 ALA B C 1
ATOM 5695 O O . ALA B 1 335 ? 30.688 16.078 5.648 1 97.81 335 ALA B O 1
ATOM 5696 N N . GLN B 1 336 ? 31.203 13.891 5.648 1 97.19 336 GLN B N 1
ATOM 5697 C CA . GLN B 1 336 ? 32.625 14.117 5.527 1 97.19 336 GLN B CA 1
ATOM 5698 C C . GLN B 1 336 ? 33.062 14.18 4.062 1 97.19 336 GLN B C 1
ATOM 5700 O O . GLN B 1 336 ? 34.25 14.273 3.76 1 97.19 336 GLN B O 1
ATOM 5705 N N . GLY B 1 337 ? 32.094 14.055 3.193 1 94.06 337 GLY B N 1
ATOM 5706 C CA . GLY B 1 337 ? 32.375 14.188 1.772 1 94.06 337 GLY B CA 1
ATOM 5707 C C . GLY B 1 337 ? 32.531 12.852 1.068 1 94.06 337 GLY B C 1
ATOM 5708 O O . GLY B 1 337 ? 33 12.781 -0.065 1 94.06 337 GLY B O 1
ATOM 5709 N N . GLY B 1 338 ? 32.188 11.828 1.727 1 92.88 338 GLY B N 1
ATOM 5710 C CA . GLY B 1 338 ? 32.312 10.492 1.155 1 92.88 338 GLY B CA 1
ATOM 5711 C C . GLY B 1 338 ? 31.234 10.195 0.122 1 92.88 338 GLY B C 1
ATOM 5712 O O . GLY B 1 338 ? 30.562 9.164 0.19 1 92.88 338 GLY B O 1
ATOM 5713 N N . ILE B 1 339 ? 30.922 11.125 -0.715 1 93.25 339 ILE B N 1
ATOM 5714 C CA . ILE B 1 339 ? 29.969 10.945 -1.806 1 93.25 339 ILE B CA 1
ATOM 5715 C C . ILE B 1 339 ? 30.5 11.625 -3.068 1 93.25 339 ILE B C 1
ATOM 5717 O O . ILE B 1 339 ? 31.188 12.641 -2.992 1 93.25 339 ILE B O 1
ATOM 5721 N N . THR B 1 340 ? 30.203 11.0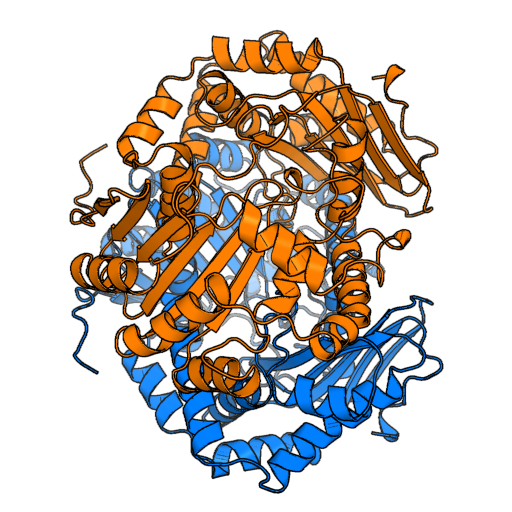55 -4.23 1 92.25 340 THR B N 1
ATOM 5722 C CA . THR B 1 340 ? 30.656 11.594 -5.508 1 92.25 340 THR B CA 1
ATOM 5723 C C . THR B 1 340 ? 29.531 12.336 -6.215 1 92.25 340 THR B C 1
ATOM 5725 O O . THR B 1 340 ? 28.359 12.188 -5.863 1 92.25 340 THR B O 1
ATOM 5728 N N . ASP B 1 341 ? 29.906 13.109 -7.199 1 94.12 341 ASP B N 1
ATOM 5729 C CA . ASP B 1 341 ? 28.922 13.773 -8.039 1 94.12 341 ASP B CA 1
ATOM 5730 C C . ASP B 1 341 ? 28.031 12.75 -8.758 1 94.12 341 ASP B C 1
ATOM 5732 O O . ASP B 1 341 ? 26.859 13 -9 1 94.12 341 ASP B O 1
ATOM 5736 N N . ASP B 1 342 ? 28.641 11.664 -9.016 1 89.19 342 ASP B N 1
ATOM 5737 C CA . ASP B 1 342 ? 27.875 10.602 -9.672 1 89.19 342 ASP B CA 1
ATOM 5738 C C . ASP B 1 342 ? 26.797 10.055 -8.75 1 89.19 342 ASP B C 1
ATOM 5740 O O . ASP B 1 342 ? 25.672 9.773 -9.195 1 89.19 342 ASP B O 1
ATOM 5744 N N . ASP B 1 343 ? 27.125 9.898 -7.52 1 89.31 343 ASP B N 1
ATOM 5745 C CA . ASP B 1 343 ? 26.156 9.453 -6.527 1 89.31 343 ASP B CA 1
ATOM 5746 C C . ASP B 1 343 ? 24.969 10.414 -6.453 1 89.31 343 ASP B C 1
ATOM 5748 O O . ASP B 1 343 ? 23.812 9.977 -6.41 1 89.31 343 ASP B O 1
ATOM 5752 N N . VAL B 1 344 ? 25.281 11.633 -6.48 1 94.19 344 VAL B N 1
ATOM 5753 C CA . VAL B 1 344 ? 24.266 12.664 -6.359 1 94.19 344 VAL B CA 1
ATOM 5754 C C . VAL B 1 344 ? 23.406 12.703 -7.621 1 94.19 344 VAL B C 1
ATOM 5756 O O . VAL B 1 344 ? 22.188 12.812 -7.547 1 94.19 344 VAL B O 1
ATOM 5759 N N . THR B 1 345 ? 24.062 12.594 -8.719 1 91.25 345 THR B N 1
ATOM 5760 C CA . THR B 1 345 ? 23.328 12.594 -9.984 1 91.25 345 THR B CA 1
ATOM 5761 C C . THR B 1 345 ? 22.359 11.414 -10.055 1 91.25 345 THR B C 1
ATOM 5763 O O . THR B 1 345 ? 21.203 11.57 -10.461 1 91.25 345 THR B O 1
ATOM 5766 N N . LYS B 1 346 ? 22.844 10.32 -9.633 1 86.56 346 LYS B N 1
ATOM 5767 C CA . LYS B 1 346 ? 21.984 9.133 -9.602 1 86.56 346 LYS B CA 1
ATOM 5768 C C . LYS B 1 346 ? 20.797 9.336 -8.672 1 86.56 346 LYS B C 1
ATOM 5770 O O . LYS B 1 346 ? 19.672 8.984 -9.023 1 86.56 346 LYS B O 1
ATOM 5775 N N . ALA B 1 347 ? 21.062 9.805 -7.535 1 91.19 347 ALA B N 1
ATOM 5776 C CA . ALA B 1 347 ? 20.016 10.062 -6.551 1 91.19 347 ALA B CA 1
ATOM 5777 C C . ALA B 1 347 ? 18.984 11.055 -7.094 1 91.19 347 ALA B C 1
ATOM 5779 O O . ALA B 1 347 ? 17.781 10.875 -6.891 1 91.19 347 ALA B O 1
ATOM 5780 N N . LYS B 1 348 ? 19.469 12.086 -7.762 1 92.19 348 LYS B N 1
ATOM 5781 C CA . LYS B 1 348 ? 18.578 13.062 -8.375 1 92.19 348 LYS B CA 1
ATOM 5782 C C . LYS B 1 348 ? 17.688 12.406 -9.43 1 92.19 348 LYS B C 1
ATOM 5784 O O . LYS B 1 348 ? 16.484 12.664 -9.492 1 92.19 348 LYS B O 1
ATOM 5789 N N . ASN B 1 349 ? 18.281 11.594 -10.211 1 85.44 349 ASN B N 1
ATOM 5790 C CA . ASN B 1 349 ? 17.516 10.898 -11.242 1 85.44 349 ASN B CA 1
ATOM 5791 C C . ASN B 1 349 ? 16.453 9.992 -10.633 1 85.44 349 ASN B C 1
ATOM 5793 O O . ASN B 1 349 ? 15.32 9.938 -11.133 1 85.44 349 ASN B O 1
ATOM 5797 N N . GLN B 1 350 ? 16.828 9.328 -9.578 1 86 350 GLN B N 1
ATOM 5798 C CA . GLN B 1 350 ? 15.867 8.469 -8.891 1 86 350 GLN B CA 1
ATOM 5799 C C . GLN B 1 350 ? 14.727 9.281 -8.297 1 86 350 GLN B C 1
ATOM 5801 O O . GLN B 1 350 ? 13.562 8.891 -8.391 1 86 350 GLN B O 1
ATOM 5806 N N . LEU B 1 351 ? 15.078 10.344 -7.676 1 90.19 351 LEU B N 1
ATOM 5807 C CA . LEU B 1 351 ? 14.078 11.211 -7.074 1 90.19 351 LEU B CA 1
ATOM 5808 C C . LEU B 1 351 ? 13.133 11.766 -8.133 1 90.19 351 LEU B C 1
ATOM 5810 O O . LEU B 1 351 ? 11.914 11.797 -7.926 1 90.19 351 LEU B O 1
ATOM 5814 N N . LYS B 1 352 ? 13.68 12.18 -9.219 1 86.81 352 LYS B N 1
ATOM 5815 C CA . LYS B 1 352 ? 12.859 12.695 -10.32 1 86.81 352 LYS B CA 1
ATOM 5816 C C . LYS B 1 352 ? 11.938 11.609 -10.859 1 86.81 352 LYS B C 1
ATOM 5818 O O . LYS B 1 352 ? 10.758 11.859 -11.117 1 86.81 352 LYS B O 1
ATOM 5823 N N . ALA B 1 353 ? 12.484 10.461 -11.023 1 81.94 353 ALA B N 1
ATOM 5824 C CA . ALA B 1 353 ? 11.68 9.344 -11.516 1 81.94 353 ALA B CA 1
ATOM 5825 C C . ALA B 1 353 ? 10.523 9.047 -10.562 1 81.94 353 ALA B C 1
ATOM 5827 O O . ALA B 1 353 ? 9.383 8.875 -11 1 81.94 353 ALA B O 1
ATOM 5828 N N . THR B 1 354 ? 10.867 8.938 -9.312 1 83.5 354 THR B N 1
ATOM 5829 C CA . THR B 1 354 ? 9.859 8.664 -8.289 1 83.5 354 THR B CA 1
ATOM 5830 C C . THR B 1 354 ? 8.758 9.719 -8.328 1 83.5 354 THR B C 1
ATOM 5832 O O . THR B 1 354 ? 7.57 9.391 -8.258 1 83.5 354 THR B O 1
ATOM 5835 N N . TYR B 1 355 ? 9.078 10.93 -8.406 1 84 355 TYR B N 1
ATOM 5836 C CA . TYR B 1 355 ? 8.125 12.031 -8.461 1 84 355 TYR B CA 1
ATOM 5837 C C . TYR B 1 355 ? 7.25 11.938 -9.703 1 84 355 TYR B C 1
ATOM 5839 O O . TYR B 1 355 ? 6.02 12.016 -9.609 1 84 355 TYR B O 1
ATOM 5847 N N . LEU B 1 356 ? 7.855 11.75 -10.805 1 78.12 356 LEU B N 1
ATOM 5848 C CA . LEU B 1 356 ? 7.133 11.695 -12.07 1 78.12 356 LEU B CA 1
ATOM 5849 C C . LEU B 1 356 ? 6.176 10.508 -12.109 1 78.12 356 LEU B C 1
ATOM 5851 O O . LEU B 1 356 ? 5.066 10.617 -12.633 1 78.12 356 LEU B O 1
ATOM 5855 N N . MET B 1 357 ? 6.613 9.453 -11.492 1 75.94 357 MET B N 1
ATOM 5856 C CA . MET B 1 357 ? 5.762 8.273 -11.438 1 75.94 357 MET B CA 1
ATOM 5857 C C . MET B 1 357 ? 4.578 8.5 -10.5 1 75.94 357 MET B C 1
ATOM 5859 O O . MET B 1 357 ? 3.484 7.984 -10.742 1 75.94 357 MET B O 1
ATOM 5863 N N . SER B 1 358 ? 4.816 9.172 -9.477 1 78.88 358 SER B N 1
ATOM 5864 C CA . SER B 1 358 ? 3.746 9.461 -8.531 1 78.88 358 SER B CA 1
ATOM 5865 C C . SER B 1 358 ? 2.66 10.32 -9.172 1 78.88 358 SER B C 1
ATOM 5867 O O . SER B 1 358 ? 1.471 10.117 -8.922 1 78.88 358 SER B O 1
ATOM 5869 N N . VAL B 1 359 ? 3.004 11.234 -10.023 1 79.19 359 VAL B N 1
ATOM 5870 C CA . VAL B 1 359 ? 2.043 12.172 -10.586 1 79.19 359 VAL B CA 1
ATOM 5871 C C . VAL B 1 359 ? 1.461 11.609 -11.883 1 79.19 359 VAL B C 1
ATOM 5873 O O . VAL B 1 359 ? 0.638 12.258 -12.531 1 79.19 359 VAL B O 1
ATOM 5876 N N . GLU B 1 360 ? 1.859 10.461 -12.172 1 74.31 360 GLU B N 1
ATOM 5877 C CA . GLU B 1 360 ? 1.257 9.773 -13.312 1 74.31 360 GLU B CA 1
ATOM 5878 C C . GLU B 1 360 ? -0.11 9.195 -12.953 1 74.31 360 GLU B C 1
ATOM 5880 O O . GLU B 1 360 ? -0.994 9.102 -13.805 1 74.31 360 GLU B O 1
ATOM 5885 N N . THR B 1 361 ? -0.285 8.836 -11.703 1 75.62 361 THR B N 1
ATOM 5886 C CA . THR B 1 361 ? -1.549 8.266 -11.25 1 75.62 361 THR B CA 1
ATOM 5887 C C . THR B 1 361 ? -2.533 9.375 -10.875 1 75.62 361 THR B C 1
ATOM 5889 O O . THR B 1 361 ? -2.129 10.445 -10.422 1 75.62 361 THR B O 1
ATOM 5892 N N . ALA B 1 362 ? -3.82 9.039 -11.094 1 79.06 362 ALA B N 1
ATOM 5893 C CA . ALA B 1 362 ? -4.84 10.016 -10.734 1 79.06 362 ALA B CA 1
ATOM 5894 C C . ALA B 1 362 ? -4.793 10.336 -9.242 1 79.06 362 ALA B C 1
ATOM 5896 O O . ALA B 1 362 ? -4.945 11.492 -8.844 1 79.06 362 ALA B O 1
ATOM 5897 N N . GLU B 1 363 ? -4.598 9.336 -8.508 1 81.94 363 GLU B N 1
ATOM 5898 C CA . GLU B 1 363 ? -4.52 9.539 -7.062 1 81.94 363 GLU B CA 1
ATOM 5899 C C . GLU B 1 363 ? -3.314 10.398 -6.688 1 81.94 363 GLU B C 1
ATOM 5901 O O . GLU B 1 363 ? -3.428 11.305 -5.863 1 81.94 363 GLU B O 1
ATOM 5906 N N . GLY B 1 364 ? -2.197 10.062 -7.242 1 83.69 364 GLY B N 1
ATOM 5907 C CA . GLY B 1 364 ? -1.006 10.859 -6.996 1 83.69 364 GLY B CA 1
ATOM 5908 C C . GLY B 1 364 ? -1.148 12.305 -7.445 1 83.69 364 GLY B C 1
ATOM 5909 O O . GLY B 1 364 ? -0.734 13.219 -6.738 1 83.69 364 GLY B O 1
ATOM 5910 N N . LEU B 1 365 ? -1.753 12.461 -8.57 1 84.44 365 LEU B N 1
ATOM 5911 C CA . LEU B 1 365 ? -1.983 13.805 -9.102 1 84.44 365 LEU B CA 1
ATOM 5912 C C . LEU B 1 365 ? -2.904 14.602 -8.188 1 84.44 365 LEU B C 1
ATOM 5914 O O . LEU B 1 365 ? -2.641 15.773 -7.906 1 84.44 365 LEU B O 1
ATOM 5918 N N . LEU B 1 366 ? -3.922 13.93 -7.762 1 89.62 366 LEU B N 1
ATOM 5919 C CA . LEU B 1 366 ? -4.867 14.578 -6.859 1 89.62 366 LEU B CA 1
ATOM 5920 C C . LEU B 1 366 ? -4.168 15.055 -5.59 1 89.62 366 LEU B C 1
ATOM 5922 O O . LEU B 1 366 ? -4.34 16.203 -5.168 1 89.62 366 LEU B O 1
ATOM 5926 N N . ASN B 1 367 ? -3.385 14.234 -5.07 1 89.94 367 ASN B N 1
ATOM 5927 C CA . ASN B 1 367 ? -2.701 14.547 -3.822 1 89.94 367 ASN B CA 1
ATOM 5928 C C . ASN B 1 367 ? -1.667 15.656 -4.012 1 89.94 367 ASN B C 1
ATOM 5930 O O . ASN B 1 367 ? -1.53 16.531 -3.164 1 89.94 367 ASN B O 1
ATOM 5934 N N . GLU B 1 368 ? -0.942 15.57 -5.07 1 87.5 368 GLU B N 1
ATOM 5935 C CA . GLU B 1 368 ? 0.079 16.578 -5.344 1 87.5 368 GLU B CA 1
ATOM 5936 C C . GLU B 1 368 ? -0.546 17.953 -5.555 1 87.5 368 GLU B C 1
ATOM 5938 O O . GLU B 1 368 ? -0.127 18.938 -4.934 1 87.5 368 GLU B O 1
ATOM 5943 N N . ILE B 1 369 ? -1.579 18 -6.359 1 88.69 369 ILE B N 1
ATOM 5944 C CA . ILE B 1 369 ? -2.246 19.266 -6.66 1 88.69 369 ILE B CA 1
ATOM 5945 C C . ILE B 1 369 ? -2.934 19.797 -5.402 1 88.69 369 ILE B C 1
ATOM 5947 O O . ILE B 1 369 ? -2.848 20.984 -5.094 1 88.69 369 ILE B O 1
ATOM 5951 N N . GLY B 1 370 ? -3.559 18.875 -4.734 1 91.69 370 GLY B N 1
ATOM 5952 C CA . GLY B 1 370 ? -4.234 19.266 -3.51 1 91.69 370 GLY B CA 1
ATOM 5953 C C . GLY B 1 370 ? -3.293 19.828 -2.459 1 91.69 370 GLY B C 1
ATOM 5954 O O . GLY B 1 370 ? -3.561 20.891 -1.876 1 91.69 370 GLY B O 1
ATOM 5955 N N . SER B 1 371 ? -2.207 19.156 -2.254 1 89 371 SER B N 1
ATOM 5956 C CA . SER B 1 371 ? -1.244 19.578 -1.247 1 89 371 SER B CA 1
ATOM 5957 C C . SER B 1 371 ? -0.603 20.922 -1.628 1 89 371 SER B C 1
ATOM 5959 O O . SER B 1 371 ? -0.44 21.797 -0.781 1 89 371 SER B O 1
ATOM 5961 N N . GLU B 1 372 ? -0.268 21.047 -2.836 1 85.75 372 GLU B N 1
ATOM 5962 C CA . GLU B 1 372 ? 0.369 22.281 -3.285 1 85.75 372 GLU B CA 1
ATOM 5963 C C . GLU B 1 372 ? -0.614 23.453 -3.268 1 85.75 372 GLU B C 1
ATOM 5965 O O . GLU B 1 372 ? -0.254 24.562 -2.887 1 85.75 372 GLU B O 1
ATOM 5970 N N . SER B 1 373 ? -1.785 23.141 -3.682 1 85.56 373 SER B N 1
ATOM 5971 C CA . SER B 1 373 ? -2.809 24.188 -3.67 1 85.56 373 SER B CA 1
ATOM 5972 C C . SER B 1 373 ? -3.07 24.688 -2.254 1 85.56 373 SER B C 1
ATOM 5974 O O . SER B 1 373 ? -3.297 25.875 -2.045 1 85.56 373 SER B O 1
ATOM 5976 N N . LEU B 1 374 ? -3.037 23.797 -1.389 1 84.44 374 LEU B N 1
ATOM 5977 C CA . LEU B 1 374 ? -3.275 24.141 0.007 1 84.44 374 LEU B CA 1
ATOM 5978 C C . LEU B 1 374 ? -2.145 25 0.552 1 84.44 374 LEU B C 1
ATOM 5980 O O . LEU B 1 374 ? -2.383 25.922 1.349 1 84.44 374 LEU B O 1
ATOM 5984 N N . VAL B 1 375 ? -0.989 24.766 0.127 1 79.38 375 VAL B N 1
ATOM 5985 C CA . VAL B 1 375 ? 0.183 25.422 0.696 1 79.38 375 VAL B CA 1
ATOM 5986 C C . VAL B 1 375 ? 0.439 26.734 -0.031 1 79.38 375 VAL B C 1
ATOM 5988 O O . VAL B 1 375 ? 0.642 27.781 0.604 1 79.38 375 VAL B O 1
ATOM 5991 N N . SER B 1 376 ? 0.383 26.719 -1.414 1 78.75 376 SER B N 1
ATOM 5992 C CA . SER B 1 376 ? 0.868 27.875 -2.148 1 78.75 376 SER B CA 1
ATOM 5993 C C . SER B 1 376 ? -0.246 28.516 -2.971 1 78.75 376 SER B C 1
ATOM 5995 O O . SER B 1 376 ? -0.073 29.609 -3.516 1 78.75 376 SER B O 1
ATOM 5997 N N . GLY B 1 377 ? -1.393 27.875 -3.055 1 77.5 377 GLY B N 1
ATOM 5998 C CA . GLY B 1 377 ? -2.473 28.375 -3.887 1 77.5 377 GLY B CA 1
ATOM 5999 C C . GLY B 1 377 ? -2.182 28.266 -5.371 1 77.5 377 GLY B C 1
ATOM 6000 O O . GLY B 1 377 ? -2.924 28.812 -6.195 1 77.5 377 GLY B O 1
ATOM 6001 N N . THR B 1 378 ? -1.044 27.719 -5.633 1 79.5 378 THR B N 1
ATOM 6002 C CA . THR B 1 378 ? -0.645 27.5 -7.02 1 79.5 378 THR B CA 1
ATOM 6003 C C . THR B 1 378 ? -0.119 26.094 -7.227 1 79.5 378 THR B C 1
ATOM 6005 O O . THR B 1 378 ? -0.245 25.234 -6.34 1 79.5 378 THR B O 1
ATOM 6008 N N . HIS B 1 379 ? 0.147 25.797 -8.5 1 81.12 379 HIS B N 1
ATOM 6009 C CA . HIS B 1 379 ? 0.726 24.5 -8.797 1 81.12 379 HIS B CA 1
ATOM 6010 C C . HIS B 1 379 ? 1.979 24.625 -9.656 1 81.12 379 HIS B C 1
ATOM 6012 O O . HIS B 1 379 ? 2.004 25.406 -10.609 1 81.12 379 HIS B O 1
ATOM 6018 N N . THR B 1 380 ? 2.977 23.969 -9.164 1 82.12 380 THR B N 1
ATOM 6019 C CA . THR B 1 380 ? 4.23 23.938 -9.906 1 82.12 380 THR B CA 1
ATOM 6020 C C . THR B 1 380 ? 4.242 22.781 -10.891 1 82.12 380 THR B C 1
ATOM 6022 O O . THR B 1 380 ? 3.879 21.656 -10.539 1 82.12 380 THR B O 1
ATOM 6025 N N . SER B 1 381 ? 4.633 23.062 -12.062 1 81.06 381 SER B N 1
ATOM 6026 C CA . SER B 1 381 ? 4.695 22.016 -13.078 1 81.06 381 SER B CA 1
ATOM 6027 C C . SER B 1 381 ? 5.746 20.969 -12.719 1 81.06 381 SER B C 1
ATOM 6029 O O . SER B 1 381 ? 6.766 21.281 -12.109 1 81.06 381 SER B O 1
ATOM 6031 N N . PRO B 1 382 ? 5.469 19.766 -13.117 1 79.38 382 PRO B N 1
ATOM 6032 C CA . PRO B 1 382 ? 6.441 18.703 -12.867 1 79.38 382 PRO B CA 1
ATOM 6033 C C . PRO B 1 382 ? 7.832 19.031 -13.398 1 79.38 382 PRO B C 1
ATOM 6035 O O . PRO B 1 382 ? 8.836 18.672 -12.789 1 79.38 382 PRO B O 1
ATOM 6038 N N . SER B 1 383 ? 7.895 19.781 -14.484 1 81.44 383 SER B N 1
ATOM 6039 C CA . SER B 1 383 ? 9.18 20.156 -15.078 1 81.44 383 SER B CA 1
ATOM 6040 C C . SER B 1 383 ? 9.953 21.094 -14.164 1 81.44 383 SER B C 1
ATOM 6042 O O . SER B 1 383 ? 11.172 20.984 -14.047 1 81.44 383 SER B O 1
ATOM 6044 N N . VAL B 1 384 ? 9.234 21.984 -13.555 1 86.88 384 VAL B N 1
ATOM 6045 C CA . VAL B 1 384 ? 9.875 22.938 -12.648 1 86.88 384 VAL B CA 1
ATOM 6046 C C . VAL B 1 384 ? 10.375 22.203 -11.406 1 86.88 384 VAL B C 1
ATOM 6048 O O . VAL B 1 384 ? 11.477 22.469 -10.922 1 86.88 384 VAL B O 1
ATOM 6051 N N . VAL B 1 385 ? 9.578 21.281 -10.93 1 87.62 385 VAL B N 1
ATOM 6052 C CA . VAL B 1 385 ? 9.992 20.484 -9.781 1 87.62 385 VAL B CA 1
ATOM 6053 C C . VAL B 1 385 ? 11.25 19.688 -10.133 1 87.62 385 VAL B C 1
ATOM 6055 O O . VAL B 1 385 ? 12.188 19.625 -9.336 1 87.62 385 VAL B O 1
ATOM 6058 N N . ALA B 1 386 ? 11.281 19.125 -11.297 1 86.75 386 ALA B N 1
ATOM 6059 C CA . ALA B 1 386 ? 12.445 18.375 -11.75 1 86.75 386 ALA B CA 1
ATOM 6060 C C . ALA B 1 386 ? 13.68 19.266 -11.828 1 86.75 386 ALA B C 1
ATOM 6062 O O . ALA B 1 386 ? 14.781 18.844 -11.484 1 86.75 386 ALA B O 1
ATOM 6063 N N . GLN B 1 387 ? 13.5 20.469 -12.203 1 90.56 387 GLN B N 1
ATOM 6064 C CA . GLN B 1 387 ? 14.602 21.422 -12.297 1 90.56 387 GLN B CA 1
ATOM 6065 C C . GLN B 1 387 ? 15.148 21.766 -10.922 1 90.56 387 GLN B C 1
ATOM 6067 O O . GLN B 1 387 ? 16.359 21.938 -10.75 1 90.56 387 GLN B O 1
ATOM 6072 N N . LYS B 1 388 ? 14.234 21.938 -10.023 1 92.94 388 LYS B N 1
ATOM 6073 C CA . LYS B 1 388 ? 14.656 22.203 -8.656 1 92.94 388 LYS B CA 1
ATOM 6074 C C . LYS B 1 388 ? 15.5 21.047 -8.109 1 92.94 388 LYS B C 1
ATOM 6076 O O . LYS B 1 388 ? 16.5 21.281 -7.426 1 92.94 388 LYS B O 1
ATOM 6081 N N . ILE B 1 389 ? 15.094 19.875 -8.375 1 93 389 ILE B N 1
ATOM 6082 C CA . ILE B 1 389 ? 15.852 18.688 -7.957 1 93 389 ILE B CA 1
ATOM 6083 C C . ILE B 1 389 ? 17.219 18.703 -8.625 1 93 389 ILE B C 1
ATOM 6085 O O . ILE B 1 389 ? 18.234 18.453 -7.969 1 93 389 ILE B O 1
ATOM 6089 N N . ASP B 1 390 ? 17.281 19.078 -9.883 1 93.44 390 ASP B N 1
ATOM 6090 C CA . ASP B 1 390 ? 18.516 19.078 -10.656 1 93.44 390 ASP B CA 1
ATOM 6091 C C . ASP B 1 390 ? 19.484 20.141 -10.117 1 93.44 390 ASP B C 1
ATOM 6093 O O . ASP B 1 390 ? 20.703 20 -10.273 1 93.44 390 ASP B O 1
ATOM 6097 N N . SER B 1 391 ? 18.969 21.094 -9.508 1 95.88 391 SER B N 1
ATOM 6098 C CA . SER B 1 391 ? 19.781 22.219 -9.055 1 95.88 391 SER B CA 1
ATOM 6099 C C . SER B 1 391 ? 20.516 21.875 -7.762 1 95.88 391 SER B C 1
ATOM 6101 O O . SER B 1 391 ? 21.422 22.609 -7.352 1 95.88 391 SER B O 1
ATOM 6103 N N . VAL B 1 392 ? 20.172 20.828 -7.145 1 97.62 392 VAL B N 1
ATOM 6104 C CA . VAL B 1 392 ? 20.812 20.438 -5.895 1 97.62 392 VAL B CA 1
ATOM 6105 C C . VAL B 1 392 ? 22.266 20.062 -6.164 1 97.62 392 VAL B C 1
ATOM 6107 O O . VAL B 1 392 ? 22.547 19.188 -7.004 1 97.62 392 VAL B O 1
ATOM 6110 N N . ALA B 1 393 ? 23.172 20.641 -5.477 1 97.62 393 ALA B N 1
ATOM 6111 C CA . ALA B 1 393 ? 24.594 20.359 -5.637 1 97.62 393 ALA B CA 1
ATOM 6112 C C . ALA B 1 393 ? 25.078 19.344 -4.602 1 97.62 393 ALA B C 1
ATOM 6114 O O . ALA B 1 393 ? 24.422 19.141 -3.576 1 97.62 393 ALA B O 1
ATOM 6115 N N . THR B 1 394 ? 26.25 18.766 -4.941 1 97.81 394 THR B N 1
ATOM 6116 C CA . THR B 1 394 ? 26.859 17.812 -4.023 1 97.81 394 THR B CA 1
ATOM 6117 C C . THR B 1 394 ? 27.125 18.469 -2.668 1 97.81 394 THR B C 1
ATOM 6119 O O . THR B 1 394 ? 26.922 17.844 -1.624 1 97.81 394 THR B O 1
ATOM 6122 N N . ALA B 1 395 ? 27.5 19.688 -2.746 1 98.06 395 ALA B N 1
ATOM 6123 C CA . ALA B 1 395 ? 27.781 20.422 -1.511 1 98.06 395 ALA B CA 1
ATOM 6124 C C . ALA B 1 395 ? 26.516 20.547 -0.654 1 98.06 395 ALA B C 1
ATOM 6126 O O . ALA B 1 395 ? 26.594 20.5 0.576 1 98.06 395 ALA B O 1
ATOM 6127 N N . ASP B 1 396 ? 25.328 20.734 -1.269 1 98.25 396 ASP B N 1
ATOM 6128 C CA . ASP B 1 396 ? 24.062 20.812 -0.544 1 98.25 396 ASP B CA 1
ATOM 6129 C C . ASP B 1 396 ? 23.766 19.5 0.188 1 98.25 396 ASP B C 1
ATOM 6131 O O . ASP B 1 396 ? 23.266 19.516 1.318 1 98.25 396 ASP B O 1
ATOM 6135 N N . VAL B 1 397 ? 24.062 18.406 -0.479 1 98 397 VAL B N 1
ATOM 6136 C CA . VAL B 1 397 ? 23.797 17.078 0.085 1 98 397 VAL B CA 1
ATOM 6137 C C . VAL B 1 397 ? 24.719 16.844 1.272 1 98 397 VAL B C 1
ATOM 6139 O O . VAL B 1 397 ? 24.297 16.328 2.312 1 98 397 VAL B O 1
ATOM 6142 N N . VAL B 1 398 ? 26 17.219 1.127 1 98.31 398 VAL B N 1
ATOM 6143 C CA . VAL B 1 398 ? 26.969 17.094 2.207 1 98.31 398 VAL B CA 1
ATOM 6144 C C . VAL B 1 398 ? 26.547 17.953 3.393 1 98.31 398 VAL B C 1
ATOM 6146 O O . VAL B 1 398 ? 26.625 17.516 4.543 1 98.31 398 VAL B O 1
ATOM 6149 N N . ASN B 1 399 ? 26.094 19.109 3.1 1 98.31 399 ASN B N 1
ATOM 6150 C CA . ASN B 1 399 ? 25.641 20 4.16 1 98.31 399 ASN B CA 1
ATOM 6151 C C . ASN B 1 399 ? 24.422 19.438 4.883 1 98.31 399 ASN B C 1
ATOM 6153 O O . ASN B 1 399 ? 24.297 19.609 6.098 1 98.31 399 ASN B O 1
ATOM 6157 N N . ALA B 1 400 ? 23.516 18.828 4.141 1 98.19 400 ALA B N 1
ATOM 6158 C CA . ALA B 1 400 ? 22.359 18.172 4.762 1 98.19 400 ALA B CA 1
ATOM 6159 C C . ALA B 1 400 ? 22.812 17.062 5.707 1 98.19 400 ALA B C 1
ATOM 6161 O O . ALA B 1 400 ? 22.281 16.922 6.812 1 98.19 400 ALA B O 1
ATOM 6162 N N . ALA B 1 401 ? 23.766 16.297 5.254 1 98.25 401 ALA B N 1
ATOM 6163 C CA . ALA B 1 401 ? 24.297 15.242 6.102 1 98.25 401 ALA B CA 1
ATOM 6164 C C . ALA B 1 401 ? 24.953 15.812 7.352 1 98.25 401 ALA B C 1
ATOM 6166 O O . ALA B 1 401 ? 24.812 15.266 8.445 1 98.25 401 ALA B O 1
ATOM 6167 N N . LYS B 1 402 ? 25.703 16.938 7.18 1 98.5 402 LYS B N 1
ATOM 6168 C CA . LYS B 1 402 ? 26.312 17.609 8.32 1 98.5 402 LYS B CA 1
ATOM 6169 C C . LYS B 1 402 ? 25.266 18.062 9.328 1 98.5 402 LYS B C 1
ATOM 6171 O O . LYS B 1 402 ? 25.484 18 10.539 1 98.5 402 LYS B O 1
ATOM 6176 N N . LYS B 1 403 ? 24.219 18.562 8.781 1 97.75 403 LYS B N 1
ATOM 6177 C CA . LYS B 1 403 ? 23.125 18.984 9.664 1 97.75 403 LYS B CA 1
ATOM 6178 C C . LYS B 1 403 ? 22.609 17.828 10.508 1 97.75 403 LYS B C 1
ATOM 6180 O O . LYS B 1 403 ? 22.328 18 11.695 1 97.75 403 LYS B O 1
ATOM 6185 N N . PHE B 1 404 ? 22.5 16.719 9.906 1 97.81 404 PHE B N 1
ATOM 6186 C CA . PHE B 1 404 ? 22.078 15.539 10.648 1 97.81 404 PHE B CA 1
ATOM 6187 C C . PHE B 1 404 ? 23.109 15.18 11.711 1 97.81 404 PHE B C 1
ATOM 6189 O O . PHE B 1 404 ? 22.75 14.922 12.867 1 97.81 404 PHE B O 1
ATOM 6196 N N . VAL B 1 405 ? 24.391 15.133 11.312 1 97.94 405 VAL B N 1
ATOM 6197 C CA . VAL B 1 405 ? 25.453 14.68 12.211 1 97.94 405 VAL B CA 1
ATOM 6198 C C . VAL B 1 405 ? 25.578 15.641 13.391 1 97.94 405 VAL B C 1
ATOM 6200 O O . VAL B 1 405 ? 25.734 15.211 14.531 1 97.94 405 VAL B O 1
ATOM 6203 N N . ASN B 1 406 ? 25.406 16.922 13.109 1 97.31 406 ASN B N 1
ATOM 6204 C CA . ASN B 1 406 ? 25.672 17.938 14.125 1 97.31 406 ASN B CA 1
ATOM 6205 C C . ASN B 1 406 ? 24.391 18.281 14.898 1 97.31 406 ASN B C 1
ATOM 6207 O O . ASN B 1 406 ? 24.453 18.891 15.969 1 97.31 406 ASN B O 1
ATOM 6211 N N . GLY B 1 407 ? 23.281 17.906 14.328 1 97.06 407 GLY B N 1
ATOM 6212 C CA . GLY B 1 407 ? 22.016 18.297 14.93 1 97.06 407 GLY B CA 1
ATOM 6213 C C . GLY B 1 407 ? 21.656 17.469 16.156 1 97.06 407 GLY B C 1
ATOM 6214 O O . GLY B 1 407 ? 22.172 16.375 16.344 1 97.06 407 GLY B O 1
ATOM 6215 N N . LYS B 1 408 ? 20.781 18.062 16.938 1 97.38 408 LYS B N 1
ATOM 6216 C CA . LYS B 1 408 ? 20.203 17.312 18.062 1 97.38 408 LYS B CA 1
ATOM 6217 C C . LYS B 1 408 ? 19.375 16.141 17.578 1 97.38 408 LYS B C 1
ATOM 6219 O O . LYS B 1 408 ? 18.516 16.297 16.703 1 97.38 408 LYS B O 1
ATOM 6224 N N . LYS B 1 409 ? 19.578 14.969 18.188 1 98 409 LYS B N 1
ATOM 6225 C CA . LYS B 1 409 ? 18.953 13.75 17.688 1 98 409 LYS B CA 1
ATOM 6226 C C . LYS B 1 409 ? 17.688 13.422 18.484 1 98 409 LYS B C 1
ATOM 6228 O O . LYS B 1 409 ? 17.547 13.852 19.641 1 98 409 LYS B O 1
ATOM 6233 N N . SER B 1 410 ? 16.812 12.773 17.828 1 98.56 410 SER B N 1
ATOM 6234 C CA . SER B 1 410 ? 15.672 12.086 18.422 1 98.56 410 SER B CA 1
ATOM 6235 C C . SER B 1 410 ? 15.656 10.609 18.047 1 98.56 410 SER B C 1
ATOM 6237 O O . SER B 1 410 ? 16.094 10.242 16.953 1 98.56 410 SER B O 1
ATOM 6239 N N . MET B 1 411 ? 15.156 9.805 18.938 1 98.62 411 MET B N 1
ATOM 6240 C CA . MET B 1 411 ? 15.172 8.367 18.688 1 98.62 411 MET B CA 1
ATOM 6241 C C . MET B 1 411 ? 13.93 7.699 19.281 1 98.62 411 MET B C 1
ATOM 6243 O O . MET B 1 411 ? 13.5 8.039 20.375 1 98.62 411 MET B O 1
ATOM 6247 N N . ALA B 1 412 ? 13.312 6.863 18.547 1 98.62 412 ALA B N 1
ATOM 6248 C CA . ALA B 1 412 ? 12.281 5.941 19.031 1 98.62 412 ALA B CA 1
ATOM 6249 C C . ALA B 1 412 ? 12.633 4.5 18.672 1 98.62 412 ALA B C 1
ATOM 6251 O O . ALA B 1 412 ? 13 4.207 17.531 1 98.62 412 ALA B O 1
ATOM 6252 N N . VAL B 1 413 ? 12.602 3.617 19.625 1 98.31 413 VAL B N 1
ATOM 6253 C CA . VAL B 1 413 ? 12.961 2.219 19.422 1 98.31 413 VAL B CA 1
ATOM 6254 C C . VAL B 1 413 ? 11.93 1.314 20.094 1 98.31 413 VAL B C 1
ATOM 6256 O O . VAL B 1 413 ? 11.336 1.685 21.109 1 98.31 413 VAL B O 1
ATOM 6259 N N . SER B 1 414 ? 11.672 0.206 19.516 1 97.94 414 SER B N 1
ATOM 6260 C CA . SER B 1 414 ? 10.734 -0.782 20.047 1 97.94 414 SER B CA 1
ATOM 6261 C C . SER B 1 414 ? 11.258 -2.201 19.844 1 97.94 414 SER B C 1
ATOM 6263 O O . SER B 1 414 ? 11.828 -2.518 18.797 1 97.94 414 SER B O 1
ATOM 6265 N N . GLY B 1 415 ? 11.195 -3.113 20.781 1 97 415 GLY B N 1
ATOM 6266 C CA . GLY B 1 415 ? 11.648 -4.496 20.75 1 97 415 GLY B CA 1
ATOM 6267 C C . GLY B 1 415 ? 12.383 -4.918 22.016 1 97 415 GLY B C 1
ATOM 6268 O O . GLY B 1 415 ? 12.156 -4.348 23.078 1 97 415 GLY B O 1
ATOM 6269 N N . ASP B 1 416 ? 13.078 -6.004 21.969 1 96.81 416 ASP B N 1
ATOM 6270 C CA . ASP B 1 416 ? 14.047 -6.336 23 1 96.81 416 ASP B CA 1
ATOM 6271 C C . ASP B 1 416 ? 15.273 -5.426 22.922 1 96.81 416 ASP B C 1
ATOM 6273 O O . ASP B 1 416 ? 16.141 -5.605 22.062 1 96.81 416 ASP B O 1
ATOM 6277 N N . LEU B 1 417 ? 15.43 -4.508 23.875 1 97 417 LEU B N 1
ATOM 6278 C CA . LEU B 1 417 ? 16.312 -3.367 23.703 1 97 417 LEU B CA 1
ATOM 6279 C C . LEU B 1 417 ? 17.609 -3.549 24.5 1 97 417 LEU B C 1
ATOM 6281 O O . LEU B 1 417 ? 18.328 -2.582 24.734 1 97 417 LEU B O 1
ATOM 6285 N N . GLY B 1 418 ? 17.844 -4.684 24.891 1 96 418 GLY B N 1
ATOM 6286 C CA . GLY B 1 418 ? 19.016 -4.961 25.703 1 96 418 GLY B CA 1
ATOM 6287 C C . GLY B 1 418 ? 20.312 -4.527 25.047 1 96 418 GLY B C 1
ATOM 6288 O O . GLY B 1 418 ? 21.25 -4.125 25.719 1 96 418 GLY B O 1
ATOM 6289 N N . ASN B 1 419 ? 20.359 -4.594 23.719 1 95.94 419 ASN B N 1
ATOM 6290 C CA . ASN B 1 419 ? 21.594 -4.27 23 1 95.94 419 ASN B CA 1
ATOM 6291 C C . ASN B 1 419 ? 21.422 -2.996 22.172 1 95.94 419 ASN B C 1
ATOM 6293 O O . ASN B 1 419 ? 22.234 -2.715 21.297 1 95.94 419 ASN B O 1
ATOM 6297 N N . THR B 1 420 ? 20.406 -2.314 22.375 1 97.06 420 THR B N 1
ATOM 6298 C CA . THR B 1 420 ? 20.156 -1.064 21.672 1 97.06 420 THR B CA 1
ATOM 6299 C C . THR B 1 420 ? 20.797 0.112 22.406 1 97.06 420 THR B C 1
ATOM 6301 O O . THR B 1 420 ? 20.531 0.333 23.578 1 97.06 420 THR B O 1
ATOM 6304 N N . PRO B 1 421 ? 21.594 0.83 21.75 1 97.12 421 PRO B N 1
ATOM 6305 C CA . PRO B 1 421 ? 22.234 1.961 22.406 1 97.12 421 PRO B CA 1
ATOM 6306 C C . PRO B 1 421 ? 21.266 3.07 22.781 1 97.12 421 PRO B C 1
ATOM 6308 O O . PRO B 1 421 ? 20.219 3.219 22.141 1 97.12 421 PRO B O 1
ATOM 6311 N N . PHE B 1 422 ? 21.656 3.814 23.781 1 95.12 422 PHE B N 1
ATOM 6312 C CA . PHE B 1 422 ? 20.922 5.031 24.125 1 95.12 422 PHE B CA 1
ATOM 6313 C C . PHE B 1 422 ? 21.328 6.176 23.203 1 95.12 422 PHE B C 1
ATOM 6315 O O . PHE B 1 422 ? 22.391 6.137 22.578 1 95.12 422 PHE B O 1
ATOM 6322 N N . LEU B 1 423 ? 20.469 7.082 23.141 1 96.31 423 LEU B N 1
ATOM 6323 C CA . LEU B 1 423 ? 20.641 8.203 22.234 1 96.31 423 LEU B CA 1
ATOM 6324 C C . LEU B 1 423 ? 21.953 8.922 22.5 1 96.31 423 LEU B C 1
ATOM 6326 O O . LEU B 1 423 ? 22.641 9.344 21.562 1 96.31 423 LEU B O 1
ATOM 6330 N N . ASP B 1 424 ? 22.344 9.094 23.703 1 93.38 424 ASP B N 1
ATOM 6331 C CA . ASP B 1 424 ? 23.547 9.852 24.062 1 93.38 424 ASP B CA 1
ATOM 6332 C C . ASP B 1 424 ? 24.812 9.086 23.672 1 93.38 424 ASP B C 1
ATOM 6334 O O . ASP B 1 424 ? 25.906 9.656 23.656 1 93.38 424 ASP B O 1
ATOM 6338 N N . GLU B 1 425 ? 24.656 7.805 23.297 1 94 425 GLU B N 1
ATOM 6339 C CA . GLU B 1 425 ? 25.781 6.984 22.859 1 94 425 GLU B CA 1
ATOM 6340 C C . GLU B 1 425 ? 25.969 7.098 21.344 1 94 425 GLU B C 1
ATOM 6342 O O . GLU B 1 425 ? 26.938 6.547 20.797 1 94 425 GLU B O 1
ATOM 6347 N N . LEU B 1 426 ? 25.047 7.676 20.75 1 93.38 426 LEU B N 1
ATOM 6348 C CA . LEU B 1 426 ? 25.047 7.785 19.297 1 93.38 426 LEU B CA 1
ATOM 6349 C C . LEU B 1 426 ? 25.516 9.172 18.859 1 93.38 426 LEU B C 1
ATOM 6351 O O . LEU B 1 426 ? 26.031 9.336 17.766 1 93.38 426 LEU B O 1
#

Foldseek 3Di:
DPPPCPVCQPWDWDADPLQEIEIETEPVDQKKKKKKKFQAAQLQDDPQAFALRVLLQVCLLAQFPVGHSVCLVCQQVVQPKDWHWDHDLTMIMIMMMGGLVCCVSNLVSSLRSLATHDQDFVVSQVCLVVLVVVVVVQVVPVVLVLVLVLQCQFWDGSSNRGRGGDPVCRPVRGSVNSVVSSLQTVANSRIYMYMYNDDSVVRVVSCVPRRPHHRDPGDDRDAIGTDAGEDEAEDAAQKKKKDKKFKFEAPPDLRLLLLQLLQLQQPADDPDPPPAPCVGLLNVQLVVQDVFDKHKGWDWDHHHRIIITAMMMMGGQQCQASSRVSSLVSLVCLLVVVDDQVSSVVSLVVSLVVLVVQCVDPVSVRVQCRVCCSRPVDHDDSVVVSVSSVPDGSVSNSVSSVCTNPGRMHMGMYHNNPNPDDPVVD/DPPPPPVPQPWDWDADPLQEIEIETEPPDQKKKKKKKFQAAQLQDDPQAFALRVLLQVCLLAQFPVGHSVCLVCQQVVQPKDWHWDHDLGMIMIMMMGGLVCCVSNLVSSLRSLATHDQPFVVSQVCLVVLVVVVVVQVVPVVLVLVLVLQCQFWDGSSNRGRGGDPVCRPVRGSVNSVVSSLQTVANSRIYMYMYNDDSVVRVVSCVPRNPHHRDPGDDRDAIGTDAGEDEAEDAAQKKKKDKKFKFEAPPDLRLLLLQLLQLQQPADDPDPPPAPCVGLLNVQLVVQDVFDKHKGWDWDHHHRIIITGMMMMGGQQCQASSRVSSLVSLVCLLVVVDDQVSSVVSLVVSLVVLVVQCVDPVSVRVQQRVCCSRPVDHDDSVVVSVSSVPQGSVSNSVSSVCTNVGRMHMGMYHNNPNPDDPVVD

Organism: NCBI:txid223781

Secondary structure (DSSP, 8-state):
----------EEEEE-TTS-EEEEE----SEEEEEEEES-SGGG--GGGTTHHHHHHHGGGS-BSS--HHHHHHHHHHTT-EEEEEE-SS-EEEEEEEEGGGHHHHHHHHHHHHH-B---HHHHHTTHHHHHHHHHHHTTSHHHHHHHHHHHHHBSSGGGS-SS--GGGTTT--HHHHHHHHHHH--GGGEEEEEESS-HHHHHHHHHHH-----S--PPPPPP-B--EEEEEE---SEEEEEEEEE---TTSHHHHHHHHHHHHH----SS-SS--TTSHHHHHHHHH-SS-EEEEEEEEE-SS-EEEEEEEEEEGGGHHHHHHHHHHHHHHHHTT---HHHHHHHHHHHHHHHHHHTTSHHHHHHHHHHHHHHHSS---HHHHHHHHHT--HHHHHHHHHHHHHSPEEEEEEE--TTPPPGGG-/----------EEEEE-TTS-EEEEE----SEEEEEEEES-SGGG--GGGTTHHHHHHHGGGS-BSS--HHHHHHHHHHTT-EEEEEE-SS-EEEEEEEEGGGHHHHHHHHHHHHH-B---HHHHHTTHHHHHHHHHHHTTSHHHHHHHHHHHHHBSSGGGS-SS--GGGTTT--HHHHHHHHHHH--GGGEEEEEESS-HHHHHHHHHHH-----S--PPPPPP-B--EEEEEE---SEEEEEEEEE---TTSHHHHHHHHHHHHH----SS-SS--TTSHHHHHHHHH-SS-EEEEEEEEE-SS-EEEEEEEEEEGGGHHHHHHHHHHHHHHHHTT---HHHHHHHHHHHHHHHHHHTTSHHHHHHHHHHHHHHHSS---HHHHHHHHHT--HHHHHHHHHHHHHSPEEEEEEE-GGGPPPGGG-

Radius of gyration: 26.37 Å; Cα contacts (8 Å, |Δi|>4): 1872; chains: 2; bounding box: 65×67×61 Å

Nearest PDB structures (foldseek):
  3h1k-assembly1_B  TM=9.708E-01  e=8.021E-73  Gallus gallus
  7o3c-assembly1_M  TM=9.813E-01  e=2.034E-67  Mus musculus
  8ugh-assembly1_3O  TM=9.856E-01  e=9.274E-66  Sus scrofa
  8zos-assembly1_E  TM=9.752E-01  e=1.140E-67  Sus scrofa
  4d6u-assembly2_O  TM=9.820E-01  e=1.753E-65  Bos taurus

Sequence (852 aa):
MKGFPVAARSLSITKLPNGLVIASLENFSPASRIGVFIKAGSRYETASNLGTAHLLRLASNLTTKGASSFRITRGIEAVGGSLSVYSTREKMTYSVECLRDYVDTVMEYLLNVTTAPEFRPWEVTDLQPQLKVDKAIAFQNPQVGVLENLHAAAYKNALANPLYCPDYTIGKITSEQLHHFVQNNFTSARMALVGIGVKHSDLKQVAEHFLNIRSGAGISSAKAVYRGGEIREQNGDSLVHAAIVTEGAAVGSAEANAFSVLQHVLGAGPLIKRGSNVTSKLSQGIAKATSQPFDASAFNVNYSDSGLFGFYTISQAPNAGEVIKAALNQIKAVAQGGITDDDVTKAKNQLKATYLMSVETAEGLLNEIGSESLVSGTHTSPSVVAQKIDSVATADVVNAAKKFVNGKKSMAVSGDLGNTPFLDELMKGFPVAARSLSITKLPNGLVIASLENFSPASRIGVFIKAGSRYETASNLGTAHLLRLASNLTTKGASSFRITRGIEAVGGSLSVYSTREKMTYSVECLRDYVDTVMEYLLNVTTAPEFRPWEVTDLQPQLKVDKAIAFQNPQVGVLENLHAAAYKNALANPLYCPDYTIGKITSEQLHHFVQNNFTSARMALVGIGVKHSDLKQVAEHFLNIRSGAGISSAKAVYRGGEIREQNGDSLVHAAIVTEGAAVGSAEANAFSVLQHVLGAGPLIKRGSNVTSKLSQGIAKATSQPFDASAFNVNYSDSGLFGFYTISQAPNAGEVIKAALNQIKAVAQGGITDDDVTKAKNQLKATYLMSVETAEGLLNEIGSESLVSGTHTSPSVVAQKIDSVATADVVNAAKKFVNGKKSMAVSGDLGNTPFLDEL